Protein AF-X6MFC9-F1 (afdb_monomer)

Organism: Reticulomyxa filosa (NCBI:txid46433)

Mean predicted aligned error: 18.82 Å

Structure (mmCIF, N/CA/C/O backbone):
data_AF-X6MFC9-F1
#
_entry.id   AF-X6MFC9-F1
#
loop_
_atom_site.group_PDB
_atom_site.id
_atom_site.type_symbol
_atom_site.label_atom_id
_atom_site.label_alt_id
_atom_site.label_comp_id
_atom_site.label_asym_id
_atom_site.label_entity_id
_atom_site.label_seq_id
_atom_site.pdbx_PDB_ins_code
_atom_site.Cartn_x
_atom_site.Cartn_y
_atom_site.Cartn_z
_atom_site.occupancy
_atom_site.B_iso_or_equiv
_atom_site.auth_seq_id
_atom_site.auth_comp_id
_atom_site.auth_asym_id
_atom_site.auth_atom_id
_atom_site.pdbx_PDB_model_num
ATOM 1 N N . MET A 1 1 ? 45.640 -16.208 -27.053 1.00 43.00 1 MET A N 1
ATOM 2 C CA . MET A 1 1 ? 45.190 -17.357 -27.866 1.00 43.00 1 MET A CA 1
ATOM 3 C C . MET A 1 1 ? 46.379 -17.806 -28.695 1.00 43.00 1 MET A C 1
ATOM 5 O O . MET A 1 1 ? 47.019 -16.940 -29.279 1.00 43.00 1 MET A O 1
ATOM 9 N N . ALA A 1 2 ? 46.745 -19.088 -28.640 1.00 48.88 2 ALA A N 1
ATOM 10 C CA . ALA A 1 2 ? 47.821 -19.639 -29.465 1.00 48.88 2 ALA A CA 1
ATOM 11 C C . ALA A 1 2 ? 47.337 -19.730 -30.922 1.00 48.88 2 ALA A C 1
ATOM 13 O O . ALA A 1 2 ? 46.175 -20.055 -31.152 1.00 48.88 2 ALA A O 1
ATOM 14 N N . GLU A 1 3 ? 48.193 -19.362 -31.873 1.00 65.44 3 GLU A N 1
ATOM 15 C CA . GLU A 1 3 ? 47.889 -19.442 -33.306 1.00 65.44 3 GLU A CA 1
ATOM 16 C C . GLU A 1 3 ? 47.887 -20.904 -33.765 1.00 65.44 3 GLU A C 1
ATOM 18 O O . GLU A 1 3 ? 48.685 -21.695 -33.261 1.00 65.44 3 GLU A O 1
ATOM 23 N N . ASP A 1 4 ? 46.976 -21.244 -34.680 1.00 77.31 4 ASP A N 1
ATOM 24 C CA . ASP A 1 4 ? 46.801 -22.603 -35.196 1.00 77.31 4 ASP A CA 1
ATOM 25 C C . ASP A 1 4 ? 48.138 -23.192 -35.716 1.00 77.31 4 ASP A C 1
ATOM 27 O O . ASP A 1 4 ? 48.863 -22.484 -36.428 1.00 77.31 4 ASP A O 1
ATOM 31 N N . PRO A 1 5 ? 48.504 -24.442 -35.358 1.00 79.06 5 PRO A N 1
ATOM 32 C CA . PRO A 1 5 ? 49.792 -25.034 -35.727 1.00 79.06 5 PRO A CA 1
ATOM 33 C C . PRO A 1 5 ? 50.045 -25.072 -37.239 1.00 79.06 5 PRO A C 1
ATOM 35 O O . PRO A 1 5 ? 51.168 -24.810 -37.672 1.00 79.06 5 PRO A O 1
ATOM 38 N N . GLY A 1 6 ? 49.012 -25.331 -38.043 1.00 79.94 6 GLY A N 1
ATOM 39 C CA . GLY A 1 6 ? 49.117 -25.366 -39.497 1.00 79.94 6 GLY A CA 1
ATOM 40 C C . GLY A 1 6 ? 49.207 -23.963 -40.102 1.00 79.94 6 GLY A C 1
ATOM 41 O O . GLY A 1 6 ? 50.061 -23.696 -40.954 1.00 79.94 6 GLY A O 1
ATOM 42 N N . LYS A 1 7 ? 48.476 -22.986 -39.541 1.00 83.88 7 LYS A N 1
ATOM 43 C CA . LYS A 1 7 ? 48.663 -21.559 -39.883 1.00 83.88 7 LYS A CA 1
ATOM 44 C C . LYS A 1 7 ? 50.083 -21.067 -39.566 1.00 83.88 7 LYS A C 1
ATOM 46 O O . LYS A 1 7 ? 50.646 -20.275 -40.330 1.00 83.88 7 LYS A O 1
ATOM 51 N N . GLN A 1 8 ? 50.688 -21.530 -38.467 1.00 85.44 8 GLN A N 1
ATOM 52 C CA . GLN A 1 8 ? 52.086 -21.229 -38.128 1.00 85.44 8 GLN A CA 1
ATOM 53 C C . GLN A 1 8 ? 53.076 -21.870 -39.107 1.00 85.44 8 GLN A C 1
ATOM 55 O O . GLN A 1 8 ? 54.056 -21.222 -39.489 1.00 85.44 8 GLN A O 1
ATOM 60 N N . GLU A 1 9 ? 52.819 -23.106 -39.535 1.00 87.81 9 GLU A N 1
ATOM 61 C CA . GLU A 1 9 ? 53.643 -23.820 -40.510 1.00 87.81 9 GLU A CA 1
ATOM 62 C C . GLU A 1 9 ? 53.647 -23.108 -41.873 1.00 87.81 9 GLU A C 1
ATOM 64 O O . GLU A 1 9 ? 54.718 -22.746 -42.377 1.00 87.81 9 GLU A O 1
ATOM 69 N N . ILE A 1 10 ? 52.465 -22.785 -42.414 1.00 89.62 10 ILE A N 1
ATOM 70 C CA . ILE A 1 10 ? 52.317 -22.048 -43.680 1.00 89.62 10 ILE A CA 1
ATOM 71 C C . ILE A 1 10 ? 52.978 -20.669 -43.572 1.00 89.62 10 ILE A C 1
ATOM 73 O O . ILE A 1 10 ? 53.732 -20.251 -44.457 1.00 89.62 10 ILE A O 1
ATOM 77 N N . ARG A 1 11 ? 52.771 -19.956 -42.456 1.00 88.94 11 ARG A N 1
ATOM 78 C CA . ARG A 1 11 ? 53.430 -18.663 -42.219 1.00 88.94 11 ARG A CA 1
ATOM 79 C C . ARG A 1 11 ? 54.952 -18.792 -42.204 1.00 88.94 11 ARG A C 1
ATOM 81 O O . ARG A 1 11 ? 55.633 -17.888 -42.688 1.00 88.94 11 ARG A O 1
ATOM 88 N N . SER A 1 12 ? 55.493 -19.873 -41.642 1.00 89.19 12 SER A N 1
ATOM 89 C CA . SER A 1 12 ? 56.935 -20.129 -41.616 1.00 89.19 12 SER A CA 1
ATOM 90 C C . SER A 1 12 ? 57.487 -20.358 -43.025 1.00 89.19 12 SER A C 1
ATOM 92 O O . SER A 1 12 ? 58.485 -19.734 -43.385 1.00 89.19 12 SER A O 1
ATOM 94 N N . PHE A 1 13 ? 56.797 -21.153 -43.849 1.00 91.69 13 PHE A N 1
ATOM 95 C CA . PHE A 1 13 ? 57.148 -21.371 -45.257 1.00 91.69 13 PHE A CA 1
ATOM 96 C C . PHE A 1 13 ? 57.156 -20.062 -46.062 1.00 91.69 13 PHE A C 1
ATOM 98 O O . PHE A 1 13 ? 58.111 -19.770 -46.784 1.00 91.69 13 PHE A O 1
ATOM 105 N N . LEU A 1 14 ? 56.145 -19.210 -45.878 1.00 91.12 14 LEU A N 1
ATOM 106 C CA . LEU A 1 14 ? 56.024 -17.946 -46.608 1.00 91.12 14 LEU A CA 1
ATOM 107 C C . LEU A 1 14 ? 57.113 -16.910 -46.265 1.00 91.12 14 LEU A C 1
ATOM 109 O O . LEU A 1 14 ? 57.257 -15.934 -47.001 1.00 91.12 14 LEU A O 1
ATOM 113 N N . LYS A 1 15 ? 57.935 -17.111 -45.221 1.00 90.00 15 LYS A N 1
ATOM 114 C CA . LYS A 1 15 ? 59.056 -16.206 -44.868 1.00 90.00 15 LYS A CA 1
ATOM 115 C C . LYS A 1 15 ? 60.144 -16.095 -45.941 1.00 90.00 15 LYS A C 1
ATOM 117 O O . LYS A 1 15 ? 60.979 -15.197 -45.858 1.00 90.00 15 LYS A O 1
ATOM 122 N N . ILE A 1 16 ? 60.133 -16.957 -46.959 1.00 87.69 16 ILE A N 1
ATOM 123 C CA . ILE A 1 16 ? 60.963 -16.801 -48.167 1.00 87.69 16 ILE A CA 1
ATOM 124 C C . ILE A 1 16 ? 60.634 -15.516 -48.951 1.00 87.69 16 ILE A C 1
ATOM 126 O O . ILE A 1 16 ? 61.436 -15.042 -49.763 1.00 87.69 16 ILE A O 1
ATOM 130 N N . LEU A 1 17 ? 59.449 -14.950 -48.711 1.00 88.56 17 LEU A N 1
ATOM 131 C CA . LEU A 1 17 ? 58.988 -13.693 -49.277 1.00 88.56 17 LEU A CA 1
ATOM 132 C C . LEU A 1 17 ? 59.340 -12.500 -48.390 1.00 88.56 17 LEU A C 1
ATOM 134 O O . LEU A 1 17 ? 59.608 -12.614 -47.196 1.00 88.56 17 LEU A O 1
ATOM 138 N N . ARG A 1 18 ? 59.279 -11.299 -48.971 1.00 82.75 18 ARG A N 1
ATOM 139 C CA . ARG A 1 18 ? 59.369 -10.058 -48.195 1.00 82.75 18 ARG A CA 1
ATOM 140 C C . ARG A 1 18 ? 58.222 -9.993 -47.172 1.00 82.75 18 ARG A C 1
ATOM 142 O O . ARG A 1 18 ? 57.087 -10.298 -47.544 1.00 82.75 18 ARG A O 1
ATOM 149 N N . PRO A 1 19 ? 58.467 -9.487 -45.945 1.00 84.19 19 PRO A N 1
ATOM 150 C CA . PRO A 1 19 ? 57.486 -9.489 -44.853 1.00 84.19 19 PRO A CA 1
ATOM 151 C C . PRO A 1 19 ? 56.107 -8.920 -45.216 1.00 84.19 19 PRO A C 1
ATOM 153 O O . PRO A 1 19 ? 55.091 -9.428 -44.754 1.00 84.19 19 PRO A O 1
ATOM 156 N N . MET A 1 20 ? 56.059 -7.914 -46.097 1.00 78.50 20 MET A N 1
ATOM 157 C CA . MET A 1 20 ? 54.810 -7.287 -46.549 1.00 78.50 20 MET A CA 1
ATOM 158 C C . MET A 1 20 ? 53.845 -8.234 -47.290 1.00 78.50 20 MET A C 1
ATOM 160 O O . MET A 1 20 ? 52.652 -7.947 -47.336 1.00 78.50 20 MET A O 1
ATOM 164 N N . TYR A 1 21 ? 54.338 -9.333 -47.875 1.00 83.44 21 TYR A N 1
ATOM 165 C CA . TYR A 1 21 ? 53.519 -10.289 -48.634 1.00 83.44 21 TYR A CA 1
ATOM 166 C C . TYR A 1 21 ? 53.094 -11.507 -47.813 1.00 83.44 21 TYR A C 1
ATOM 168 O O . TYR A 1 21 ? 52.117 -12.157 -48.170 1.00 83.44 21 TYR A O 1
ATOM 176 N N . VAL A 1 22 ? 53.791 -11.798 -46.710 1.00 86.12 22 VAL A N 1
ATOM 177 C CA . VAL A 1 22 ? 53.572 -13.006 -45.900 1.00 86.12 22 VAL A CA 1
ATOM 178 C C . VAL A 1 22 ? 52.151 -13.049 -45.347 1.00 86.12 22 VAL A C 1
ATOM 180 O O . VAL A 1 22 ? 51.462 -14.040 -45.548 1.00 86.12 22 VAL A O 1
ATOM 183 N N . GLY A 1 23 ? 51.692 -11.967 -44.707 1.00 79.94 23 GLY A N 1
ATOM 184 C CA . GLY A 1 23 ? 50.333 -11.900 -44.156 1.00 79.94 23 GLY A CA 1
ATOM 185 C C . GLY A 1 23 ? 49.262 -11.996 -45.241 1.00 79.94 23 GLY A C 1
ATOM 186 O O . GLY A 1 23 ? 48.367 -12.816 -45.149 1.00 79.94 23 GLY A O 1
ATOM 187 N N . ARG A 1 24 ? 49.422 -11.247 -46.336 1.00 85.56 24 ARG A N 1
ATOM 188 C CA . ARG A 1 24 ? 48.416 -11.191 -47.408 1.00 85.56 24 ARG A CA 1
ATOM 189 C C . ARG A 1 24 ? 48.235 -12.522 -48.131 1.00 85.56 24 ARG A C 1
ATOM 191 O O . ARG A 1 24 ? 47.115 -12.884 -48.456 1.00 85.56 24 ARG A O 1
ATOM 198 N N . ILE A 1 25 ? 49.325 -13.238 -48.407 1.00 87.19 25 ILE A N 1
ATOM 199 C CA . ILE A 1 25 ? 49.230 -14.566 -49.026 1.00 87.19 25 ILE A CA 1
ATOM 200 C C . ILE A 1 25 ? 48.675 -15.574 -48.024 1.00 87.19 25 ILE A C 1
ATOM 202 O O . ILE A 1 25 ? 47.863 -16.404 -48.410 1.00 87.19 25 ILE A O 1
ATOM 206 N N . LEU A 1 26 ? 49.066 -15.483 -46.750 1.00 87.75 26 LEU A N 1
ATOM 207 C CA . LEU A 1 26 ? 48.534 -16.350 -45.703 1.00 87.75 26 LEU A CA 1
ATOM 208 C C . LEU A 1 26 ? 47.016 -16.198 -45.554 1.00 87.75 26 LEU A C 1
ATOM 210 O O . LEU A 1 26 ? 46.340 -17.211 -45.442 1.00 87.75 26 LEU A O 1
ATOM 214 N N . ASP A 1 27 ? 46.487 -14.976 -45.611 1.00 84.94 27 ASP A N 1
ATOM 215 C CA . ASP A 1 27 ? 45.044 -14.722 -45.536 1.00 84.94 27 ASP A CA 1
ATOM 216 C C . ASP A 1 27 ? 44.315 -15.351 -46.739 1.00 84.94 27 ASP A C 1
ATOM 218 O O . ASP A 1 27 ? 43.281 -15.987 -46.587 1.00 84.94 27 ASP A O 1
ATOM 222 N N . TRP A 1 28 ? 44.886 -15.278 -47.947 1.00 87.62 28 TRP A N 1
ATOM 223 C CA . TRP A 1 28 ? 44.301 -15.946 -49.116 1.00 87.62 28 TRP A CA 1
ATOM 224 C C . TRP A 1 28 ? 44.375 -17.475 -49.040 1.00 87.62 28 TRP A C 1
ATOM 226 O O . TRP A 1 28 ? 43.425 -18.154 -49.419 1.00 87.62 28 TRP A O 1
ATOM 236 N N . LEU A 1 29 ? 45.488 -18.033 -48.568 1.00 86.31 29 LEU A N 1
ATOM 237 C CA . LEU A 1 29 ? 45.635 -19.483 -48.442 1.00 86.31 29 LEU A CA 1
ATOM 238 C C . LEU A 1 29 ? 44.714 -20.035 -47.355 1.00 86.31 29 LEU A C 1
ATOM 240 O O . LEU A 1 29 ? 43.980 -20.980 -47.610 1.00 86.31 29 LEU A O 1
ATOM 244 N N . TYR A 1 30 ? 44.726 -19.421 -46.176 1.00 81.88 30 TYR A N 1
ATOM 245 C CA . TYR A 1 30 ? 44.026 -19.927 -45.002 1.00 81.88 30 TYR A CA 1
ATOM 246 C C . TYR A 1 30 ? 42.552 -19.505 -44.969 1.00 81.88 30 TYR A C 1
ATOM 248 O O . TYR A 1 30 ? 41.694 -20.332 -44.696 1.00 81.88 30 TYR A O 1
ATOM 256 N N . ASP A 1 31 ? 42.234 -18.239 -45.262 1.00 75.12 31 ASP A N 1
ATOM 257 C CA . ASP A 1 31 ? 40.872 -17.713 -45.089 1.00 75.12 31 ASP A CA 1
ATOM 258 C C . ASP A 1 31 ? 40.020 -17.819 -46.372 1.00 75.12 31 ASP A C 1
ATOM 260 O O . ASP A 1 31 ? 38.795 -17.837 -46.278 1.00 75.12 31 ASP A O 1
ATOM 264 N N . TYR A 1 32 ? 40.628 -17.887 -47.569 1.00 77.31 32 TYR A N 1
ATOM 265 C CA . TYR A 1 32 ? 39.884 -18.006 -48.841 1.00 77.31 32 TYR A CA 1
ATOM 266 C C . TYR A 1 32 ? 39.932 -19.407 -49.459 1.00 77.31 32 TYR A C 1
ATOM 268 O O . TYR A 1 32 ? 38.925 -19.876 -49.985 1.00 77.31 32 TYR A O 1
ATOM 276 N N . TYR A 1 33 ? 41.089 -20.069 -49.426 1.00 74.88 33 TYR A N 1
ATOM 277 C CA . TYR A 1 33 ? 41.247 -21.435 -49.940 1.00 74.88 33 TYR A CA 1
ATOM 278 C C . TYR A 1 33 ? 41.235 -22.506 -48.845 1.00 74.88 33 TYR A C 1
ATOM 280 O O . TYR A 1 33 ? 41.464 -23.670 -49.165 1.00 74.88 33 TYR A O 1
ATOM 288 N N . GLU A 1 34 ? 40.966 -22.120 -47.592 1.00 83.62 34 GLU A N 1
ATOM 289 C CA . GLU A 1 34 ? 40.824 -23.022 -46.438 1.00 83.62 34 GLU A CA 1
ATOM 290 C C . GLU A 1 34 ? 42.000 -24.002 -46.284 1.00 83.62 34 GLU A C 1
ATOM 292 O O . GLU A 1 34 ? 41.836 -25.137 -45.852 1.00 83.62 34 GLU A O 1
ATOM 297 N N . CYS A 1 35 ? 43.208 -23.569 -46.658 1.00 83.38 35 CYS A N 1
ATOM 298 C CA . CYS A 1 35 ? 44.414 -24.370 -46.506 1.00 83.38 35 CYS A CA 1
ATOM 299 C C . CYS A 1 35 ? 44.854 -24.338 -45.047 1.00 83.38 35 CYS A C 1
ATOM 301 O O . CYS A 1 35 ? 45.419 -23.349 -44.575 1.00 83.38 35 CYS A O 1
ATOM 303 N N . ASP A 1 36 ? 44.586 -25.434 -44.360 1.00 82.25 36 ASP A N 1
ATOM 304 C CA . ASP A 1 36 ? 44.878 -25.663 -42.956 1.00 82.25 36 ASP A CA 1
ATOM 305 C C . ASP A 1 36 ? 46.312 -26.144 -42.708 1.00 82.25 36 ASP A C 1
ATOM 307 O O . ASP A 1 36 ? 46.841 -25.885 -41.634 1.00 82.25 36 ASP A O 1
ATOM 311 N N . ASP A 1 37 ? 46.990 -26.741 -43.693 1.00 86.12 37 ASP A N 1
ATOM 312 C CA . ASP A 1 37 ? 48.388 -27.175 -43.590 1.00 86.12 37 ASP A CA 1
ATOM 313 C C . ASP A 1 37 ? 49.194 -27.017 -44.905 1.00 86.12 37 ASP A C 1
ATOM 315 O O . ASP A 1 37 ? 48.711 -26.539 -45.939 1.00 86.12 37 ASP A O 1
ATOM 319 N N . MET A 1 38 ? 50.472 -27.415 -44.879 1.00 90.06 38 MET A N 1
ATOM 320 C CA . MET A 1 38 ? 51.327 -27.404 -46.072 1.00 90.06 38 MET A CA 1
ATOM 321 C C . MET A 1 38 ? 50.984 -28.498 -47.099 1.00 90.06 38 MET A C 1
ATOM 323 O O . MET A 1 38 ? 51.426 -28.388 -48.244 1.00 90.06 38 MET A O 1
ATOM 327 N N . GLU A 1 39 ? 50.218 -29.539 -46.757 1.00 85.12 39 GLU A N 1
ATOM 328 C CA . GLU A 1 39 ? 49.688 -30.501 -47.737 1.00 85.12 39 GLU A CA 1
ATOM 329 C C . GLU A 1 39 ? 48.661 -29.809 -48.639 1.00 85.12 39 GLU A C 1
ATOM 331 O O . GLU A 1 39 ? 48.797 -29.836 -49.868 1.00 85.12 39 GLU A O 1
ATOM 336 N N . SER A 1 40 ? 47.726 -29.081 -48.028 1.00 87.00 40 SER A N 1
ATOM 337 C CA . SER A 1 40 ? 46.680 -28.296 -48.683 1.00 87.00 40 SER A CA 1
ATOM 338 C C . SER A 1 40 ? 47.261 -27.190 -49.575 1.00 87.00 40 SER A C 1
ATOM 340 O O . SER A 1 40 ? 46.838 -27.022 -50.720 1.00 87.00 40 SER A O 1
ATOM 342 N N . VAL A 1 41 ? 48.313 -26.489 -49.129 1.00 88.50 41 VAL A N 1
ATOM 343 C CA . VAL A 1 41 ? 48.984 -25.447 -49.940 1.00 88.50 41 VAL A CA 1
ATOM 344 C C . VAL A 1 41 ? 49.695 -26.027 -51.169 1.00 88.50 41 VAL A C 1
ATOM 346 O O . VAL A 1 41 ? 49.711 -25.416 -52.244 1.00 88.50 41 VAL A O 1
ATOM 349 N N . VAL A 1 42 ? 50.299 -27.211 -51.038 1.00 88.12 42 VAL A N 1
ATOM 350 C CA . VAL A 1 42 ? 51.099 -27.828 -52.105 1.00 88.12 42 VAL A CA 1
ATOM 351 C C . VAL A 1 42 ? 50.230 -28.353 -53.248 1.00 88.12 42 VAL A C 1
ATOM 353 O O . VAL A 1 42 ? 50.716 -28.397 -54.378 1.00 88.12 42 VAL A O 1
ATOM 356 N N . VAL A 1 43 ? 48.955 -28.677 -53.011 1.00 86.19 43 VAL A N 1
ATOM 357 C CA . VAL A 1 43 ? 48.031 -29.169 -54.052 1.00 86.19 43 VAL A CA 1
ATOM 358 C C . VAL A 1 43 ? 47.303 -28.067 -54.827 1.00 86.19 43 VAL A C 1
ATOM 360 O O . VAL A 1 43 ? 46.754 -28.354 -55.891 1.00 86.19 43 VAL A O 1
ATOM 363 N N . ILE A 1 44 ? 47.366 -26.808 -54.375 1.00 88.94 44 ILE A N 1
ATOM 364 C CA . ILE A 1 44 ? 46.738 -25.658 -55.050 1.00 88.94 44 ILE A CA 1
ATOM 365 C C . ILE A 1 44 ? 47.132 -25.602 -56.534 1.00 88.94 44 ILE A C 1
ATOM 367 O O . ILE A 1 44 ? 48.304 -25.759 -56.902 1.00 88.94 44 ILE A O 1
ATOM 371 N N . SER A 1 45 ? 46.134 -25.385 -57.391 1.00 84.56 45 SER A N 1
ATOM 372 C CA . SER A 1 45 ? 46.284 -25.327 -58.848 1.00 84.56 45 SER A CA 1
ATOM 373 C C . SER A 1 45 ? 47.004 -24.061 -59.323 1.00 84.56 45 SER A C 1
ATOM 375 O O . SER A 1 45 ? 47.135 -23.066 -58.604 1.00 84.56 45 SER A O 1
ATOM 377 N N . ARG A 1 46 ? 47.464 -24.081 -60.576 1.00 85.19 46 ARG A N 1
ATOM 378 C CA . ARG A 1 46 ? 48.111 -22.929 -61.217 1.00 85.19 46 ARG A CA 1
ATOM 379 C C . ARG A 1 46 ? 47.181 -21.715 -61.237 1.00 85.19 46 ARG A C 1
ATOM 381 O O . ARG A 1 46 ? 47.610 -20.612 -60.913 1.00 85.19 46 ARG A O 1
ATOM 388 N N . GLU A 1 47 ? 45.921 -21.916 -61.597 1.00 82.38 47 GLU A N 1
ATOM 389 C CA . GLU A 1 47 ? 44.915 -20.866 -61.757 1.00 82.38 47 GLU A CA 1
ATOM 390 C C . GLU A 1 47 ? 44.645 -20.165 -60.419 1.00 82.38 47 GLU A C 1
ATOM 392 O O . GLU A 1 47 ? 44.555 -18.938 -60.348 1.00 82.38 47 GLU A O 1
ATOM 397 N N . GLN A 1 48 ? 44.604 -20.939 -59.331 1.00 85.00 48 GLN A N 1
ATOM 398 C CA . GLN A 1 48 ? 44.457 -20.411 -57.977 1.00 85.00 48 GLN A CA 1
ATOM 399 C C . GLN A 1 48 ? 45.685 -19.599 -57.553 1.00 85.00 48 GLN A C 1
ATOM 401 O O . GLN A 1 48 ? 45.521 -18.491 -57.045 1.00 85.00 48 GLN A O 1
ATOM 406 N N . TRP A 1 49 ? 46.904 -20.079 -57.823 1.00 90.38 49 TRP A N 1
ATOM 407 C CA . TRP A 1 49 ? 48.124 -19.305 -57.560 1.00 90.38 49 TRP A CA 1
ATOM 408 C C . TRP A 1 49 ? 48.202 -18.019 -58.386 1.00 90.38 49 TRP A C 1
ATOM 410 O O . TRP A 1 49 ? 48.547 -16.972 -57.839 1.00 90.38 49 TRP A O 1
ATOM 420 N N . SER A 1 50 ? 47.816 -18.063 -59.666 1.00 82.75 50 SER A N 1
ATOM 421 C CA . SER A 1 50 ? 47.755 -16.879 -60.537 1.00 82.75 50 SER A CA 1
ATOM 422 C C . SER A 1 50 ? 46.805 -15.829 -59.954 1.00 82.75 50 SER A C 1
ATOM 424 O O . SER A 1 50 ? 47.151 -14.650 -59.824 1.00 82.75 50 SER A O 1
ATOM 426 N N . ARG A 1 51 ? 45.639 -16.277 -59.472 1.00 83.06 51 ARG A N 1
ATOM 427 C CA . ARG A 1 51 ? 44.673 -15.419 -58.785 1.00 83.06 51 ARG A CA 1
ATOM 428 C C . ARG A 1 51 ? 45.239 -14.825 -57.496 1.00 83.06 51 ARG A C 1
ATOM 430 O O . ARG A 1 51 ? 45.144 -13.616 -57.317 1.00 83.06 51 ARG A O 1
ATOM 437 N N . ILE A 1 52 ? 45.880 -15.625 -56.639 1.00 87.38 52 ILE A N 1
ATOM 438 C CA . ILE A 1 52 ? 46.517 -15.125 -55.406 1.00 87.38 52 ILE A CA 1
ATOM 439 C C . ILE A 1 52 ? 47.556 -14.050 -55.742 1.00 87.38 52 ILE A C 1
ATOM 441 O O . ILE A 1 52 ? 47.581 -12.995 -55.113 1.00 87.38 52 ILE A O 1
ATOM 445 N N . PHE A 1 53 ? 48.399 -14.270 -56.753 1.00 88.88 53 PHE A N 1
ATOM 446 C CA . PHE A 1 53 ? 49.435 -13.307 -57.127 1.00 88.88 53 PHE A CA 1
ATOM 447 C C . PHE A 1 53 ? 48.858 -11.993 -57.645 1.00 88.88 53 PHE A C 1
ATOM 449 O O . PHE A 1 53 ? 49.367 -10.928 -57.281 1.00 88.88 53 PHE A O 1
ATOM 456 N N . LYS A 1 54 ? 47.789 -12.060 -58.445 1.00 81.06 54 LYS A N 1
ATOM 457 C CA . LYS A 1 54 ? 47.087 -10.887 -58.972 1.00 81.06 54 LYS A CA 1
ATOM 458 C C . LYS A 1 54 ? 46.423 -10.076 -57.861 1.00 81.06 54 LYS A C 1
ATOM 460 O O . LYS A 1 54 ? 46.608 -8.864 -57.809 1.00 81.06 54 LYS A O 1
ATOM 465 N N . GLU A 1 55 ? 45.714 -10.742 -56.956 1.00 77.00 55 GLU A N 1
ATOM 466 C CA . GLU A 1 55 ? 44.968 -10.099 -55.867 1.00 77.00 55 GLU A CA 1
ATOM 467 C C . GLU A 1 55 ? 45.894 -9.531 -54.781 1.00 77.00 55 GLU A C 1
ATOM 469 O O . GLU A 1 55 ? 45.659 -8.450 -54.244 1.00 77.00 55 GLU A O 1
ATOM 474 N N . VAL A 1 56 ? 47.005 -10.214 -54.487 1.00 78.62 56 VAL A N 1
ATOM 475 C CA . VAL A 1 56 ? 48.006 -9.730 -53.522 1.00 78.62 56 VAL A CA 1
ATOM 476 C C . VAL A 1 56 ? 48.937 -8.670 -54.136 1.00 78.62 56 VAL A C 1
ATOM 478 O O . VAL A 1 56 ? 49.602 -7.930 -53.402 1.00 78.62 56 VAL A O 1
ATOM 481 N N . GLY A 1 57 ? 48.990 -8.570 -55.469 1.00 78.88 57 GLY A N 1
ATOM 482 C CA . GLY A 1 57 ? 49.946 -7.725 -56.185 1.00 78.88 57 GLY A CA 1
ATOM 483 C C . GLY A 1 57 ? 51.390 -8.190 -55.976 1.00 78.88 57 GLY A C 1
ATOM 484 O O . GLY A 1 57 ? 52.288 -7.373 -55.759 1.00 78.88 57 GLY A O 1
ATOM 485 N N . LEU A 1 58 ? 51.619 -9.509 -55.962 1.00 81.50 58 LEU A N 1
ATOM 486 C CA . LEU A 1 58 ? 52.934 -10.086 -55.689 1.00 81.50 58 LEU A CA 1
ATOM 487 C C . LEU A 1 58 ? 53.888 -9.787 -56.854 1.00 81.50 58 LEU A C 1
ATOM 489 O O . LEU A 1 58 ? 53.617 -10.168 -57.987 1.00 81.50 58 LEU A O 1
ATOM 493 N N . LEU A 1 59 ? 55.018 -9.124 -56.592 1.00 81.38 59 LEU A N 1
ATOM 494 C CA . LEU A 1 59 ? 56.005 -8.806 -57.635 1.00 81.38 59 LEU A CA 1
ATOM 495 C C . LEU A 1 59 ? 56.562 -10.076 -58.292 1.00 81.38 59 LEU A C 1
ATOM 497 O O . LEU A 1 59 ? 56.805 -11.064 -57.605 1.00 81.38 59 LEU A O 1
ATOM 501 N N . GLU A 1 60 ? 56.873 -10.024 -59.588 1.00 80.25 60 GLU A N 1
ATOM 502 C CA . GLU A 1 60 ? 57.343 -11.186 -60.364 1.00 80.25 60 GLU A CA 1
ATOM 503 C C . GLU A 1 60 ? 58.537 -11.905 -59.701 1.00 80.25 60 GLU A C 1
ATOM 505 O O . GLU A 1 60 ? 58.516 -13.115 -59.496 1.00 80.25 60 GLU A O 1
ATOM 510 N N . GLY A 1 61 ? 59.544 -11.160 -59.229 1.00 74.00 61 GLY A N 1
ATOM 511 C CA . GLY A 1 61 ? 60.693 -11.743 -58.521 1.00 74.00 61 GLY A CA 1
ATOM 512 C C . GLY A 1 61 ? 60.364 -12.377 -57.157 1.00 74.00 61 GLY A C 1
ATOM 513 O O . GLY A 1 61 ? 61.194 -13.089 -56.597 1.00 74.00 61 GLY A O 1
ATOM 514 N N . GLN A 1 62 ? 59.187 -12.105 -56.588 1.00 86.31 62 GLN A N 1
ATOM 515 C CA . GLN A 1 62 ? 58.653 -12.775 -55.396 1.00 86.31 62 GLN A CA 1
ATOM 516 C C . GLN A 1 62 ? 57.801 -13.996 -55.776 1.00 86.31 62 GLN A C 1
ATOM 518 O O . GLN A 1 62 ? 57.919 -15.022 -55.113 1.00 86.31 62 GLN A O 1
ATOM 523 N N . GLN A 1 63 ? 57.037 -13.925 -56.874 1.00 87.19 63 GLN A N 1
ATOM 524 C CA . GLN A 1 63 ? 56.307 -15.071 -57.434 1.00 87.19 63 GLN A CA 1
ATOM 525 C C . GLN A 1 63 ? 57.267 -16.212 -57.793 1.00 87.19 63 GLN A C 1
ATOM 527 O O . GLN A 1 63 ? 57.079 -17.335 -57.341 1.00 87.19 63 GLN A O 1
ATOM 532 N N . VAL A 1 64 ? 58.357 -15.913 -58.512 1.00 85.00 64 VAL A N 1
ATOM 533 C CA . VAL A 1 64 ? 59.372 -16.911 -58.899 1.00 85.00 64 VAL A CA 1
ATOM 534 C C . VAL A 1 64 ? 60.008 -17.575 -57.672 1.00 85.00 64 VAL A C 1
ATOM 536 O O . VAL A 1 64 ? 60.187 -18.789 -57.650 1.00 85.00 64 VAL A O 1
ATOM 539 N N . LYS A 1 65 ? 60.321 -16.801 -56.622 1.00 87.56 65 LYS A N 1
ATOM 540 C CA . LYS A 1 65 ? 60.891 -17.341 -55.374 1.00 87.56 65 LYS A CA 1
ATOM 541 C C . LYS A 1 65 ? 59.938 -18.305 -54.672 1.00 87.56 65 LYS A C 1
ATOM 543 O O . LYS A 1 65 ? 60.374 -19.365 -54.236 1.00 87.56 65 LYS A O 1
ATOM 548 N N . LEU A 1 66 ? 58.662 -17.937 -54.581 1.00 91.50 66 LEU A N 1
ATOM 549 C CA . LEU A 1 66 ? 57.642 -18.774 -53.960 1.00 91.50 66 LEU A CA 1
ATOM 550 C C . LEU A 1 66 ? 57.365 -20.035 -54.783 1.00 91.50 66 LEU A C 1
ATOM 552 O O . LEU A 1 66 ? 57.358 -21.124 -54.220 1.00 91.50 66 LEU A O 1
ATOM 556 N N . LEU A 1 67 ? 57.205 -19.907 -56.103 1.00 90.69 67 LEU A N 1
ATOM 557 C CA . LEU A 1 67 ? 56.960 -21.044 -56.993 1.00 90.69 67 LEU A CA 1
ATOM 558 C C . LEU A 1 67 ? 58.133 -22.033 -57.010 1.00 90.69 67 LEU A C 1
ATOM 560 O O . LEU A 1 67 ? 57.895 -23.236 -57.027 1.00 90.69 67 LEU A O 1
ATOM 564 N N . ASN A 1 68 ? 59.383 -21.560 -56.942 1.00 89.56 68 ASN A N 1
ATOM 565 C CA . ASN A 1 68 ? 60.550 -22.440 -56.821 1.00 89.56 68 ASN A CA 1
ATOM 566 C C . ASN A 1 68 ? 60.508 -23.266 -55.529 1.00 89.56 68 ASN A C 1
ATOM 568 O O . ASN A 1 68 ? 60.604 -24.490 -55.585 1.00 89.56 68 ASN A O 1
ATOM 572 N N . ALA A 1 69 ? 60.301 -22.616 -54.380 1.00 89.69 69 ALA A N 1
ATOM 573 C CA . ALA A 1 69 ? 60.213 -23.310 -53.094 1.00 89.69 69 ALA A CA 1
ATOM 574 C C . ALA A 1 69 ? 59.006 -24.264 -53.028 1.00 89.69 69 ALA A C 1
ATOM 576 O O . ALA A 1 69 ? 59.096 -25.352 -52.464 1.00 89.69 69 ALA A O 1
ATOM 577 N N . LEU A 1 70 ? 57.881 -23.886 -53.641 1.00 91.62 70 LEU A N 1
ATOM 578 C CA . LEU A 1 70 ? 56.693 -24.731 -53.730 1.00 91.62 70 LEU A CA 1
ATOM 579 C C . LEU A 1 70 ? 56.926 -25.949 -54.635 1.00 91.62 70 LEU A C 1
ATOM 581 O O . LEU A 1 70 ? 56.500 -27.052 -54.303 1.00 91.62 70 LEU A O 1
ATOM 585 N N . ASN A 1 71 ? 57.628 -25.778 -55.756 1.00 91.19 71 ASN A N 1
ATOM 586 C CA . ASN A 1 71 ? 57.953 -26.871 -56.668 1.00 91.19 71 ASN A CA 1
ATOM 587 C C . ASN A 1 71 ? 58.898 -27.897 -56.034 1.00 91.19 71 ASN A C 1
ATOM 589 O O . ASN A 1 71 ? 58.717 -29.088 -56.271 1.00 91.19 71 ASN A O 1
ATOM 593 N N . GLU A 1 72 ? 59.837 -27.477 -55.181 1.00 90.06 72 GLU A N 1
ATOM 594 C CA . GLU A 1 72 ? 60.649 -28.416 -54.392 1.00 90.06 72 GLU A CA 1
ATOM 595 C C . GLU A 1 72 ? 59.784 -29.300 -53.480 1.00 90.06 72 GLU A C 1
ATOM 597 O O . GLU A 1 72 ? 60.049 -30.496 -53.342 1.00 90.06 72 GLU A O 1
ATOM 602 N N . LEU A 1 73 ? 58.723 -28.740 -52.888 1.00 87.25 73 LEU A N 1
ATOM 603 C CA . LEU A 1 73 ? 57.774 -29.495 -52.066 1.00 87.25 73 LEU A CA 1
ATOM 604 C C . LEU A 1 73 ? 56.857 -30.396 -52.905 1.00 87.25 73 LEU A C 1
ATOM 606 O O . LEU A 1 73 ? 56.584 -31.520 -52.491 1.00 87.25 73 LEU A O 1
ATOM 610 N N . ARG A 1 74 ? 56.425 -29.948 -54.093 1.00 89.56 74 ARG A N 1
ATOM 611 C CA . ARG A 1 74 ? 55.629 -30.764 -55.031 1.00 89.56 74 ARG A CA 1
ATOM 612 C C . ARG A 1 74 ? 56.416 -31.974 -55.534 1.00 89.56 74 ARG A C 1
ATOM 614 O O . ARG A 1 74 ? 55.886 -33.079 -55.523 1.00 89.56 74 ARG A O 1
ATOM 621 N N . ILE A 1 75 ? 57.691 -31.790 -55.888 1.00 89.62 75 ILE A N 1
ATOM 622 C CA . ILE A 1 75 ? 58.568 -32.875 -56.359 1.00 89.62 75 ILE A CA 1
ATOM 623 C C . ILE A 1 75 ? 58.771 -33.932 -55.268 1.00 89.62 75 ILE A C 1
ATOM 625 O O . ILE A 1 75 ? 58.701 -35.120 -55.556 1.00 89.62 75 ILE A O 1
ATOM 629 N N . LYS A 1 76 ? 58.957 -33.523 -54.004 1.00 86.81 76 LYS A N 1
ATOM 630 C CA . LYS A 1 76 ? 59.073 -34.460 -52.870 1.00 86.81 76 LYS A CA 1
ATOM 631 C C . LYS A 1 76 ? 57.813 -35.304 -52.629 1.00 86.81 76 LYS A C 1
ATOM 633 O O . LYS A 1 76 ? 57.896 -36.285 -51.899 1.00 86.81 76 LYS A O 1
ATOM 638 N N . LYS A 1 77 ? 56.674 -34.924 -53.215 1.00 82.62 77 LYS A N 1
ATOM 639 C CA . LYS A 1 77 ? 55.374 -35.600 -53.093 1.00 82.62 77 LYS A CA 1
ATOM 640 C C . LYS A 1 77 ? 54.894 -36.230 -54.406 1.00 82.62 77 LYS A C 1
ATOM 642 O O . LYS A 1 77 ? 53.703 -36.477 -54.552 1.00 82.62 77 LYS A O 1
ATOM 647 N N . ASP A 1 78 ? 55.793 -36.436 -55.372 1.00 85.62 78 ASP A N 1
ATOM 648 C CA . ASP A 1 78 ? 55.477 -36.951 -56.715 1.00 85.62 78 ASP A CA 1
ATOM 649 C C . ASP A 1 78 ? 54.391 -36.145 -57.467 1.00 85.62 78 ASP A C 1
ATOM 651 O O . ASP A 1 78 ? 53.701 -36.648 -58.356 1.00 85.62 78 ASP A O 1
ATOM 655 N N . LEU A 1 79 ? 54.250 -34.850 -57.156 1.00 82.88 79 LEU A N 1
ATOM 656 C CA . LEU A 1 79 ? 53.345 -33.935 -57.851 1.00 82.88 79 LEU A CA 1
ATOM 657 C C . LEU A 1 79 ? 54.076 -33.186 -58.971 1.00 82.88 79 LEU A C 1
ATOM 659 O O . LEU A 1 79 ? 55.212 -32.732 -58.816 1.00 82.88 79 LEU A O 1
ATOM 663 N N . LYS A 1 80 ? 53.388 -32.985 -60.104 1.00 84.69 80 LYS A N 1
ATOM 664 C CA . LYS A 1 80 ? 53.933 -32.236 -61.247 1.00 84.69 80 LYS A CA 1
ATOM 665 C C . LYS A 1 80 ? 54.281 -30.793 -60.822 1.00 84.69 80 LYS A C 1
ATOM 667 O O . LYS A 1 80 ? 53.417 -30.118 -60.247 1.00 84.69 80 LYS A O 1
ATOM 672 N N . PRO A 1 81 ? 55.505 -30.301 -61.104 1.00 86.44 81 PRO A N 1
ATOM 673 C CA . PRO A 1 81 ? 55.884 -28.928 -60.794 1.00 86.44 81 PRO A CA 1
ATOM 674 C C . PRO A 1 81 ? 55.091 -27.935 -61.652 1.00 86.44 81 PRO A C 1
ATOM 676 O O . PRO A 1 81 ? 54.775 -28.198 -62.815 1.00 86.44 81 PRO A O 1
ATOM 679 N N . LEU A 1 82 ? 54.781 -26.779 -61.071 1.00 87.19 82 LEU A N 1
ATOM 680 C CA . LEU A 1 82 ? 54.145 -25.662 -61.758 1.00 87.19 82 LEU A CA 1
ATOM 681 C C . LEU A 1 82 ? 55.163 -24.985 -62.683 1.00 87.19 82 LEU A C 1
ATOM 683 O O . LEU A 1 82 ? 56.256 -24.615 -62.247 1.00 87.19 82 LEU A O 1
ATOM 687 N N . ASN A 1 83 ? 54.807 -24.804 -63.954 1.00 82.25 83 ASN A N 1
ATOM 688 C CA . ASN A 1 83 ? 55.663 -24.118 -64.914 1.00 82.25 83 ASN A CA 1
ATOM 689 C C . ASN A 1 83 ? 55.645 -22.606 -64.648 1.00 82.25 83 ASN A C 1
ATOM 691 O O . ASN A 1 83 ? 54.615 -21.947 -64.754 1.00 82.25 83 ASN A O 1
ATOM 695 N N . ILE A 1 84 ? 56.809 -22.059 -64.308 1.00 79.62 84 ILE A N 1
ATOM 696 C CA . ILE A 1 84 ? 56.977 -20.650 -63.937 1.00 79.62 84 ILE A CA 1
ATOM 697 C C . ILE A 1 84 ? 56.751 -19.725 -65.145 1.00 79.62 84 ILE A C 1
ATOM 699 O O . ILE A 1 84 ? 56.280 -18.603 -64.971 1.00 79.62 84 ILE A O 1
ATOM 703 N N . GLY A 1 85 ? 57.043 -20.196 -66.365 1.00 67.69 85 GLY A N 1
ATOM 704 C CA . GLY A 1 85 ? 56.831 -19.434 -67.599 1.00 67.69 85 GLY A CA 1
ATOM 705 C C . GLY A 1 85 ? 55.357 -19.137 -67.874 1.00 67.69 85 GLY A C 1
ATOM 706 O O . GLY A 1 85 ? 55.030 -18.056 -68.353 1.00 67.69 85 GLY A O 1
ATOM 707 N N . ASP A 1 86 ? 54.459 -20.029 -67.462 1.00 68.75 86 ASP A N 1
ATOM 708 C CA . ASP A 1 86 ? 53.030 -19.908 -67.753 1.00 68.75 86 ASP A CA 1
ATOM 709 C C . ASP A 1 86 ? 52.362 -18.785 -66.938 1.00 68.75 86 ASP A C 1
ATOM 711 O O . ASP A 1 86 ? 51.281 -18.321 -67.288 1.00 68.75 86 ASP A O 1
ATOM 715 N N . PHE A 1 87 ? 52.990 -18.297 -65.866 1.00 69.88 87 PHE A N 1
ATOM 716 C CA . PHE A 1 87 ? 52.507 -17.126 -65.121 1.00 69.88 87 PHE A CA 1
ATOM 717 C C . PHE A 1 87 ? 52.894 -15.792 -65.793 1.00 69.88 87 PHE A C 1
ATOM 719 O O . PHE A 1 87 ? 52.506 -14.732 -65.306 1.00 69.88 87 PHE A O 1
ATOM 726 N N . ARG A 1 88 ? 53.646 -15.826 -66.910 1.00 57.34 88 ARG A N 1
ATOM 727 C CA . ARG A 1 88 ? 54.084 -14.638 -67.669 1.00 57.34 88 ARG A CA 1
ATOM 728 C C . ARG A 1 88 ? 53.197 -14.282 -68.869 1.00 57.34 88 ARG A C 1
ATOM 730 O O . ARG A 1 88 ? 53.256 -13.141 -69.313 1.00 57.34 88 ARG A O 1
ATOM 737 N N . GLU A 1 89 ? 52.399 -15.215 -69.395 1.00 48.81 89 GLU A N 1
ATOM 738 C CA . GLU A 1 89 ? 51.756 -15.086 -70.722 1.00 48.81 89 GLU A CA 1
ATOM 739 C C . GLU A 1 89 ? 50.246 -14.754 -70.726 1.00 48.81 89 GLU A C 1
ATOM 741 O O . GLU A 1 89 ? 49.624 -14.751 -71.786 1.00 48.81 89 GLU A O 1
ATOM 746 N N . GLU A 1 90 ? 49.626 -14.371 -69.603 1.00 42.38 90 GLU A N 1
ATOM 747 C CA . GLU A 1 90 ? 48.225 -13.886 -69.591 1.00 42.38 90 GLU A CA 1
ATOM 748 C C . GLU A 1 90 ? 48.102 -12.423 -70.066 1.00 42.38 90 GLU A C 1
ATOM 750 O O . GLU A 1 90 ? 47.661 -11.523 -69.350 1.00 42.38 90 GLU A O 1
ATOM 755 N N . GLY A 1 91 ? 48.522 -12.184 -71.309 1.00 37.19 91 GLY A N 1
ATOM 756 C CA . GLY A 1 91 ? 48.500 -10.876 -71.952 1.00 37.19 91 GLY A CA 1
ATOM 757 C C . GLY A 1 91 ? 48.495 -10.920 -73.479 1.00 37.19 91 GLY A C 1
ATOM 758 O O . GLY A 1 91 ? 49.055 -10.014 -74.083 1.00 37.19 91 GLY A O 1
ATOM 759 N N . ALA A 1 92 ? 47.911 -11.939 -74.122 1.00 28.83 92 ALA A N 1
ATOM 760 C CA . ALA A 1 92 ? 47.635 -11.908 -75.566 1.00 28.83 92 ALA A CA 1
ATOM 761 C C . ALA A 1 92 ? 46.604 -12.970 -76.005 1.00 28.83 92 ALA A C 1
ATOM 763 O O . ALA A 1 92 ? 46.974 -14.022 -76.517 1.00 28.83 92 ALA A O 1
ATOM 764 N N . GLU A 1 93 ? 45.306 -12.674 -75.897 1.00 28.52 93 GLU A N 1
ATOM 765 C CA . GLU A 1 93 ? 44.294 -13.353 -76.722 1.00 28.52 93 GLU A CA 1
ATOM 766 C C . GLU A 1 93 ? 44.059 -12.543 -78.008 1.00 28.52 93 GLU A C 1
ATOM 768 O O . GLU A 1 93 ? 43.687 -11.367 -77.972 1.00 28.52 93 GLU A O 1
ATOM 773 N N . LYS A 1 94 ? 44.325 -13.172 -79.160 1.00 28.03 94 LYS A N 1
ATOM 774 C CA . LYS A 1 94 ? 43.962 -12.674 -80.496 1.00 28.03 94 LYS A CA 1
ATOM 775 C C . LYS A 1 94 ? 42.465 -12.920 -80.742 1.00 28.03 94 LYS A C 1
ATOM 777 O O . LYS A 1 94 ? 42.020 -14.038 -80.503 1.00 28.03 94 LYS A O 1
ATOM 782 N N . PRO A 1 95 ? 41.712 -11.946 -81.279 1.00 29.73 95 PRO A N 1
ATOM 783 C CA . PRO A 1 95 ? 40.329 -12.158 -81.683 1.00 29.73 95 PRO A CA 1
ATOM 784 C C . PRO A 1 95 ? 40.222 -12.744 -83.098 1.00 29.73 95 PRO A C 1
ATOM 786 O O . PRO A 1 95 ? 40.980 -12.381 -84.003 1.00 29.73 95 PRO A O 1
ATOM 789 N N . ASP A 1 96 ? 39.233 -13.621 -83.257 1.00 26.88 96 ASP A N 1
ATOM 790 C CA . ASP A 1 96 ? 38.789 -14.207 -84.516 1.00 26.88 96 ASP A CA 1
ATOM 791 C C . ASP A 1 96 ? 38.376 -13.157 -85.557 1.00 26.88 96 ASP A C 1
ATOM 793 O O . ASP A 1 96 ? 37.722 -12.146 -85.286 1.00 26.88 96 ASP A O 1
ATOM 797 N N . SER A 1 97 ? 38.751 -13.451 -86.796 1.00 29.03 97 SER A N 1
ATOM 798 C CA . SER A 1 97 ? 38.381 -12.746 -88.015 1.00 29.03 97 SER A CA 1
ATOM 799 C C . SER A 1 97 ? 36.929 -13.028 -88.407 1.00 29.03 97 SER A C 1
ATOM 801 O O . SER A 1 97 ? 36.616 -14.162 -88.764 1.00 29.03 97 SER A O 1
ATOM 803 N N . ASN A 1 98 ? 36.072 -12.000 -88.392 1.00 24.36 98 ASN A N 1
ATOM 804 C CA . ASN A 1 98 ? 35.111 -11.642 -89.456 1.00 24.36 98 ASN A CA 1
ATOM 805 C C . ASN A 1 98 ? 33.956 -10.784 -88.910 1.00 24.36 98 ASN A C 1
ATOM 807 O O . ASN A 1 98 ? 32.973 -11.291 -88.384 1.00 24.36 98 ASN A O 1
ATOM 811 N N . SER A 1 99 ? 34.025 -9.471 -89.115 1.00 25.11 99 SER A N 1
ATOM 812 C CA . SER A 1 99 ? 32.932 -8.695 -89.721 1.00 25.11 99 SER A CA 1
ATOM 813 C C . SER A 1 99 ? 33.389 -7.248 -89.884 1.00 25.11 99 SER A C 1
ATOM 815 O O . SER A 1 99 ? 33.728 -6.530 -88.949 1.00 25.11 99 SER A O 1
ATOM 817 N N . SER A 1 100 ? 33.490 -6.868 -91.147 1.00 27.75 100 SER A N 1
ATOM 818 C CA . SER A 1 100 ? 33.838 -5.550 -91.644 1.00 27.75 100 SER A CA 1
ATOM 819 C C . SER A 1 100 ? 32.758 -4.514 -91.336 1.00 27.75 100 SER A C 1
ATOM 821 O O . SER A 1 100 ? 31.575 -4.842 -91.370 1.00 27.75 100 SER A O 1
ATOM 823 N N . VAL A 1 101 ? 33.213 -3.257 -91.243 1.00 29.55 101 VAL A N 1
ATOM 824 C CA . VAL A 1 101 ? 32.488 -1.969 -91.311 1.00 29.55 101 VAL A CA 1
ATOM 825 C C . VAL A 1 101 ? 32.431 -1.233 -89.967 1.00 29.55 101 VAL A C 1
ATOM 827 O O . VAL A 1 101 ? 31.504 -1.410 -89.190 1.00 29.55 101 VAL A O 1
ATOM 830 N N . LEU A 1 102 ? 33.452 -0.390 -89.731 1.00 25.39 102 LEU A N 1
ATOM 831 C CA . LEU A 1 102 ? 33.427 0.947 -89.088 1.00 25.39 102 LEU A CA 1
ATOM 832 C C . LEU A 1 102 ? 34.872 1.377 -88.740 1.00 25.39 102 LEU A C 1
ATOM 834 O O . LEU A 1 102 ? 35.280 1.489 -87.583 1.00 25.39 102 LEU A O 1
ATOM 838 N N . SER A 1 103 ? 35.692 1.594 -89.771 1.00 31.31 103 SER A N 1
ATOM 839 C CA . SER A 1 103 ? 37.077 2.057 -89.641 1.00 31.31 103 SER A CA 1
ATOM 840 C C . SER A 1 103 ? 37.150 3.588 -89.630 1.00 31.31 103 SER A C 1
ATOM 842 O O . SER A 1 103 ? 37.313 4.214 -90.674 1.00 31.31 103 SER A O 1
ATOM 844 N N . SER A 1 104 ? 37.042 4.185 -88.443 1.00 29.47 104 SER A N 1
ATOM 845 C CA . SER A 1 104 ? 37.608 5.519 -88.146 1.00 29.47 104 SER A CA 1
ATOM 846 C C . SER A 1 104 ? 37.653 5.859 -86.647 1.00 29.47 104 SER A C 1
ATOM 848 O O . SER A 1 104 ? 38.406 6.746 -86.259 1.00 29.47 104 SER A O 1
ATOM 850 N N . SER A 1 105 ? 36.954 5.119 -85.774 1.00 29.28 105 SER A N 1
ATOM 851 C CA . SER A 1 105 ? 36.994 5.310 -84.308 1.00 29.28 105 SER A CA 1
ATOM 852 C C . SER A 1 105 ? 38.065 4.478 -83.577 1.00 29.28 105 SER A C 1
ATOM 854 O O . SER A 1 105 ? 38.486 4.833 -82.476 1.00 29.28 105 SER A O 1
ATOM 856 N N . HIS A 1 106 ? 38.564 3.397 -84.188 1.00 31.06 106 HIS A N 1
ATOM 857 C CA . HIS A 1 106 ? 39.479 2.444 -83.536 1.00 31.06 106 HIS A CA 1
ATOM 858 C C . HIS A 1 106 ? 40.916 2.955 -83.334 1.00 31.06 106 HIS A C 1
ATOM 860 O O . HIS A 1 106 ? 41.615 2.475 -82.444 1.00 31.06 106 HIS A O 1
ATOM 866 N N . ASN A 1 107 ? 41.360 3.957 -84.097 1.00 38.59 107 ASN A N 1
ATOM 867 C CA . ASN A 1 107 ? 42.737 4.453 -83.997 1.00 38.59 107 ASN A CA 1
ATOM 868 C C . ASN A 1 107 ? 42.944 5.396 -82.789 1.00 38.59 107 ASN A C 1
ATOM 870 O O . ASN A 1 107 ? 44.058 5.587 -82.313 1.00 38.59 107 ASN A O 1
ATOM 874 N N . TRP A 1 108 ? 41.869 5.974 -82.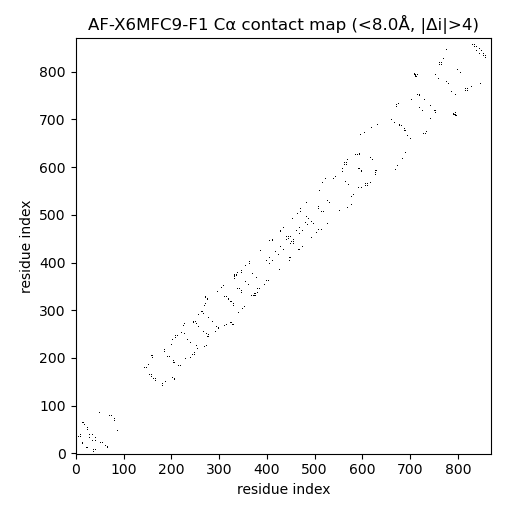239 1.00 38.50 108 TRP A N 1
ATOM 875 C CA . TRP A 1 108 ? 41.962 6.923 -81.122 1.00 38.50 108 TRP A CA 1
ATOM 876 C C . TRP A 1 108 ? 41.941 6.230 -79.747 1.00 38.50 108 TRP A C 1
ATOM 878 O O . TRP A 1 108 ? 42.713 6.594 -78.860 1.00 38.50 108 TRP A O 1
ATOM 888 N N . MET A 1 109 ? 41.147 5.160 -79.594 1.00 34.03 109 MET A N 1
ATOM 889 C CA . MET A 1 109 ? 41.135 4.321 -78.382 1.00 34.03 109 MET A CA 1
ATOM 890 C C . MET A 1 109 ? 42.480 3.625 -78.128 1.00 34.03 109 MET A C 1
ATOM 892 O O . MET A 1 109 ? 42.915 3.536 -76.977 1.00 34.03 109 MET A O 1
ATOM 896 N N . GLY A 1 110 ? 43.150 3.167 -79.194 1.00 38.44 110 GLY A N 1
ATOM 897 C CA . GLY A 1 110 ? 44.502 2.607 -79.115 1.00 38.44 110 GLY A CA 1
ATOM 898 C C . GLY A 1 110 ? 45.511 3.632 -78.601 1.00 38.44 110 GLY A C 1
ATOM 899 O O . GLY A 1 110 ? 46.273 3.335 -77.686 1.00 38.44 110 GLY A O 1
ATOM 900 N N . ASN A 1 111 ? 45.435 4.869 -79.098 1.00 40.97 111 ASN A N 1
ATOM 901 C CA . ASN A 1 111 ? 46.320 5.953 -78.685 1.00 40.97 111 ASN A CA 1
ATOM 902 C C . ASN A 1 111 ? 46.095 6.383 -77.225 1.00 40.97 111 ASN A C 1
ATOM 904 O O . ASN A 1 111 ? 47.065 6.519 -76.492 1.00 40.97 111 ASN A O 1
ATOM 908 N N . ILE A 1 112 ? 44.857 6.519 -76.736 1.00 42.25 112 ILE A N 1
ATOM 909 C CA . ILE A 1 112 ? 44.612 6.893 -75.325 1.00 42.25 112 ILE A CA 1
ATOM 910 C C . ILE A 1 112 ? 45.051 5.794 -74.348 1.00 42.25 112 ILE A C 1
ATOM 912 O O . ILE A 1 112 ? 45.690 6.101 -73.341 1.00 42.25 112 ILE A O 1
ATOM 916 N N . ARG A 1 113 ? 44.791 4.511 -74.653 1.00 39.66 113 ARG A N 1
ATOM 917 C CA . ARG A 1 113 ? 45.330 3.390 -73.855 1.00 39.66 113 ARG A CA 1
ATOM 918 C C . ARG A 1 113 ? 46.860 3.363 -73.874 1.00 39.66 113 ARG A C 1
ATOM 920 O O . ARG A 1 113 ? 47.470 3.119 -72.836 1.00 39.66 113 ARG A O 1
ATOM 927 N N . PHE A 1 114 ? 47.472 3.662 -75.020 1.00 40.16 114 PHE A N 1
ATOM 928 C CA . PHE A 1 114 ? 48.923 3.767 -75.180 1.00 40.16 114 PHE A CA 1
ATOM 929 C C . PHE A 1 114 ? 49.519 4.932 -74.363 1.00 40.16 114 PHE A C 1
ATOM 931 O O . PHE A 1 114 ? 50.525 4.751 -73.677 1.00 40.16 114 PHE A O 1
ATOM 938 N N . TYR A 1 115 ? 48.864 6.099 -74.333 1.00 45.94 115 TYR A N 1
ATOM 939 C CA . TYR A 1 115 ? 49.286 7.251 -73.523 1.00 45.94 115 TYR A CA 1
ATOM 940 C C . TYR A 1 115 ? 49.079 7.035 -72.017 1.00 45.94 115 TYR A C 1
ATOM 942 O O . TYR A 1 115 ? 49.939 7.431 -71.233 1.00 45.94 115 TYR A O 1
ATOM 950 N N . TYR A 1 116 ? 48.008 6.350 -71.603 1.00 41.75 116 TYR A N 1
ATOM 951 C CA . TYR A 1 116 ? 47.800 5.935 -70.209 1.00 41.75 116 TYR A CA 1
ATOM 952 C C . TYR A 1 116 ? 48.898 4.966 -69.735 1.00 41.75 116 TYR A C 1
ATOM 954 O O . TYR A 1 116 ? 49.480 5.149 -68.663 1.00 41.75 116 TYR A O 1
ATOM 962 N N . PHE A 1 117 ? 49.261 3.989 -70.576 1.00 41.00 117 PHE A N 1
ATOM 963 C CA . PHE A 1 117 ? 50.358 3.051 -70.313 1.00 41.00 117 PHE A CA 1
ATOM 964 C C . PHE A 1 117 ? 51.722 3.763 -70.196 1.00 41.00 117 PHE A C 1
ATOM 966 O O . PHE A 1 117 ? 52.538 3.417 -69.341 1.00 41.00 117 PHE A O 1
ATOM 973 N N . HIS A 1 118 ? 51.957 4.807 -70.997 1.00 42.00 118 HIS A N 1
ATOM 974 C CA . HIS A 1 118 ? 53.173 5.624 -70.924 1.00 42.00 118 HIS A CA 1
ATOM 975 C C . HIS A 1 118 ? 53.201 6.604 -69.737 1.00 42.00 118 HIS A C 1
ATOM 977 O O . HIS A 1 118 ? 54.268 6.818 -69.158 1.00 42.00 118 HIS A O 1
ATOM 983 N N . PHE A 1 119 ? 52.056 7.166 -69.335 1.00 43.12 119 PHE A N 1
ATOM 984 C CA . PHE A 1 119 ? 51.944 8.047 -68.164 1.00 43.12 119 PHE A CA 1
ATOM 985 C C . PHE A 1 119 ? 52.215 7.288 -66.855 1.00 43.12 119 PHE A C 1
ATOM 987 O O . PHE A 1 119 ? 52.882 7.811 -65.963 1.00 43.12 119 PHE A O 1
ATOM 994 N N . LYS A 1 120 ? 51.792 6.017 -66.774 1.00 39.38 120 LYS A N 1
ATOM 995 C CA . LYS A 1 120 ? 52.050 5.125 -65.631 1.00 39.38 120 LYS A CA 1
ATOM 996 C C . LYS A 1 120 ? 53.544 4.843 -65.396 1.00 39.38 120 LYS A C 1
ATOM 998 O O . LYS A 1 120 ? 53.943 4.585 -64.263 1.00 39.38 120 LYS A O 1
ATOM 1003 N N . ASN A 1 121 ? 54.375 4.940 -66.439 1.00 37.06 121 ASN A N 1
ATOM 1004 C CA . ASN A 1 121 ? 55.773 4.502 -66.406 1.00 37.06 121 ASN A CA 1
ATOM 1005 C C . ASN A 1 121 ? 56.827 5.623 -66.302 1.00 37.06 121 ASN A C 1
ATOM 1007 O O . ASN A 1 121 ? 57.983 5.304 -66.042 1.00 37.06 121 ASN A O 1
ATOM 1011 N N . ASN A 1 122 ? 56.499 6.916 -66.460 1.00 36.97 122 ASN A N 1
ATOM 1012 C CA . ASN A 1 122 ? 57.519 7.982 -66.447 1.00 36.97 122 ASN A CA 1
ATOM 1013 C C . ASN A 1 122 ? 57.047 9.316 -65.834 1.00 36.97 122 ASN A C 1
ATOM 1015 O O . ASN A 1 122 ? 56.287 10.070 -66.435 1.00 36.97 122 ASN A O 1
ATOM 1019 N N . ARG A 1 123 ? 57.604 9.685 -64.669 1.00 37.16 123 ARG A N 1
ATOM 1020 C CA . ARG A 1 123 ? 57.506 11.039 -64.083 1.00 37.16 123 ARG A CA 1
ATOM 1021 C C . ARG A 1 123 ? 58.530 11.995 -64.720 1.00 37.16 123 ARG A C 1
ATOM 1023 O O . ARG A 1 123 ? 59.502 12.359 -64.064 1.00 37.16 123 ARG A O 1
ATOM 1030 N N . LYS A 1 124 ? 58.346 12.432 -65.972 1.00 35.88 124 LYS A N 1
ATOM 1031 C CA . LYS A 1 124 ? 59.098 13.579 -66.535 1.00 35.88 124 LYS A CA 1
ATOM 1032 C C . LYS A 1 124 ? 58.247 14.431 -67.484 1.00 35.88 124 LYS A C 1
ATOM 1034 O O . LYS A 1 124 ? 57.444 13.920 -68.251 1.00 35.88 124 LYS A O 1
ATOM 1039 N N . LYS A 1 125 ? 58.473 15.749 -67.419 1.00 38.78 125 LYS A N 1
ATOM 1040 C CA . LYS A 1 125 ? 57.776 16.856 -68.108 1.00 38.78 125 LYS A CA 1
ATOM 1041 C C . LYS A 1 125 ? 57.861 16.865 -69.653 1.00 38.78 125 LYS A C 1
ATOM 1043 O O . LYS A 1 125 ? 57.374 17.811 -70.259 1.00 38.78 125 LYS A O 1
ATOM 1048 N N . GLU A 1 126 ? 58.457 15.867 -70.303 1.00 40.22 126 GLU A N 1
ATOM 1049 C CA . GLU A 1 126 ? 58.826 15.952 -71.731 1.00 40.22 126 GLU A CA 1
ATOM 1050 C C . GLU A 1 126 ? 57.762 15.466 -72.733 1.00 40.22 126 GLU A C 1
ATOM 1052 O O . GLU A 1 126 ? 57.889 15.742 -73.920 1.00 40.22 126 GLU A O 1
ATOM 1057 N N . ASN A 1 127 ? 56.652 14.857 -72.304 1.00 45.72 127 ASN A N 1
ATOM 1058 C CA . ASN A 1 127 ? 55.669 14.286 -73.248 1.00 45.72 127 ASN A CA 1
ATOM 1059 C C . ASN A 1 127 ? 54.510 15.218 -73.661 1.00 45.72 127 ASN A C 1
ATOM 1061 O O . ASN A 1 127 ? 53.661 14.827 -74.458 1.00 45.72 127 ASN A O 1
ATOM 1065 N N . VAL A 1 128 ? 54.477 16.466 -73.184 1.00 39.81 128 VAL A N 1
ATOM 1066 C CA . VAL A 1 128 ? 53.411 17.437 -73.526 1.00 39.81 128 VAL A CA 1
ATOM 1067 C C . VAL A 1 128 ? 53.564 17.985 -74.959 1.00 39.81 128 VAL A C 1
ATOM 1069 O O . VAL A 1 128 ? 52.593 18.436 -75.564 1.00 39.81 128 VAL A O 1
ATOM 1072 N N . ALA A 1 129 ? 54.762 17.910 -75.551 1.00 38.38 129 ALA A N 1
ATOM 1073 C CA . ALA A 1 129 ? 54.996 18.346 -76.932 1.00 38.38 129 ALA A CA 1
ATOM 1074 C C . ALA A 1 129 ? 54.345 17.412 -77.974 1.00 38.38 129 ALA A C 1
ATOM 1076 O O . ALA A 1 129 ? 53.803 17.889 -78.965 1.00 38.38 129 ALA A O 1
ATOM 1077 N N . VAL A 1 130 ? 54.299 16.101 -77.708 1.00 41.03 130 VAL A N 1
ATOM 1078 C CA . VAL A 1 130 ? 53.758 15.091 -78.641 1.00 41.03 130 VAL A CA 1
ATOM 1079 C C . VAL A 1 130 ? 52.220 15.064 -78.646 1.00 41.03 130 VAL A C 1
ATOM 1081 O O . VAL A 1 130 ? 51.600 14.752 -79.664 1.00 41.03 130 VAL A O 1
ATOM 1084 N N . LEU A 1 131 ? 51.582 15.475 -77.543 1.00 39.47 131 LEU A N 1
ATOM 1085 C CA . LEU A 1 131 ? 50.132 15.702 -77.483 1.00 39.47 131 LEU A CA 1
ATOM 1086 C C . LEU A 1 131 ? 49.698 16.897 -78.349 1.00 39.47 131 LEU A C 1
ATOM 1088 O O . LEU A 1 131 ? 48.629 16.848 -78.947 1.00 39.47 131 LEU A O 1
ATOM 1092 N N . LYS A 1 132 ? 50.530 17.939 -78.490 1.00 38.69 132 LYS A N 1
ATOM 1093 C CA . LYS A 1 132 ? 50.223 19.087 -79.363 1.00 38.69 132 LYS A CA 1
ATOM 1094 C C . LYS A 1 132 ? 50.252 18.745 -80.855 1.00 38.69 132 LYS A C 1
ATOM 1096 O O . LYS A 1 132 ? 49.455 19.303 -81.600 1.00 38.69 132 LYS A O 1
ATOM 1101 N N . GLU A 1 133 ? 51.128 17.841 -81.292 1.00 38.41 133 GLU A N 1
ATOM 1102 C CA . GLU A 1 133 ? 51.276 17.507 -82.719 1.00 38.41 133 GLU A CA 1
ATOM 1103 C C . GLU A 1 133 ? 50.183 16.566 -83.251 1.00 38.41 133 GLU A C 1
ATOM 1105 O O . GLU A 1 133 ? 49.784 16.693 -84.404 1.00 38.41 133 GLU A O 1
ATOM 1110 N N . ASN A 1 134 ? 49.622 15.682 -82.418 1.00 39.72 134 ASN A N 1
ATOM 1111 C CA . ASN A 1 134 ? 48.638 14.678 -82.862 1.00 39.72 134 ASN A CA 1
ATOM 1112 C C . ASN A 1 134 ? 47.167 15.024 -82.544 1.00 39.72 134 ASN A C 1
ATOM 1114 O O . ASN A 1 134 ? 46.266 14.237 -82.835 1.00 39.72 134 ASN A O 1
ATOM 1118 N N . ILE A 1 135 ? 46.905 16.200 -81.960 1.00 41.72 135 ILE A N 1
ATOM 1119 C CA . ILE A 1 135 ? 45.551 16.762 -81.773 1.00 41.72 135 ILE A CA 1
ATOM 1120 C C . ILE A 1 135 ? 45.099 17.587 -83.002 1.00 41.72 135 ILE A C 1
ATOM 1122 O O . ILE A 1 135 ? 43.906 17.899 -83.127 1.00 41.72 135 ILE A O 1
ATOM 1126 N N . ALA A 1 136 ? 46.010 17.865 -83.947 1.00 34.69 136 ALA A N 1
ATOM 1127 C CA . ALA A 1 136 ? 45.715 18.542 -85.208 1.00 34.69 136 ALA A CA 1
ATOM 1128 C C . ALA A 1 136 ? 44.688 17.755 -86.047 1.00 34.69 136 ALA A C 1
ATOM 1130 O O . ALA A 1 136 ? 44.877 16.591 -86.394 1.00 34.69 136 ALA A O 1
ATOM 1131 N N . ILE A 1 137 ? 43.563 18.407 -86.344 1.00 36.56 137 ILE A N 1
ATOM 1132 C CA . ILE A 1 137 ? 42.447 17.856 -87.121 1.00 36.56 137 ILE A CA 1
ATOM 1133 C C . ILE A 1 137 ? 42.794 17.950 -88.622 1.00 36.56 137 ILE A C 1
ATOM 1135 O O . ILE A 1 137 ? 43.282 19.000 -89.045 1.00 36.56 137 ILE A O 1
ATOM 1139 N N . PRO A 1 138 ? 42.488 16.940 -89.462 1.00 34.97 138 PRO A N 1
ATOM 1140 C CA . PRO A 1 138 ? 42.417 17.153 -90.903 1.00 34.97 138 PRO A CA 1
ATOM 1141 C C . PRO A 1 138 ? 41.305 18.167 -91.206 1.00 34.97 138 PRO A C 1
ATOM 1143 O O . PRO A 1 138 ? 40.141 17.964 -90.860 1.00 34.97 138 PRO A O 1
ATOM 1146 N N . SER A 1 139 ? 41.674 19.285 -91.825 1.00 35.78 139 SER A N 1
ATOM 1147 C CA . SER A 1 139 ? 40.787 20.394 -92.185 1.00 35.78 139 SER A CA 1
ATOM 1148 C C . SER A 1 139 ? 39.534 19.905 -92.922 1.00 35.78 139 SER A C 1
ATOM 1150 O O . SER A 1 139 ? 39.629 19.482 -94.073 1.00 35.78 139 SER A O 1
ATOM 1152 N N . GLY A 1 140 ? 38.365 19.973 -92.271 1.00 41.75 140 GLY A N 1
ATOM 1153 C CA . GLY A 1 140 ? 37.081 19.702 -92.932 1.00 41.75 140 GLY A CA 1
ATOM 1154 C C . GLY A 1 140 ? 35.884 19.274 -92.071 1.00 41.75 140 GLY A C 1
ATOM 1155 O O . GLY A 1 140 ? 34.792 19.160 -92.618 1.00 41.75 140 GLY A O 1
ATOM 1156 N N . VAL A 1 141 ? 36.016 19.052 -90.757 1.00 39.53 141 VAL A N 1
ATOM 1157 C CA . VAL A 1 141 ? 34.879 18.642 -89.902 1.00 39.53 141 VAL A CA 1
ATOM 1158 C C . VAL A 1 141 ? 34.525 19.744 -88.909 1.00 39.53 141 VAL A C 1
ATOM 1160 O O . VAL A 1 141 ? 35.399 20.274 -88.231 1.00 39.53 141 VAL A O 1
ATOM 1163 N N . ASN A 1 142 ? 33.232 20.074 -88.841 1.00 42.62 142 ASN A N 1
ATOM 1164 C CA . ASN A 1 142 ? 32.656 21.133 -88.012 1.00 42.62 142 ASN A CA 1
ATOM 1165 C C . ASN A 1 142 ? 33.210 21.084 -86.569 1.00 42.62 142 ASN A C 1
ATOM 1167 O O . ASN A 1 142 ? 33.031 20.098 -85.847 1.00 42.62 142 ASN A O 1
ATOM 1171 N N . ASP A 1 143 ? 33.906 22.154 -86.183 1.00 54.16 143 ASP A N 1
ATOM 1172 C CA . ASP A 1 143 ? 34.897 22.220 -85.096 1.00 54.16 143 ASP A CA 1
ATOM 1173 C C . ASP A 1 143 ? 34.313 21.901 -83.701 1.00 54.16 143 ASP A C 1
ATOM 1175 O O . ASP A 1 143 ? 34.994 21.389 -82.813 1.00 54.16 143 ASP A O 1
ATOM 1179 N N . ASN A 1 144 ? 33.004 22.090 -83.520 1.00 48.28 144 ASN A N 1
ATOM 1180 C CA . ASN A 1 144 ? 32.327 21.811 -82.253 1.00 48.28 144 ASN A CA 1
ATOM 1181 C C . ASN A 1 144 ? 32.045 20.314 -82.027 1.00 48.28 144 ASN A C 1
ATOM 1183 O O . ASN A 1 144 ? 32.224 19.825 -80.913 1.00 48.28 144 ASN A O 1
ATOM 1187 N N . THR A 1 145 ? 31.656 19.548 -83.054 1.00 49.22 145 THR A N 1
ATOM 1188 C CA . THR A 1 145 ? 31.233 18.139 -82.891 1.00 49.22 145 THR A CA 1
ATOM 1189 C C . THR A 1 145 ? 32.410 17.217 -82.552 1.00 49.22 145 THR A C 1
ATOM 1191 O O . THR A 1 145 ? 32.292 16.355 -81.684 1.00 49.22 145 THR A O 1
ATOM 1194 N N . SER A 1 146 ? 33.574 17.444 -83.173 1.00 55.50 146 SER A N 1
ATOM 1195 C CA . SER A 1 146 ? 34.821 16.709 -82.895 1.00 55.50 146 SER A CA 1
ATOM 1196 C C . SER A 1 146 ? 35.326 16.945 -81.463 1.00 55.50 146 SER A C 1
ATOM 1198 O O . SER A 1 146 ? 35.775 16.018 -80.790 1.00 55.50 146 SER A O 1
ATOM 1200 N N . ARG A 1 147 ? 35.181 18.172 -80.945 1.00 58.59 147 ARG A N 1
ATOM 1201 C CA . ARG A 1 147 ? 35.584 18.550 -79.577 1.00 58.59 147 ARG A CA 1
ATOM 1202 C C . ARG A 1 147 ? 34.665 17.971 -78.497 1.00 58.59 147 ARG A C 1
ATOM 1204 O O . ARG A 1 147 ? 35.145 17.568 -77.442 1.00 58.59 147 ARG A O 1
ATOM 1211 N N . ILE A 1 148 ? 33.365 17.865 -78.774 1.00 57.75 148 ILE A N 1
ATOM 1212 C CA . ILE A 1 148 ? 32.372 17.263 -77.867 1.00 57.75 148 ILE A CA 1
ATOM 1213 C C . ILE A 1 148 ? 32.595 15.751 -77.717 1.00 57.75 148 ILE A C 1
ATOM 1215 O O . ILE A 1 148 ? 32.609 15.247 -76.596 1.00 57.75 148 ILE A O 1
ATOM 1219 N N . VAL A 1 149 ? 32.846 15.041 -78.823 1.00 62.69 149 VAL A N 1
ATOM 1220 C CA . VAL A 1 149 ? 33.153 13.597 -78.816 1.00 62.69 149 VAL A CA 1
ATOM 1221 C C . VAL A 1 149 ? 34.402 13.299 -77.976 1.00 62.69 149 VAL A C 1
ATOM 1223 O O . VAL A 1 149 ? 34.425 12.322 -77.230 1.00 62.69 149 VAL A O 1
ATOM 1226 N N . ARG A 1 150 ? 35.409 14.185 -78.010 1.00 66.94 150 ARG A N 1
ATOM 1227 C CA . ARG A 1 150 ? 36.620 14.067 -77.179 1.00 66.94 150 ARG A CA 1
ATOM 1228 C C . ARG A 1 150 ? 36.318 14.147 -75.679 1.00 66.94 150 ARG A C 1
ATOM 1230 O O . ARG A 1 150 ? 36.885 13.358 -74.931 1.00 66.94 150 ARG A O 1
ATOM 1237 N N . ILE A 1 151 ? 35.432 15.047 -75.231 1.00 68.69 151 ILE A N 1
ATOM 1238 C CA . ILE A 1 151 ? 35.059 15.134 -73.806 1.00 68.69 151 ILE A CA 1
ATOM 1239 C C . ILE A 1 151 ? 34.211 13.929 -73.381 1.00 68.69 151 ILE A C 1
ATOM 1241 O O . ILE A 1 151 ? 34.490 13.352 -72.333 1.00 68.69 151 ILE A O 1
ATOM 1245 N N . CYS A 1 152 ? 33.217 13.518 -74.176 1.00 69.88 152 CYS A N 1
ATOM 1246 C CA . CYS A 1 152 ? 32.393 12.348 -73.849 1.00 69.88 152 CYS A CA 1
ATOM 1247 C C . CYS A 1 152 ? 33.248 11.081 -73.713 1.00 69.88 152 CYS A C 1
ATOM 1249 O O . CYS A 1 152 ? 33.140 10.377 -72.714 1.00 69.88 152 CYS A O 1
ATOM 1251 N N . HIS A 1 153 ? 34.182 10.850 -74.640 1.00 74.56 153 HIS A N 1
ATOM 1252 C CA . HIS A 1 153 ? 35.110 9.723 -74.541 1.00 74.56 153 HIS A CA 1
ATOM 1253 C C . HIS A 1 153 ? 36.058 9.822 -73.350 1.00 74.56 153 HIS A C 1
ATOM 1255 O O . HIS A 1 153 ? 36.367 8.811 -72.721 1.00 74.56 153 HIS A O 1
ATOM 1261 N N . LEU A 1 154 ? 36.508 11.029 -73.008 1.00 78.38 154 LEU A N 1
ATOM 1262 C CA . LEU A 1 154 ? 37.331 11.230 -71.825 1.00 78.38 154 LEU A CA 1
ATOM 1263 C C . LEU A 1 154 ? 36.548 10.868 -70.552 1.00 78.38 154 LEU A C 1
ATOM 1265 O O . LEU A 1 154 ? 37.078 10.151 -69.711 1.00 78.38 154 LEU A O 1
ATOM 1269 N N . VAL A 1 155 ? 35.277 11.270 -70.446 1.00 82.06 155 VAL A N 1
ATOM 1270 C CA . VAL A 1 155 ? 34.383 10.886 -69.339 1.00 82.06 155 VAL A CA 1
ATOM 1271 C C . VAL A 1 155 ? 34.161 9.372 -69.307 1.00 82.06 155 VAL A C 1
ATOM 1273 O O . VAL A 1 155 ? 34.282 8.751 -68.253 1.00 82.06 155 VAL A O 1
ATOM 1276 N N . GLU A 1 156 ? 33.882 8.741 -70.446 1.00 81.00 156 GLU A N 1
ATOM 1277 C CA . GLU A 1 156 ? 33.708 7.285 -70.555 1.00 81.00 156 GLU A CA 1
ATOM 1278 C C . GLU A 1 156 ? 34.966 6.499 -70.163 1.00 81.00 156 GLU A C 1
ATOM 1280 O O . GLU A 1 156 ? 34.852 5.366 -69.690 1.00 81.00 156 GLU A O 1
ATOM 1285 N N . SER A 1 157 ? 36.148 7.101 -70.342 1.00 79.25 157 SER A N 1
ATOM 1286 C CA . SER A 1 157 ? 37.449 6.507 -70.022 1.00 79.25 157 SER A CA 1
ATOM 1287 C C . SER A 1 157 ? 37.832 6.556 -68.537 1.00 79.25 157 SER A C 1
ATOM 1289 O O . SER A 1 157 ? 38.853 5.985 -68.159 1.00 79.25 157 SER A O 1
ATOM 1291 N N . ILE A 1 158 ? 37.027 7.210 -67.695 1.00 84.19 158 ILE A N 1
ATOM 1292 C CA . ILE A 1 158 ? 37.239 7.280 -66.246 1.00 84.19 158 ILE A CA 1
ATOM 1293 C C . ILE A 1 158 ? 36.660 6.021 -65.593 1.00 84.19 158 ILE A C 1
ATOM 1295 O O . ILE A 1 158 ? 35.454 5.784 -65.660 1.00 84.19 158 ILE A O 1
ATOM 1299 N N . TYR A 1 159 ? 37.511 5.234 -64.936 1.00 82.06 159 TYR A N 1
ATOM 1300 C CA . TYR A 1 159 ? 37.131 4.005 -64.221 1.00 82.06 159 TYR A CA 1
ATOM 1301 C C . TYR A 1 159 ? 37.629 3.972 -62.767 1.00 82.06 159 TYR A C 1
ATOM 1303 O O . TYR A 1 159 ? 37.057 3.263 -61.942 1.00 82.06 159 TYR A O 1
ATOM 1311 N N . ASP A 1 160 ? 38.668 4.744 -62.452 1.00 79.44 160 ASP A N 1
ATOM 1312 C CA . ASP A 1 160 ? 39.385 4.772 -61.177 1.00 79.44 160 ASP A CA 1
ATOM 1313 C C . ASP A 1 160 ? 40.032 6.156 -60.939 1.00 79.44 160 ASP A C 1
ATOM 1315 O O . ASP A 1 160 ? 39.898 7.075 -61.749 1.00 79.44 160 ASP A O 1
ATOM 1319 N N . GLU A 1 161 ? 40.738 6.318 -59.817 1.00 81.50 161 GLU A N 1
ATOM 1320 C CA . GLU A 1 161 ? 41.430 7.568 -59.473 1.00 81.50 161 GLU A CA 1
ATOM 1321 C C . GLU A 1 161 ? 42.517 7.940 -60.499 1.00 81.50 161 GLU A C 1
ATOM 1323 O O . GLU A 1 161 ? 42.665 9.111 -60.839 1.00 81.50 161 GLU A O 1
ATOM 1328 N N . GLU A 1 162 ? 43.278 6.967 -61.010 1.00 81.00 162 GLU A N 1
ATOM 1329 C CA . GLU A 1 162 ? 44.384 7.217 -61.947 1.00 81.00 162 GLU A CA 1
ATOM 1330 C C . GLU A 1 162 ? 43.861 7.776 -63.280 1.00 81.00 162 GLU A C 1
ATOM 1332 O O . GLU A 1 162 ? 44.337 8.809 -63.763 1.00 81.00 162 GLU A O 1
ATOM 1337 N N . SER A 1 163 ? 42.832 7.141 -63.843 1.00 85.12 163 SER A N 1
ATOM 1338 C CA . SER A 1 163 ? 42.134 7.598 -65.050 1.00 85.12 163 SER A CA 1
ATOM 1339 C C . SER A 1 163 ? 41.392 8.921 -64.835 1.00 85.12 163 SER A C 1
ATOM 1341 O O . SER A 1 163 ? 41.386 9.769 -65.729 1.00 85.12 163 SER A O 1
ATOM 1343 N N . PHE A 1 164 ? 40.847 9.165 -63.639 1.00 85.12 164 PHE A N 1
ATOM 1344 C CA . PHE A 1 164 ? 40.273 10.460 -63.266 1.00 85.12 164 PHE A CA 1
ATOM 1345 C C . PHE A 1 164 ? 41.323 11.585 -63.260 1.00 85.12 164 PHE A C 1
ATOM 1347 O O . PHE A 1 164 ? 41.107 12.639 -63.863 1.00 85.12 164 PHE A O 1
ATOM 1354 N N . GLN A 1 165 ? 42.486 11.378 -62.632 1.00 82.62 165 GLN A N 1
ATOM 1355 C CA . GLN A 1 165 ? 43.564 12.378 -62.619 1.00 82.62 165 GLN A CA 1
ATOM 1356 C C . GLN A 1 165 ? 44.132 12.623 -64.020 1.00 82.62 165 GLN A C 1
ATOM 1358 O O . GLN A 1 165 ? 44.394 13.774 -64.383 1.00 82.62 165 GLN A O 1
ATOM 1363 N N . PHE A 1 166 ? 44.259 11.568 -64.830 1.00 84.00 166 PHE A N 1
ATOM 1364 C CA . PHE A 1 166 ? 44.619 11.686 -66.241 1.00 84.00 166 PHE A CA 1
ATOM 1365 C C . PHE A 1 166 ? 43.618 12.565 -67.000 1.00 84.00 166 PHE A C 1
ATOM 1367 O O . PHE A 1 166 ? 44.023 13.524 -67.656 1.00 84.00 166 PHE A O 1
ATOM 1374 N N . ALA A 1 167 ? 42.315 12.306 -66.852 1.00 83.31 167 ALA A N 1
ATOM 1375 C CA . ALA A 1 167 ? 41.270 13.100 -67.490 1.00 83.31 167 ALA A CA 1
ATOM 1376 C C . ALA A 1 167 ? 41.337 14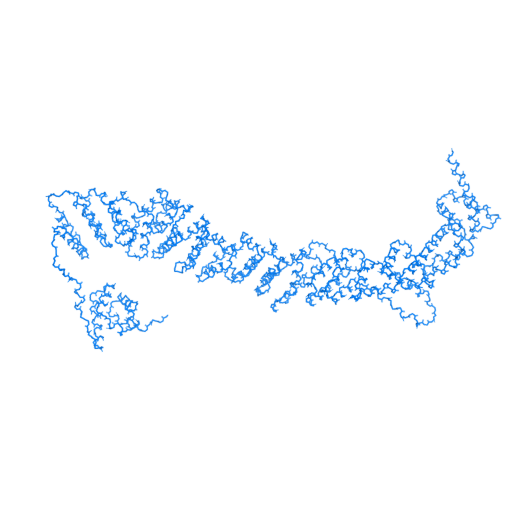.584 -67.075 1.00 83.31 167 ALA A C 1
ATOM 1378 O O . ALA A 1 167 ? 41.230 15.476 -67.921 1.00 83.31 167 ALA A O 1
ATOM 1379 N N . ARG A 1 168 ? 41.584 14.880 -65.789 1.00 81.19 168 ARG A N 1
ATOM 1380 C CA . ARG A 1 168 ? 41.746 16.266 -65.302 1.00 81.19 168 ARG A CA 1
ATOM 1381 C C . ARG A 1 168 ? 42.947 16.961 -65.920 1.00 81.19 168 ARG A C 1
ATOM 1383 O O . ARG A 1 168 ? 42.846 18.131 -66.291 1.00 81.19 168 ARG A O 1
ATOM 1390 N N . GLN A 1 169 ? 44.075 16.264 -66.014 1.00 80.31 169 GLN A N 1
ATOM 1391 C CA . GLN A 1 169 ? 45.287 16.815 -66.607 1.00 80.31 169 GLN A CA 1
ATOM 1392 C C . GLN A 1 169 ? 45.105 17.059 -68.109 1.00 80.31 169 GLN A C 1
ATOM 1394 O O . GLN A 1 169 ? 45.420 18.148 -68.587 1.00 80.31 169 GLN A O 1
ATOM 1399 N N . ALA A 1 170 ? 44.506 16.101 -68.819 1.00 78.75 170 ALA A N 1
ATOM 1400 C CA . ALA A 1 170 ? 44.200 16.216 -70.238 1.00 78.75 170 ALA A CA 1
ATOM 1401 C C . ALA A 1 170 ? 43.301 17.430 -70.520 1.00 78.75 170 ALA A C 1
ATOM 1403 O O . ALA A 1 170 ? 43.607 18.234 -71.398 1.00 78.75 170 ALA A O 1
ATOM 1404 N N . ILE A 1 171 ? 42.233 17.637 -69.738 1.00 77.06 171 ILE A N 1
ATOM 1405 C CA . ILE A 1 171 ? 41.399 18.836 -69.888 1.00 77.06 171 ILE A CA 1
ATOM 1406 C C . ILE A 1 171 ? 42.176 20.116 -69.596 1.00 77.06 171 ILE A C 1
ATOM 1408 O O . ILE A 1 171 ? 42.063 21.058 -70.373 1.00 77.06 171 ILE A O 1
ATOM 1412 N N . ARG A 1 172 ? 42.980 20.179 -68.526 1.00 74.94 172 ARG A N 1
ATOM 1413 C CA . ARG A 1 172 ? 43.761 21.389 -68.204 1.00 74.94 172 ARG A CA 1
ATOM 1414 C C . ARG A 1 172 ? 44.669 21.826 -69.348 1.00 74.94 172 ARG A C 1
ATOM 1416 O O . ARG A 1 172 ? 44.839 23.022 -69.567 1.00 74.94 172 ARG A O 1
ATOM 1423 N N . GLU A 1 173 ? 45.225 20.868 -70.077 1.00 70.44 173 GLU A N 1
ATOM 1424 C CA . GLU A 1 173 ? 46.055 21.123 -71.254 1.00 70.44 173 GLU A CA 1
ATOM 1425 C C . GLU A 1 173 ? 45.218 21.536 -72.478 1.00 70.44 173 GLU A C 1
ATOM 1427 O O . GLU A 1 173 ? 45.660 22.376 -73.262 1.00 70.44 173 GLU A O 1
ATOM 1432 N N . MET A 1 174 ? 43.981 21.036 -72.589 1.00 68.38 174 MET A N 1
ATOM 1433 C CA . MET A 1 174 ? 43.028 21.347 -73.665 1.00 68.38 174 MET A CA 1
ATOM 1434 C C . MET A 1 174 ? 42.154 22.601 -73.424 1.00 68.38 174 MET A C 1
ATOM 1436 O O . MET A 1 174 ? 41.496 23.058 -74.357 1.00 68.38 174 MET A O 1
ATOM 1440 N N . ILE A 1 175 ? 42.150 23.201 -72.220 1.00 63.12 175 ILE A N 1
ATOM 1441 C CA . ILE A 1 175 ? 41.280 24.341 -71.825 1.00 63.12 175 ILE A CA 1
ATOM 1442 C C . ILE A 1 175 ? 41.380 25.550 -72.775 1.00 63.12 175 ILE A C 1
ATOM 1444 O O . ILE A 1 175 ? 40.422 26.309 -72.905 1.00 63.12 175 ILE A O 1
ATOM 1448 N N . LYS A 1 176 ? 42.507 25.732 -73.477 1.00 56.34 176 LYS A N 1
ATOM 1449 C CA . LYS A 1 176 ? 42.681 26.823 -74.453 1.00 56.34 176 LYS A CA 1
ATOM 1450 C C . LYS A 1 176 ? 41.903 26.620 -75.764 1.00 56.34 176 LYS A C 1
ATOM 1452 O O . LYS A 1 176 ? 41.740 27.587 -76.498 1.00 56.34 176 LYS A O 1
ATOM 1457 N N . GLU A 1 177 ? 41.409 25.411 -76.045 1.00 55.81 177 GLU A N 1
ATOM 1458 C CA . GLU A 1 177 ? 40.757 25.049 -77.317 1.00 55.81 177 GLU A CA 1
ATOM 1459 C C . GLU A 1 177 ? 39.270 24.660 -77.188 1.00 55.81 177 GLU A C 1
ATOM 1461 O O . GLU A 1 177 ? 38.629 24.342 -78.190 1.00 55.81 177 GLU A O 1
ATOM 1466 N N . LEU A 1 178 ? 38.682 24.702 -75.984 1.00 59.12 178 LEU A N 1
ATOM 1467 C CA . LEU A 1 178 ? 37.297 24.260 -75.749 1.00 59.12 178 LEU A CA 1
ATOM 1468 C C . LEU A 1 178 ? 36.394 25.287 -75.029 1.00 59.12 178 LEU A C 1
ATOM 1470 O O . LEU A 1 178 ? 36.063 25.104 -73.858 1.00 59.12 178 LEU A O 1
ATOM 1474 N N . PRO A 1 179 ? 35.886 26.324 -75.719 1.00 53.47 179 PRO A N 1
ATOM 1475 C CA . PRO A 1 179 ? 34.703 27.059 -75.271 1.00 53.47 179 PRO A CA 1
ATOM 1476 C C . PRO A 1 179 ? 33.400 26.373 -75.749 1.00 53.47 179 PRO A C 1
ATOM 1478 O O . PRO A 1 179 ? 33.297 25.993 -76.911 1.00 53.47 179 PRO A O 1
ATOM 1481 N N . ASN A 1 180 ? 32.374 26.307 -74.885 1.00 56.72 180 ASN A N 1
ATOM 1482 C CA . ASN A 1 180 ? 30.953 26.011 -75.193 1.00 56.72 180 ASN A CA 1
ATOM 1483 C C . ASN A 1 180 ? 30.506 24.554 -75.505 1.00 56.72 180 ASN A C 1
ATOM 1485 O O . ASN A 1 180 ? 29.821 24.319 -76.500 1.00 56.72 180 ASN A O 1
ATOM 1489 N N . SER A 1 181 ? 30.741 23.586 -74.607 1.00 63.00 181 SER A N 1
ATOM 1490 C CA . SER A 1 181 ? 30.146 22.222 -74.662 1.00 63.00 181 SER A CA 1
ATOM 1491 C C . SER A 1 181 ? 29.091 21.925 -73.572 1.00 63.00 181 SER A C 1
ATOM 1493 O O . SER A 1 181 ? 28.705 20.773 -73.354 1.00 63.00 181 SER A O 1
ATOM 1495 N N . THR A 1 182 ? 28.578 22.956 -72.888 1.00 68.94 182 THR A N 1
ATOM 1496 C CA . THR A 1 182 ? 27.718 22.830 -71.694 1.00 68.94 182 THR A CA 1
ATOM 1497 C C . THR A 1 182 ? 26.481 21.946 -71.895 1.00 68.94 182 THR A C 1
ATOM 1499 O O . THR A 1 182 ? 26.179 21.127 -71.032 1.00 68.94 182 THR A O 1
ATOM 1502 N N . LYS A 1 183 ? 25.753 22.070 -73.017 1.00 72.19 183 LYS A N 1
ATOM 1503 C CA . LYS A 1 183 ? 24.482 21.341 -73.220 1.00 72.19 183 LYS A CA 1
ATOM 1504 C C . LYS A 1 183 ? 24.673 19.824 -73.325 1.00 72.19 183 LYS A C 1
ATOM 1506 O O . LYS A 1 183 ? 23.886 19.075 -72.754 1.00 72.19 183 LYS A O 1
ATOM 1511 N N . GLN A 1 184 ? 25.707 19.357 -74.031 1.00 72.62 184 GLN A N 1
ATOM 1512 C CA . GLN A 1 184 ? 25.971 17.916 -74.131 1.00 72.62 184 GLN A CA 1
ATOM 1513 C C . GLN A 1 184 ? 26.541 17.355 -72.829 1.00 72.62 184 GLN A C 1
ATOM 1515 O O . GLN A 1 184 ? 26.141 16.273 -72.416 1.00 72.62 184 GLN A O 1
ATOM 1520 N N . LEU A 1 185 ? 27.401 18.114 -72.141 1.00 75.31 185 LEU A N 1
ATOM 1521 C CA . LEU A 1 185 ? 27.875 17.748 -70.807 1.00 75.31 185 LEU A CA 1
ATOM 1522 C C . LEU A 1 185 ? 26.728 17.646 -69.791 1.00 75.31 185 LEU A C 1
ATOM 1524 O O . LEU A 1 185 ? 26.743 16.749 -68.958 1.00 75.31 185 LEU A O 1
ATOM 1528 N N . GLN A 1 186 ? 25.711 18.509 -69.883 1.00 80.38 186 GLN A N 1
ATOM 1529 C CA . GLN A 1 186 ? 24.491 18.402 -69.076 1.00 80.38 186 GLN A CA 1
ATOM 1530 C C . GLN A 1 186 ? 23.693 17.129 -69.395 1.00 80.38 186 GLN A C 1
ATOM 1532 O O . GLN A 1 186 ? 23.256 16.453 -68.469 1.00 80.38 186 GLN A O 1
ATOM 1537 N N . SER A 1 187 ? 23.531 16.774 -70.676 1.00 80.44 187 SER A N 1
ATOM 1538 C CA . SER A 1 187 ? 22.864 15.524 -71.080 1.00 80.44 187 SER A CA 1
ATOM 1539 C C . SER A 1 187 ? 23.616 14.291 -70.573 1.00 80.44 187 SER A C 1
ATOM 1541 O O . SER A 1 187 ? 23.010 13.385 -70.010 1.00 80.44 187 SER A O 1
ATOM 1543 N N . LEU A 1 188 ? 24.945 14.282 -70.718 1.00 81.12 188 LEU A N 1
ATOM 1544 C CA . LEU A 1 188 ? 25.808 13.206 -70.234 1.00 81.12 188 LEU A CA 1
ATOM 1545 C C . LEU A 1 188 ? 25.768 13.104 -68.703 1.00 81.12 188 LEU A C 1
ATOM 1547 O O . LEU A 1 188 ? 25.689 12.011 -68.154 1.00 81.12 188 LEU A O 1
ATOM 1551 N N . PHE A 1 189 ? 25.761 14.240 -68.002 1.00 83.12 189 PHE A N 1
ATOM 1552 C CA . PHE A 1 189 ? 25.595 14.279 -66.551 1.00 83.12 189 PHE A CA 1
ATOM 1553 C C . PHE A 1 189 ? 24.280 13.622 -66.116 1.00 83.12 189 PHE A C 1
ATOM 1555 O O . PHE A 1 189 ? 24.285 12.803 -65.201 1.00 83.12 189 PHE A O 1
ATOM 1562 N N . GLN A 1 190 ? 23.166 13.936 -66.784 1.00 83.31 190 GLN A N 1
ATOM 1563 C CA . GLN A 1 190 ? 21.865 13.333 -66.485 1.00 83.31 190 GLN A CA 1
ATOM 1564 C C . GLN A 1 190 ? 21.856 11.821 -66.714 1.00 83.31 190 GLN A C 1
ATOM 1566 O O . GLN A 1 190 ? 21.307 11.091 -65.893 1.00 83.31 190 GLN A O 1
ATOM 1571 N N . GLU A 1 191 ? 22.485 11.349 -67.790 1.00 83.56 191 GLU A N 1
ATOM 1572 C CA . GLU A 1 191 ? 22.594 9.921 -68.091 1.00 83.56 191 GLU A CA 1
ATOM 1573 C C . GLU A 1 191 ? 23.417 9.179 -67.030 1.00 83.56 191 GLU A C 1
ATOM 1575 O O . GLU A 1 191 ? 22.967 8.163 -66.495 1.00 83.56 191 GLU A O 1
ATOM 1580 N N . ILE A 1 192 ? 24.576 9.726 -66.647 1.00 83.00 192 ILE A N 1
ATOM 1581 C CA . ILE A 1 192 ? 25.423 9.139 -65.602 1.00 83.00 192 ILE A CA 1
ATOM 1582 C C . ILE A 1 192 ? 24.684 9.127 -64.259 1.00 83.00 192 ILE A C 1
ATOM 1584 O O . ILE A 1 192 ? 24.717 8.122 -63.552 1.00 83.00 192 ILE A O 1
ATOM 1588 N N . VAL A 1 193 ? 23.986 10.211 -63.901 1.00 83.31 193 VAL A N 1
ATOM 1589 C CA . VAL A 1 193 ? 23.200 10.290 -62.658 1.00 83.31 193 VAL A CA 1
ATOM 1590 C C . VAL A 1 193 ? 22.008 9.328 -62.680 1.00 83.31 193 VAL A C 1
ATOM 1592 O O . VAL A 1 193 ? 21.672 8.751 -61.646 1.00 83.31 193 VAL A O 1
ATOM 1595 N N . HIS A 1 194 ? 21.381 9.105 -63.837 1.00 82.31 194 HIS A N 1
ATOM 1596 C CA . HIS A 1 194 ? 20.314 8.116 -63.978 1.00 82.31 194 HIS A CA 1
ATOM 1597 C C . HIS A 1 194 ? 20.840 6.695 -63.742 1.00 82.31 194 HIS A C 1
ATOM 1599 O O . HIS A 1 194 ? 20.317 5.998 -62.878 1.00 82.31 194 HIS A O 1
ATOM 1605 N N . GLN A 1 195 ? 21.940 6.312 -64.396 1.00 78.50 195 GLN A N 1
ATOM 1606 C CA . GLN A 1 195 ? 22.595 5.013 -64.182 1.00 78.50 195 GLN A CA 1
ATOM 1607 C C . GLN A 1 195 ? 23.096 4.842 -62.738 1.00 78.50 195 GLN A C 1
ATOM 1609 O O . GLN A 1 195 ? 23.076 3.746 -62.173 1.00 78.50 195 GLN A O 1
ATOM 1614 N N . PHE A 1 196 ? 23.519 5.941 -62.113 1.00 79.06 196 PHE A N 1
ATOM 1615 C CA . PHE A 1 196 ? 23.977 5.963 -60.731 1.00 79.06 196 PHE A CA 1
ATOM 1616 C C . PHE A 1 196 ? 22.871 5.612 -59.722 1.00 79.06 196 PHE A C 1
ATOM 1618 O O . PHE A 1 196 ? 23.169 4.992 -58.700 1.00 79.06 196 PHE A O 1
ATOM 1625 N N . LYS A 1 197 ? 21.604 5.951 -60.008 1.00 73.19 197 LYS A N 1
ATOM 1626 C CA . LYS A 1 197 ? 20.454 5.583 -59.157 1.00 73.19 197 LYS A CA 1
ATOM 1627 C C . LYS A 1 197 ? 20.240 4.078 -59.083 1.00 73.19 197 LYS A C 1
ATOM 1629 O O . LYS A 1 197 ? 19.886 3.579 -58.018 1.00 73.19 197 LYS A O 1
ATOM 1634 N N . ASP A 1 198 ? 20.477 3.382 -60.189 1.00 69.81 198 ASP A N 1
ATOM 1635 C CA . ASP A 1 198 ? 20.233 1.944 -60.290 1.00 69.81 198 ASP A CA 1
ATOM 1636 C C . ASP A 1 198 ? 21.412 1.130 -59.744 1.00 69.81 198 ASP A C 1
ATOM 1638 O O . ASP A 1 198 ? 21.217 0.078 -59.130 1.00 69.81 198 ASP A O 1
ATOM 1642 N N . LYS A 1 199 ? 22.652 1.609 -59.940 1.00 73.31 199 LYS A N 1
ATOM 1643 C CA . LYS A 1 199 ? 23.861 0.916 -59.471 1.00 73.31 199 LYS A CA 1
ATOM 1644 C C . LYS A 1 199 ? 25.034 1.867 -59.220 1.00 73.31 199 LYS A C 1
ATOM 1646 O O . LYS A 1 199 ? 25.928 2.021 -60.059 1.00 73.31 199 LYS A O 1
ATOM 1651 N N . ALA A 1 200 ? 25.075 2.447 -58.021 1.00 74.12 200 ALA A N 1
ATOM 1652 C CA . ALA A 1 200 ? 26.205 3.253 -57.564 1.00 74.12 200 ALA A CA 1
ATOM 1653 C C . ALA A 1 200 ? 27.528 2.464 -57.642 1.00 74.12 200 ALA A C 1
ATOM 1655 O O . ALA A 1 200 ? 27.631 1.337 -57.154 1.00 74.12 200 ALA A O 1
ATOM 1656 N N . ASN A 1 201 ? 28.541 3.052 -58.281 1.00 81.00 201 ASN A N 1
ATOM 1657 C CA . ASN A 1 201 ? 29.865 2.456 -58.447 1.00 81.00 201 ASN A CA 1
ATOM 1658 C C . ASN A 1 201 ? 30.958 3.540 -58.526 1.00 81.00 201 ASN A C 1
ATOM 1660 O O . ASN A 1 201 ? 30.671 4.709 -58.795 1.00 81.00 201 ASN A O 1
ATOM 1664 N N . ILE A 1 202 ? 32.216 3.144 -58.303 1.00 80.50 202 ILE A N 1
ATOM 1665 C CA . ILE A 1 202 ? 33.370 4.055 -58.256 1.00 80.50 202 ILE A CA 1
ATOM 1666 C C . ILE A 1 202 ? 33.571 4.828 -59.566 1.00 80.50 202 ILE A C 1
ATOM 1668 O O . ILE A 1 202 ? 33.843 6.028 -59.532 1.00 80.50 202 ILE A O 1
ATOM 1672 N N . LYS A 1 203 ? 33.341 4.171 -60.710 1.00 84.75 203 LYS A N 1
ATOM 1673 C CA . LYS A 1 203 ? 33.392 4.784 -62.041 1.00 84.75 203 LYS A CA 1
ATOM 1674 C C . LYS A 1 203 ? 32.409 5.951 -62.124 1.00 84.75 203 LYS A C 1
ATOM 1676 O O . LYS A 1 203 ? 32.816 7.072 -62.412 1.00 84.75 203 LYS A O 1
ATOM 1681 N N . SER A 1 204 ? 31.140 5.718 -61.802 1.00 84.38 204 SER A N 1
ATOM 1682 C CA . SER A 1 204 ? 30.099 6.742 -61.861 1.00 84.38 204 SER A CA 1
ATOM 1683 C C . SER A 1 204 ? 30.394 7.910 -60.917 1.00 84.38 204 SER A C 1
ATOM 1685 O O . SER A 1 204 ? 30.175 9.052 -61.299 1.00 84.38 204 SER A O 1
ATOM 1687 N N . ILE A 1 205 ? 30.962 7.675 -59.727 1.00 84.06 205 ILE A N 1
ATOM 1688 C CA . ILE A 1 205 ? 31.345 8.761 -58.804 1.00 84.06 205 ILE A CA 1
ATOM 1689 C C . ILE A 1 205 ? 32.418 9.661 -59.423 1.00 84.06 205 ILE A C 1
ATOM 1691 O O . ILE A 1 205 ? 32.256 10.884 -59.432 1.00 84.06 205 ILE A O 1
ATOM 1695 N N . TYR A 1 206 ? 33.488 9.087 -59.977 1.00 85.31 206 TYR A N 1
ATOM 1696 C CA . TYR A 1 206 ? 34.538 9.876 -60.622 1.00 85.31 206 TYR A CA 1
ATOM 1697 C C . TYR A 1 206 ? 34.048 10.575 -61.891 1.00 85.31 206 TYR A C 1
ATOM 1699 O O . TYR A 1 206 ? 34.402 11.729 -62.121 1.00 85.31 206 TYR A O 1
ATOM 1707 N N . GLN A 1 207 ? 33.179 9.932 -62.672 1.00 86.31 207 GLN A N 1
ATOM 1708 C CA . GLN A 1 207 ? 32.547 10.543 -63.840 1.00 86.31 207 GLN A CA 1
ATOM 1709 C C . GLN A 1 207 ? 31.653 11.732 -63.458 1.00 86.31 207 GLN A C 1
ATOM 1711 O O . GLN A 1 207 ? 31.793 12.807 -64.038 1.00 86.31 207 GLN A O 1
ATOM 1716 N N . ILE A 1 208 ? 30.787 11.585 -62.447 1.00 86.44 208 ILE A N 1
ATOM 1717 C CA . ILE A 1 208 ? 29.932 12.673 -61.937 1.00 86.44 208 ILE A CA 1
ATOM 1718 C C . ILE A 1 208 ? 30.797 13.816 -61.406 1.00 86.44 208 ILE A C 1
ATOM 1720 O O . ILE A 1 208 ? 30.520 14.980 -61.697 1.00 86.44 208 ILE A O 1
ATOM 1724 N N . THR A 1 209 ? 31.850 13.499 -60.649 1.00 84.44 209 THR A N 1
ATOM 1725 C CA . THR A 1 209 ? 32.796 14.487 -60.108 1.00 84.44 209 THR A CA 1
ATOM 1726 C C . THR A 1 209 ? 33.475 15.255 -61.237 1.00 84.44 209 THR A C 1
ATOM 1728 O O . THR A 1 209 ? 33.484 16.481 -61.243 1.00 84.44 209 THR A O 1
ATOM 1731 N N . PHE A 1 210 ? 33.980 14.539 -62.241 1.00 85.19 210 PHE A N 1
ATOM 1732 C CA . PHE A 1 210 ? 34.674 15.119 -63.381 1.00 85.19 210 PHE A CA 1
ATOM 1733 C C . PHE A 1 210 ? 33.770 16.047 -64.191 1.00 85.19 210 PHE A C 1
ATOM 1735 O O . PHE A 1 210 ? 34.133 17.190 -64.464 1.00 85.19 210 PHE A O 1
ATOM 1742 N N . VAL A 1 211 ? 32.571 15.578 -64.540 1.00 84.00 211 VAL A N 1
ATOM 1743 C CA . VAL A 1 211 ? 31.592 16.372 -65.291 1.00 84.00 211 VAL A CA 1
ATOM 1744 C C . VAL A 1 211 ? 31.106 17.568 -64.460 1.00 84.00 211 VAL A C 1
ATOM 1746 O O . VAL A 1 211 ? 30.918 18.652 -65.012 1.00 84.00 211 VAL A O 1
ATOM 1749 N N . SER A 1 212 ? 30.981 17.419 -63.135 1.00 83.69 212 SER A N 1
ATOM 1750 C CA . SER A 1 212 ? 30.668 18.528 -62.218 1.00 83.69 212 SER A CA 1
ATOM 1751 C C . SER A 1 212 ? 31.754 19.606 -62.223 1.00 83.69 212 SER A C 1
ATOM 1753 O O . SER A 1 212 ? 31.414 20.784 -62.329 1.00 83.69 212 SER A O 1
ATOM 1755 N N . GLU A 1 213 ? 33.038 19.222 -62.185 1.00 80.75 213 GLU A N 1
ATOM 1756 C CA . GLU A 1 213 ? 34.162 20.166 -62.273 1.00 80.75 213 GLU A CA 1
ATOM 1757 C C . GLU A 1 213 ? 34.125 20.964 -63.587 1.00 80.75 213 GLU A C 1
ATOM 1759 O O . GLU A 1 213 ? 34.404 22.163 -63.583 1.00 80.75 213 GLU A O 1
ATOM 1764 N N . GLN A 1 214 ? 33.753 20.322 -64.703 1.00 79.94 214 GLN A N 1
ATOM 1765 C CA . GLN A 1 214 ? 33.691 20.978 -66.017 1.00 79.94 214 GLN A CA 1
ATOM 1766 C C . GLN A 1 214 ? 32.492 21.908 -66.178 1.00 79.94 214 GLN A C 1
ATOM 1768 O O . GLN A 1 214 ? 32.603 22.969 -66.789 1.00 79.94 214 GLN A O 1
ATOM 1773 N N . LEU A 1 215 ? 31.335 21.516 -65.649 1.00 78.44 215 LEU A N 1
ATOM 1774 C CA . LEU A 1 215 ? 30.115 22.312 -65.744 1.00 78.44 215 LEU A CA 1
ATOM 1775 C C . LEU A 1 215 ? 30.098 23.490 -64.754 1.00 78.44 215 LEU A C 1
ATOM 1777 O O . LEU A 1 215 ? 29.380 24.464 -64.982 1.00 78.44 215 LEU A O 1
ATOM 1781 N N . GLY A 1 216 ? 30.865 23.428 -63.660 1.00 77.38 216 GLY A N 1
ATOM 1782 C CA . GLY A 1 216 ? 30.950 24.503 -62.671 1.00 77.38 216 GLY A CA 1
ATOM 1783 C C . GLY A 1 216 ? 29.574 24.893 -62.115 1.00 77.38 216 GLY A C 1
ATOM 1784 O O . GLY A 1 216 ? 28.836 24.054 -61.605 1.00 77.38 216 GLY A O 1
ATOM 1785 N N . GLU A 1 217 ? 29.206 26.174 -62.215 1.00 73.38 217 GLU A N 1
ATOM 1786 C CA . GLU A 1 217 ? 27.889 26.676 -61.779 1.00 73.38 217 GLU A CA 1
ATOM 1787 C C . GLU A 1 217 ? 26.733 26.295 -62.721 1.00 73.38 217 GLU A C 1
ATOM 1789 O O . GLU A 1 217 ? 25.569 26.393 -62.340 1.00 73.38 217 GLU A O 1
ATOM 1794 N N . GLN A 1 218 ? 27.034 25.834 -63.940 1.00 74.44 218 GLN A N 1
ATOM 1795 C CA . GLN A 1 218 ? 26.038 25.451 -64.947 1.00 74.44 218 GLN A CA 1
ATOM 1796 C C . GLN A 1 218 ? 25.557 23.999 -64.781 1.00 74.44 218 GLN A C 1
ATOM 1798 O O . GLN A 1 218 ? 24.729 23.531 -65.569 1.00 74.44 218 GLN A O 1
ATOM 1803 N N . ARG A 1 219 ? 26.074 23.265 -63.785 1.00 79.75 219 ARG A N 1
ATOM 1804 C CA . ARG A 1 219 ? 25.688 21.872 -63.525 1.00 79.75 219 ARG A CA 1
ATOM 1805 C C . ARG A 1 219 ? 24.316 21.770 -62.860 1.00 79.75 219 ARG A C 1
ATOM 1807 O O . ARG A 1 219 ? 23.904 22.647 -62.101 1.00 79.75 219 ARG A O 1
ATOM 1814 N N . GLN A 1 220 ? 23.627 20.658 -63.109 1.00 80.50 220 GLN A N 1
ATOM 1815 C CA . GLN A 1 220 ? 22.481 20.264 -62.290 1.00 80.50 220 GLN A CA 1
ATOM 1816 C C . GLN A 1 220 ? 22.988 19.696 -60.965 1.00 80.50 220 GLN A C 1
ATOM 1818 O O . GLN A 1 220 ? 24.014 19.021 -60.924 1.00 80.50 220 GLN A O 1
ATOM 1823 N N . TYR A 1 221 ? 22.287 20.006 -59.880 1.00 83.50 221 TYR A N 1
ATOM 1824 C CA . TYR A 1 221 ? 22.693 19.596 -58.540 1.00 83.50 221 TYR A CA 1
ATOM 1825 C C . TYR A 1 221 ? 22.094 18.240 -58.214 1.00 83.50 221 TYR A C 1
ATOM 1827 O O . TYR A 1 221 ? 20.949 17.967 -58.582 1.00 83.50 221 TYR A O 1
ATOM 1835 N N . LEU A 1 222 ? 22.856 17.425 -57.493 1.00 87.00 222 LEU A N 1
ATOM 1836 C CA . LEU A 1 222 ? 22.358 16.140 -57.025 1.00 87.00 222 LEU A CA 1
ATOM 1837 C C . LEU A 1 222 ? 21.231 16.337 -56.004 1.00 87.00 222 LEU A C 1
ATOM 1839 O O . LEU A 1 222 ? 21.301 17.196 -55.121 1.00 87.00 222 LEU A O 1
ATOM 1843 N N . SER A 1 223 ? 20.198 15.516 -56.122 1.00 87.69 223 SER A N 1
ATOM 1844 C CA . SER A 1 223 ? 19.104 15.393 -55.166 1.00 87.69 223 SER A CA 1
ATOM 1845 C C . SER A 1 223 ? 19.562 14.718 -53.862 1.00 87.69 223 SER A C 1
ATOM 1847 O O . SER A 1 223 ? 20.586 14.028 -53.838 1.00 87.69 223 SER A O 1
ATOM 1849 N N . PRO A 1 224 ? 18.784 14.833 -52.770 1.00 88.75 224 PRO A N 1
ATOM 1850 C CA . PRO A 1 224 ? 19.118 14.203 -51.491 1.00 88.75 224 PRO A CA 1
ATOM 1851 C C . PRO A 1 224 ? 19.323 12.686 -51.564 1.00 88.75 224 PRO A C 1
ATOM 1853 O O . PRO A 1 224 ? 20.205 12.154 -50.895 1.00 88.75 224 PRO A O 1
ATOM 1856 N N . LEU A 1 225 ? 18.555 11.999 -52.415 1.00 87.75 225 LEU A N 1
ATOM 1857 C CA . LEU A 1 225 ? 18.676 10.556 -52.627 1.00 87.75 225 LEU A CA 1
ATOM 1858 C C . LEU A 1 225 ? 19.975 10.179 -53.351 1.00 87.75 225 LEU A C 1
ATOM 1860 O O . LEU A 1 225 ? 20.651 9.235 -52.952 1.00 87.75 225 LEU A O 1
ATOM 1864 N N . GLU A 1 226 ? 20.344 10.930 -54.391 1.00 87.56 226 GLU A N 1
ATOM 1865 C CA . GLU A 1 226 ? 21.594 10.710 -55.130 1.00 87.56 226 GLU A CA 1
ATOM 1866 C C . GLU A 1 226 ? 22.813 10.973 -54.231 1.00 87.56 226 GLU A C 1
ATOM 1868 O O . GLU A 1 226 ? 23.755 10.182 -54.222 1.00 87.56 226 GLU A O 1
ATOM 1873 N N . LEU A 1 227 ? 22.772 12.029 -53.411 1.00 88.50 227 LEU A N 1
ATOM 1874 C CA . LEU A 1 227 ? 23.822 12.315 -52.427 1.00 88.50 227 LEU A CA 1
ATOM 1875 C C . LEU A 1 227 ? 23.958 11.198 -51.389 1.00 88.50 227 LEU A C 1
ATOM 1877 O O . LEU A 1 227 ? 25.071 10.774 -51.077 1.00 88.50 227 LEU A O 1
ATOM 1881 N N . PHE A 1 228 ? 22.835 10.673 -50.899 1.00 89.69 228 PHE A N 1
ATOM 1882 C CA . PHE A 1 228 ? 22.840 9.555 -49.965 1.00 89.69 228 PHE A CA 1
ATOM 1883 C C . PHE A 1 228 ? 23.453 8.288 -50.567 1.00 89.69 228 PHE A C 1
ATOM 1885 O O . PHE A 1 228 ? 24.298 7.668 -49.923 1.00 89.69 228 PHE A O 1
ATOM 1892 N N . TYR A 1 229 ? 23.108 7.923 -51.806 1.00 87.88 229 TYR A N 1
ATOM 1893 C CA . TYR A 1 229 ? 23.713 6.763 -52.470 1.00 87.88 229 TYR A CA 1
ATOM 1894 C C . TYR A 1 229 ? 25.213 6.929 -52.718 1.00 87.88 229 TYR A C 1
ATOM 1896 O O . TYR A 1 229 ? 25.964 5.965 -52.556 1.00 87.88 229 TYR A O 1
ATOM 1904 N N . LEU A 1 230 ? 25.665 8.143 -53.045 1.00 86.50 230 LEU A N 1
ATOM 1905 C CA . LEU A 1 230 ? 27.090 8.458 -53.174 1.00 86.50 230 LEU A CA 1
ATOM 1906 C C . LEU A 1 230 ? 27.824 8.180 -51.873 1.00 86.50 230 LEU A C 1
ATOM 1908 O O . LEU A 1 230 ? 28.817 7.455 -51.850 1.00 86.50 230 LEU A O 1
ATOM 1912 N N . VAL A 1 231 ? 27.299 8.711 -50.779 1.00 86.69 231 VAL A N 1
ATOM 1913 C CA . VAL A 1 231 ? 27.888 8.562 -49.454 1.00 86.69 231 VAL A CA 1
ATOM 1914 C C . VAL A 1 231 ? 27.847 7.108 -48.986 1.00 86.69 231 VAL A C 1
ATOM 1916 O O . VAL A 1 231 ? 28.850 6.590 -48.496 1.00 86.69 231 VAL A O 1
ATOM 1919 N N . LYS A 1 232 ? 26.725 6.416 -49.202 1.00 87.06 232 LYS A N 1
ATOM 1920 C CA . LYS A 1 232 ? 26.577 4.990 -48.903 1.00 87.06 232 LYS A CA 1
ATOM 1921 C C . LYS A 1 232 ? 27.631 4.161 -49.633 1.00 87.06 232 LYS A C 1
ATOM 1923 O O . LYS A 1 232 ? 28.292 3.338 -49.006 1.00 87.06 232 LYS A O 1
ATOM 1928 N N . TYR A 1 233 ? 27.869 4.426 -50.917 1.00 84.19 233 TYR A N 1
ATOM 1929 C CA . TYR A 1 233 ? 28.915 3.733 -51.665 1.00 84.19 233 TYR A CA 1
ATOM 1930 C C . TYR A 1 233 ? 30.317 3.999 -51.096 1.00 84.19 233 TYR A C 1
ATOM 1932 O O . TYR A 1 233 ? 31.086 3.053 -50.910 1.00 84.19 233 TYR A O 1
ATOM 1940 N N . VAL A 1 234 ? 30.635 5.252 -50.744 1.00 80.00 234 VAL A N 1
ATOM 1941 C CA . VAL A 1 234 ? 31.921 5.614 -50.112 1.00 80.00 234 VAL A CA 1
ATOM 1942 C C . VAL A 1 234 ? 32.164 4.806 -48.832 1.00 80.00 234 VAL A C 1
ATOM 1944 O O . VAL A 1 234 ? 33.290 4.374 -48.595 1.00 80.00 234 VAL A O 1
ATOM 1947 N N . THR A 1 235 ? 31.125 4.513 -48.041 1.00 77.81 235 THR A N 1
ATOM 1948 C CA . THR A 1 235 ? 31.279 3.660 -46.844 1.00 77.81 235 THR A CA 1
ATOM 1949 C C . THR A 1 235 ? 31.598 2.196 -47.149 1.00 77.81 235 THR A C 1
ATOM 1951 O O . THR A 1 235 ? 32.154 1.511 -46.298 1.00 77.81 235 THR A O 1
ATOM 1954 N N . THR A 1 236 ? 31.275 1.709 -48.348 1.00 76.25 236 THR A N 1
ATOM 1955 C CA . THR A 1 236 ? 31.529 0.319 -48.769 1.00 76.25 236 THR A CA 1
ATOM 1956 C C . THR A 1 236 ? 32.813 0.149 -49.588 1.00 76.25 236 THR A C 1
ATOM 1958 O O . THR A 1 236 ? 33.293 -0.971 -49.735 1.00 76.25 236 THR A O 1
ATOM 1961 N N . ALA A 1 237 ? 33.390 1.242 -50.099 1.00 73.44 237 ALA A N 1
ATOM 1962 C CA . ALA A 1 237 ? 34.576 1.241 -50.955 1.00 73.44 237 ALA A CA 1
ATOM 1963 C C . ALA A 1 237 ? 35.588 2.320 -50.500 1.00 73.44 237 ALA A C 1
ATOM 1965 O O . ALA A 1 237 ? 35.638 3.406 -51.081 1.00 73.44 237 ALA A O 1
ATOM 1966 N N . PRO A 1 238 ? 36.435 2.045 -49.487 1.00 60.72 238 PRO A N 1
ATOM 1967 C CA . PRO A 1 238 ? 37.306 3.044 -48.848 1.00 60.72 238 PRO A CA 1
ATOM 1968 C C . PRO A 1 238 ? 38.476 3.553 -49.717 1.00 60.72 238 PRO A C 1
ATOM 1970 O O . PRO A 1 238 ? 39.270 4.366 -49.255 1.00 60.72 238 PRO A O 1
ATOM 1973 N N . MET A 1 239 ? 38.594 3.103 -50.971 1.00 64.19 239 MET A N 1
ATOM 1974 C CA . MET A 1 239 ? 39.647 3.515 -51.917 1.00 64.19 239 MET A CA 1
ATOM 1975 C C . MET A 1 239 ? 39.359 4.856 -52.613 1.00 64.19 239 MET A C 1
ATOM 1977 O O . MET A 1 239 ? 40.170 5.331 -53.404 1.00 64.19 239 MET A O 1
ATOM 1981 N N . VAL A 1 240 ? 38.200 5.459 -52.350 1.00 70.38 240 VAL A N 1
ATOM 1982 C CA . VAL A 1 240 ? 37.763 6.698 -52.995 1.00 70.38 240 VAL A CA 1
ATOM 1983 C C . VAL A 1 240 ? 38.395 7.917 -52.317 1.00 70.38 240 VAL A C 1
ATOM 1985 O O . VAL A 1 240 ? 38.339 8.061 -51.095 1.00 70.38 240 VAL A O 1
ATOM 1988 N N . ASN A 1 241 ? 38.955 8.841 -53.103 1.00 74.56 241 ASN A N 1
ATOM 1989 C CA . ASN A 1 241 ? 39.544 10.072 -52.576 1.00 74.56 241 ASN A CA 1
ATOM 1990 C C . ASN A 1 241 ? 38.463 11.066 -52.106 1.00 74.56 241 ASN A C 1
ATOM 1992 O O . ASN A 1 241 ? 37.921 11.864 -52.876 1.00 74.56 241 ASN A O 1
ATOM 1996 N N . ILE A 1 242 ? 38.169 11.027 -50.806 1.00 76.62 242 ILE A N 1
ATOM 1997 C CA . ILE A 1 242 ? 37.110 11.816 -50.164 1.00 76.62 242 ILE A CA 1
ATOM 1998 C C . ILE A 1 242 ? 37.319 13.328 -50.323 1.00 76.62 242 ILE A C 1
ATOM 2000 O O . ILE A 1 242 ? 36.337 14.056 -50.418 1.00 76.62 242 ILE A O 1
ATOM 2004 N N . GLU A 1 243 ? 38.556 13.826 -50.398 1.00 76.81 243 GLU A N 1
ATOM 2005 C CA . GLU A 1 243 ? 38.815 15.271 -50.523 1.00 76.81 243 GLU A CA 1
ATOM 2006 C C . GLU A 1 243 ? 38.358 15.844 -51.870 1.00 76.81 243 GLU A C 1
ATOM 2008 O O . GLU A 1 243 ? 37.936 17.000 -51.962 1.00 76.81 243 GLU A O 1
ATOM 2013 N N . ILE A 1 244 ? 38.382 15.019 -52.916 1.00 73.25 244 ILE A N 1
ATOM 2014 C CA . ILE A 1 244 ? 37.881 15.394 -54.240 1.00 73.25 244 ILE A CA 1
ATOM 2015 C C . ILE A 1 244 ? 36.349 15.471 -54.203 1.00 73.25 244 ILE A C 1
ATOM 2017 O O . ILE A 1 244 ? 35.758 16.445 -54.666 1.00 73.25 244 ILE A O 1
ATOM 2021 N N . ILE A 1 245 ? 35.712 14.498 -53.551 1.00 76.31 245 ILE A N 1
ATOM 2022 C CA . ILE A 1 245 ? 34.257 14.443 -53.366 1.00 76.31 245 ILE A CA 1
ATOM 2023 C C . ILE A 1 245 ? 33.759 15.600 -52.488 1.00 76.31 245 ILE A C 1
ATOM 2025 O O . ILE A 1 245 ? 32.791 16.276 -52.836 1.00 76.31 245 ILE A O 1
ATOM 2029 N N . LYS A 1 246 ? 34.438 15.879 -51.371 1.00 78.06 246 LYS A N 1
ATOM 2030 C CA . LYS A 1 246 ? 34.118 16.981 -50.450 1.00 78.06 246 LYS A CA 1
ATOM 2031 C C . LYS A 1 246 ? 33.977 18.312 -51.173 1.00 78.06 246 LYS A C 1
ATOM 2033 O O . LYS A 1 246 ? 32.991 19.019 -50.973 1.00 78.06 246 LYS A O 1
ATOM 2038 N N . ARG A 1 247 ? 34.937 18.645 -52.038 1.00 74.38 247 ARG A N 1
ATOM 2039 C CA . ARG A 1 247 ? 34.961 19.925 -52.754 1.00 74.38 247 ARG A CA 1
ATOM 2040 C C . ARG A 1 247 ? 33.755 20.106 -53.675 1.00 74.38 247 ARG A C 1
ATOM 2042 O O . ARG A 1 247 ? 33.139 21.172 -53.662 1.00 74.38 247 ARG A O 1
ATOM 2049 N N . GLU A 1 248 ? 33.422 19.074 -54.443 1.00 76.81 248 GLU A N 1
ATOM 2050 C CA . GLU A 1 248 ? 32.401 19.167 -55.488 1.00 76.81 248 GLU A CA 1
ATOM 2051 C C . GLU A 1 248 ? 30.976 18.986 -54.946 1.00 76.81 248 GLU A C 1
ATOM 2053 O O . GLU A 1 248 ? 30.065 19.734 -55.317 1.00 76.81 248 GLU A O 1
ATOM 2058 N N . PHE A 1 249 ? 30.770 18.059 -54.006 1.00 84.56 249 PHE A N 1
ATOM 2059 C CA . PHE A 1 249 ? 29.428 17.701 -53.534 1.00 84.56 249 PHE A CA 1
ATOM 2060 C C . PHE A 1 249 ? 28.962 18.486 -52.301 1.00 84.56 249 PHE A C 1
ATOM 2062 O O . PHE A 1 249 ? 27.761 18.549 -52.033 1.00 84.56 249 PHE A O 1
ATOM 2069 N N . LEU A 1 250 ? 29.850 19.196 -51.588 1.00 83.00 250 LEU A N 1
ATOM 2070 C CA . LEU A 1 250 ? 29.423 20.115 -50.520 1.00 83.00 250 LEU A CA 1
ATOM 2071 C C . LEU A 1 250 ? 28.508 21.230 -51.060 1.00 83.00 250 LEU A C 1
ATOM 2073 O O . LEU A 1 250 ? 27.603 21.689 -50.362 1.00 83.00 250 LEU A O 1
ATOM 2077 N N . ARG A 1 251 ? 28.702 21.654 -52.317 1.00 81.00 251 ARG A N 1
ATOM 2078 C CA . ARG A 1 251 ? 27.816 22.624 -52.986 1.00 81.00 251 ARG A CA 1
ATOM 2079 C C . ARG A 1 251 ? 26.405 22.069 -53.192 1.00 81.00 251 ARG A C 1
ATOM 2081 O O . ARG A 1 251 ? 25.444 22.821 -53.041 1.00 81.00 251 ARG A O 1
ATOM 2088 N N . ASP A 1 252 ? 26.279 20.773 -53.481 1.00 85.50 252 ASP A N 1
ATOM 2089 C CA . ASP A 1 252 ? 24.982 20.099 -53.612 1.00 85.50 252 ASP A CA 1
ATOM 2090 C C . ASP A 1 252 ? 24.260 20.043 -52.267 1.00 85.50 252 ASP A C 1
ATOM 2092 O O . ASP A 1 252 ? 23.092 20.422 -52.185 1.00 85.50 252 ASP A O 1
ATOM 2096 N N . VAL A 1 253 ? 24.960 19.680 -51.187 1.00 85.81 253 VAL A N 1
ATOM 2097 C CA . VAL A 1 253 ? 24.384 19.697 -49.830 1.00 85.81 253 VAL A CA 1
ATOM 2098 C C . VAL A 1 253 ? 23.912 21.106 -49.454 1.00 85.81 253 VAL A C 1
ATOM 2100 O O . VAL A 1 253 ? 22.769 21.280 -49.033 1.00 85.81 253 VAL A O 1
ATOM 2103 N N . LYS A 1 254 ? 24.745 22.134 -49.678 1.00 84.44 254 LYS A N 1
ATOM 2104 C CA . LYS A 1 254 ? 24.390 23.539 -49.408 1.00 84.44 254 LYS A CA 1
ATOM 2105 C C . LYS A 1 254 ? 23.149 23.984 -50.176 1.00 84.44 254 LYS A C 1
ATOM 2107 O O . LYS A 1 254 ? 22.272 24.614 -49.594 1.00 84.44 254 LYS A O 1
ATOM 2112 N N . ARG A 1 255 ? 23.044 23.653 -51.466 1.00 84.06 255 ARG A N 1
ATOM 2113 C CA . ARG A 1 255 ? 21.892 24.054 -52.284 1.00 84.06 255 ARG A CA 1
ATOM 2114 C C . ARG A 1 255 ? 20.607 23.331 -51.891 1.00 84.06 255 ARG A C 1
ATOM 2116 O O . ARG A 1 255 ? 19.556 23.962 -51.897 1.00 84.06 255 ARG A O 1
ATOM 2123 N N . ASN A 1 256 ? 20.685 22.054 -51.518 1.00 84.62 256 ASN A N 1
ATOM 2124 C CA . ASN A 1 256 ? 19.519 21.325 -51.016 1.00 84.62 256 ASN A CA 1
ATOM 2125 C C . ASN A 1 256 ? 19.032 21.863 -49.655 1.00 84.62 256 ASN A C 1
ATOM 2127 O O . ASN A 1 256 ? 17.845 21.779 -49.366 1.00 84.62 256 ASN A O 1
ATOM 2131 N N . LEU A 1 257 ? 19.912 22.444 -48.832 1.00 81.94 257 LEU A N 1
ATOM 2132 C CA . LEU A 1 257 ? 19.530 23.022 -47.537 1.00 81.94 257 LEU A CA 1
ATOM 2133 C C . LEU A 1 257 ? 19.080 24.494 -47.627 1.00 81.94 257 LEU A C 1
ATOM 2135 O O . LEU A 1 257 ? 18.100 24.863 -46.988 1.00 81.94 257 LEU A O 1
ATOM 2139 N N . CYS A 1 258 ? 19.761 25.331 -48.418 1.00 78.31 258 CYS A N 1
ATOM 2140 C CA . CYS A 1 258 ? 19.492 26.777 -48.518 1.00 78.31 258 CYS A CA 1
ATOM 2141 C C . CYS A 1 258 ? 18.588 27.186 -49.698 1.00 78.31 258 CYS A C 1
ATOM 2143 O O . CYS A 1 258 ? 18.250 28.360 -49.821 1.00 78.31 258 CYS A O 1
ATOM 2145 N N . GLY A 1 259 ? 18.261 26.260 -50.604 1.00 69.94 259 GLY A N 1
ATOM 2146 C CA . GLY A 1 259 ? 17.462 26.518 -51.805 1.00 69.94 259 GLY A CA 1
ATOM 2147 C C . GLY A 1 259 ? 15.949 26.402 -51.576 1.00 69.94 259 GLY A C 1
ATOM 2148 O O . GLY A 1 259 ? 15.392 26.964 -50.638 1.00 69.94 259 GLY A O 1
ATOM 2149 N N . VAL A 1 260 ? 15.258 25.671 -52.459 1.00 63.72 260 VAL A N 1
ATOM 2150 C CA . VAL A 1 260 ? 13.829 25.342 -52.295 1.00 63.72 260 VAL A CA 1
ATOM 2151 C C . VAL A 1 260 ? 13.670 24.470 -51.050 1.00 63.72 260 VAL A C 1
ATOM 2153 O O . VAL A 1 260 ? 14.434 23.523 -50.894 1.00 63.72 260 VAL A O 1
ATOM 2156 N N . LYS A 1 261 ? 12.696 24.767 -50.174 1.00 64.88 261 LYS A N 1
ATOM 2157 C CA . LYS A 1 261 ? 12.490 24.030 -48.914 1.00 64.88 261 LYS A CA 1
ATOM 2158 C C . LYS A 1 261 ? 12.266 22.540 -49.201 1.00 64.88 261 LYS A C 1
ATOM 2160 O O . LYS A 1 261 ? 11.175 22.125 -49.585 1.00 64.88 261 LYS A O 1
ATOM 2165 N N . VAL A 1 262 ? 13.326 21.754 -49.033 1.00 69.44 262 VAL A N 1
ATOM 2166 C CA . VAL A 1 262 ? 13.313 20.300 -49.180 1.00 69.44 262 VAL A CA 1
ATOM 2167 C C . VAL A 1 262 ? 12.456 19.701 -48.064 1.00 69.44 262 VAL A C 1
ATOM 2169 O O . VAL A 1 262 ? 12.493 20.153 -46.922 1.00 69.44 262 VAL A O 1
ATOM 2172 N N . GLU A 1 263 ? 11.654 18.694 -48.403 1.00 78.75 263 GLU A N 1
ATOM 2173 C CA . GLU A 1 263 ? 10.817 17.976 -47.441 1.00 78.75 263 GLU A CA 1
ATOM 2174 C C . GLU A 1 263 ? 11.654 17.336 -46.319 1.00 78.75 263 GLU A C 1
ATOM 2176 O O . GLU A 1 263 ? 12.744 16.820 -46.566 1.00 78.75 263 GLU A O 1
ATOM 2181 N N . GLY A 1 264 ? 11.127 17.307 -45.091 1.00 81.31 264 GLY A N 1
ATOM 2182 C CA . GLY A 1 264 ? 11.889 16.891 -43.908 1.00 81.31 264 GLY A CA 1
ATOM 2183 C C . GLY A 1 264 ? 12.488 15.474 -43.971 1.00 81.31 264 GLY A C 1
ATOM 2184 O O . GLY A 1 264 ? 13.577 15.262 -43.445 1.00 81.31 264 GLY A O 1
ATOM 2185 N N . PHE A 1 265 ? 11.864 14.509 -44.668 1.00 86.81 265 PHE A N 1
ATOM 2186 C CA . PHE A 1 265 ? 12.475 13.178 -44.865 1.00 86.81 265 PHE A CA 1
ATOM 2187 C C . PHE A 1 265 ? 13.735 13.243 -45.733 1.00 86.81 265 PHE A C 1
ATOM 2189 O O . PHE A 1 265 ? 14.752 12.617 -45.439 1.00 86.81 265 PHE A O 1
ATOM 2196 N N . HIS A 1 266 ? 13.686 14.033 -46.803 1.00 87.44 266 HIS A N 1
ATOM 2197 C CA . HIS A 1 266 ? 14.833 14.243 -47.672 1.00 87.44 266 HIS A CA 1
ATOM 2198 C C . HIS A 1 266 ? 15.943 15.016 -46.949 1.00 87.44 266 HIS A C 1
ATOM 2200 O O . HIS A 1 266 ? 17.113 14.718 -47.157 1.00 87.44 266 HIS A O 1
ATOM 2206 N N . GLN A 1 267 ? 15.599 15.939 -46.043 1.00 88.00 267 GLN A N 1
ATOM 2207 C CA . GLN A 1 267 ? 16.585 16.569 -45.162 1.00 88.00 267 GLN A CA 1
ATOM 2208 C C . GLN A 1 267 ? 17.240 15.551 -44.217 1.00 88.00 267 GLN A C 1
ATOM 2210 O O . GLN A 1 267 ? 18.458 15.553 -44.076 1.00 88.00 267 GLN A O 1
ATOM 2215 N N . PHE A 1 268 ? 16.473 14.632 -43.623 1.00 90.38 268 PHE A N 1
ATOM 2216 C CA . PHE A 1 268 ? 17.028 13.555 -42.792 1.00 90.38 268 PHE A CA 1
ATOM 2217 C C . PHE A 1 268 ? 18.036 12.689 -43.566 1.00 90.38 268 PHE A C 1
ATOM 2219 O O . PHE A 1 268 ? 19.116 12.376 -43.067 1.00 90.38 268 PHE A O 1
ATOM 2226 N N . MET A 1 269 ? 17.738 12.402 -44.834 1.00 90.62 269 MET A N 1
ATOM 2227 C CA . MET A 1 269 ? 18.611 11.658 -45.746 1.00 90.62 269 MET A CA 1
ATOM 2228 C C . MET A 1 269 ? 19.932 12.380 -46.077 1.00 90.62 269 MET A C 1
ATOM 2230 O O . MET A 1 269 ? 20.909 11.738 -46.461 1.00 90.62 269 MET A O 1
ATOM 2234 N N . LEU A 1 270 ? 19.996 13.705 -45.899 1.00 91.12 270 LEU A N 1
ATOM 2235 C CA . LEU A 1 270 ? 21.216 14.490 -46.107 1.00 91.12 270 LEU A CA 1
ATOM 2236 C C . LEU A 1 270 ? 22.190 14.429 -44.928 1.00 91.12 270 LEU A C 1
ATOM 2238 O O . LEU A 1 270 ? 23.344 14.799 -45.125 1.00 91.12 270 LEU A O 1
ATOM 2242 N N . ILE A 1 271 ? 21.785 13.969 -43.737 1.00 91.19 271 ILE A N 1
ATOM 2243 C CA . ILE A 1 271 ? 22.656 13.951 -42.546 1.00 91.19 271 ILE A CA 1
ATOM 2244 C C . ILE A 1 271 ? 23.992 13.223 -42.801 1.00 91.19 271 ILE A C 1
ATOM 2246 O O . ILE A 1 271 ? 25.032 13.841 -42.559 1.00 91.19 271 ILE A O 1
ATOM 2250 N N . PRO A 1 272 ? 24.018 11.989 -43.353 1.00 91.06 272 PRO A N 1
ATOM 2251 C CA . PRO A 1 272 ? 25.278 11.301 -43.641 1.00 91.06 272 PRO A CA 1
ATOM 2252 C C . PRO A 1 272 ? 26.157 12.097 -44.621 1.00 91.06 272 PRO A C 1
ATOM 2254 O O . PRO A 1 272 ? 27.369 12.203 -44.442 1.00 91.06 272 PRO A O 1
ATOM 2257 N N . SER A 1 273 ? 25.535 12.718 -45.631 1.00 89.19 273 SER A N 1
ATOM 2258 C CA . SER A 1 273 ? 26.221 13.557 -46.623 1.00 89.19 273 SER A CA 1
ATOM 2259 C C . SER A 1 273 ? 26.813 14.813 -45.996 1.00 89.19 273 SER A C 1
ATOM 2261 O O . SER A 1 273 ? 27.952 15.172 -46.276 1.00 89.19 273 SER A O 1
ATOM 2263 N N . PHE A 1 274 ? 26.063 15.475 -45.120 1.00 88.75 274 PHE A N 1
ATOM 2264 C CA . PHE A 1 274 ? 26.519 16.659 -44.408 1.00 88.75 274 PHE A CA 1
ATOM 2265 C C . PHE A 1 274 ? 27.692 16.328 -43.481 1.00 88.75 274 PHE A C 1
ATOM 2267 O O . PHE A 1 274 ? 28.711 17.011 -43.530 1.00 88.75 274 PHE A O 1
ATOM 2274 N N . ASN A 1 275 ? 27.595 15.241 -42.711 1.00 87.81 275 ASN A N 1
ATOM 2275 C CA . ASN A 1 275 ? 28.667 14.797 -41.823 1.00 87.81 275 ASN A CA 1
ATOM 2276 C C . ASN A 1 275 ? 29.942 14.399 -42.579 1.00 87.81 275 ASN A C 1
ATOM 2278 O O . ASN A 1 275 ? 31.034 14.709 -42.112 1.00 87.81 275 ASN A O 1
ATOM 2282 N N . LEU A 1 276 ? 29.829 13.742 -43.739 1.00 85.38 276 LEU A N 1
ATOM 2283 C CA . LEU A 1 276 ? 30.992 13.386 -44.558 1.00 85.38 276 LEU A CA 1
ATOM 2284 C C . LEU A 1 276 ? 31.661 14.616 -45.191 1.00 85.38 276 LEU A C 1
ATOM 2286 O O . LEU A 1 276 ? 32.890 14.673 -45.285 1.00 85.38 276 LEU A O 1
ATOM 2290 N N . LEU A 1 277 ? 30.850 15.560 -45.685 1.00 80.25 277 LEU A N 1
ATOM 2291 C CA . LEU A 1 277 ? 31.309 16.604 -46.602 1.00 80.25 277 LEU A CA 1
ATOM 2292 C C . LEU A 1 277 ? 31.638 17.944 -45.927 1.00 80.25 277 LEU A C 1
ATOM 2294 O O . LEU A 1 277 ? 32.358 18.751 -46.515 1.00 80.25 277 LEU A O 1
ATOM 2298 N N . ALA A 1 278 ? 31.125 18.205 -44.724 1.00 75.56 278 ALA A N 1
ATOM 2299 C CA . ALA A 1 278 ? 31.392 19.444 -44.000 1.00 75.56 278 ALA A CA 1
ATOM 2300 C C . ALA A 1 278 ? 32.818 19.476 -43.411 1.00 75.56 278 ALA A C 1
ATOM 2302 O O . ALA A 1 278 ? 33.296 18.498 -42.837 1.00 75.56 278 ALA A O 1
ATOM 2303 N N . ASP A 1 279 ? 33.497 20.625 -43.522 1.00 67.94 279 ASP A N 1
ATOM 2304 C CA . ASP A 1 279 ? 34.826 20.847 -42.933 1.00 67.94 279 ASP A CA 1
ATOM 2305 C C . ASP A 1 279 ? 34.702 21.516 -41.556 1.00 67.94 279 ASP A C 1
ATOM 2307 O O . ASP A 1 279 ? 34.016 22.535 -41.405 1.00 67.94 279 ASP A O 1
ATOM 2311 N N . LYS A 1 280 ? 35.424 20.988 -40.562 1.00 62.53 280 LYS A N 1
ATOM 2312 C CA . LYS A 1 280 ? 35.532 21.550 -39.208 1.00 62.53 280 LYS A CA 1
ATOM 2313 C C . LYS A 1 280 ? 36.077 22.977 -39.195 1.00 62.53 280 LYS A C 1
ATOM 2315 O O . LYS A 1 280 ? 35.699 23.752 -38.325 1.00 62.53 280 LYS A O 1
ATOM 2320 N N . ASN A 1 281 ? 36.914 23.345 -40.163 1.00 61.28 281 ASN A N 1
ATOM 2321 C CA . ASN A 1 281 ? 37.515 24.680 -40.237 1.00 61.28 281 ASN A CA 1
ATOM 2322 C C . ASN A 1 281 ? 36.529 25.770 -40.704 1.00 61.28 281 ASN A C 1
ATOM 2324 O O . ASN A 1 281 ? 36.879 26.947 -40.736 1.00 61.28 281 ASN A O 1
ATOM 2328 N N . THR A 1 282 ? 35.287 25.403 -41.050 1.00 66.25 282 THR A N 1
ATOM 2329 C CA . THR A 1 282 ? 34.253 26.314 -41.576 1.00 66.25 282 THR A CA 1
ATOM 2330 C C . THR A 1 282 ? 33.043 26.459 -40.643 1.00 66.25 282 THR A C 1
ATOM 2332 O O . THR A 1 282 ? 31.895 26.470 -41.087 1.00 66.25 282 THR A O 1
ATOM 2335 N N . VAL A 1 283 ? 33.303 26.601 -39.336 1.00 64.31 283 VAL A N 1
ATOM 2336 C CA . VAL A 1 283 ? 32.296 26.639 -38.251 1.00 64.31 283 VAL A CA 1
ATOM 2337 C C . VAL A 1 283 ? 31.114 27.572 -38.557 1.00 64.31 283 VAL A C 1
ATOM 2339 O O . VAL A 1 283 ? 29.971 27.134 -38.530 1.00 64.31 283 VAL A O 1
ATOM 2342 N N . GLN A 1 284 ? 31.366 28.819 -38.970 1.00 62.38 284 GLN A N 1
ATOM 2343 C CA . GLN A 1 284 ? 30.309 29.812 -39.224 1.00 62.38 284 GLN A CA 1
ATOM 2344 C C . GLN A 1 284 ? 29.371 29.440 -40.393 1.00 62.38 284 GLN A C 1
ATOM 2346 O O . GLN A 1 284 ? 28.172 29.735 -40.373 1.00 62.38 284 GLN A O 1
ATOM 2351 N N . ILE A 1 285 ? 29.904 28.770 -41.420 1.00 64.94 285 ILE A N 1
ATOM 2352 C CA . ILE A 1 285 ? 29.122 28.288 -42.568 1.00 64.94 285 ILE A CA 1
ATOM 2353 C C . ILE A 1 285 ? 28.296 27.070 -42.150 1.00 64.94 285 ILE A C 1
ATOM 2355 O O . ILE A 1 285 ? 27.121 26.976 -42.504 1.00 64.94 285 ILE A O 1
ATOM 2359 N N . ASN A 1 286 ? 28.885 26.169 -41.364 1.00 72.25 286 ASN A N 1
ATOM 2360 C CA . ASN A 1 286 ? 28.190 24.996 -40.846 1.00 72.25 286 ASN A CA 1
ATOM 2361 C C . ASN A 1 286 ? 27.050 25.397 -39.903 1.00 72.25 286 ASN A C 1
ATOM 2363 O O . ASN A 1 286 ? 25.942 24.901 -40.076 1.00 72.25 286 ASN A O 1
ATOM 2367 N N . ASP A 1 287 ? 27.262 26.362 -39.006 1.00 74.12 287 ASP A N 1
ATOM 2368 C CA . ASP A 1 287 ? 26.222 26.890 -38.109 1.00 74.12 287 ASP A CA 1
ATOM 2369 C C . ASP A 1 287 ? 25.036 27.481 -38.876 1.00 74.12 287 ASP A C 1
ATOM 2371 O O . ASP A 1 287 ? 23.879 27.324 -38.482 1.00 74.12 287 ASP A O 1
ATOM 2375 N N . THR A 1 288 ? 25.306 28.133 -40.008 1.00 77.44 288 THR A N 1
ATOM 2376 C CA . THR A 1 288 ? 24.253 28.666 -40.879 1.00 77.44 288 THR A CA 1
ATOM 2377 C C . THR A 1 288 ? 23.462 27.535 -41.540 1.00 77.44 288 THR A C 1
ATOM 2379 O O . THR A 1 288 ? 22.234 27.592 -41.587 1.00 77.44 288 THR A O 1
ATOM 2382 N N . LEU A 1 289 ? 24.133 26.480 -42.010 1.00 78.12 289 LEU A N 1
ATOM 2383 C CA . LEU A 1 289 ? 23.486 25.315 -42.627 1.00 78.12 289 LEU A CA 1
ATOM 2384 C C . LEU A 1 289 ? 22.681 24.489 -41.621 1.00 78.12 289 LEU A C 1
ATOM 2386 O O . LEU A 1 289 ? 21.586 24.041 -41.948 1.00 78.12 289 LEU A O 1
ATOM 2390 N N . LEU A 1 290 ? 23.171 24.352 -40.388 1.00 81.19 290 LEU A N 1
ATOM 2391 C CA . LEU A 1 290 ? 22.488 23.628 -39.316 1.00 81.19 290 LEU A CA 1
ATOM 2392 C C . LEU A 1 290 ? 21.088 24.183 -39.036 1.00 81.19 290 LEU A C 1
ATOM 2394 O O . LEU A 1 290 ? 20.158 23.412 -38.819 1.00 81.19 290 LEU A O 1
ATOM 2398 N N . ARG A 1 291 ? 20.907 25.507 -39.130 1.00 80.31 291 ARG A N 1
ATOM 2399 C CA . ARG A 1 291 ? 19.602 26.167 -38.936 1.00 80.31 291 ARG A CA 1
ATOM 2400 C C . ARG A 1 291 ? 18.550 25.803 -39.990 1.00 80.31 291 ARG A C 1
ATOM 2402 O O . ARG A 1 291 ? 17.377 26.090 -39.775 1.00 80.31 291 ARG A O 1
ATOM 2409 N N . HIS A 1 292 ? 18.950 25.210 -41.115 1.00 80.75 292 HIS A N 1
ATOM 2410 C CA . HIS A 1 292 ? 18.040 24.837 -42.203 1.00 80.75 292 HIS A CA 1
ATOM 2411 C C . HIS A 1 292 ? 17.486 23.412 -42.071 1.00 80.75 292 HIS A C 1
ATOM 2413 O O . HIS A 1 292 ? 16.527 23.072 -42.769 1.00 80.75 292 HIS A O 1
ATOM 2419 N N . PHE A 1 293 ? 18.059 22.585 -41.191 1.00 83.62 293 PHE A N 1
ATOM 2420 C CA . PHE A 1 293 ? 17.480 21.288 -40.864 1.00 83.62 293 PHE A CA 1
ATOM 2421 C C . PHE A 1 293 ? 16.221 21.489 -40.014 1.00 83.62 293 PHE A C 1
ATOM 2423 O O . PHE A 1 293 ? 16.283 21.979 -38.887 1.00 83.62 293 PHE A O 1
ATOM 2430 N N . ASP A 1 294 ? 15.073 21.099 -40.564 1.00 80.19 294 ASP A N 1
ATOM 2431 C CA . ASP A 1 294 ? 13.766 21.184 -39.920 1.00 80.19 294 ASP A CA 1
ATOM 2432 C C . ASP A 1 294 ? 13.064 19.829 -40.026 1.00 80.19 294 ASP A C 1
ATOM 2434 O O . ASP A 1 294 ? 12.410 19.494 -41.012 1.00 80.19 294 ASP A O 1
ATOM 2438 N N . PHE A 1 295 ? 13.204 19.029 -38.973 1.00 80.62 295 PHE A N 1
ATOM 2439 C CA . PHE A 1 295 ? 12.597 17.700 -38.898 1.00 80.62 295 PHE A CA 1
ATOM 2440 C C . PHE A 1 295 ? 11.138 17.734 -38.424 1.00 80.62 295 PHE A C 1
ATOM 2442 O O . PHE A 1 295 ? 10.556 16.686 -38.135 1.00 80.62 295 PHE A O 1
ATOM 2449 N N . LYS A 1 296 ? 10.522 18.922 -38.327 1.00 69.50 296 LYS A N 1
ATOM 2450 C CA . LYS A 1 296 ? 9.112 19.053 -37.957 1.00 69.50 296 LYS A CA 1
ATOM 2451 C C . LYS A 1 296 ? 8.236 18.664 -39.149 1.00 69.50 296 LYS A C 1
ATOM 2453 O O . LYS A 1 296 ? 8.403 19.175 -40.251 1.00 69.50 296 LYS A O 1
ATOM 2458 N N . ASN A 1 297 ? 7.252 17.797 -38.907 1.00 67.75 297 ASN A N 1
ATOM 2459 C CA . ASN A 1 297 ? 6.225 17.399 -39.881 1.00 67.75 297 ASN A CA 1
ATOM 2460 C C . ASN A 1 297 ? 6.771 16.698 -41.141 1.00 67.75 297 ASN A C 1
ATOM 2462 O O . ASN A 1 297 ? 6.520 17.114 -42.272 1.00 67.75 297 ASN A O 1
ATOM 2466 N N . ILE A 1 298 ? 7.488 15.592 -40.948 1.00 82.25 298 ILE A N 1
ATOM 2467 C CA . ILE A 1 298 ? 7.867 14.678 -42.035 1.00 82.25 298 ILE A CA 1
ATOM 2468 C C . ILE A 1 298 ? 6.625 13.942 -42.571 1.00 82.25 298 ILE A C 1
ATOM 2470 O O . ILE A 1 298 ? 5.815 13.468 -41.781 1.00 82.25 298 ILE A O 1
ATOM 2474 N N . LYS A 1 299 ? 6.445 13.818 -43.893 1.00 79.88 299 LYS A N 1
ATOM 2475 C CA . LYS A 1 299 ? 5.388 12.947 -44.436 1.00 79.88 299 LYS A CA 1
ATOM 2476 C C . LYS A 1 299 ? 5.850 11.496 -44.438 1.00 79.88 299 LYS A C 1
ATOM 2478 O O . LYS A 1 299 ? 7.021 11.202 -44.677 1.00 79.88 299 LYS A O 1
ATOM 2483 N N . LYS A 1 300 ? 4.908 10.579 -44.219 1.00 77.94 300 LYS A N 1
ATOM 2484 C CA . LYS A 1 300 ? 5.174 9.146 -44.338 1.00 77.94 300 LYS A CA 1
ATOM 2485 C C . LYS A 1 300 ? 5.559 8.798 -45.771 1.00 77.94 300 LYS A C 1
ATOM 2487 O O . LYS A 1 300 ? 4.861 9.161 -46.715 1.00 77.94 300 LYS A O 1
ATOM 2492 N N . VAL A 1 301 ? 6.641 8.043 -45.905 1.00 79.56 301 VAL A N 1
ATOM 2493 C CA . VAL A 1 301 ? 7.105 7.468 -47.171 1.00 79.56 301 VAL A CA 1
ATOM 2494 C C . VAL A 1 301 ? 6.953 5.946 -47.132 1.00 79.56 301 VAL A C 1
ATOM 2496 O O . VAL A 1 301 ? 6.888 5.349 -46.057 1.00 79.56 301 VAL A O 1
ATOM 2499 N N . SER A 1 302 ? 6.906 5.290 -48.291 1.00 80.75 302 SER A N 1
ATOM 2500 C CA . SER A 1 302 ? 6.908 3.823 -48.353 1.00 80.75 302 SER A CA 1
ATOM 2501 C C . SER A 1 302 ? 8.164 3.254 -47.687 1.00 80.75 302 SER A C 1
ATOM 2503 O O . SER A 1 302 ? 9.264 3.763 -47.920 1.00 80.75 302 SER A O 1
ATOM 2505 N N . GLN A 1 303 ? 8.000 2.184 -46.900 1.00 85.69 303 GLN A N 1
ATOM 2506 C CA . GLN A 1 303 ? 9.098 1.506 -46.194 1.00 85.69 303 GLN A CA 1
ATOM 2507 C C . GLN A 1 303 ? 9.911 2.457 -45.291 1.00 85.69 303 GLN A C 1
ATOM 2509 O O . GLN A 1 303 ? 11.136 2.398 -45.225 1.00 85.69 303 GLN A O 1
ATOM 2514 N N . MET A 1 304 ? 9.229 3.384 -44.609 1.00 89.06 304 MET A N 1
ATOM 2515 C CA . MET A 1 304 ? 9.878 4.431 -43.815 1.00 89.06 304 MET A CA 1
ATOM 2516 C C . MET A 1 304 ? 10.845 3.881 -42.761 1.00 89.06 304 MET A C 1
ATOM 2518 O O . MET A 1 304 ? 11.939 4.419 -42.630 1.00 89.06 304 MET A O 1
ATOM 2522 N N . ALA A 1 305 ? 10.483 2.805 -42.054 1.00 89.38 305 ALA A N 1
ATOM 2523 C CA . ALA A 1 305 ? 11.344 2.204 -41.040 1.00 89.38 305 ALA A CA 1
ATOM 2524 C C . ALA A 1 305 ? 12.680 1.731 -41.627 1.00 89.38 305 ALA A C 1
ATOM 2526 O O . ALA A 1 305 ? 13.733 2.188 -41.185 1.00 89.38 305 ALA A O 1
ATOM 2527 N N . SER A 1 306 ? 12.653 0.895 -42.672 1.00 90.19 306 SER A N 1
ATOM 2528 C CA . SER A 1 306 ? 13.878 0.386 -43.300 1.00 90.19 306 SER A CA 1
ATOM 2529 C C . SER A 1 306 ? 14.733 1.507 -43.891 1.00 90.19 306 SER A C 1
ATOM 2531 O O . SER A 1 306 ? 15.948 1.496 -43.715 1.00 90.19 306 SER A O 1
ATOM 2533 N N . ARG A 1 307 ? 14.121 2.523 -44.517 1.00 90.62 307 ARG A N 1
ATOM 2534 C CA . ARG A 1 307 ? 14.858 3.675 -45.065 1.00 90.62 307 ARG A CA 1
ATOM 2535 C C . ARG A 1 307 ? 15.478 4.543 -43.969 1.00 90.62 307 ARG A C 1
ATOM 2537 O O . ARG A 1 307 ? 16.613 4.980 -44.126 1.00 90.62 307 ARG A O 1
ATOM 2544 N N . CYS A 1 308 ? 14.775 4.781 -42.860 1.00 92.06 308 CYS A N 1
ATOM 2545 C CA . CYS A 1 308 ? 15.338 5.482 -41.703 1.00 92.06 308 CYS A CA 1
ATOM 2546 C C . CYS A 1 308 ? 16.534 4.722 -41.120 1.00 92.06 308 CYS A C 1
ATOM 2548 O O . CYS A 1 308 ? 17.562 5.332 -40.829 1.00 92.06 308 CYS A O 1
ATOM 2550 N N . MET A 1 309 ? 16.408 3.400 -40.985 1.00 92.56 309 MET A N 1
ATOM 2551 C CA . MET A 1 309 ? 17.493 2.554 -40.493 1.00 92.56 309 MET A CA 1
ATOM 2552 C C . MET A 1 309 ? 18.699 2.561 -41.433 1.00 92.56 309 MET A C 1
ATOM 2554 O O . MET A 1 309 ? 19.817 2.701 -40.951 1.00 92.56 309 MET A O 1
ATOM 2558 N N . ASP A 1 310 ? 18.485 2.509 -42.750 1.00 91.12 310 ASP A N 1
ATOM 2559 C CA . ASP A 1 310 ? 19.558 2.589 -43.750 1.00 91.12 310 ASP A CA 1
ATOM 2560 C C . ASP A 1 310 ? 20.330 3.920 -43.659 1.00 91.12 310 ASP A C 1
ATOM 2562 O O . ASP A 1 310 ? 21.560 3.952 -43.752 1.00 91.12 310 ASP A O 1
ATOM 2566 N N . ILE A 1 311 ? 19.623 5.029 -43.401 1.00 92.88 311 ILE A N 1
ATOM 2567 C CA . ILE A 1 311 ? 20.236 6.349 -43.187 1.00 92.88 311 ILE A CA 1
ATOM 2568 C C . ILE A 1 311 ? 21.088 6.363 -41.913 1.00 92.88 311 ILE A C 1
ATOM 2570 O O . ILE A 1 311 ? 22.241 6.798 -41.957 1.00 92.88 311 ILE A O 1
ATOM 2574 N N . VAL A 1 312 ? 20.547 5.875 -40.791 1.00 93.06 312 VAL A N 1
ATOM 2575 C CA . VAL A 1 312 ? 21.271 5.814 -39.510 1.00 93.06 312 VAL A CA 1
ATOM 2576 C C . VAL A 1 312 ? 22.492 4.904 -39.608 1.00 93.06 312 VAL A C 1
ATOM 2578 O O . VAL A 1 312 ? 23.577 5.281 -39.170 1.00 93.06 312 VAL A O 1
ATOM 2581 N N . GLU A 1 313 ? 22.346 3.727 -40.210 1.00 91.50 313 GLU A N 1
ATOM 2582 C CA . GLU A 1 313 ? 23.439 2.776 -40.392 1.00 91.50 313 GLU A CA 1
ATOM 2583 C C . GLU A 1 313 ? 24.558 3.375 -41.252 1.00 91.50 313 GLU A C 1
ATOM 2585 O O . GLU A 1 313 ? 25.734 3.294 -40.886 1.00 91.50 313 GLU A O 1
ATOM 2590 N N . THR A 1 314 ? 24.198 4.036 -42.355 1.00 90.44 314 THR A N 1
ATOM 2591 C CA . THR A 1 314 ? 25.158 4.720 -43.229 1.00 90.44 314 THR A CA 1
ATOM 2592 C C . THR A 1 314 ? 25.895 5.832 -42.477 1.00 90.44 314 THR A C 1
ATOM 2594 O O . THR A 1 314 ? 27.123 5.881 -42.526 1.00 90.44 314 THR A O 1
ATOM 2597 N N . ASP A 1 315 ? 25.189 6.679 -41.718 1.00 91.44 315 ASP A N 1
ATOM 2598 C CA . ASP A 1 315 ? 25.811 7.724 -40.889 1.00 91.44 315 ASP A CA 1
ATOM 2599 C C . ASP A 1 315 ? 26.807 7.146 -39.869 1.00 91.44 315 ASP A C 1
ATOM 2601 O O . ASP A 1 315 ? 27.937 7.622 -39.740 1.00 91.44 315 ASP A O 1
ATOM 2605 N N . VAL A 1 316 ? 26.419 6.078 -39.166 1.00 89.25 316 VAL A N 1
ATOM 2606 C CA . VAL A 1 316 ? 27.289 5.406 -38.191 1.00 89.25 316 VAL A CA 1
ATOM 2607 C C . VAL A 1 316 ? 28.534 4.827 -38.870 1.00 89.25 316 VAL A C 1
ATOM 2609 O O . VAL A 1 316 ? 29.639 4.975 -38.336 1.00 89.25 316 VAL A O 1
ATOM 2612 N N . LYS A 1 317 ? 28.389 4.200 -40.046 1.00 88.12 317 LYS A N 1
ATOM 2613 C CA . LYS A 1 317 ? 29.514 3.641 -40.813 1.00 88.12 317 LYS A CA 1
ATOM 2614 C C . LYS A 1 317 ? 30.503 4.719 -41.241 1.00 88.12 317 LYS A C 1
ATOM 2616 O O . LYS A 1 317 ? 31.700 4.524 -41.047 1.00 88.12 317 LYS A O 1
ATOM 2621 N N . ILE A 1 318 ? 30.030 5.868 -41.729 1.00 86.62 318 ILE A N 1
ATOM 2622 C CA . ILE A 1 318 ? 30.891 7.017 -42.073 1.00 86.62 318 ILE A CA 1
ATOM 2623 C C . ILE A 1 318 ? 31.750 7.415 -40.878 1.00 86.62 318 ILE A C 1
ATOM 2625 O O . ILE A 1 318 ? 32.970 7.521 -40.992 1.00 86.62 318 ILE A O 1
ATOM 2629 N N . ARG A 1 319 ? 31.116 7.605 -39.717 1.00 85.31 319 ARG A N 1
ATOM 2630 C CA . ARG A 1 319 ? 31.800 8.052 -38.499 1.00 85.31 319 ARG A CA 1
ATOM 2631 C C . ARG A 1 319 ? 32.880 7.071 -38.053 1.00 85.31 319 ARG A C 1
ATOM 2633 O O . ARG A 1 319 ? 33.952 7.506 -37.643 1.00 85.31 319 ARG A O 1
ATOM 2640 N N . ARG A 1 320 ? 32.618 5.764 -38.163 1.00 82.50 320 ARG A N 1
ATOM 2641 C CA . ARG A 1 320 ? 33.561 4.708 -37.762 1.00 82.50 320 ARG A CA 1
ATOM 2642 C C . ARG A 1 320 ? 34.692 4.498 -38.762 1.00 82.50 320 ARG A C 1
ATOM 2644 O O . ARG A 1 320 ? 35.849 4.512 -38.365 1.00 82.50 320 ARG A O 1
ATOM 2651 N N . ILE A 1 321 ? 34.363 4.295 -40.038 1.00 78.56 321 ILE A N 1
ATOM 2652 C CA . ILE A 1 321 ? 35.335 3.922 -41.079 1.00 78.56 321 ILE A CA 1
ATOM 2653 C C . ILE A 1 321 ? 36.283 5.086 -41.371 1.00 78.56 321 ILE A C 1
ATOM 2655 O O . ILE A 1 321 ? 37.475 4.880 -41.571 1.00 78.56 321 ILE A O 1
ATOM 2659 N N . LEU A 1 322 ? 35.760 6.314 -41.369 1.00 74.12 322 LEU A N 1
ATOM 2660 C CA . LEU A 1 322 ? 36.507 7.506 -41.775 1.00 74.12 322 LEU A CA 1
ATOM 2661 C C . LEU A 1 322 ? 36.983 8.352 -40.587 1.00 74.12 322 LEU A C 1
ATOM 2663 O O . LEU A 1 322 ? 37.576 9.409 -40.794 1.00 74.12 322 LEU A O 1
ATOM 2667 N N . ASN A 1 323 ? 36.725 7.898 -39.352 1.00 74.56 323 ASN A N 1
ATOM 2668 C CA . ASN A 1 323 ? 37.059 8.585 -38.100 1.00 74.56 323 ASN A CA 1
ATOM 2669 C C . ASN A 1 323 ? 36.637 10.071 -38.094 1.00 74.56 323 ASN A C 1
ATOM 2671 O O . ASN A 1 323 ? 37.376 10.966 -37.672 1.00 74.56 323 ASN A O 1
ATOM 2675 N N . ILE A 1 324 ? 35.443 10.344 -38.626 1.00 76.06 324 ILE A N 1
ATOM 2676 C CA . ILE A 1 324 ? 34.897 11.697 -38.731 1.00 76.06 324 ILE A CA 1
ATOM 2677 C C . ILE A 1 324 ? 34.202 12.042 -37.420 1.00 76.06 324 ILE A C 1
ATOM 2679 O O . ILE A 1 324 ? 33.358 11.296 -36.932 1.00 76.06 324 ILE A O 1
ATOM 2683 N N . SER A 1 325 ? 34.523 13.213 -36.874 1.00 77.31 325 SER A N 1
ATOM 2684 C CA . SER A 1 325 ? 33.748 13.795 -35.779 1.00 77.31 325 SER A CA 1
ATOM 2685 C C . SER A 1 325 ? 32.520 14.469 -36.387 1.00 77.31 325 SER A C 1
ATOM 2687 O O . SER A 1 325 ? 32.676 15.447 -37.122 1.00 77.31 325 SER A O 1
ATOM 2689 N N . PRO A 1 326 ? 31.326 13.924 -36.138 1.00 78.75 326 PRO A N 1
ATOM 2690 C CA . PRO A 1 326 ? 30.111 14.391 -36.780 1.00 78.75 326 PRO A CA 1
ATOM 2691 C C . PRO A 1 326 ? 29.611 15.693 -36.167 1.00 78.75 326 PRO A C 1
ATOM 2693 O O . PRO A 1 326 ? 29.879 15.995 -35.003 1.00 78.75 326 PRO A O 1
ATOM 2696 N N . ILE A 1 327 ? 28.833 16.422 -36.961 1.00 82.12 327 ILE A N 1
ATOM 2697 C CA . ILE A 1 327 ? 28.133 17.631 -36.525 1.00 82.12 327 ILE A CA 1
ATOM 2698 C C . ILE A 1 327 ? 26.701 17.273 -36.103 1.00 82.12 327 ILE A C 1
ATOM 2700 O O . ILE A 1 327 ? 26.202 17.779 -35.102 1.00 82.12 327 ILE A O 1
ATOM 2704 N N . LEU A 1 328 ? 26.054 16.370 -36.844 1.00 86.69 328 LEU A N 1
ATOM 2705 C CA . LEU A 1 328 ? 24.708 15.866 -36.572 1.00 86.69 328 LEU A CA 1
ATOM 2706 C C . LEU A 1 328 ? 24.745 14.370 -36.261 1.00 86.69 328 LEU A C 1
ATOM 2708 O O . LEU A 1 328 ? 25.622 13.652 -36.728 1.00 86.69 328 LEU A O 1
ATOM 2712 N N . PHE A 1 329 ? 23.760 13.872 -35.522 1.00 89.62 329 PHE A N 1
ATOM 2713 C CA . PHE A 1 329 ? 23.632 12.443 -35.235 1.00 89.62 329 PHE A CA 1
ATOM 2714 C C . PHE A 1 329 ? 22.294 11.942 -35.762 1.00 89.62 329 PHE A C 1
ATOM 2716 O O . PHE A 1 329 ? 21.242 12.312 -35.234 1.00 89.62 329 PHE A O 1
ATOM 2723 N N . ALA A 1 330 ? 22.327 11.118 -36.812 1.00 91.69 330 ALA A N 1
ATOM 2724 C CA . ALA A 1 330 ? 21.112 10.634 -37.464 1.00 91.69 330 ALA A CA 1
ATOM 2725 C C . ALA A 1 330 ? 20.190 9.898 -36.474 1.00 91.69 330 ALA A C 1
ATOM 2727 O O . ALA A 1 330 ? 18.980 10.100 -36.482 1.00 91.69 330 ALA A O 1
ATOM 2728 N N . GLU A 1 331 ? 20.750 9.114 -35.556 1.00 92.31 331 GLU A N 1
ATOM 2729 C CA . GLU A 1 331 ? 20.001 8.391 -34.527 1.00 92.31 331 GLU A CA 1
ATOM 2730 C C . GLU A 1 331 ? 19.234 9.319 -33.564 1.00 92.31 331 GLU A C 1
ATOM 2732 O O . GLU A 1 331 ? 18.114 9.004 -33.167 1.00 92.31 331 GLU A O 1
ATOM 2737 N N . VAL A 1 332 ? 19.797 10.484 -33.219 1.00 91.94 332 VAL A N 1
ATOM 2738 C CA . VAL A 1 332 ? 19.174 11.461 -32.307 1.00 91.94 332 VAL A CA 1
ATOM 2739 C C . VAL A 1 332 ? 17.998 12.136 -33.010 1.00 91.94 332 VAL A C 1
ATOM 2741 O O . VAL A 1 332 ? 16.907 12.240 -32.451 1.00 91.94 332 VAL A O 1
ATOM 2744 N N . HIS A 1 333 ? 18.190 12.544 -34.266 1.00 90.94 333 HIS A N 1
ATOM 2745 C CA . HIS A 1 333 ? 17.122 13.151 -35.058 1.00 90.94 333 HIS A CA 1
ATOM 2746 C C . HIS A 1 333 ? 16.028 12.151 -35.427 1.00 90.94 333 HIS A C 1
ATOM 2748 O O . HIS A 1 333 ? 14.862 12.529 -35.475 1.00 90.94 333 HIS A O 1
ATOM 2754 N N . LEU A 1 334 ? 16.357 10.868 -35.601 1.00 92.81 334 LEU A N 1
ATOM 2755 C CA . LEU A 1 334 ? 15.353 9.826 -35.797 1.00 92.81 334 LEU A CA 1
ATOM 2756 C C . LEU A 1 334 ? 14.359 9.783 -34.631 1.00 92.81 334 LEU A C 1
ATOM 2758 O O . LEU A 1 334 ? 13.152 9.740 -34.850 1.00 92.81 334 LEU A O 1
ATOM 2762 N N . MET A 1 335 ? 14.844 9.869 -33.394 1.00 93.50 335 MET A N 1
ATOM 2763 C CA . MET A 1 335 ? 13.979 9.874 -32.213 1.00 93.50 335 MET A CA 1
ATOM 2764 C C . MET A 1 335 ? 13.114 11.142 -32.118 1.00 93.50 335 MET A C 1
ATOM 2766 O O . MET A 1 335 ? 11.940 11.059 -31.754 1.00 93.50 335 MET A O 1
ATOM 2770 N N . GLN A 1 336 ? 13.628 12.301 -32.542 1.00 90.25 336 GLN A N 1
ATOM 2771 C CA . GLN A 1 336 ? 12.823 13.524 -32.689 1.00 90.25 336 GLN A CA 1
ATOM 2772 C C . GLN A 1 336 ? 11.720 13.364 -33.742 1.00 90.25 336 GLN A C 1
ATOM 2774 O O . GLN A 1 336 ? 10.581 13.782 -33.519 1.00 90.25 336 GLN A O 1
ATOM 2779 N N . ILE A 1 337 ? 12.046 12.732 -34.873 1.00 89.75 337 ILE A N 1
ATOM 2780 C CA . ILE A 1 337 ? 11.091 12.442 -35.942 1.00 89.75 337 ILE A CA 1
ATOM 2781 C C . ILE A 1 337 ? 9.984 11.544 -35.399 1.00 89.75 337 ILE A C 1
ATOM 2783 O O . ILE A 1 337 ? 8.819 11.918 -35.503 1.00 89.75 337 ILE A O 1
ATOM 2787 N N . LEU A 1 338 ? 10.324 10.426 -34.753 1.00 91.12 338 LEU A N 1
ATOM 2788 C CA . LEU A 1 338 ? 9.345 9.511 -34.158 1.00 91.12 338 LEU A CA 1
ATOM 2789 C C . LEU A 1 338 ? 8.435 10.211 -33.149 1.00 91.12 338 LEU A C 1
ATOM 2791 O O . LEU A 1 338 ? 7.213 10.064 -33.205 1.00 91.12 338 LEU A O 1
ATOM 2795 N N . HIS A 1 339 ? 9.020 11.035 -32.279 1.00 90.62 339 HIS A N 1
ATOM 2796 C CA . HIS A 1 339 ? 8.267 11.825 -31.314 1.00 90.62 339 HIS A CA 1
ATOM 2797 C C . HIS A 1 339 ? 7.279 12.785 -31.997 1.00 90.62 339 HIS A C 1
ATOM 2799 O O . HIS A 1 339 ? 6.121 12.860 -31.591 1.00 90.62 339 HIS A O 1
ATOM 2805 N N . SER A 1 340 ? 7.711 13.480 -33.057 1.00 87.31 340 SER A N 1
ATOM 2806 C CA . SER A 1 340 ? 6.872 14.425 -33.809 1.00 87.31 340 SER A CA 1
ATOM 2807 C C . SER A 1 340 ? 5.767 13.749 -34.629 1.00 87.31 340 SER A C 1
ATOM 2809 O O . SER A 1 340 ? 4.664 14.281 -34.716 1.00 87.31 340 SER A O 1
ATOM 2811 N N . GLN A 1 341 ? 6.047 12.577 -35.212 1.00 85.44 341 GLN A N 1
ATOM 2812 C CA . GLN A 1 341 ? 5.082 11.807 -36.002 1.00 85.44 341 GLN A CA 1
ATOM 2813 C C . GLN A 1 341 ? 3.982 11.213 -35.135 1.00 85.44 341 GLN A C 1
ATOM 2815 O O . GLN A 1 341 ? 2.856 11.045 -35.598 1.00 85.44 341 GLN A O 1
ATOM 2820 N N . ASN A 1 342 ? 4.320 10.883 -33.886 1.00 85.81 342 ASN A N 1
ATOM 2821 C CA . ASN A 1 342 ? 3.403 10.268 -32.945 1.00 85.81 342 ASN A CA 1
ATOM 2822 C C . ASN A 1 342 ? 2.730 8.987 -33.497 1.00 85.81 342 ASN A C 1
ATOM 2824 O O . ASN A 1 342 ? 1.548 8.728 -33.270 1.00 85.81 342 ASN A O 1
ATOM 2828 N N . ASP A 1 343 ? 3.492 8.186 -34.241 1.00 88.88 343 ASP A N 1
ATOM 2829 C CA . ASP A 1 343 ? 3.044 6.917 -34.807 1.00 88.88 343 ASP A CA 1
ATOM 2830 C C . ASP A 1 343 ? 3.615 5.754 -33.990 1.00 88.88 343 ASP A C 1
ATOM 2832 O O . ASP A 1 343 ? 4.824 5.500 -34.005 1.00 88.88 343 ASP A O 1
ATOM 2836 N N . SER A 1 344 ? 2.746 5.048 -33.265 1.00 90.44 344 SER A N 1
ATOM 2837 C CA . SER A 1 344 ? 3.138 3.926 -32.411 1.00 90.44 344 SER A CA 1
ATOM 2838 C C . SER A 1 344 ? 3.621 2.710 -33.201 1.00 90.44 344 SER A C 1
ATOM 2840 O O . SER A 1 344 ? 4.506 2.007 -32.718 1.00 90.44 344 SER A O 1
ATOM 2842 N N . ILE A 1 345 ? 3.097 2.472 -34.409 1.00 91.12 345 ILE A N 1
ATOM 2843 C CA . ILE A 1 345 ? 3.483 1.333 -35.253 1.00 91.12 345 ILE A CA 1
ATOM 2844 C C . ILE A 1 345 ? 4.897 1.564 -35.780 1.00 91.12 345 ILE A C 1
ATOM 2846 O O . ILE A 1 345 ? 5.772 0.724 -35.579 1.00 91.12 345 ILE A O 1
ATOM 2850 N N . LEU A 1 346 ? 5.140 2.739 -36.365 1.00 91.19 346 LEU A N 1
ATOM 2851 C CA . LEU A 1 346 ? 6.461 3.112 -36.876 1.00 91.19 346 LEU A CA 1
ATOM 2852 C C . LEU A 1 346 ? 7.509 3.164 -35.755 1.00 91.19 346 LEU A C 1
ATOM 2854 O O . LEU A 1 346 ? 8.625 2.674 -35.921 1.00 91.19 346 LEU A O 1
ATOM 2858 N N . SER A 1 347 ? 7.150 3.741 -34.602 1.00 93.50 347 SER A N 1
ATOM 2859 C CA . SER A 1 347 ? 8.054 3.816 -33.447 1.00 93.50 347 SER A CA 1
ATOM 2860 C C . SER A 1 347 ? 8.414 2.427 -32.927 1.00 93.50 347 SER A C 1
ATOM 2862 O O . SER A 1 347 ? 9.572 2.191 -32.588 1.00 93.50 347 SER A O 1
ATOM 2864 N N . LYS A 1 348 ? 7.445 1.501 -32.895 1.00 93.44 348 LYS A N 1
ATOM 2865 C CA . LYS A 1 348 ? 7.674 0.106 -32.509 1.00 93.44 348 LYS A CA 1
ATOM 2866 C C . LYS A 1 348 ? 8.625 -0.593 -33.473 1.00 93.44 348 LYS A C 1
ATOM 2868 O O . LYS A 1 348 ? 9.621 -1.145 -33.020 1.00 93.44 348 LYS A O 1
ATOM 2873 N N . GLU A 1 349 ? 8.347 -0.522 -34.772 1.00 93.38 349 GLU A N 1
ATOM 2874 C CA . GLU A 1 349 ? 9.163 -1.165 -35.808 1.00 93.38 349 GLU A CA 1
ATOM 2875 C C . GLU A 1 349 ? 10.621 -0.673 -35.758 1.00 93.38 349 GLU A C 1
ATOM 2877 O O . GLU A 1 349 ? 11.555 -1.473 -35.743 1.00 93.38 349 GLU A O 1
ATOM 2882 N N . ILE A 1 350 ? 10.838 0.642 -35.641 1.00 93.31 350 ILE A N 1
ATOM 2883 C CA . ILE A 1 350 ? 12.190 1.210 -35.546 1.00 93.31 350 ILE A CA 1
ATOM 2884 C C . ILE A 1 350 ? 12.890 0.827 -34.238 1.00 93.31 350 ILE A C 1
ATOM 2886 O O . ILE A 1 350 ? 14.072 0.483 -34.266 1.00 93.31 350 ILE A O 1
ATOM 2890 N N . LEU A 1 351 ? 12.200 0.859 -33.093 1.00 93.12 351 LEU A N 1
ATOM 2891 C CA . LEU A 1 351 ? 12.793 0.439 -31.818 1.00 93.12 351 LEU A CA 1
ATOM 2892 C C . LEU A 1 351 ? 13.202 -1.039 -31.841 1.00 93.12 351 LEU A C 1
ATOM 2894 O O . LEU A 1 351 ? 14.292 -1.368 -31.375 1.00 93.12 351 LEU A O 1
ATOM 2898 N N . GLU A 1 352 ? 12.388 -1.918 -32.428 1.00 91.69 352 GLU A N 1
ATOM 2899 C CA . GLU A 1 352 ? 12.721 -3.337 -32.603 1.00 91.69 352 GLU A CA 1
ATOM 2900 C C . GLU A 1 352 ? 13.957 -3.526 -33.498 1.00 91.69 352 GLU A C 1
ATOM 2902 O O . GLU A 1 352 ? 14.853 -4.306 -33.153 1.00 91.69 352 GLU A O 1
ATOM 2907 N N . LEU A 1 353 ? 14.072 -2.763 -34.593 1.00 91.12 353 LEU A N 1
ATOM 2908 C CA . LEU A 1 353 ? 15.255 -2.774 -35.464 1.00 91.12 353 LEU A CA 1
ATOM 2909 C C . LEU A 1 353 ? 16.517 -2.283 -34.733 1.00 91.12 353 LEU A C 1
ATOM 2911 O O . LEU A 1 353 ? 17.570 -2.918 -34.828 1.00 91.12 353 LEU A O 1
ATOM 2915 N N . LEU A 1 354 ? 16.420 -1.196 -33.960 1.00 90.94 354 LEU A N 1
ATOM 2916 C CA . LEU A 1 354 ? 17.533 -0.661 -33.164 1.00 90.94 354 LEU A CA 1
ATOM 2917 C C . LEU A 1 354 ? 17.979 -1.634 -32.061 1.00 90.94 354 LEU A C 1
ATOM 2919 O O . LEU A 1 354 ? 19.173 -1.786 -31.801 1.00 90.94 354 LEU A O 1
ATOM 2923 N N . LEU A 1 355 ? 17.040 -2.314 -31.403 1.00 89.50 355 LEU A N 1
ATOM 2924 C CA . LEU A 1 355 ? 17.363 -3.299 -30.371 1.00 89.50 355 LEU A CA 1
ATOM 2925 C C . LEU A 1 355 ? 18.028 -4.548 -30.965 1.00 89.50 355 LEU A C 1
ATOM 2927 O O . LEU A 1 355 ? 18.982 -5.065 -30.373 1.00 89.50 355 LEU A O 1
ATOM 2931 N N . SER A 1 356 ? 17.568 -4.990 -32.138 1.00 87.25 356 SER A N 1
ATOM 2932 C CA . SER A 1 356 ? 18.036 -6.212 -32.804 1.00 87.25 356 SER A CA 1
ATOM 2933 C C . SER A 1 356 ? 19.399 -6.054 -33.482 1.00 87.25 356 SER A C 1
ATOM 2935 O O . SER A 1 356 ? 20.164 -7.018 -33.553 1.00 87.25 356 SER A O 1
ATOM 2937 N N . ASN A 1 357 ? 19.748 -4.855 -33.958 1.00 84.25 357 ASN A N 1
ATOM 2938 C CA . ASN A 1 357 ? 20.971 -4.663 -34.732 1.00 84.25 357 ASN A CA 1
ATOM 2939 C C . ASN A 1 357 ? 22.221 -4.505 -33.844 1.00 84.25 357 ASN A C 1
ATOM 2941 O O . ASN A 1 357 ? 22.538 -3.426 -33.342 1.00 84.25 357 ASN A O 1
ATOM 2945 N N . LYS A 1 358 ? 22.947 -5.611 -33.631 1.00 79.00 358 LYS A N 1
AT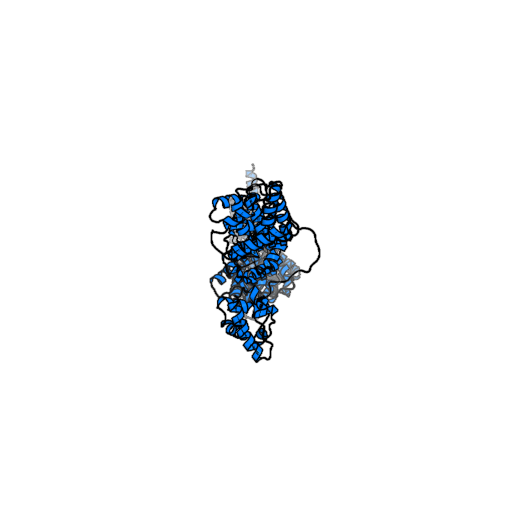OM 2946 C CA . LYS A 1 358 ? 24.117 -5.659 -32.734 1.00 79.00 358 LYS A CA 1
ATOM 2947 C C . LYS A 1 358 ? 25.376 -5.010 -33.296 1.00 79.00 358 LYS A C 1
ATOM 2949 O O . LYS A 1 358 ? 26.208 -4.570 -32.508 1.00 79.00 358 LYS A O 1
ATOM 2954 N N . GLU A 1 359 ? 25.509 -4.960 -34.614 1.00 77.56 359 GLU A N 1
ATOM 2955 C CA . GLU A 1 359 ? 26.742 -4.552 -35.284 1.00 77.56 359 GLU A CA 1
ATOM 2956 C C . GLU A 1 359 ? 26.962 -3.036 -35.189 1.00 77.56 359 GLU A C 1
ATOM 2958 O O . GLU A 1 359 ? 28.059 -2.568 -34.860 1.00 77.56 359 GLU A O 1
ATOM 2963 N N . PHE A 1 360 ? 25.901 -2.244 -35.391 1.00 81.38 360 PHE A N 1
ATOM 2964 C CA . PHE A 1 360 ? 26.019 -0.792 -35.302 1.00 81.38 360 PHE A CA 1
ATOM 2965 C C . PHE A 1 360 ? 25.509 -0.193 -33.988 1.00 81.38 360 PHE A C 1
ATOM 2967 O O . PHE A 1 360 ? 26.111 0.780 -33.550 1.00 81.38 360 PHE A O 1
ATOM 2974 N N . MET A 1 361 ? 24.512 -0.749 -33.287 1.00 89.00 361 MET A N 1
ATOM 2975 C CA . MET A 1 361 ? 24.014 -0.150 -32.032 1.00 89.00 361 MET A CA 1
ATOM 2976 C C . MET A 1 361 ? 24.890 -0.490 -30.816 1.00 89.00 361 MET A C 1
ATOM 2978 O O . MET A 1 361 ? 24.571 -1.369 -30.013 1.00 89.00 361 MET A O 1
ATOM 2982 N N . THR A 1 362 ? 26.005 0.231 -30.675 1.00 89.44 362 THR A N 1
ATOM 2983 C CA . THR A 1 362 ? 26.963 0.091 -29.566 1.00 89.44 362 THR A CA 1
ATOM 2984 C C . THR A 1 362 ? 26.523 0.831 -28.303 1.00 89.44 362 THR A C 1
ATOM 2986 O O . THR A 1 362 ? 25.602 1.651 -28.325 1.00 89.44 362 THR A O 1
ATOM 2989 N N . ALA A 1 363 ? 27.232 0.580 -27.194 1.00 90.50 363 ALA A N 1
ATOM 2990 C CA . ALA A 1 363 ? 27.049 1.300 -25.935 1.00 90.50 363 ALA A CA 1
ATOM 2991 C C . ALA A 1 363 ? 27.089 2.821 -26.125 1.00 90.50 363 ALA A C 1
ATOM 2993 O O . ALA A 1 363 ? 26.219 3.518 -25.624 1.00 90.50 363 ALA A O 1
ATOM 2994 N N . GLU A 1 364 ? 28.058 3.324 -26.893 1.00 90.00 364 GLU A N 1
ATOM 2995 C CA . GLU A 1 364 ? 28.244 4.756 -27.144 1.00 90.00 364 GLU A CA 1
ATOM 2996 C C . GLU A 1 364 ? 27.016 5.403 -27.801 1.00 90.00 364 GLU A C 1
ATOM 2998 O O . GLU A 1 364 ? 26.592 6.487 -27.402 1.00 90.00 364 GLU A O 1
ATOM 3003 N N . ILE A 1 365 ? 26.413 4.727 -28.783 1.00 90.94 365 ILE A N 1
ATOM 3004 C CA . ILE A 1 365 ? 25.236 5.237 -29.495 1.00 90.94 365 ILE A CA 1
ATOM 3005 C C . ILE A 1 365 ? 24.022 5.253 -28.573 1.00 90.94 365 ILE A C 1
ATOM 3007 O O . ILE A 1 365 ? 23.316 6.257 -28.511 1.00 90.94 365 ILE A O 1
ATOM 3011 N N . TRP A 1 366 ? 23.799 4.181 -27.811 1.00 92.50 366 TRP A N 1
ATOM 3012 C CA . TRP A 1 366 ? 22.725 4.166 -26.821 1.00 92.50 366 TRP A CA 1
ATOM 3013 C C . TRP A 1 366 ? 22.935 5.234 -25.751 1.00 92.50 366 TRP A C 1
ATOM 3015 O O . TRP A 1 366 ? 22.012 5.993 -25.475 1.00 92.50 366 TRP A O 1
ATOM 3025 N N . VAL A 1 367 ? 24.146 5.366 -25.206 1.00 92.38 367 VAL A N 1
ATOM 3026 C CA . VAL A 1 367 ? 24.485 6.427 -24.249 1.00 92.38 367 VAL A CA 1
ATOM 3027 C C . VAL A 1 367 ? 24.132 7.786 -24.835 1.00 92.38 367 VAL A C 1
ATOM 3029 O O . VAL A 1 367 ? 23.427 8.536 -24.178 1.00 92.38 367 VAL A O 1
ATOM 3032 N N . ARG A 1 368 ? 24.504 8.073 -26.084 1.00 91.06 368 ARG A N 1
ATOM 3033 C CA . ARG A 1 368 ? 24.154 9.326 -26.763 1.00 91.06 368 ARG A CA 1
ATOM 3034 C C . ARG A 1 368 ? 22.647 9.528 -26.904 1.00 91.06 368 ARG A C 1
ATOM 3036 O O . ARG A 1 368 ? 22.139 10.586 -26.548 1.00 91.06 368 ARG A O 1
ATOM 3043 N N . LEU A 1 369 ? 21.916 8.510 -27.360 1.00 92.81 369 LEU A N 1
ATOM 3044 C CA . LEU A 1 369 ? 20.455 8.565 -27.454 1.00 92.81 369 LEU A CA 1
ATOM 3045 C C . LEU A 1 369 ? 19.806 8.892 -26.107 1.00 92.81 369 LEU A C 1
ATOM 3047 O O . LEU A 1 369 ? 18.800 9.600 -26.066 1.00 92.81 369 LEU A O 1
ATOM 3051 N N . TRP A 1 370 ? 20.377 8.407 -25.009 1.00 90.31 370 TRP A N 1
ATOM 3052 C CA . TRP A 1 370 ? 19.890 8.711 -23.674 1.00 90.31 370 TRP A CA 1
ATOM 3053 C C . TRP A 1 370 ? 20.377 10.072 -23.175 1.00 90.31 370 TRP A C 1
ATOM 3055 O O . TRP A 1 370 ? 19.576 10.821 -22.635 1.00 90.31 370 TRP A O 1
ATOM 3065 N N . THR A 1 371 ? 21.635 10.460 -23.349 1.00 88.12 371 THR A N 1
ATOM 3066 C CA . THR A 1 371 ? 22.203 11.643 -22.681 1.00 88.12 371 THR A CA 1
ATOM 3067 C C . THR A 1 371 ? 22.060 12.939 -23.473 1.00 88.12 371 THR A C 1
ATOM 3069 O O . THR A 1 371 ? 22.016 14.005 -22.861 1.00 88.12 371 THR A O 1
ATOM 3072 N N . THR A 1 372 ? 21.900 12.887 -24.798 1.00 89.00 372 THR A N 1
ATOM 3073 C CA . THR A 1 372 ? 21.675 14.090 -25.609 1.00 89.00 372 THR A CA 1
ATOM 3074 C C . THR A 1 372 ? 20.348 14.754 -25.232 1.00 89.00 372 THR A C 1
ATOM 3076 O O . THR A 1 372 ? 19.290 14.118 -25.231 1.00 89.00 372 THR A O 1
ATOM 3079 N N . GLN A 1 373 ? 20.410 16.051 -24.911 1.00 81.56 373 GLN A N 1
ATOM 3080 C CA . GLN A 1 373 ? 19.285 16.836 -24.394 1.00 81.56 373 GLN A CA 1
ATOM 3081 C C . GLN A 1 373 ? 18.056 16.786 -25.317 1.00 81.56 373 GLN A C 1
ATOM 3083 O O . GLN A 1 373 ? 16.944 16.571 -24.838 1.00 81.56 373 GLN A O 1
ATOM 3088 N N . ASP A 1 374 ? 18.267 16.863 -26.632 1.00 81.44 374 ASP A N 1
ATOM 3089 C CA . ASP A 1 374 ? 17.184 16.952 -27.617 1.00 81.44 374 ASP A CA 1
ATOM 3090 C C . ASP A 1 374 ? 16.742 15.606 -28.209 1.00 81.44 374 ASP A C 1
ATOM 3092 O O . ASP A 1 374 ? 15.922 15.583 -29.120 1.00 81.44 374 ASP A O 1
ATOM 3096 N N . SER A 1 375 ? 17.264 14.475 -27.727 1.00 84.88 375 SER A N 1
ATOM 3097 C CA . SER A 1 375 ? 17.059 13.168 -28.367 1.00 84.88 375 SER A CA 1
ATOM 3098 C C . SER A 1 375 ? 15.604 12.699 -28.406 1.00 84.88 375 SER A C 1
ATOM 3100 O O . SER A 1 375 ? 15.229 11.999 -29.328 1.00 84.88 375 SER A O 1
ATOM 3102 N N . LYS A 1 376 ? 14.742 13.052 -27.447 1.00 92.31 376 LYS A N 1
ATOM 3103 C CA . LYS A 1 376 ? 13.358 12.519 -27.354 1.00 92.31 376 LYS A CA 1
ATOM 3104 C C . LYS A 1 376 ? 13.237 10.984 -27.263 1.00 92.31 376 LYS A C 1
ATOM 3106 O O . LYS A 1 376 ? 12.124 10.485 -27.152 1.00 92.31 376 LYS A O 1
ATOM 3111 N N . CYS A 1 377 ? 14.346 10.238 -27.211 1.00 92.88 377 CYS A N 1
ATOM 3112 C CA . CYS A 1 377 ? 14.372 8.776 -27.072 1.00 92.88 377 CYS A CA 1
ATOM 3113 C C . CYS A 1 377 ? 13.549 8.282 -25.869 1.00 92.88 377 CYS A C 1
ATOM 3115 O O . CYS A 1 377 ? 12.686 7.421 -26.021 1.00 92.88 377 CYS A O 1
ATOM 3117 N N . ALA A 1 378 ? 13.758 8.888 -24.694 1.00 91.69 378 ALA A N 1
ATOM 3118 C CA . ALA A 1 378 ? 12.987 8.594 -23.488 1.00 91.69 378 ALA A CA 1
ATOM 3119 C C . ALA A 1 378 ? 11.477 8.771 -23.718 1.00 91.69 378 ALA A C 1
ATOM 3121 O O . ALA A 1 378 ? 10.710 7.850 -23.463 1.00 91.69 378 ALA A O 1
ATOM 3122 N N . ASP A 1 379 ? 11.063 9.913 -24.274 1.00 91.69 379 ASP A N 1
ATOM 3123 C CA . ASP A 1 379 ? 9.655 10.237 -24.522 1.00 91.69 379 ASP A CA 1
ATOM 3124 C C . ASP A 1 379 ? 8.991 9.213 -25.462 1.00 91.69 379 ASP A C 1
ATOM 3126 O O . ASP A 1 379 ? 7.862 8.783 -25.220 1.00 91.69 379 ASP A O 1
ATOM 3130 N N . VAL A 1 380 ? 9.694 8.798 -26.525 1.00 93.56 380 VAL A N 1
ATOM 3131 C CA . VAL A 1 380 ? 9.213 7.784 -27.482 1.00 93.56 380 VAL A CA 1
ATOM 3132 C C . VAL A 1 380 ? 9.040 6.427 -26.798 1.00 93.56 380 VAL A C 1
ATOM 3134 O O . VAL A 1 380 ? 7.986 5.804 -26.937 1.00 93.56 380 VAL A O 1
ATOM 3137 N N . ILE A 1 381 ? 10.040 5.982 -26.031 1.00 94.12 381 ILE A N 1
ATOM 3138 C CA . ILE A 1 381 ? 10.000 4.693 -25.329 1.00 94.12 381 ILE A CA 1
ATOM 3139 C C . ILE A 1 381 ? 8.903 4.695 -24.261 1.00 94.12 381 ILE A C 1
ATOM 3141 O O . ILE A 1 381 ? 8.088 3.777 -24.241 1.00 94.12 381 ILE A O 1
ATOM 3145 N N . CYS A 1 382 ? 8.818 5.732 -23.423 1.00 91.88 382 CYS A N 1
ATOM 3146 C CA . CYS A 1 382 ? 7.789 5.849 -22.387 1.00 91.88 382 CYS A CA 1
ATOM 3147 C C . CYS A 1 382 ? 6.382 5.786 -22.977 1.00 91.88 382 CYS A C 1
ATOM 3149 O O . CYS A 1 382 ? 5.523 5.069 -22.464 1.00 91.88 382 CYS A O 1
ATOM 3151 N N . LYS A 1 383 ? 6.157 6.494 -24.091 1.00 91.31 383 LYS A N 1
ATOM 3152 C CA . LYS A 1 383 ? 4.867 6.500 -24.780 1.00 91.31 383 LYS A CA 1
ATOM 3153 C C . LYS A 1 383 ? 4.496 5.134 -25.348 1.00 91.31 383 LYS A C 1
ATOM 3155 O O . LYS A 1 383 ? 3.321 4.773 -25.320 1.00 91.31 383 LYS A O 1
ATOM 3160 N N . LEU A 1 384 ? 5.474 4.406 -25.883 1.00 93.06 384 LEU A N 1
ATOM 3161 C CA . LEU A 1 384 ? 5.249 3.113 -26.521 1.00 93.06 384 LEU A CA 1
ATOM 3162 C C . LEU A 1 384 ? 5.112 1.972 -25.507 1.00 93.06 384 LEU A C 1
ATOM 3164 O O . LEU A 1 384 ? 4.303 1.064 -25.703 1.00 93.06 384 LEU A O 1
ATOM 3168 N N . TYR A 1 385 ? 5.945 1.973 -24.469 1.00 93.94 385 TYR A N 1
ATOM 3169 C CA . TYR A 1 385 ? 6.029 0.865 -23.524 1.00 93.94 385 TYR A CA 1
ATOM 3170 C C . TYR A 1 385 ? 5.047 1.028 -22.373 1.00 93.94 385 TYR A C 1
ATOM 3172 O O . TYR A 1 385 ? 4.443 0.030 -22.002 1.00 93.94 385 TYR A O 1
ATOM 3180 N N . GLN A 1 386 ? 4.804 2.240 -21.861 1.00 91.75 386 GLN A N 1
ATOM 3181 C CA . GLN A 1 386 ? 3.878 2.463 -20.738 1.00 91.75 386 GLN A CA 1
ATOM 3182 C C . GLN A 1 386 ? 4.154 1.452 -19.598 1.00 91.75 386 GLN A C 1
ATOM 3184 O O . GLN A 1 386 ? 5.304 1.344 -19.168 1.00 91.75 386 GLN A O 1
ATOM 3189 N N . CYS A 1 387 ? 3.153 0.663 -19.185 1.00 93.50 387 CYS A N 1
ATOM 3190 C CA . CYS A 1 387 ? 3.256 -0.410 -18.184 1.00 93.50 387 CYS A CA 1
ATOM 3191 C C . CYS A 1 387 ? 3.596 -1.807 -18.744 1.00 93.50 387 CYS A C 1
ATOM 3193 O O . CYS A 1 387 ? 3.513 -2.793 -18.021 1.00 93.50 387 CYS A O 1
ATOM 3195 N N . HIS A 1 388 ? 4.011 -1.938 -20.009 1.00 94.38 388 HIS A N 1
ATOM 3196 C CA . HIS A 1 388 ? 4.455 -3.221 -20.577 1.00 94.38 388 HIS A CA 1
ATOM 3197 C C . HIS A 1 388 ? 5.879 -3.555 -20.096 1.00 94.38 388 HIS A C 1
ATOM 3199 O O . HIS A 1 388 ? 6.867 -3.353 -20.816 1.00 94.38 388 HIS A O 1
ATOM 3205 N N . PHE A 1 389 ? 6.004 -4.029 -18.856 1.00 95.06 389 PHE A N 1
ATOM 3206 C CA . PHE A 1 389 ? 7.292 -4.256 -18.192 1.00 95.06 389 PHE A CA 1
ATOM 3207 C C . PHE A 1 389 ? 8.146 -5.358 -18.826 1.00 95.06 389 PHE A C 1
ATOM 3209 O O . PHE A 1 389 ? 9.368 -5.357 -18.661 1.00 95.06 389 PHE A O 1
ATOM 3216 N N . GLU A 1 390 ? 7.562 -6.246 -19.630 1.00 94.44 390 GLU A N 1
ATOM 3217 C CA . GLU A 1 390 ? 8.309 -7.203 -20.448 1.00 94.44 390 GLU A CA 1
ATOM 3218 C C . GLU A 1 390 ? 9.143 -6.480 -21.514 1.00 94.44 390 GLU A C 1
ATOM 3220 O O . GLU A 1 390 ? 10.304 -6.825 -21.735 1.00 94.44 390 GLU A O 1
ATOM 3225 N N . LYS A 1 391 ? 8.592 -5.428 -22.136 1.00 94.12 391 LYS A N 1
ATOM 3226 C CA . LYS A 1 391 ? 9.312 -4.615 -23.132 1.00 94.12 391 LYS A CA 1
ATOM 3227 C C . LYS A 1 391 ? 10.394 -3.760 -22.480 1.00 94.12 391 LYS A C 1
ATOM 3229 O O . LYS A 1 391 ? 11.504 -3.665 -23.004 1.00 94.12 391 LYS A O 1
ATOM 3234 N N . TRP A 1 392 ? 10.100 -3.181 -21.312 1.00 95.62 392 TRP A N 1
ATOM 3235 C CA . TRP A 1 392 ? 11.117 -2.502 -20.505 1.00 95.62 392 TRP A CA 1
ATOM 3236 C C . TRP A 1 392 ? 12.253 -3.450 -20.126 1.00 95.62 392 TRP A C 1
ATOM 3238 O O . TRP A 1 392 ? 13.415 -3.081 -20.264 1.00 95.62 392 TRP A O 1
ATOM 3248 N N . SER A 1 393 ? 11.936 -4.685 -19.734 1.00 95.38 393 SER A N 1
ATOM 3249 C CA . SER A 1 393 ? 12.936 -5.708 -19.415 1.00 95.38 393 SER A CA 1
ATOM 3250 C C . SER A 1 393 ? 13.848 -6.006 -20.606 1.00 95.38 393 SER A C 1
ATOM 3252 O O . SER A 1 393 ? 15.064 -5.956 -20.467 1.00 95.38 393 SER A O 1
ATOM 3254 N N . GLN A 1 394 ? 13.284 -6.217 -21.802 1.00 93.81 394 GLN A N 1
ATOM 3255 C CA . GLN A 1 394 ? 14.071 -6.443 -23.024 1.00 93.81 394 GLN A CA 1
ATOM 3256 C C . GLN A 1 394 ? 15.039 -5.287 -23.320 1.00 93.81 394 GLN A C 1
ATOM 3258 O O . GLN A 1 394 ? 16.193 -5.514 -23.692 1.00 93.81 394 GLN A O 1
ATOM 3263 N N . LEU A 1 395 ? 14.586 -4.044 -23.136 1.00 94.50 395 LEU A N 1
ATOM 3264 C CA . LEU A 1 395 ? 15.416 -2.853 -23.306 1.00 94.50 395 LEU A CA 1
ATOM 3265 C C . LEU A 1 395 ? 16.533 -2.783 -22.256 1.00 94.50 395 LEU A C 1
ATOM 3267 O O . LEU A 1 395 ? 17.688 -2.570 -22.621 1.00 94.50 395 LEU A O 1
ATOM 3271 N N . VAL A 1 396 ? 16.214 -2.970 -20.972 1.00 95.19 396 VAL A N 1
ATOM 3272 C CA . VAL A 1 396 ? 17.206 -2.922 -19.886 1.00 95.19 396 VAL A CA 1
ATOM 3273 C C . VAL A 1 396 ? 18.243 -4.033 -20.054 1.00 95.19 396 VAL A C 1
ATOM 3275 O O . VAL A 1 396 ? 19.437 -3.737 -20.039 1.00 95.19 396 VAL A O 1
ATOM 3278 N N . ASP A 1 397 ? 17.814 -5.267 -20.334 1.00 94.19 397 ASP A N 1
ATOM 3279 C CA . ASP A 1 397 ? 18.701 -6.406 -20.608 1.00 94.19 397 ASP A CA 1
ATOM 3280 C C . ASP A 1 397 ? 19.638 -6.092 -21.782 1.00 94.19 397 ASP A C 1
ATOM 3282 O O . ASP A 1 397 ? 20.845 -6.343 -21.733 1.00 94.19 397 ASP A O 1
ATOM 3286 N N . ARG A 1 398 ? 19.110 -5.481 -22.851 1.00 91.75 398 ARG A N 1
ATOM 3287 C CA . ARG A 1 398 ? 19.914 -5.083 -24.010 1.00 91.75 398 ARG A CA 1
ATOM 3288 C C . ARG A 1 398 ? 20.964 -4.037 -23.645 1.00 91.75 398 ARG A C 1
ATOM 3290 O O . ARG A 1 398 ? 22.126 -4.213 -24.014 1.00 91.75 398 ARG A O 1
ATOM 3297 N N . LEU A 1 399 ? 20.573 -2.976 -22.938 1.00 92.81 399 LEU A N 1
ATOM 3298 C CA . LEU A 1 399 ? 21.470 -1.896 -22.516 1.00 92.81 399 LEU A CA 1
ATOM 3299 C C . LEU A 1 399 ? 22.538 -2.389 -21.529 1.00 92.81 399 LEU A C 1
ATOM 3301 O O . LEU A 1 399 ? 23.687 -1.946 -21.596 1.00 92.81 399 LEU A O 1
ATOM 3305 N N . GLN A 1 400 ? 22.186 -3.328 -20.651 1.00 92.69 400 GLN A N 1
ATOM 3306 C CA . GLN A 1 400 ? 23.119 -3.977 -19.736 1.00 92.69 400 GLN A CA 1
ATOM 3307 C C . GLN A 1 400 ? 24.144 -4.822 -20.498 1.00 92.69 400 GLN A C 1
ATOM 3309 O O . GLN A 1 400 ? 25.346 -4.646 -20.299 1.00 92.69 400 GLN A O 1
ATOM 3314 N N . ASN A 1 401 ? 23.686 -5.674 -21.421 1.00 92.00 401 ASN A N 1
ATOM 3315 C CA . ASN A 1 401 ? 24.537 -6.584 -22.194 1.00 92.00 401 ASN A CA 1
ATOM 3316 C C . ASN A 1 401 ? 25.583 -5.856 -23.044 1.00 92.00 401 ASN A C 1
ATOM 3318 O O . ASN A 1 401 ? 26.711 -6.323 -23.175 1.00 92.00 401 ASN A O 1
ATOM 3322 N N . ILE A 1 402 ? 25.232 -4.701 -23.615 1.00 90.62 402 ILE A N 1
ATOM 3323 C CA . ILE A 1 402 ? 26.188 -3.881 -24.375 1.00 90.62 402 ILE A CA 1
ATOM 3324 C C . ILE A 1 402 ? 27.037 -2.968 -23.480 1.00 90.62 402 ILE A C 1
ATOM 3326 O O . ILE A 1 402 ? 27.921 -2.289 -23.986 1.00 90.62 402 ILE A O 1
ATOM 3330 N N . GLY A 1 403 ? 26.780 -2.918 -22.170 1.00 90.44 403 GLY A N 1
ATOM 3331 C CA . GLY A 1 403 ? 27.515 -2.082 -21.220 1.00 90.44 403 GLY A CA 1
ATOM 3332 C C . GLY A 1 403 ? 27.107 -0.605 -21.191 1.00 90.44 403 GLY A C 1
ATOM 3333 O O . GLY A 1 403 ? 27.808 0.188 -20.569 1.00 90.44 403 GLY A O 1
ATOM 3334 N N . ALA A 1 404 ? 25.985 -0.215 -21.806 1.00 91.62 404 ALA A N 1
ATOM 3335 C CA . ALA A 1 404 ? 25.498 1.171 -21.782 1.00 91.62 404 ALA A CA 1
ATOM 3336 C C . ALA A 1 404 ? 25.103 1.626 -20.365 1.00 91.62 404 ALA A C 1
ATOM 3338 O O . ALA A 1 404 ? 25.321 2.780 -20.006 1.00 91.62 404 ALA A O 1
ATOM 3339 N N . LEU A 1 405 ? 24.593 0.706 -19.536 1.00 91.88 405 LEU A N 1
ATOM 3340 C CA . LEU A 1 405 ? 24.220 0.979 -18.138 1.00 91.88 405 LEU A CA 1
ATOM 3341 C C . LEU A 1 405 ? 25.422 1.097 -17.186 1.00 91.88 405 LEU A C 1
ATOM 3343 O O . LEU A 1 405 ? 25.252 1.448 -16.026 1.00 91.88 405 LEU A O 1
ATOM 3347 N N . LYS A 1 406 ? 26.658 0.868 -17.657 1.00 88.88 406 LYS A N 1
ATOM 3348 C CA . LYS A 1 406 ? 27.858 1.224 -16.878 1.00 88.88 406 LYS A CA 1
ATOM 3349 C C . LYS A 1 406 ? 28.060 2.741 -16.800 1.00 88.88 406 LYS A C 1
ATOM 3351 O O . LYS A 1 406 ? 28.798 3.215 -15.943 1.00 88.88 406 LYS A O 1
ATOM 3356 N N . ILE A 1 407 ? 27.425 3.502 -17.697 1.00 89.56 407 ILE A N 1
ATOM 3357 C CA . ILE A 1 407 ? 27.471 4.962 -17.695 1.00 89.56 407 ILE A CA 1
ATOM 3358 C C . ILE A 1 407 ? 26.373 5.499 -16.776 1.00 89.56 407 ILE A C 1
ATOM 3360 O O . ILE A 1 407 ? 25.186 5.431 -17.093 1.00 89.56 407 ILE A O 1
ATOM 3364 N N . GLU A 1 408 ? 26.788 6.105 -15.665 1.00 88.19 408 GLU A N 1
ATOM 3365 C CA . GLU A 1 408 ? 25.906 6.607 -14.603 1.00 88.19 408 GLU A CA 1
ATOM 3366 C C . GLU A 1 408 ? 24.800 7.548 -15.115 1.00 88.19 408 GLU A C 1
ATOM 3368 O O . GLU A 1 408 ? 23.663 7.493 -14.650 1.00 88.19 408 GLU A O 1
ATOM 3373 N N . GLN A 1 409 ? 25.096 8.382 -16.119 1.00 90.38 409 GLN A N 1
ATOM 3374 C CA . GLN A 1 409 ? 24.119 9.305 -16.709 1.00 90.38 409 GLN A CA 1
ATOM 3375 C C . GLN A 1 409 ? 22.913 8.585 -17.336 1.00 90.38 409 GLN A C 1
ATOM 3377 O O . GLN A 1 409 ? 21.799 9.109 -17.282 1.00 90.38 409 GLN A O 1
ATOM 3382 N N . VAL A 1 410 ? 23.111 7.392 -17.911 1.00 91.38 410 VAL A N 1
ATOM 3383 C CA . VAL A 1 410 ? 22.025 6.601 -18.511 1.00 91.38 410 VAL A CA 1
ATOM 3384 C C . VAL A 1 410 ? 21.130 6.028 -17.414 1.00 91.38 410 VAL A C 1
ATOM 3386 O O . VAL A 1 410 ? 19.912 6.196 -17.483 1.00 91.38 410 VAL A O 1
ATOM 3389 N N . CYS A 1 411 ? 21.718 5.443 -16.365 1.00 90.69 411 CYS A N 1
ATOM 3390 C CA . CYS A 1 411 ? 20.965 4.935 -15.214 1.00 90.69 411 CYS A CA 1
ATOM 3391 C C . CYS A 1 411 ? 20.181 6.049 -14.516 1.00 90.69 411 CYS A C 1
ATOM 3393 O O . CYS A 1 411 ? 18.985 5.895 -14.290 1.00 90.69 411 CYS A O 1
ATOM 3395 N N . LYS A 1 412 ? 20.799 7.214 -14.279 1.00 90.50 412 LYS A N 1
ATOM 3396 C CA . LYS A 1 412 ? 20.117 8.387 -13.706 1.00 90.50 412 LYS A CA 1
ATOM 3397 C C . LYS A 1 412 ? 18.911 8.828 -14.534 1.00 90.50 412 LYS A C 1
ATOM 3399 O O . LYS A 1 412 ? 17.893 9.217 -13.966 1.00 90.50 412 LYS A O 1
ATOM 3404 N N . LYS A 1 413 ? 18.998 8.766 -15.866 1.00 90.75 413 LYS A N 1
ATOM 3405 C CA . LYS A 1 413 ? 17.882 9.148 -16.740 1.00 90.75 413 LYS A CA 1
ATOM 3406 C C . LYS A 1 413 ? 16.757 8.112 -16.738 1.00 90.75 413 LYS A C 1
ATOM 3408 O O . LYS A 1 413 ? 15.598 8.510 -16.691 1.00 90.75 413 LYS A O 1
ATOM 3413 N N . LEU A 1 414 ? 17.082 6.817 -16.723 1.00 92.31 414 LEU A N 1
ATOM 3414 C CA . LEU A 1 414 ? 16.093 5.746 -16.539 1.00 92.31 414 LEU A CA 1
ATOM 3415 C C . LEU A 1 414 ? 15.396 5.852 -15.179 1.00 92.31 414 LEU A C 1
ATOM 3417 O O . LEU A 1 414 ? 14.171 5.845 -15.112 1.00 92.31 414 LEU A O 1
ATOM 3421 N N . LEU A 1 415 ? 16.164 6.031 -14.104 1.00 92.50 415 LEU A N 1
ATOM 3422 C CA . LEU A 1 415 ? 15.629 6.206 -12.757 1.00 92.50 415 LEU A CA 1
ATOM 3423 C C . LEU A 1 415 ? 14.704 7.426 -12.674 1.00 92.50 415 LEU A C 1
ATOM 3425 O O . LEU A 1 415 ? 13.623 7.345 -12.097 1.00 92.50 415 LEU A O 1
ATOM 3429 N N . ARG A 1 416 ? 15.098 8.548 -13.292 1.00 92.06 416 ARG A N 1
ATOM 3430 C CA . ARG A 1 416 ? 14.258 9.748 -13.374 1.00 92.06 416 ARG A CA 1
ATOM 3431 C C . ARG A 1 416 ? 12.914 9.449 -14.032 1.00 92.06 416 ARG A C 1
ATOM 3433 O O . ARG A 1 416 ? 11.908 9.867 -13.486 1.00 92.06 416 ARG A O 1
ATOM 3440 N N . ILE A 1 417 ? 12.893 8.716 -15.144 1.00 92.19 417 ILE A N 1
ATOM 3441 C CA . ILE A 1 417 ? 11.652 8.343 -15.841 1.00 92.19 417 ILE A CA 1
ATOM 3442 C C . ILE A 1 417 ? 10.717 7.555 -14.926 1.00 92.19 417 ILE A C 1
ATOM 3444 O O . ILE A 1 417 ? 9.543 7.891 -14.813 1.00 92.19 417 ILE A O 1
ATOM 3448 N N . PHE A 1 418 ? 11.229 6.534 -14.238 1.00 93.12 418 PHE A N 1
ATOM 3449 C CA . PHE A 1 418 ? 10.403 5.717 -13.343 1.00 93.12 418 PHE A CA 1
ATOM 3450 C C . PHE A 1 418 ? 9.923 6.481 -12.098 1.00 93.12 418 PHE A C 1
ATOM 3452 O O . PHE A 1 418 ? 8.944 6.082 -11.467 1.00 93.12 418 PHE A O 1
ATOM 3459 N N . ASN A 1 419 ? 10.584 7.595 -11.776 1.00 91.50 419 ASN A N 1
ATOM 3460 C CA . ASN A 1 419 ? 10.213 8.517 -10.706 1.00 91.50 419 ASN A CA 1
ATOM 3461 C C . ASN A 1 419 ? 9.457 9.764 -11.203 1.00 91.50 419 ASN A C 1
ATOM 3463 O O . ASN A 1 419 ? 9.159 10.654 -10.407 1.00 91.50 419 ASN A O 1
ATOM 3467 N N . GLU A 1 420 ? 9.150 9.871 -12.499 1.00 91.50 420 GLU A N 1
ATOM 3468 C CA . GLU A 1 420 ? 8.342 10.968 -13.023 1.00 91.50 420 GLU A CA 1
ATOM 3469 C C . GLU A 1 420 ? 6.867 10.729 -12.710 1.00 91.50 420 GLU A C 1
ATOM 3471 O O . GLU A 1 420 ? 6.323 9.655 -12.970 1.00 91.50 420 GLU A O 1
ATOM 3476 N N . LYS A 1 421 ? 6.197 11.775 -12.217 1.00 89.88 421 LYS A N 1
ATOM 3477 C CA . LYS A 1 421 ? 4.794 11.710 -11.794 1.00 89.88 421 LYS A CA 1
ATOM 3478 C C . LYS A 1 421 ? 3.878 11.107 -12.862 1.00 89.88 421 LYS A C 1
ATOM 3480 O O . LYS A 1 421 ? 3.081 10.238 -12.552 1.00 89.88 421 LYS A O 1
ATOM 3485 N N . ASN A 1 422 ? 4.041 11.501 -14.127 1.00 90.06 422 ASN A N 1
ATOM 3486 C CA . ASN A 1 422 ? 3.225 10.969 -15.223 1.00 90.06 422 ASN A CA 1
ATOM 3487 C C . ASN A 1 422 ? 3.384 9.451 -15.392 1.00 90.06 422 ASN A C 1
ATOM 3489 O O . ASN A 1 422 ? 2.414 8.777 -15.714 1.00 90.06 422 ASN A O 1
ATOM 3493 N N . PHE A 1 423 ? 4.591 8.909 -15.200 1.00 92.31 423 PHE A N 1
ATOM 3494 C CA . PHE A 1 423 ? 4.817 7.467 -15.270 1.00 92.31 423 PHE A CA 1
ATOM 3495 C C . PHE A 1 423 ? 4.181 6.770 -14.067 1.00 92.31 423 PHE A C 1
ATOM 3497 O O . PHE A 1 423 ? 3.451 5.795 -14.232 1.00 92.31 423 PHE A O 1
ATOM 3504 N N . GLN A 1 424 ? 4.402 7.312 -12.868 1.00 91.31 424 GLN A N 1
ATOM 3505 C CA . GLN A 1 424 ? 3.830 6.791 -11.627 1.00 91.31 424 GLN A CA 1
ATOM 3506 C C . GLN A 1 424 ? 2.293 6.778 -11.681 1.00 91.31 424 GLN A C 1
ATOM 3508 O O . GLN A 1 424 ? 1.685 5.769 -11.339 1.00 91.31 424 GLN A O 1
ATOM 3513 N N . ASP A 1 425 ? 1.667 7.838 -12.199 1.00 89.88 425 ASP A N 1
ATOM 3514 C CA . ASP A 1 425 ? 0.214 7.937 -12.380 1.00 89.88 425 ASP A CA 1
ATOM 3515 C C . ASP A 1 425 ? -0.328 6.854 -13.333 1.00 89.88 425 ASP A C 1
ATOM 3517 O O . ASP A 1 425 ? -1.424 6.342 -13.113 1.00 89.88 425 ASP A O 1
ATOM 3521 N N . ILE A 1 426 ? 0.432 6.466 -14.367 1.00 90.81 426 ILE A N 1
ATOM 3522 C CA . ILE A 1 426 ? 0.056 5.369 -15.277 1.00 90.81 426 ILE A CA 1
ATOM 3523 C C . ILE A 1 426 ? 0.165 4.017 -14.558 1.00 90.81 426 ILE A C 1
ATOM 3525 O O . ILE A 1 426 ? -0.762 3.216 -14.636 1.00 90.81 426 ILE A O 1
ATOM 3529 N N . VAL A 1 427 ? 1.243 3.778 -13.801 1.00 92.31 427 VAL A N 1
ATOM 3530 C CA . VAL A 1 427 ? 1.426 2.542 -13.010 1.00 92.31 427 VAL A CA 1
ATOM 3531 C C . VAL A 1 427 ? 0.305 2.346 -11.986 1.00 92.31 427 VAL A C 1
ATOM 3533 O O . VAL A 1 427 ? -0.090 1.219 -11.694 1.00 92.31 427 VAL A O 1
ATOM 3536 N N . LEU A 1 428 ? -0.232 3.443 -11.456 1.00 90.00 428 LEU A N 1
ATOM 3537 C CA . LEU A 1 428 ? -1.297 3.451 -10.456 1.00 90.00 428 LEU A CA 1
ATOM 3538 C C . LEU A 1 428 ? -2.699 3.165 -11.011 1.00 90.00 428 LEU A C 1
ATOM 3540 O O . LEU A 1 428 ? -3.641 3.072 -10.229 1.00 90.00 428 LEU A O 1
ATOM 3544 N N . GLN A 1 429 ? -2.867 3.015 -12.327 1.00 88.81 429 GLN A N 1
ATOM 3545 C CA . GLN A 1 429 ? -4.183 2.743 -12.918 1.00 88.81 429 GLN A CA 1
ATOM 3546 C C . GLN A 1 429 ? -4.704 1.332 -12.605 1.00 88.81 429 GLN A C 1
ATOM 3548 O O . GLN A 1 429 ? -5.912 1.104 -12.663 1.00 88.81 429 GLN A O 1
ATOM 3553 N N . SER A 1 430 ? -3.821 0.386 -12.263 1.00 90.62 430 SER A N 1
ATOM 3554 C CA . SER A 1 430 ? -4.172 -1.013 -12.004 1.00 90.62 430 SER A CA 1
ATOM 3555 C C . SER A 1 430 ? -3.269 -1.651 -10.950 1.00 90.62 430 SER A C 1
ATOM 3557 O O . SER A 1 430 ? -2.057 -1.435 -10.929 1.00 90.62 430 SER A O 1
ATOM 3559 N N . ASN A 1 431 ? -3.849 -2.501 -10.092 1.00 91.19 431 ASN A N 1
ATOM 3560 C CA . ASN A 1 431 ? -3.090 -3.256 -9.087 1.00 91.19 431 ASN A CA 1
ATOM 3561 C C . ASN A 1 431 ? -2.058 -4.171 -9.756 1.00 91.19 431 ASN A C 1
ATOM 3563 O O . ASN A 1 431 ? -0.939 -4.306 -9.264 1.00 91.19 431 ASN A O 1
ATOM 3567 N N . GLN A 1 432 ? -2.419 -4.760 -10.900 1.00 93.31 432 GLN A N 1
ATOM 3568 C CA . GLN A 1 432 ? -1.550 -5.666 -11.645 1.00 93.31 432 GLN A CA 1
ATOM 3569 C C . GLN A 1 432 ? -0.346 -4.936 -12.247 1.00 93.31 432 GLN A C 1
ATOM 3571 O O . GLN A 1 432 ? 0.766 -5.467 -12.211 1.00 93.31 432 GLN A O 1
ATOM 3576 N N . ASP A 1 433 ? -0.544 -3.719 -12.757 1.00 93.69 433 ASP A N 1
ATOM 3577 C CA . ASP A 1 433 ? 0.541 -2.909 -13.319 1.00 93.69 433 ASP A CA 1
ATOM 3578 C C . ASP A 1 433 ? 1.522 -2.497 -12.223 1.00 93.69 433 ASP A C 1
ATOM 3580 O O . ASP A 1 433 ? 2.733 -2.627 -12.399 1.00 93.69 433 ASP A O 1
ATOM 3584 N N . PHE A 1 434 ? 1.020 -2.104 -11.049 1.00 94.06 434 PHE A N 1
ATOM 3585 C CA . PHE A 1 434 ? 1.867 -1.822 -9.893 1.00 94.06 434 PHE A CA 1
ATOM 3586 C C . PHE A 1 434 ? 2.658 -3.052 -9.421 1.00 94.06 434 PHE A C 1
ATOM 3588 O O . PHE A 1 434 ? 3.864 -2.958 -9.198 1.00 94.06 434 PHE A O 1
ATOM 3595 N N . ILE A 1 435 ? 2.030 -4.226 -9.310 1.00 94.25 435 ILE A N 1
ATOM 3596 C CA . ILE A 1 435 ? 2.725 -5.468 -8.918 1.00 94.25 435 ILE A CA 1
ATOM 3597 C C . ILE A 1 435 ? 3.796 -5.849 -9.952 1.00 94.25 435 ILE A C 1
ATOM 3599 O O . ILE A 1 435 ? 4.909 -6.251 -9.592 1.00 94.25 435 ILE A O 1
ATOM 3603 N N . SER A 1 436 ? 3.483 -5.687 -11.239 1.00 95.25 436 SER A N 1
ATOM 3604 C CA . SER A 1 436 ? 4.419 -5.936 -12.338 1.00 95.25 436 SER A CA 1
ATOM 3605 C C . SER A 1 436 ? 5.583 -4.942 -12.306 1.00 95.25 436 SER A C 1
ATOM 3607 O O . SER A 1 436 ? 6.734 -5.342 -12.482 1.00 95.25 436 SER A O 1
ATOM 3609 N N . PHE A 1 437 ? 5.316 -3.676 -11.971 1.00 95.62 437 PHE A N 1
ATOM 3610 C CA . PHE A 1 437 ? 6.343 -2.661 -11.755 1.00 95.62 437 PHE A CA 1
ATOM 3611 C C . PHE A 1 437 ? 7.250 -3.006 -10.573 1.00 95.62 437 PHE A C 1
ATOM 3613 O O . PHE A 1 437 ? 8.466 -2.989 -10.719 1.00 95.62 437 PHE A O 1
ATOM 3620 N N . VAL A 1 438 ? 6.691 -3.376 -9.416 1.00 95.06 438 VAL A N 1
ATOM 3621 C CA . VAL A 1 438 ? 7.480 -3.790 -8.243 1.00 95.06 438 VAL A CA 1
ATOM 3622 C C . VAL A 1 438 ? 8.374 -4.985 -8.586 1.00 95.06 438 VAL A C 1
ATOM 3624 O O . VAL A 1 438 ? 9.553 -5.006 -8.234 1.00 95.06 438 VAL A O 1
ATOM 3627 N N . SER A 1 439 ? 7.845 -5.957 -9.331 1.00 94.88 439 SER A N 1
ATOM 3628 C CA . SER A 1 439 ? 8.617 -7.110 -9.807 1.00 94.88 439 SER A CA 1
ATOM 3629 C C . SER A 1 439 ? 9.745 -6.694 -10.759 1.00 94.88 439 SER A C 1
ATOM 3631 O O . SER A 1 439 ? 10.859 -7.207 -10.660 1.00 94.88 439 SER A O 1
ATOM 3633 N N . PHE A 1 440 ? 9.484 -5.730 -11.646 1.00 96.00 440 PHE A N 1
ATOM 3634 C CA . PHE A 1 440 ? 10.485 -5.138 -12.532 1.00 96.00 440 PHE A CA 1
ATOM 3635 C C . PHE A 1 440 ? 11.582 -4.393 -11.754 1.00 96.00 440 PHE A C 1
ATOM 3637 O O . PHE A 1 440 ? 12.762 -4.608 -12.027 1.00 96.00 440 PHE A O 1
ATOM 3644 N N . VAL A 1 441 ? 11.221 -3.588 -10.749 1.00 95.06 441 VAL A N 1
ATOM 3645 C CA . VAL A 1 441 ? 12.175 -2.900 -9.862 1.00 95.06 441 VAL A CA 1
ATOM 3646 C C . VAL A 1 441 ? 13.082 -3.914 -9.171 1.00 95.06 441 VAL A C 1
ATOM 3648 O O . VAL A 1 441 ? 14.296 -3.755 -9.197 1.00 95.06 441 VAL A O 1
ATOM 3651 N N . LEU A 1 442 ? 12.515 -4.991 -8.617 1.00 92.81 442 LEU A N 1
ATOM 3652 C CA . LEU A 1 442 ? 13.285 -6.050 -7.958 1.00 92.81 442 LEU A CA 1
ATOM 3653 C C . LEU A 1 442 ? 14.207 -6.819 -8.913 1.00 92.81 442 LEU A C 1
ATOM 3655 O O . LEU A 1 442 ? 15.264 -7.273 -8.492 1.00 92.81 442 LEU A O 1
ATOM 3659 N N . LYS A 1 443 ? 13.823 -6.993 -10.184 1.00 94.25 443 LYS A N 1
ATOM 3660 C CA . LYS A 1 443 ? 14.670 -7.658 -11.189 1.00 94.25 443 LYS A CA 1
ATOM 3661 C C . LYS A 1 443 ? 15.913 -6.825 -11.535 1.00 94.25 443 LYS A C 1
ATOM 3663 O O . LYS A 1 443 ? 16.945 -7.397 -11.875 1.00 94.25 443 LYS A O 1
ATOM 3668 N N . TYR A 1 444 ? 15.807 -5.497 -11.470 1.00 93.75 444 TYR A N 1
ATOM 3669 C CA . TYR A 1 444 ? 16.835 -4.554 -11.926 1.00 93.75 444 TYR A CA 1
ATOM 3670 C C . TYR A 1 444 ? 17.325 -3.596 -10.833 1.00 93.75 444 TYR A C 1
ATOM 3672 O O . TYR A 1 444 ? 17.856 -2.522 -11.138 1.00 93.75 444 TYR A O 1
ATOM 3680 N N . ASP A 1 445 ? 17.182 -3.984 -9.569 1.00 90.62 445 ASP A N 1
ATOM 3681 C CA . ASP A 1 445 ? 17.555 -3.206 -8.384 1.00 90.62 445 ASP A CA 1
ATOM 3682 C C . ASP A 1 445 ? 19.037 -2.791 -8.404 1.00 90.62 445 ASP A C 1
ATOM 3684 O O . ASP A 1 445 ? 19.375 -1.626 -8.216 1.00 90.62 445 ASP A O 1
ATOM 3688 N N . THR A 1 446 ? 19.925 -3.718 -8.750 1.00 89.12 446 THR A N 1
ATOM 3689 C CA . THR A 1 446 ? 21.380 -3.523 -8.836 1.00 89.12 446 THR A CA 1
ATOM 3690 C C . THR A 1 446 ? 21.838 -2.878 -10.144 1.00 89.12 446 THR A C 1
ATOM 3692 O O . THR A 1 446 ? 22.978 -2.429 -10.247 1.00 89.12 446 THR A O 1
ATOM 3695 N N . VAL A 1 447 ? 20.962 -2.809 -11.152 1.00 90.44 447 VAL A N 1
ATOM 3696 C CA . VAL A 1 447 ? 21.313 -2.374 -12.513 1.00 90.44 447 VAL A CA 1
ATOM 3697 C C . VAL A 1 447 ? 20.856 -0.939 -12.777 1.00 90.44 447 VAL A C 1
ATOM 3699 O O . VAL A 1 447 ? 21.656 -0.095 -13.183 1.00 90.44 447 VAL A O 1
ATOM 3702 N N . VAL A 1 448 ? 19.571 -0.652 -12.551 1.00 91.25 448 VAL A N 1
ATOM 3703 C CA . VAL A 1 448 ? 18.975 0.669 -12.806 1.00 91.25 448 VAL A CA 1
ATOM 3704 C C . VAL A 1 448 ? 19.001 1.529 -11.548 1.00 91.25 448 VAL A C 1
ATOM 3706 O O . VAL A 1 448 ? 19.442 2.675 -11.610 1.00 91.25 448 VAL A O 1
ATOM 3709 N N . TRP A 1 449 ? 18.560 0.978 -10.414 1.00 91.50 449 TRP A N 1
ATOM 3710 C CA . TRP A 1 449 ? 18.517 1.694 -9.136 1.00 91.50 449 TRP A CA 1
ATOM 3711 C C . TRP A 1 449 ? 19.877 1.731 -8.433 1.00 91.50 449 TRP A C 1
ATOM 3713 O O . TRP A 1 449 ? 20.120 2.643 -7.650 1.00 91.50 449 TRP A O 1
ATOM 3723 N N . GLN A 1 450 ? 20.773 0.789 -8.754 1.00 88.00 450 GLN A N 1
ATOM 3724 C CA . GLN A 1 450 ? 22.159 0.643 -8.275 1.00 88.00 450 GLN A CA 1
ATOM 3725 C C . GLN A 1 450 ? 22.312 0.394 -6.764 1.00 88.00 450 GLN A C 1
ATOM 3727 O O . GLN A 1 450 ? 23.274 -0.247 -6.346 1.00 88.00 450 GLN A O 1
ATOM 3732 N N . ASN A 1 451 ? 21.384 0.876 -5.939 1.00 88.50 451 ASN A N 1
ATOM 3733 C CA . ASN A 1 451 ? 21.345 0.700 -4.497 1.00 88.50 451 ASN A CA 1
ATOM 3734 C C . ASN A 1 451 ? 19.899 0.652 -3.973 1.00 88.50 451 ASN A C 1
ATOM 3736 O O . ASN A 1 451 ? 18.949 1.110 -4.612 1.00 88.50 451 ASN A O 1
ATOM 3740 N N . TRP A 1 452 ? 19.749 0.116 -2.763 1.00 90.69 452 TRP A N 1
ATOM 3741 C CA . TRP A 1 452 ? 18.453 -0.023 -2.101 1.00 90.69 452 TRP A CA 1
ATOM 3742 C C . TRP A 1 452 ? 17.840 1.306 -1.657 1.00 90.69 452 TRP A C 1
ATOM 3744 O O . TRP A 1 452 ? 16.620 1.407 -1.594 1.00 90.69 452 TRP A O 1
ATOM 3754 N N . GLU A 1 453 ? 18.644 2.342 -1.411 1.00 90.00 453 GLU A N 1
ATOM 3755 C CA . GLU A 1 453 ? 18.132 3.678 -1.077 1.00 90.00 453 GLU A CA 1
ATOM 3756 C C . GLU A 1 453 ? 17.274 4.237 -2.216 1.00 90.00 453 GLU A C 1
ATOM 3758 O O . GLU A 1 453 ? 16.171 4.726 -1.985 1.00 90.00 453 GLU A O 1
ATOM 3763 N N . SER A 1 454 ? 17.732 4.087 -3.459 1.00 90.75 454 SER A N 1
ATOM 3764 C CA . SER A 1 454 ? 16.981 4.515 -4.639 1.00 90.75 454 SER A CA 1
ATOM 3765 C C . SER A 1 454 ? 15.692 3.705 -4.797 1.00 90.75 454 SER A C 1
ATOM 3767 O O . SER A 1 454 ? 14.654 4.269 -5.144 1.00 90.75 454 SER A O 1
ATOM 3769 N N . VAL A 1 455 ? 15.730 2.389 -4.539 1.00 93.00 455 VAL A N 1
ATOM 3770 C CA . VAL A 1 455 ? 14.533 1.525 -4.585 1.00 93.00 455 VAL A CA 1
ATOM 3771 C C . VAL A 1 455 ? 13.504 1.991 -3.553 1.00 93.00 455 VAL A C 1
ATOM 3773 O O . VAL A 1 455 ? 12.331 2.180 -3.880 1.00 93.00 455 VAL A O 1
ATOM 3776 N N . LEU A 1 456 ? 13.944 2.233 -2.317 1.00 92.12 456 LEU A N 1
ATOM 3777 C CA . LEU A 1 456 ? 13.086 2.705 -1.232 1.00 92.12 456 LEU A CA 1
ATOM 3778 C C . LEU A 1 456 ? 12.529 4.105 -1.510 1.00 92.12 456 LEU A C 1
ATOM 3780 O O . LEU A 1 456 ? 11.359 4.349 -1.227 1.00 92.12 456 LEU A O 1
ATOM 3784 N N . GLN A 1 457 ? 13.306 5.007 -2.115 1.00 90.81 457 GLN A N 1
ATOM 3785 C CA . GLN A 1 457 ? 12.81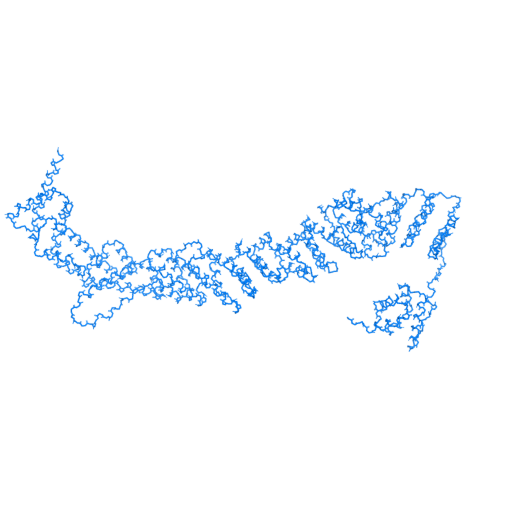6 6.318 -2.558 1.00 90.81 457 GLN A CA 1
ATOM 3786 C C . GLN A 1 457 ? 11.683 6.189 -3.581 1.00 90.81 457 GLN A C 1
ATOM 3788 O O . GLN A 1 457 ? 10.653 6.848 -3.428 1.00 90.81 457 GLN A O 1
ATOM 3793 N N . THR A 1 458 ? 11.831 5.311 -4.580 1.00 91.75 458 THR A N 1
ATOM 3794 C CA . THR A 1 458 ? 10.766 5.036 -5.554 1.00 91.75 458 THR A CA 1
ATOM 3795 C C . THR A 1 458 ? 9.513 4.497 -4.861 1.00 91.75 458 THR A C 1
ATOM 3797 O O . THR A 1 458 ? 8.424 5.008 -5.109 1.00 91.75 458 THR A O 1
ATOM 3800 N N . LEU A 1 459 ? 9.638 3.518 -3.956 1.00 91.50 459 LEU A N 1
ATOM 3801 C CA . LEU A 1 459 ? 8.490 2.929 -3.249 1.00 91.50 459 LEU A CA 1
ATOM 3802 C C . LEU A 1 459 ? 7.816 3.893 -2.269 1.00 91.50 459 LEU A C 1
ATOM 3804 O O . LEU A 1 459 ? 6.591 3.880 -2.153 1.00 91.50 459 LEU A O 1
ATOM 3808 N N . ASN A 1 460 ? 8.584 4.751 -1.597 1.00 89.88 460 ASN A N 1
ATOM 3809 C CA . ASN A 1 460 ? 8.053 5.732 -0.651 1.00 89.88 460 ASN A CA 1
ATOM 3810 C C . ASN A 1 460 ? 7.044 6.673 -1.310 1.00 89.88 460 ASN A C 1
ATOM 3812 O O . ASN A 1 460 ? 6.025 6.979 -0.696 1.00 89.88 460 ASN A O 1
ATOM 3816 N N . PHE A 1 461 ? 7.259 7.057 -2.573 1.00 88.00 461 PHE A N 1
ATOM 3817 C CA . PHE A 1 461 ? 6.269 7.837 -3.316 1.00 88.00 461 PHE A CA 1
ATOM 3818 C C . PHE A 1 461 ? 4.906 7.129 -3.368 1.00 88.00 461 PHE A C 1
ATOM 3820 O O . PHE A 1 461 ? 3.875 7.755 -3.112 1.00 88.00 461 PHE A O 1
ATOM 3827 N N . TYR A 1 462 ? 4.899 5.822 -3.649 1.00 89.06 462 TYR A N 1
ATOM 3828 C CA . TYR A 1 462 ? 3.675 5.025 -3.722 1.00 89.06 462 TYR A CA 1
ATOM 3829 C C . TYR A 1 462 ? 3.023 4.842 -2.344 1.00 89.06 462 TYR A C 1
ATOM 3831 O O . TYR A 1 462 ? 1.799 4.922 -2.224 1.00 89.06 462 TYR A O 1
ATOM 3839 N N . ILE A 1 463 ? 3.831 4.665 -1.295 1.00 89.38 463 ILE A N 1
ATOM 3840 C CA . ILE A 1 463 ? 3.354 4.563 0.092 1.00 89.38 463 ILE A CA 1
ATOM 3841 C C . ILE A 1 463 ? 2.738 5.881 0.572 1.00 89.38 463 ILE A C 1
ATOM 3843 O O . ILE A 1 463 ? 1.777 5.845 1.334 1.00 89.38 463 ILE A O 1
ATOM 3847 N N . GLU A 1 464 ? 3.243 7.039 0.148 1.00 84.88 464 GLU A N 1
ATOM 3848 C CA . GLU A 1 464 ? 2.778 8.337 0.654 1.00 84.88 464 GLU A CA 1
ATOM 3849 C C . GLU A 1 464 ? 1.616 8.923 -0.153 1.00 84.88 464 GLU A C 1
ATOM 3851 O O . GLU A 1 464 ? 0.683 9.465 0.434 1.00 84.88 464 GLU A O 1
ATOM 3856 N N . ASN A 1 465 ? 1.631 8.788 -1.481 1.00 81.19 465 ASN A N 1
ATOM 3857 C CA . ASN A 1 465 ? 0.782 9.612 -2.349 1.00 81.19 465 ASN A CA 1
ATOM 3858 C C . ASN A 1 465 ? -0.370 8.858 -3.033 1.00 81.19 465 ASN A C 1
ATOM 3860 O O . ASN A 1 465 ? -1.028 9.428 -3.902 1.00 81.19 465 ASN A O 1
ATOM 3864 N N . THR A 1 466 ? -0.608 7.577 -2.715 1.00 80.88 466 THR A N 1
ATOM 3865 C CA . THR A 1 466 ? -1.441 6.713 -3.582 1.00 80.88 466 THR A CA 1
ATOM 3866 C C . THR A 1 466 ? -2.386 5.796 -2.815 1.00 80.88 466 THR A C 1
ATOM 3868 O O . THR A 1 466 ? -2.012 5.238 -1.792 1.00 80.88 466 THR A O 1
ATOM 3871 N N . ASN A 1 467 ? -3.606 5.564 -3.300 1.00 78.19 467 ASN A N 1
ATOM 3872 C CA . ASN A 1 467 ? -4.594 4.706 -2.618 1.00 78.19 467 ASN A CA 1
ATOM 3873 C C . ASN A 1 467 ? -4.487 3.213 -2.981 1.00 78.19 467 ASN A C 1
ATOM 3875 O O . ASN A 1 467 ? -5.368 2.428 -2.651 1.00 78.19 467 ASN A O 1
ATOM 3879 N N . MET A 1 468 ? -3.407 2.789 -3.640 1.00 80.25 468 MET A N 1
ATOM 3880 C CA . MET A 1 468 ? -3.275 1.408 -4.123 1.00 80.25 468 MET A CA 1
ATOM 3881 C C . MET A 1 468 ? -3.027 0.385 -3.018 1.00 80.25 468 MET A C 1
ATOM 3883 O O . MET A 1 468 ? -3.223 -0.804 -3.236 1.00 80.25 468 MET A O 1
ATOM 3887 N N . ILE A 1 469 ? -2.623 0.825 -1.825 1.00 81.38 469 ILE A N 1
ATOM 3888 C CA . ILE A 1 469 ? -2.325 -0.053 -0.683 1.00 81.38 469 ILE A CA 1
ATOM 3889 C C . ILE A 1 469 ? -3.569 -0.715 -0.068 1.00 81.38 469 ILE A C 1
ATOM 3891 O O . ILE A 1 469 ? -3.431 -1.585 0.786 1.00 81.38 469 ILE A O 1
ATOM 3895 N N . TYR A 1 470 ? -4.776 -0.337 -0.508 1.00 85.12 470 TYR A N 1
ATOM 3896 C CA . TYR A 1 470 ? -6.048 -0.918 -0.058 1.00 85.12 470 TYR A CA 1
ATOM 3897 C C . TYR A 1 470 ? -6.398 -2.249 -0.738 1.00 85.12 470 TYR A C 1
ATOM 3899 O O . TYR A 1 470 ? -7.537 -2.707 -0.655 1.00 85.12 470 TYR A O 1
ATOM 3907 N N . HIS A 1 471 ? -5.424 -2.887 -1.389 1.00 88.38 471 HIS A N 1
ATOM 3908 C CA . HIS A 1 471 ? -5.532 -4.238 -1.924 1.00 88.38 471 HIS A CA 1
ATOM 3909 C C . HIS A 1 471 ? -4.466 -5.140 -1.298 1.00 88.38 471 HIS A C 1
ATOM 3911 O O . HIS A 1 471 ? -3.324 -4.724 -1.101 1.00 88.38 471 HIS A O 1
ATOM 3917 N N . ILE A 1 472 ? -4.818 -6.392 -0.999 1.00 87.94 472 ILE A N 1
ATOM 3918 C CA . ILE A 1 472 ? -3.897 -7.301 -0.310 1.00 87.94 472 ILE A CA 1
ATOM 3919 C C . ILE A 1 472 ? -2.642 -7.591 -1.137 1.00 87.94 472 ILE A C 1
ATOM 3921 O O . ILE A 1 472 ? -1.533 -7.524 -0.615 1.00 87.94 472 ILE A O 1
ATOM 3925 N N . ASP A 1 473 ? -2.789 -7.814 -2.443 1.00 90.31 473 ASP A N 1
ATOM 3926 C CA . ASP A 1 473 ? -1.651 -8.155 -3.303 1.00 90.31 473 ASP A CA 1
ATOM 3927 C C . ASP A 1 473 ? -0.640 -7.007 -3.444 1.00 90.31 473 ASP A C 1
ATOM 3929 O O . ASP A 1 473 ? 0.569 -7.239 -3.446 1.00 90.31 473 ASP A O 1
ATOM 3933 N N . THR A 1 474 ? -1.109 -5.757 -3.519 1.00 91.50 474 THR A N 1
ATOM 3934 C CA . THR A 1 474 ? -0.236 -4.577 -3.619 1.00 91.50 474 THR A CA 1
ATOM 3935 C C . THR A 1 474 ? 0.461 -4.302 -2.288 1.00 91.50 474 THR A C 1
ATOM 3937 O O . THR A 1 474 ? 1.664 -4.030 -2.273 1.00 91.50 474 THR A O 1
ATOM 3940 N N . LEU A 1 475 ? -0.258 -4.440 -1.166 1.00 91.44 475 LEU A N 1
ATOM 3941 C CA . LEU A 1 475 ? 0.317 -4.354 0.174 1.00 91.44 475 LEU A CA 1
ATOM 3942 C C . LEU A 1 475 ? 1.408 -5.409 0.366 1.00 91.44 475 LEU A C 1
ATOM 3944 O O . LEU A 1 475 ? 2.526 -5.074 0.760 1.00 91.44 475 LEU A O 1
ATOM 3948 N N . MET A 1 476 ? 1.110 -6.668 0.038 1.00 91.00 476 MET A N 1
ATOM 3949 C CA . MET A 1 476 ? 2.065 -7.767 0.147 1.00 91.00 476 MET A CA 1
ATOM 3950 C C . MET A 1 476 ? 3.256 -7.571 -0.788 1.00 91.00 476 MET A C 1
ATOM 3952 O O . MET A 1 476 ? 4.376 -7.877 -0.392 1.00 91.00 476 MET A O 1
ATOM 3956 N N . ALA A 1 477 ? 3.070 -7.017 -1.990 1.00 92.94 477 ALA A N 1
ATOM 3957 C CA . ALA A 1 477 ? 4.179 -6.668 -2.877 1.00 92.94 477 ALA A CA 1
ATOM 3958 C C . ALA A 1 477 ? 5.130 -5.647 -2.228 1.00 92.94 477 ALA A C 1
ATOM 3960 O O . ALA A 1 477 ? 6.338 -5.883 -2.204 1.00 92.94 477 ALA A O 1
ATOM 3961 N N . ILE A 1 478 ? 4.609 -4.568 -1.631 1.00 93.00 478 ILE A N 1
ATOM 3962 C CA . ILE A 1 478 ? 5.428 -3.570 -0.920 1.00 93.00 478 ILE A CA 1
ATOM 3963 C C . ILE A 1 478 ? 6.125 -4.202 0.291 1.00 93.00 478 ILE A C 1
ATOM 3965 O O . ILE A 1 478 ? 7.336 -4.055 0.451 1.00 93.00 478 ILE A O 1
ATOM 3969 N N . PHE A 1 479 ? 5.391 -4.948 1.120 1.00 91.25 479 PHE A N 1
ATOM 3970 C CA . PHE A 1 479 ? 5.946 -5.592 2.315 1.00 91.25 479 PHE A CA 1
ATOM 3971 C C . PHE A 1 479 ? 7.024 -6.631 1.968 1.00 91.25 479 PHE A C 1
ATOM 3973 O O . PHE A 1 479 ? 8.059 -6.693 2.633 1.00 91.25 479 PHE A O 1
ATOM 3980 N N . ASN A 1 480 ? 6.832 -7.383 0.877 1.00 91.44 480 ASN A N 1
ATOM 3981 C CA . ASN A 1 480 ? 7.829 -8.296 0.319 1.00 91.44 480 ASN A CA 1
ATOM 3982 C C . ASN A 1 480 ? 9.121 -7.568 -0.052 1.00 91.44 480 ASN A C 1
ATOM 3984 O O . ASN A 1 480 ? 10.202 -8.090 0.220 1.00 91.44 480 ASN A O 1
ATOM 3988 N N . VAL A 1 481 ? 9.043 -6.373 -0.642 1.00 92.38 481 VAL A N 1
ATOM 3989 C CA . VAL A 1 481 ? 10.258 -5.600 -0.912 1.00 92.38 481 VAL A CA 1
ATOM 3990 C C . VAL A 1 481 ? 10.929 -5.200 0.402 1.00 92.38 481 VAL A C 1
ATOM 3992 O O . VAL A 1 481 ? 12.083 -5.565 0.631 1.00 92.38 481 VAL A O 1
ATOM 3995 N N . LEU A 1 482 ? 10.180 -4.530 1.283 1.00 92.00 482 LEU A N 1
ATOM 3996 C CA . LEU A 1 482 ? 10.686 -3.937 2.523 1.00 92.00 482 LEU A CA 1
ATOM 3997 C C . LEU A 1 482 ? 11.337 -4.960 3.464 1.00 92.00 482 LEU A C 1
ATOM 3999 O O . LEU A 1 482 ? 12.442 -4.731 3.946 1.00 92.00 482 LEU A O 1
ATOM 4003 N N . TRP A 1 483 ? 10.680 -6.093 3.713 1.00 91.00 483 TRP A N 1
ATOM 4004 C CA . TRP A 1 483 ? 11.108 -7.037 4.750 1.00 91.00 483 TRP A CA 1
ATOM 4005 C C . TRP A 1 483 ? 11.808 -8.279 4.200 1.00 91.00 483 TRP A C 1
ATOM 4007 O O . TRP A 1 483 ? 12.711 -8.813 4.846 1.00 91.00 483 TRP A O 1
ATOM 4017 N N . ARG A 1 484 ? 11.461 -8.742 2.993 1.00 88.88 484 ARG A N 1
ATOM 4018 C CA . ARG A 1 484 ? 12.050 -9.968 2.428 1.00 88.88 484 ARG A CA 1
ATOM 4019 C C . ARG A 1 484 ? 13.247 -9.700 1.522 1.00 88.88 484 ARG A C 1
ATOM 4021 O O . ARG A 1 484 ? 14.162 -10.517 1.512 1.00 88.88 484 ARG A O 1
ATOM 4028 N N . ARG A 1 485 ? 13.262 -8.596 0.768 1.00 88.12 485 ARG A N 1
ATOM 4029 C CA . ARG A 1 485 ? 14.300 -8.336 -0.248 1.00 88.12 485 ARG A CA 1
ATOM 4030 C C . ARG A 1 485 ? 15.375 -7.343 0.194 1.00 88.12 485 ARG A C 1
ATOM 4032 O O . ARG A 1 485 ? 16.536 -7.595 -0.102 1.00 88.12 485 ARG A O 1
ATOM 4039 N N . CYS A 1 486 ? 15.028 -6.285 0.932 1.00 87.69 486 CYS A N 1
ATOM 4040 C CA . CYS A 1 486 ? 16.016 -5.305 1.401 1.00 87.69 486 CYS A CA 1
ATOM 4041 C C . CYS A 1 486 ? 17.064 -5.945 2.335 1.00 87.69 486 CYS A C 1
ATOM 4043 O O . CYS A 1 486 ? 16.664 -6.572 3.317 1.00 87.69 486 CYS A O 1
ATOM 4045 N N . PRO A 1 487 ? 18.377 -5.780 2.107 1.00 84.38 487 PRO A N 1
ATOM 4046 C CA . PRO A 1 487 ? 19.421 -6.258 3.012 1.00 84.38 487 PRO A CA 1
ATOM 4047 C C . PRO A 1 487 ? 19.435 -5.421 4.296 1.00 84.38 487 PRO A C 1
ATOM 4049 O O . PRO A 1 487 ? 19.344 -4.196 4.243 1.00 84.38 487 PRO A O 1
ATOM 4052 N N . PHE A 1 488 ? 19.538 -6.083 5.452 1.00 81.56 488 PHE A N 1
ATOM 4053 C CA . PHE A 1 488 ? 19.646 -5.422 6.767 1.00 81.56 488 PHE A CA 1
ATOM 4054 C C . PHE A 1 488 ? 21.111 -5.264 7.204 1.00 81.56 488 PHE A C 1
ATOM 4056 O O . PHE A 1 488 ? 21.396 -4.851 8.320 1.00 81.56 488 PHE A O 1
ATOM 4063 N N . ASP A 1 489 ? 22.048 -5.528 6.292 1.00 69.88 489 ASP A N 1
ATOM 4064 C CA . ASP A 1 489 ? 23.490 -5.507 6.550 1.00 69.88 489 ASP A CA 1
ATOM 4065 C C . ASP A 1 489 ? 24.028 -4.087 6.839 1.00 69.88 489 ASP A C 1
ATOM 4067 O O . ASP A 1 489 ? 25.165 -3.923 7.277 1.00 69.88 489 ASP A O 1
ATOM 4071 N N . PHE A 1 490 ? 23.212 -3.048 6.602 1.00 68.25 490 PHE A N 1
ATOM 4072 C CA . PHE A 1 490 ? 23.550 -1.635 6.784 1.00 68.25 490 PHE A CA 1
ATOM 4073 C C . PHE A 1 490 ? 22.446 -0.875 7.548 1.00 68.25 490 PHE A C 1
ATOM 4075 O O . PHE A 1 490 ? 21.328 -0.721 7.048 1.00 68.25 490 PHE A O 1
ATOM 4082 N N . ASN A 1 491 ? 22.791 -0.289 8.704 1.00 76.25 491 ASN A N 1
ATOM 4083 C CA . ASN A 1 491 ? 21.875 0.481 9.572 1.00 76.25 491 ASN A CA 1
ATOM 4084 C C . ASN A 1 491 ? 21.016 1.561 8.860 1.00 76.25 491 ASN A C 1
ATOM 4086 O O . ASN A 1 491 ? 19.851 1.735 9.237 1.00 76.25 491 ASN A O 1
ATOM 4090 N N . PRO A 1 492 ? 21.516 2.307 7.847 1.00 84.94 492 PRO A N 1
ATOM 4091 C CA . PRO A 1 492 ? 20.698 3.303 7.149 1.00 84.94 492 PRO A CA 1
ATOM 4092 C C . PRO A 1 492 ? 19.511 2.699 6.388 1.00 84.94 492 PRO A C 1
ATOM 4094 O O . PRO A 1 492 ? 18.434 3.297 6.371 1.00 84.94 492 PRO A O 1
ATOM 4097 N N . ILE A 1 493 ? 19.682 1.515 5.787 1.00 85.75 493 ILE A N 1
ATOM 4098 C CA . ILE A 1 493 ? 18.625 0.838 5.021 1.00 85.75 493 ILE A CA 1
ATOM 4099 C C . ILE A 1 493 ? 17.560 0.307 5.977 1.00 85.75 493 ILE A C 1
ATOM 4101 O O . ILE A 1 493 ? 16.374 0.540 5.749 1.00 85.75 493 ILE A O 1
ATOM 4105 N N . GLU A 1 494 ? 17.968 -0.332 7.077 1.00 88.19 494 GLU A N 1
ATOM 4106 C CA . GLU A 1 494 ? 17.045 -0.800 8.119 1.00 88.19 494 GLU A CA 1
ATOM 4107 C C . GLU A 1 494 ? 16.178 0.353 8.647 1.00 88.19 494 GLU A C 1
ATOM 4109 O O . GLU A 1 494 ? 14.951 0.252 8.688 1.00 88.19 494 GLU A O 1
ATOM 4114 N N . THR A 1 495 ? 16.795 1.498 8.952 1.00 89.00 495 THR A N 1
ATOM 4115 C CA . THR A 1 495 ? 16.073 2.691 9.423 1.00 89.00 495 THR A CA 1
ATOM 4116 C C . THR A 1 495 ? 15.052 3.186 8.392 1.00 89.00 495 THR A C 1
ATOM 4118 O O . THR A 1 495 ? 13.922 3.539 8.750 1.00 89.00 495 THR A O 1
ATOM 4121 N N . GLN A 1 496 ? 15.407 3.193 7.103 1.00 90.44 496 GLN A N 1
ATOM 4122 C CA . GLN A 1 496 ? 14.485 3.576 6.030 1.00 90.44 496 GLN A CA 1
ATOM 4123 C C . GLN A 1 496 ? 13.341 2.571 5.864 1.00 90.44 496 GLN A C 1
ATOM 4125 O O . GLN A 1 496 ? 12.197 2.992 5.699 1.00 90.44 496 GLN A O 1
ATOM 4130 N N . VAL A 1 497 ? 13.616 1.267 5.962 1.00 91.56 497 VAL A N 1
ATOM 4131 C CA . VAL A 1 497 ? 12.598 0.206 5.916 1.00 91.56 497 VAL A CA 1
ATOM 4132 C C . VAL A 1 497 ? 11.609 0.351 7.068 1.00 91.56 497 VAL A C 1
ATOM 4134 O O . VAL A 1 497 ? 10.397 0.317 6.836 1.00 91.56 497 VAL A O 1
ATOM 4137 N N . ILE A 1 498 ? 12.097 0.564 8.293 1.00 90.81 498 ILE A N 1
ATOM 4138 C CA . ILE A 1 498 ? 11.246 0.791 9.468 1.00 90.81 498 ILE A CA 1
ATOM 4139 C C . ILE A 1 498 ? 10.404 2.054 9.261 1.00 90.81 498 ILE A C 1
ATOM 4141 O O . ILE A 1 498 ? 9.191 2.018 9.453 1.00 90.81 498 ILE A O 1
ATOM 4145 N N . THR A 1 499 ? 11.007 3.149 8.793 1.00 91.81 499 THR A N 1
ATOM 4146 C CA . THR A 1 499 ? 10.302 4.419 8.548 1.00 91.81 499 THR A CA 1
ATOM 4147 C C . THR A 1 499 ? 9.210 4.277 7.481 1.00 91.81 499 THR A C 1
ATOM 4149 O O . THR A 1 499 ? 8.078 4.718 7.686 1.00 91.81 499 THR A O 1
ATOM 4152 N N . ALA A 1 500 ? 9.519 3.633 6.352 1.00 92.31 500 ALA A N 1
ATOM 4153 C CA . ALA A 1 500 ? 8.561 3.362 5.281 1.00 92.31 500 ALA A CA 1
ATOM 4154 C C . ALA A 1 500 ? 7.417 2.465 5.777 1.00 92.31 500 ALA A C 1
ATOM 4156 O O . ALA A 1 500 ? 6.243 2.749 5.532 1.00 92.31 500 ALA A O 1
ATOM 4157 N N . SER A 1 501 ? 7.753 1.432 6.556 1.00 92.75 501 SER A N 1
ATOM 4158 C CA . SER A 1 501 ? 6.773 0.539 7.174 1.00 92.75 501 SER A CA 1
ATOM 4159 C C . SER A 1 501 ? 5.872 1.290 8.155 1.00 92.75 501 SER A C 1
ATOM 4161 O O . SER A 1 501 ? 4.661 1.115 8.111 1.00 92.75 501 SER A O 1
ATOM 4163 N N . GLN A 1 502 ? 6.407 2.185 8.994 1.00 91.44 502 GLN A N 1
ATOM 4164 C CA . GLN A 1 502 ? 5.605 3.011 9.910 1.00 91.44 502 GLN A CA 1
ATOM 4165 C C . GLN A 1 502 ? 4.587 3.872 9.163 1.00 91.44 502 GLN A C 1
ATOM 4167 O O . GLN A 1 502 ? 3.426 3.944 9.568 1.00 91.44 502 GLN A O 1
ATOM 4172 N N . ARG A 1 503 ? 5.003 4.515 8.064 1.00 90.19 503 ARG A N 1
ATOM 4173 C CA . ARG A 1 503 ? 4.101 5.318 7.223 1.00 90.19 503 ARG A CA 1
ATOM 4174 C C . ARG A 1 503 ? 3.000 4.456 6.616 1.00 90.19 503 ARG A C 1
ATOM 4176 O O . ARG A 1 503 ? 1.833 4.839 6.671 1.00 90.19 503 ARG A O 1
ATOM 4183 N N . LEU A 1 504 ? 3.364 3.277 6.116 1.00 91.69 504 LEU A N 1
ATOM 4184 C CA . LEU A 1 504 ? 2.422 2.305 5.572 1.00 91.69 504 LEU A CA 1
ATOM 4185 C C . LEU A 1 504 ? 1.399 1.846 6.626 1.00 91.69 504 LEU A C 1
ATOM 4187 O O . LEU A 1 504 ? 0.200 1.950 6.379 1.00 91.69 504 LEU A O 1
ATOM 4191 N N . LEU A 1 505 ? 1.841 1.419 7.817 1.00 91.31 505 LEU A N 1
ATOM 4192 C CA . LEU A 1 505 ? 0.941 0.974 8.890 1.00 91.31 505 LEU A CA 1
ATOM 4193 C C . LEU A 1 505 ? -0.008 2.088 9.344 1.00 91.31 505 LEU A C 1
ATOM 4195 O O . LEU A 1 505 ? -1.202 1.844 9.501 1.00 91.31 505 LEU A O 1
ATOM 4199 N N . ARG A 1 506 ? 0.489 3.325 9.499 1.00 88.00 506 ARG A N 1
ATOM 4200 C CA . ARG A 1 506 ? -0.356 4.474 9.866 1.00 88.00 506 ARG A CA 1
ATOM 4201 C C . ARG A 1 506 ? -1.482 4.696 8.862 1.00 88.00 506 ARG A C 1
ATOM 4203 O O . ARG A 1 506 ? -2.610 4.939 9.276 1.00 88.00 506 ARG A O 1
ATOM 4210 N N . ARG A 1 507 ? -1.211 4.573 7.559 1.00 87.00 507 ARG A N 1
ATOM 4211 C CA . ARG A 1 507 ? -2.262 4.690 6.538 1.00 87.00 507 ARG A CA 1
ATOM 4212 C C . ARG A 1 507 ? -3.306 3.584 6.650 1.00 87.00 507 ARG A C 1
ATOM 4214 O O . ARG A 1 507 ? -4.494 3.889 6.644 1.00 87.00 507 ARG A O 1
ATOM 4221 N N . LEU A 1 508 ? -2.870 2.335 6.826 1.00 89.12 508 LEU A N 1
ATOM 4222 C CA . LEU A 1 508 ? -3.786 1.197 6.954 1.00 89.12 508 LEU A CA 1
ATOM 4223 C C . LEU A 1 508 ? -4.698 1.306 8.186 1.00 89.12 508 LEU A C 1
ATOM 4225 O O . LEU A 1 508 ? -5.840 0.856 8.167 1.00 89.12 508 LEU A O 1
ATOM 4229 N N . VAL A 1 509 ? -4.193 1.912 9.257 1.00 85.69 509 VAL A N 1
ATOM 4230 C CA . VAL A 1 509 ? -4.910 2.090 10.523 1.00 85.69 509 VAL A CA 1
ATOM 4231 C C . VAL A 1 509 ? -5.898 3.263 10.494 1.00 85.69 509 VAL A C 1
ATOM 4233 O O . VAL A 1 509 ? -6.921 3.215 11.177 1.00 85.69 509 VAL A O 1
ATOM 4236 N N . ILE A 1 510 ? -5.597 4.330 9.747 1.00 79.44 510 ILE A N 1
ATOM 4237 C CA . ILE A 1 510 ? -6.460 5.521 9.663 1.00 79.44 510 ILE A CA 1
ATOM 4238 C C . ILE A 1 510 ? -7.725 5.231 8.851 1.00 79.44 510 ILE A C 1
ATOM 4240 O O . ILE A 1 510 ? -8.794 5.763 9.162 1.00 79.44 510 ILE A O 1
ATOM 4244 N N . GLU A 1 511 ? -7.618 4.405 7.814 1.00 75.69 511 GLU A N 1
ATOM 4245 C CA . GLU A 1 511 ? -8.751 4.058 6.968 1.00 75.69 511 GLU A CA 1
ATOM 4246 C C . GLU A 1 511 ? -9.439 2.780 7.461 1.00 75.69 511 GLU A C 1
ATOM 4248 O O . GLU A 1 511 ? -8.855 1.701 7.511 1.00 75.69 511 GLU A O 1
ATOM 4253 N N . GLU A 1 512 ? -10.724 2.889 7.807 1.00 71.06 512 GLU A N 1
ATOM 4254 C CA . GLU A 1 512 ? -11.510 1.778 8.365 1.00 71.06 512 GLU A CA 1
ATOM 4255 C C . GLU A 1 512 ? -11.491 0.541 7.452 1.00 71.06 512 GLU A C 1
ATOM 4257 O O . GLU A 1 512 ? -11.379 -0.585 7.926 1.00 71.06 512 GLU A O 1
ATOM 4262 N N . LYS A 1 513 ? -11.499 0.755 6.130 1.00 74.31 513 LYS A N 1
ATOM 4263 C CA . LYS A 1 513 ? -11.493 -0.310 5.115 1.00 74.31 513 LYS A CA 1
ATOM 4264 C C . LYS A 1 513 ? -10.175 -1.098 5.042 1.00 74.31 513 LYS A C 1
ATOM 4266 O O . LYS A 1 513 ? -10.173 -2.188 4.479 1.00 74.31 513 LYS A O 1
ATOM 4271 N N . SER A 1 514 ? -9.075 -0.585 5.597 1.00 86.00 514 SER A N 1
ATOM 4272 C CA . SER A 1 514 ? -7.756 -1.245 5.606 1.00 86.00 514 SER A CA 1
ATOM 4273 C C . SER A 1 514 ? -7.384 -1.915 6.916 1.00 86.00 514 SER A C 1
ATOM 4275 O O . SER A 1 514 ? -6.333 -2.557 6.966 1.00 86.00 514 SER A O 1
ATOM 4277 N N . LEU A 1 515 ? -8.198 -1.810 7.969 1.00 88.69 515 LEU A N 1
ATOM 4278 C CA . LEU A 1 515 ? -7.825 -2.396 9.258 1.00 88.69 515 LEU A CA 1
ATOM 4279 C C . LEU A 1 515 ? -7.628 -3.919 9.153 1.00 88.69 515 LEU A C 1
ATOM 4281 O O . LEU A 1 515 ? -6.703 -4.465 9.750 1.00 88.69 515 LEU A O 1
ATOM 4285 N N . ALA A 1 516 ? -8.429 -4.585 8.314 1.00 90.38 516 ALA A N 1
ATOM 4286 C CA . ALA A 1 516 ? -8.250 -5.995 7.964 1.00 90.38 516 ALA A CA 1
ATOM 4287 C C . ALA A 1 516 ? -6.866 -6.270 7.347 1.00 90.38 516 ALA A C 1
ATOM 4289 O O . ALA A 1 516 ? -6.168 -7.188 7.768 1.00 90.38 516 ALA A O 1
ATOM 4290 N N . LEU A 1 517 ? -6.429 -5.436 6.397 1.00 91.81 517 LEU A N 1
ATOM 4291 C CA . LEU A 1 517 ? -5.124 -5.567 5.741 1.00 91.81 517 LEU A CA 1
ATOM 4292 C C . LEU A 1 517 ? -3.967 -5.372 6.729 1.00 91.81 517 LEU A C 1
ATOM 4294 O O . LEU A 1 517 ? -2.979 -6.098 6.666 1.00 91.81 517 LEU A O 1
ATOM 4298 N N . TRP A 1 518 ? -4.099 -4.432 7.671 1.00 93.38 518 TRP A N 1
ATOM 4299 C CA . TRP A 1 518 ? -3.138 -4.263 8.764 1.00 93.38 518 TRP A CA 1
ATOM 4300 C C . TRP A 1 518 ? -3.043 -5.519 9.640 1.00 93.38 518 TRP A C 1
ATOM 4302 O O . TRP A 1 518 ? -1.939 -5.985 9.917 1.00 93.38 518 TRP A O 1
ATOM 4312 N N . LEU A 1 519 ? -4.180 -6.111 10.018 1.00 92.94 519 LEU A N 1
ATOM 4313 C CA . LEU A 1 519 ? -4.224 -7.349 10.804 1.00 92.94 519 LEU A CA 1
ATOM 4314 C C . LEU A 1 519 ? -3.598 -8.542 10.065 1.00 92.94 519 LEU A C 1
ATOM 4316 O O . LEU A 1 519 ? -2.927 -9.368 10.683 1.00 92.94 519 LEU A O 1
ATOM 4320 N N . GLN A 1 520 ? -3.740 -8.613 8.740 1.00 91.38 520 GLN A N 1
ATOM 4321 C CA . GLN A 1 520 ? -3.125 -9.673 7.934 1.00 91.38 520 GLN A CA 1
ATOM 4322 C C . GLN A 1 520 ? -1.588 -9.653 8.003 1.00 91.38 520 GLN A C 1
ATOM 4324 O O . GLN A 1 520 ? -0.966 -10.717 7.945 1.00 91.38 520 GLN A O 1
ATOM 4329 N N . LEU A 1 521 ? -0.961 -8.489 8.219 1.00 92.94 521 LEU A N 1
ATOM 4330 C CA . LEU A 1 521 ? 0.500 -8.368 8.329 1.00 92.94 521 LEU A CA 1
ATOM 4331 C C . LEU A 1 521 ? 1.087 -9.123 9.530 1.00 92.94 521 LEU A C 1
ATOM 4333 O O . LEU A 1 521 ? 2.242 -9.532 9.478 1.00 92.94 521 LEU A O 1
ATOM 4337 N N . PHE A 1 522 ? 0.307 -9.381 10.581 1.00 92.69 522 PHE A N 1
ATOM 4338 C CA . PHE A 1 522 ? 0.762 -10.161 11.740 1.00 92.69 522 PHE A CA 1
ATOM 4339 C C . PHE A 1 522 ? 0.968 -11.646 11.428 1.00 92.69 522 PHE A C 1
ATOM 4341 O O . PHE A 1 522 ? 1.652 -12.345 12.169 1.00 92.69 522 PHE A O 1
ATOM 4348 N N . THR A 1 523 ? 0.401 -12.133 10.323 1.00 90.00 523 THR A N 1
ATOM 4349 C CA . THR A 1 523 ? 0.605 -13.507 9.837 1.00 90.00 523 THR A CA 1
ATOM 4350 C C . THR A 1 523 ? 1.698 -13.602 8.769 1.00 90.00 523 THR A C 1
ATOM 4352 O O . THR A 1 523 ? 1.987 -14.689 8.265 1.00 90.00 523 THR A O 1
ATOM 4355 N N . TYR A 1 524 ? 2.320 -12.473 8.419 1.00 89.38 524 TYR A N 1
ATOM 4356 C CA . TYR A 1 524 ? 3.300 -12.393 7.348 1.00 89.38 524 TYR A CA 1
ATOM 4357 C C . TYR A 1 524 ? 4.593 -13.136 7.714 1.00 89.38 524 TYR A C 1
ATOM 4359 O O . TYR A 1 524 ? 5.246 -12.850 8.719 1.00 89.38 524 TYR A O 1
ATOM 4367 N N . GLN A 1 525 ? 4.972 -14.106 6.879 1.00 84.94 525 GLN A N 1
ATOM 4368 C CA . GLN A 1 525 ? 6.142 -14.951 7.106 1.00 84.94 525 GLN A CA 1
ATOM 4369 C C . GLN A 1 525 ? 7.390 -14.369 6.438 1.00 84.94 525 GLN A C 1
ATOM 4371 O O . GLN A 1 525 ? 7.385 -14.063 5.243 1.00 84.94 525 GLN A O 1
ATOM 4376 N N . ILE A 1 526 ? 8.486 -14.285 7.196 1.00 86.25 526 ILE A N 1
ATOM 4377 C CA . ILE A 1 526 ? 9.789 -13.811 6.714 1.00 86.25 526 ILE A CA 1
ATOM 4378 C C . ILE A 1 526 ? 10.932 -14.734 7.136 1.00 86.25 526 ILE A C 1
ATOM 4380 O O . ILE A 1 526 ? 10.745 -15.663 7.917 1.00 86.25 526 ILE A O 1
ATOM 4384 N N . GLN A 1 527 ? 12.122 -14.472 6.591 1.00 81.50 527 GLN A N 1
ATOM 4385 C CA . GLN A 1 527 ? 13.359 -15.163 6.957 1.00 81.50 527 GLN A CA 1
ATOM 4386 C C . GLN A 1 527 ? 13.700 -14.945 8.438 1.00 81.50 527 GLN A C 1
ATOM 4388 O O . GLN A 1 527 ? 13.455 -13.867 8.986 1.00 81.50 527 GLN A O 1
ATOM 4393 N N . GLU A 1 528 ? 14.296 -15.961 9.066 1.00 81.88 528 GLU A N 1
ATOM 4394 C CA . GLU A 1 528 ? 14.503 -16.005 10.520 1.00 81.88 528 GLU A CA 1
ATOM 4395 C C . GLU A 1 528 ? 15.353 -14.830 11.039 1.00 81.88 528 GLU A C 1
ATOM 4397 O O . GLU A 1 528 ? 15.067 -14.292 12.104 1.00 81.88 528 GLU A O 1
ATOM 4402 N N . GLU A 1 529 ? 16.316 -14.355 10.245 1.00 82.62 529 GLU A N 1
ATOM 4403 C CA . GLU A 1 529 ? 17.227 -13.251 10.589 1.00 82.62 529 GLU A CA 1
ATOM 4404 C C . GLU A 1 529 ? 16.504 -11.935 10.921 1.00 82.62 529 GLU A C 1
ATOM 4406 O O . GLU A 1 529 ? 16.890 -11.225 11.846 1.00 82.62 529 GLU A O 1
ATOM 4411 N N . LYS A 1 530 ? 15.420 -11.612 10.204 1.00 85.94 530 LYS A N 1
ATOM 4412 C CA . LYS A 1 530 ? 14.675 -10.344 10.360 1.00 85.94 530 LYS A CA 1
ATOM 4413 C C . LYS A 1 530 ? 13.396 -10.492 11.175 1.00 85.94 530 LYS A C 1
ATOM 4415 O O . LYS A 1 530 ? 12.735 -9.503 11.499 1.00 85.94 530 LYS A O 1
ATOM 4420 N N . LYS A 1 531 ? 13.032 -11.732 11.500 1.00 86.75 531 LYS A N 1
ATOM 4421 C CA . LYS A 1 531 ? 11.790 -12.095 12.186 1.00 86.75 531 LYS A CA 1
ATOM 4422 C C . LYS A 1 531 ? 11.636 -11.381 13.518 1.00 86.75 531 LYS A C 1
ATOM 4424 O O . LYS A 1 531 ? 10.564 -10.857 13.796 1.00 86.75 531 LYS A O 1
ATOM 4429 N N . HIS A 1 532 ? 12.704 -11.301 14.310 1.00 88.56 532 HIS A N 1
ATOM 4430 C CA . HIS A 1 532 ? 12.673 -10.602 15.594 1.00 88.56 532 HIS A CA 1
ATOM 4431 C C . HIS A 1 532 ? 12.387 -9.099 15.430 1.00 88.56 532 HIS A C 1
ATOM 4433 O O . HIS A 1 532 ? 11.537 -8.557 16.138 1.00 88.56 532 HIS A O 1
ATOM 4439 N N . THR A 1 533 ? 13.041 -8.431 14.473 1.00 89.12 533 THR A N 1
ATOM 4440 C CA . THR A 1 533 ? 12.846 -6.995 14.213 1.00 89.12 533 THR A CA 1
ATOM 4441 C C . THR A 1 533 ? 11.436 -6.702 13.713 1.00 89.12 533 THR A C 1
ATOM 4443 O O . THR A 1 533 ? 10.771 -5.828 14.269 1.00 89.12 533 THR A O 1
ATOM 4446 N N . LEU A 1 534 ? 10.937 -7.464 12.730 1.00 91.38 534 LEU A N 1
ATOM 4447 C CA . LEU A 1 534 ? 9.557 -7.312 12.257 1.00 91.38 534 LEU A CA 1
ATOM 4448 C C . LEU A 1 534 ? 8.558 -7.572 13.386 1.00 91.38 534 LEU A C 1
ATOM 4450 O O . LEU A 1 534 ? 7.589 -6.834 13.540 1.00 91.38 534 LEU A O 1
ATOM 4454 N N . LYS A 1 535 ? 8.800 -8.606 14.195 1.00 90.88 535 LYS A N 1
ATOM 4455 C CA . LYS A 1 535 ? 7.929 -8.945 15.315 1.00 90.88 535 LYS A CA 1
ATOM 4456 C C . LYS A 1 535 ? 7.847 -7.808 16.324 1.00 90.88 535 LYS A C 1
ATOM 4458 O O . LYS A 1 535 ? 6.743 -7.382 16.646 1.00 90.88 535 LYS A O 1
ATOM 4463 N N . SER A 1 536 ? 8.993 -7.292 16.764 1.00 91.94 536 SER A N 1
ATOM 4464 C CA . SER A 1 536 ? 9.068 -6.134 17.661 1.00 91.94 536 SER A CA 1
ATOM 4465 C C . SER A 1 536 ? 8.334 -4.925 17.072 1.00 91.94 536 SER A C 1
ATOM 4467 O O . SER A 1 536 ? 7.515 -4.300 17.744 1.00 91.94 536 SER A O 1
ATOM 4469 N N . PHE A 1 537 ? 8.544 -4.660 15.781 1.00 93.00 537 PHE A N 1
ATOM 4470 C CA . PHE A 1 537 ? 7.903 -3.571 15.054 1.00 93.00 537 PHE A CA 1
ATOM 4471 C C . PHE A 1 537 ? 6.367 -3.694 14.998 1.00 93.00 537 PHE A C 1
ATOM 4473 O O . PHE A 1 537 ? 5.655 -2.736 15.304 1.00 93.00 537 PHE A O 1
ATOM 4480 N N . LEU A 1 538 ? 5.838 -4.872 14.653 1.00 94.44 538 LEU A N 1
ATOM 4481 C CA . LEU A 1 538 ? 4.393 -5.124 14.612 1.00 94.44 538 LEU A CA 1
ATOM 4482 C C . LEU A 1 538 ? 3.768 -5.117 16.014 1.00 94.44 538 LEU A C 1
ATOM 4484 O O . LEU A 1 538 ? 2.696 -4.541 16.196 1.00 94.44 538 LEU A O 1
ATOM 4488 N N . SER A 1 539 ? 4.449 -5.676 17.020 1.00 94.12 539 SER A N 1
ATOM 4489 C CA . SER A 1 539 ? 4.030 -5.581 18.426 1.00 94.12 539 SER A CA 1
ATOM 4490 C C . SER A 1 539 ? 3.951 -4.125 18.885 1.00 94.12 539 SER A C 1
ATOM 4492 O O . SER A 1 539 ? 2.961 -3.733 19.498 1.00 94.12 539 SER A O 1
ATOM 4494 N N . GLN A 1 540 ? 4.945 -3.299 18.543 1.00 93.62 540 GLN A N 1
ATOM 4495 C CA . GLN A 1 540 ? 4.913 -1.868 18.836 1.00 93.62 540 GLN A CA 1
ATOM 4496 C C . GLN A 1 540 ? 3.740 -1.181 18.130 1.00 93.62 540 GLN A C 1
ATOM 4498 O O . GLN A 1 540 ? 3.034 -0.400 18.763 1.00 93.62 540 GLN A O 1
ATOM 4503 N N . SER A 1 541 ? 3.487 -1.495 16.855 1.00 93.69 541 SER A N 1
ATOM 4504 C CA . SER A 1 541 ? 2.334 -0.949 16.131 1.00 93.69 541 SER A CA 1
ATOM 4505 C C . SER A 1 541 ? 1.008 -1.309 16.798 1.00 93.69 541 SER A C 1
ATOM 4507 O O . SER A 1 541 ? 0.145 -0.443 16.913 1.00 93.69 541 SER A O 1
ATOM 4509 N N . LEU A 1 542 ? 0.858 -2.545 17.278 1.00 92.88 542 LEU A N 1
ATOM 4510 C CA . LEU A 1 542 ? -0.321 -2.981 18.022 1.00 92.88 542 LEU A CA 1
ATOM 4511 C C . LEU A 1 542 ? -0.487 -2.188 19.325 1.00 92.88 542 LEU A C 1
ATOM 4513 O O . LEU A 1 542 ? -1.568 -1.667 19.588 1.00 92.88 542 LEU A O 1
ATOM 4517 N N . CYS A 1 543 ? 0.586 -2.018 20.104 1.00 91.69 543 CYS A N 1
ATOM 4518 C CA . CYS A 1 543 ? 0.544 -1.227 21.335 1.00 91.69 543 CYS A CA 1
ATOM 4519 C C . CYS A 1 543 ? 0.237 0.255 21.074 1.00 91.69 543 CYS A C 1
ATOM 4521 O O . CYS A 1 543 ? -0.540 0.871 21.802 1.00 91.69 543 CYS A O 1
ATOM 4523 N N . GLU A 1 544 ? 0.842 0.858 20.050 1.00 90.69 544 GLU A N 1
ATOM 4524 C CA . GLU A 1 544 ? 0.582 2.251 19.675 1.00 90.69 544 GLU A CA 1
ATOM 4525 C C . GLU A 1 544 ? -0.845 2.447 19.163 1.00 90.69 544 GLU A C 1
ATOM 4527 O O . GLU A 1 544 ? -1.455 3.481 19.442 1.00 90.69 544 GLU A O 1
ATOM 4532 N N . TRP A 1 545 ? -1.389 1.458 18.453 1.00 89.62 545 TRP A N 1
ATOM 4533 C CA . TRP A 1 545 ? -2.783 1.450 18.034 1.00 89.62 545 TRP A CA 1
ATOM 4534 C C . TRP A 1 545 ? -3.714 1.447 19.247 1.00 89.62 545 TRP A C 1
ATOM 4536 O O . TRP A 1 545 ? -4.504 2.377 19.384 1.00 89.62 545 TRP A O 1
ATOM 4546 N N . ILE A 1 546 ? -3.562 0.484 20.167 1.00 88.56 546 ILE A N 1
ATOM 4547 C CA . ILE A 1 546 ? -4.379 0.360 21.393 1.00 88.56 546 ILE A CA 1
ATOM 4548 C C . ILE A 1 546 ? -4.333 1.652 22.219 1.00 88.56 546 ILE A C 1
ATOM 4550 O O . ILE A 1 546 ? -5.345 2.103 22.741 1.00 88.56 546 ILE A O 1
ATOM 4554 N N . ASN A 1 547 ? -3.172 2.303 22.289 1.00 86.25 547 ASN A N 1
ATOM 4555 C CA . ASN A 1 547 ? -2.980 3.562 23.013 1.00 86.25 547 ASN A CA 1
ATOM 4556 C C . ASN A 1 547 ? -3.407 4.825 22.249 1.00 86.25 547 ASN A C 1
ATOM 4558 O O . ASN A 1 547 ? -3.013 5.921 22.644 1.00 86.25 547 ASN A O 1
ATOM 4562 N N . ASN A 1 548 ? -4.171 4.700 21.158 1.00 83.25 548 ASN A N 1
ATOM 4563 C CA . ASN A 1 548 ? -4.622 5.823 20.327 1.00 83.25 548 ASN A CA 1
ATOM 4564 C C . ASN A 1 548 ? -3.481 6.717 19.787 1.00 83.25 548 ASN A C 1
ATOM 4566 O O . ASN A 1 548 ? -3.702 7.865 19.414 1.00 83.25 548 ASN A O 1
ATOM 4570 N N . LYS A 1 549 ? -2.243 6.207 19.697 1.00 84.50 549 LYS A N 1
ATOM 4571 C CA . LYS A 1 549 ? -1.085 6.969 19.189 1.00 84.50 549 LYS A CA 1
ATOM 4572 C C . LYS A 1 549 ? -0.983 6.958 17.662 1.00 84.50 549 LYS A C 1
ATOM 4574 O O . LYS A 1 549 ? -0.366 7.853 17.090 1.00 84.50 549 LYS A O 1
ATOM 4579 N N . MET A 1 550 ? -1.563 5.954 16.997 1.00 79.50 550 MET A N 1
ATOM 4580 C CA . MET A 1 550 ? -1.554 5.844 15.528 1.00 79.50 550 MET A CA 1
ATOM 4581 C C . MET A 1 550 ? -2.775 6.469 14.849 1.00 79.50 550 MET A C 1
ATOM 4583 O O . MET A 1 550 ? -2.682 6.909 13.703 1.00 79.50 550 MET A O 1
ATOM 4587 N N . VAL A 1 551 ? -3.916 6.513 15.537 1.00 70.19 551 VAL A N 1
ATOM 4588 C CA . VAL A 1 551 ? -5.157 7.072 15.006 1.00 70.19 551 VAL A CA 1
ATOM 4589 C C . VAL A 1 551 ? -5.195 8.539 15.420 1.00 70.19 551 VAL A C 1
ATOM 4591 O O . VAL A 1 551 ? -5.402 8.844 16.584 1.00 70.19 551 VAL A O 1
ATOM 4594 N N . GLY A 1 552 ? -4.982 9.476 14.492 1.00 60.84 552 GLY A N 1
ATOM 4595 C CA . GLY A 1 552 ? -4.940 10.923 14.787 1.00 60.84 552 GLY A CA 1
ATOM 4596 C C . GLY A 1 552 ? -6.252 11.540 15.313 1.00 60.84 552 GLY A C 1
ATOM 4597 O O . GLY A 1 552 ? -6.392 12.760 15.332 1.00 60.84 552 GLY A O 1
ATOM 4598 N N . LYS A 1 553 ? -7.229 10.712 15.697 1.00 63.31 553 LYS A N 1
ATOM 4599 C CA . LYS A 1 553 ? -8.495 11.074 16.332 1.00 63.31 553 LYS A CA 1
ATOM 4600 C C . LYS A 1 553 ? -8.587 10.300 17.645 1.00 63.31 553 LYS A C 1
ATOM 4602 O O . LYS A 1 553 ? -8.379 9.093 17.635 1.00 63.31 553 LYS A O 1
ATOM 4607 N N . ASN A 1 554 ? -8.965 10.970 18.732 1.00 64.31 554 ASN A N 1
ATOM 4608 C CA . ASN A 1 554 ? -9.313 10.295 19.983 1.00 64.31 554 ASN A CA 1
ATOM 4609 C C . ASN A 1 554 ? -10.562 9.434 19.745 1.00 64.31 554 ASN A C 1
ATOM 4611 O O . ASN A 1 554 ? -11.679 9.952 19.745 1.00 64.31 554 ASN A O 1
ATOM 4615 N N . ILE A 1 555 ? -10.372 8.141 19.480 1.00 63.62 555 ILE A N 1
ATOM 4616 C CA . ILE A 1 555 ? -11.464 7.171 19.464 1.00 63.62 555 ILE A CA 1
ATOM 4617 C C . ILE A 1 555 ? -11.681 6.708 20.902 1.00 63.62 555 ILE A C 1
ATOM 4619 O O . ILE A 1 555 ? -10.732 6.406 21.622 1.00 63.62 555 ILE A O 1
ATOM 4623 N N . ASP A 1 556 ? -12.944 6.664 21.310 1.00 78.25 556 ASP A N 1
ATOM 4624 C CA . ASP A 1 556 ? -13.361 6.069 22.575 1.00 78.25 556 ASP A CA 1
ATOM 4625 C C . ASP A 1 556 ? -12.853 4.616 22.687 1.00 78.25 556 ASP A C 1
ATOM 4627 O O . ASP A 1 556 ? -13.105 3.801 21.792 1.00 78.25 556 ASP A O 1
ATOM 4631 N N . SER A 1 557 ? -12.116 4.293 23.758 1.00 82.62 557 SER A N 1
ATOM 4632 C CA . SER A 1 557 ? -11.400 3.013 23.905 1.00 82.62 557 SER A CA 1
ATOM 4633 C C . SER A 1 557 ? -12.308 1.778 23.732 1.00 82.62 557 SER A C 1
ATOM 4635 O O . SER A 1 557 ? -11.915 0.858 23.008 1.00 82.62 557 SER A O 1
ATOM 4637 N N . PRO A 1 558 ? -13.540 1.736 24.286 1.00 87.31 558 PRO A N 1
ATOM 4638 C CA . PRO A 1 558 ? -14.498 0.664 24.009 1.00 87.31 558 PRO A CA 1
ATOM 4639 C C . PRO A 1 558 ? -14.872 0.524 22.530 1.00 87.31 558 PRO A C 1
ATOM 4641 O O . PRO A 1 558 ? -14.860 -0.582 21.989 1.00 87.31 558 PRO A O 1
ATOM 4644 N N . GLN A 1 559 ? -15.179 1.630 21.844 1.00 85.44 559 GLN A N 1
ATOM 4645 C CA . GLN A 1 559 ? -15.527 1.587 20.421 1.00 85.44 559 GLN A CA 1
ATOM 4646 C C . GLN A 1 559 ? -14.354 1.085 19.575 1.00 85.44 559 GLN A C 1
ATOM 4648 O O . GLN A 1 559 ? -14.553 0.293 18.653 1.00 85.44 559 GLN A O 1
ATOM 4653 N N . GLN A 1 560 ? -13.139 1.528 19.892 1.00 86.50 560 GLN A N 1
ATOM 4654 C CA . GLN A 1 560 ? -11.928 1.079 19.222 1.00 86.50 560 GLN A CA 1
ATOM 4655 C C . GLN A 1 560 ? -11.740 -0.437 19.369 1.00 86.50 560 GLN A C 1
ATOM 4657 O O . GLN A 1 560 ? -11.579 -1.137 18.368 1.00 86.50 560 GLN A O 1
ATOM 4662 N N . LEU A 1 561 ? -11.823 -0.951 20.598 1.00 89.75 561 LEU A N 1
ATOM 4663 C CA . LEU A 1 561 ? -11.698 -2.378 20.889 1.00 89.75 561 LEU A CA 1
ATOM 4664 C C . LEU A 1 561 ? -12.710 -3.212 20.092 1.00 89.75 561 LEU A C 1
ATOM 4666 O O . LEU A 1 561 ? -12.345 -4.175 19.416 1.00 89.75 561 LEU A O 1
ATOM 4670 N N . VAL A 1 562 ? -13.979 -2.813 20.128 1.00 89.31 562 VAL A N 1
ATOM 4671 C CA . VAL A 1 562 ? -15.055 -3.542 19.454 1.00 89.31 562 VAL A CA 1
ATOM 4672 C C . VAL A 1 562 ? -14.911 -3.487 17.927 1.00 89.31 562 VAL A C 1
ATOM 4674 O O . VAL A 1 562 ? -15.173 -4.483 17.249 1.00 89.31 562 VAL A O 1
ATOM 4677 N N . ASN A 1 563 ? -14.439 -2.366 17.372 1.00 86.81 563 ASN A N 1
ATOM 4678 C CA . ASN A 1 563 ? -14.135 -2.268 15.944 1.00 86.81 563 ASN A CA 1
ATOM 4679 C C . ASN A 1 563 ? -13.073 -3.291 15.530 1.00 86.81 563 ASN A C 1
ATOM 4681 O O . ASN A 1 563 ? -13.243 -3.948 14.505 1.00 86.81 563 ASN A O 1
ATOM 4685 N N . LEU A 1 564 ? -12.019 -3.477 16.331 1.00 89.44 564 LEU A N 1
ATOM 4686 C CA . LEU A 1 564 ? -10.980 -4.471 16.053 1.00 89.44 564 LEU A CA 1
ATOM 4687 C C . LEU A 1 564 ? -11.535 -5.897 16.066 1.00 89.44 564 LEU A C 1
ATOM 4689 O O . LEU A 1 564 ? -11.301 -6.668 15.138 1.00 89.44 564 LEU A O 1
ATOM 4693 N N . MET A 1 565 ? -12.324 -6.217 17.093 1.00 90.81 565 MET A N 1
ATOM 4694 C CA . MET A 1 565 ? -12.950 -7.530 17.269 1.00 90.81 565 MET A CA 1
ATOM 4695 C C . MET A 1 565 ? -13.896 -7.896 16.120 1.00 90.81 565 MET A C 1
ATOM 4697 O O . MET A 1 565 ? -14.159 -9.074 15.879 1.00 90.81 565 MET A O 1
ATOM 4701 N N . SER A 1 566 ? -14.400 -6.905 15.382 1.00 89.31 566 SER A N 1
ATOM 4702 C CA . SER A 1 566 ? -15.299 -7.144 14.257 1.00 89.31 566 SER A CA 1
ATOM 4703 C C . SER A 1 566 ? -14.629 -7.841 13.058 1.00 89.31 566 SER A C 1
ATOM 4705 O O . SER A 1 566 ? -15.351 -8.397 12.221 1.00 89.31 566 SER A O 1
ATOM 4707 N N . TYR A 1 567 ? -13.294 -7.870 12.985 1.00 90.69 567 TYR A N 1
ATOM 4708 C CA . TYR A 1 567 ? -12.523 -8.467 11.889 1.00 90.69 567 TYR A CA 1
ATOM 4709 C C . TYR A 1 567 ? -12.131 -9.919 12.176 1.00 90.69 567 TYR A C 1
ATOM 4711 O O . TYR A 1 567 ? -11.749 -10.257 13.295 1.00 90.69 567 TYR A O 1
ATOM 4719 N N . LEU A 1 568 ? -12.192 -10.781 11.155 1.00 91.69 568 LEU A N 1
ATOM 4720 C CA . LEU A 1 568 ? -11.775 -12.187 11.250 1.00 91.69 568 LEU A CA 1
ATOM 4721 C C . LEU A 1 568 ? -10.297 -12.292 11.634 1.00 91.69 568 LEU A C 1
ATOM 4723 O O . LEU A 1 568 ? -9.915 -13.092 12.481 1.00 91.69 568 LEU A O 1
ATOM 4727 N N . GLU A 1 569 ? -9.475 -11.441 11.035 1.00 92.50 569 GLU A N 1
ATOM 4728 C CA . GLU A 1 569 ? -8.022 -11.493 11.124 1.00 92.50 569 GLU A CA 1
ATOM 4729 C C . GLU A 1 569 ? -7.495 -11.185 12.526 1.00 92.50 569 GLU A C 1
ATOM 4731 O O . GLU A 1 569 ? -6.435 -11.679 12.900 1.00 92.50 569 GLU A O 1
ATOM 4736 N N . PHE A 1 570 ? -8.267 -10.457 13.339 1.00 93.44 570 PHE A N 1
ATOM 4737 C CA . PHE A 1 570 ? -7.967 -10.253 14.755 1.00 93.44 570 PHE A CA 1
ATOM 4738 C C . PHE A 1 570 ? -7.991 -11.579 15.529 1.00 93.44 570 PHE A C 1
ATOM 4740 O O . PHE A 1 570 ? -7.096 -11.868 16.322 1.00 93.44 570 PHE A O 1
ATOM 4747 N N . TRP A 1 571 ? -8.988 -12.422 15.264 1.00 92.44 571 TRP A N 1
ATOM 4748 C CA . TRP A 1 571 ? -9.123 -13.726 15.916 1.00 92.44 571 TRP A CA 1
ATOM 4749 C C . TRP A 1 571 ? -8.075 -14.732 15.427 1.00 92.44 571 TRP A C 1
ATOM 4751 O O . TRP A 1 571 ? -7.764 -15.690 16.130 1.00 92.44 571 TRP A O 1
ATOM 4761 N N . CYS A 1 572 ? -7.484 -14.489 14.255 1.00 91.81 572 CYS A N 1
ATOM 4762 C CA . CYS A 1 572 ? -6.389 -15.280 13.696 1.00 91.81 572 CYS A CA 1
ATOM 4763 C C . CYS A 1 572 ? -4.990 -14.771 14.088 1.00 91.81 572 CYS A C 1
ATOM 4765 O O . CYS A 1 572 ? -3.997 -15.305 13.588 1.00 91.81 572 CYS A O 1
ATOM 4767 N N . LEU A 1 573 ? -4.880 -13.761 14.962 1.00 93.25 573 LEU A N 1
ATOM 4768 C CA . LEU A 1 573 ? -3.582 -13.255 15.407 1.00 93.25 573 LEU A CA 1
ATOM 4769 C C . LEU A 1 573 ? -2.746 -14.374 16.054 1.00 93.25 573 LEU A C 1
ATOM 4771 O O . LEU A 1 573 ? -3.265 -15.104 16.903 1.00 93.25 573 LEU A O 1
ATOM 4775 N N . PRO A 1 574 ? -1.445 -14.490 15.730 1.00 93.56 574 PRO A N 1
ATOM 4776 C CA . PRO A 1 574 ? -0.554 -15.416 16.419 1.00 93.56 574 PRO A CA 1
ATOM 4777 C C . PRO A 1 574 ? -0.532 -15.184 17.936 1.00 93.56 574 PRO A C 1
ATOM 4779 O O . PRO A 1 574 ? -0.597 -14.046 18.406 1.00 93.56 574 PRO A O 1
ATOM 4782 N N . GLY A 1 575 ? -0.390 -16.264 18.713 1.00 91.56 575 GLY A N 1
ATOM 4783 C CA . GLY A 1 575 ? -0.551 -16.235 20.174 1.00 91.56 575 GLY A CA 1
ATOM 4784 C C . GLY A 1 575 ? 0.349 -15.229 20.904 1.00 91.56 575 GLY A C 1
ATOM 4785 O O . GLY A 1 575 ? -0.057 -14.647 21.903 1.00 91.56 575 GLY A O 1
ATOM 4786 N N . GLU A 1 576 ? 1.543 -14.957 20.384 1.00 91.75 576 GLU A N 1
ATOM 4787 C CA . GLU A 1 576 ? 2.440 -13.923 20.912 1.00 91.75 576 GLU A CA 1
ATOM 4788 C C . GLU A 1 576 ? 1.852 -12.507 20.832 1.00 91.75 576 GLU A C 1
ATOM 4790 O O . GLU A 1 576 ? 1.919 -11.764 21.810 1.00 91.75 576 GLU A O 1
ATOM 4795 N N . TYR A 1 577 ? 1.208 -12.154 19.717 1.00 94.62 577 TYR A N 1
ATOM 4796 C CA . TYR A 1 577 ? 0.548 -10.860 19.555 1.00 94.62 577 TYR A CA 1
ATOM 4797 C C . TYR A 1 577 ? -0.754 -10.791 20.347 1.00 94.62 577 TYR A C 1
ATOM 4799 O O . TYR A 1 577 ? -1.080 -9.732 20.873 1.00 94.62 577 TYR A O 1
ATOM 4807 N N . GLN A 1 578 ? -1.460 -11.917 20.510 1.00 93.88 578 GLN A N 1
ATOM 4808 C CA . GLN A 1 578 ? -2.600 -11.994 21.428 1.00 93.88 578 GLN A CA 1
ATOM 4809 C C . GLN A 1 578 ? -2.173 -11.715 22.877 1.00 93.88 578 GLN A C 1
ATOM 4811 O O . GLN A 1 578 ? -2.879 -11.014 23.597 1.00 93.88 578 GLN A O 1
ATOM 4816 N N . ILE A 1 579 ? -1.012 -12.221 23.314 1.00 93.69 579 ILE A N 1
ATOM 4817 C CA . ILE A 1 579 ? -0.460 -11.917 24.644 1.00 93.69 579 ILE A CA 1
ATOM 4818 C C . ILE A 1 579 ? -0.130 -10.426 24.751 1.00 93.69 579 ILE A C 1
ATOM 4820 O O . ILE A 1 579 ? -0.575 -9.789 25.701 1.00 93.69 579 ILE A O 1
ATOM 4824 N N . THR A 1 580 ? 0.583 -9.854 23.770 1.00 94.00 580 THR A N 1
ATOM 4825 C CA . THR A 1 580 ? 0.878 -8.408 23.736 1.00 94.00 580 THR A CA 1
ATOM 4826 C C . THR A 1 580 ? -0.397 -7.570 23.810 1.00 94.00 580 THR A C 1
ATOM 4828 O O . THR A 1 580 ? -0.470 -6.635 24.603 1.00 94.00 580 THR A O 1
ATOM 4831 N N . PHE A 1 581 ? -1.414 -7.934 23.029 1.00 94.88 581 PHE A N 1
ATOM 4832 C CA . PHE A 1 581 ? -2.719 -7.285 23.033 1.00 94.88 581 PHE A CA 1
ATOM 4833 C C . PHE A 1 581 ? -3.363 -7.314 24.421 1.00 94.88 581 PHE A C 1
ATOM 4835 O O . PHE A 1 581 ? -3.723 -6.262 24.941 1.00 94.88 581 PHE A O 1
ATOM 4842 N N . LEU A 1 582 ? -3.465 -8.500 25.036 1.00 93.44 582 LEU A N 1
ATOM 4843 C CA . LEU A 1 582 ? -4.077 -8.680 26.356 1.00 93.44 582 LEU A CA 1
ATOM 4844 C C . LEU A 1 582 ? -3.356 -7.867 27.439 1.00 93.44 582 LEU A C 1
ATOM 4846 O O . LEU A 1 582 ? -4.006 -7.184 28.225 1.00 93.44 582 LEU A O 1
ATOM 4850 N N . THR A 1 583 ? -2.021 -7.883 27.447 1.00 93.88 583 THR A N 1
ATOM 4851 C CA . THR A 1 583 ? -1.222 -7.089 28.391 1.00 93.88 583 THR A CA 1
ATOM 4852 C C . THR A 1 583 ? -1.451 -5.588 28.216 1.00 93.88 583 THR A C 1
ATOM 4854 O O . THR A 1 583 ? -1.467 -4.850 29.198 1.00 93.88 583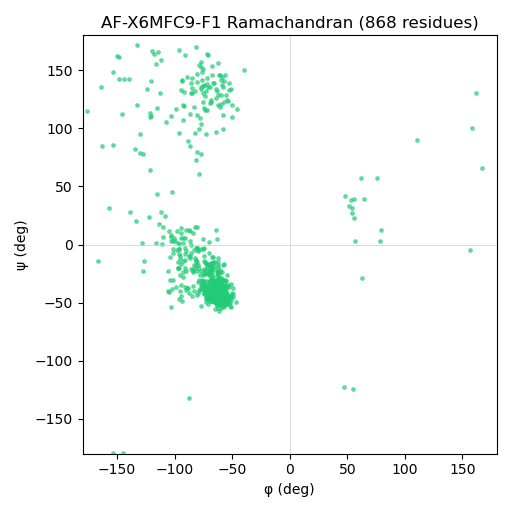 THR A O 1
ATOM 4857 N N . GLU A 1 584 ? -1.623 -5.109 26.985 1.00 92.44 584 GLU A N 1
ATOM 4858 C CA . GLU A 1 584 ? -1.811 -3.681 26.737 1.00 92.44 584 GLU A CA 1
ATOM 4859 C C . GLU A 1 584 ? -3.234 -3.209 27.065 1.00 92.44 584 GLU A C 1
ATOM 4861 O O . GLU A 1 584 ? -3.393 -2.148 27.667 1.00 92.44 584 GLU A O 1
ATOM 4866 N N . ILE A 1 585 ? -4.271 -4.002 26.763 1.00 92.06 585 ILE A N 1
ATOM 4867 C CA . ILE A 1 585 ? -5.641 -3.664 27.187 1.00 92.06 585 ILE A CA 1
ATOM 4868 C C . ILE A 1 585 ? -5.793 -3.715 28.713 1.00 92.06 585 ILE A C 1
ATOM 4870 O O . ILE A 1 585 ? -6.565 -2.940 29.267 1.00 92.06 585 ILE A O 1
ATOM 4874 N N . GLU A 1 586 ? -5.036 -4.570 29.408 1.00 90.19 586 GLU A N 1
ATOM 4875 C CA . GLU A 1 586 ? -5.038 -4.642 30.873 1.00 90.19 586 GLU A CA 1
ATOM 4876 C C . GLU A 1 586 ? -4.478 -3.360 31.503 1.00 90.19 586 GLU A C 1
ATOM 4878 O O . GLU A 1 586 ? -5.039 -2.854 32.475 1.00 90.19 586 GLU A O 1
ATOM 4883 N N . LYS A 1 587 ? -3.462 -2.735 30.890 1.00 90.56 587 LYS A N 1
ATOM 4884 C CA . LYS A 1 587 ? -3.008 -1.386 31.285 1.00 90.56 587 LYS A CA 1
ATOM 4885 C C . LYS A 1 587 ? -4.085 -0.320 31.072 1.00 90.56 587 LYS A C 1
ATOM 4887 O O . LYS A 1 587 ? -4.088 0.690 31.768 1.00 90.56 587 LYS A O 1
ATOM 4892 N N . GLN A 1 588 ? -5.004 -0.545 30.133 1.00 86.56 588 GLN A N 1
ATOM 4893 C CA . GLN A 1 588 ? -6.163 0.311 29.884 1.00 86.56 588 GLN A CA 1
ATOM 4894 C C . GLN A 1 588 ? -7.433 -0.142 30.619 1.00 86.56 588 GLN A C 1
ATOM 4896 O O . GLN A 1 588 ? -8.520 0.355 30.309 1.00 86.56 588 GLN A O 1
ATOM 4901 N N . LYS A 1 589 ? -7.329 -1.044 31.608 1.00 85.62 589 LYS A N 1
ATOM 4902 C CA . LYS A 1 589 ? -8.481 -1.570 32.359 1.00 85.62 589 LYS A CA 1
ATOM 4903 C C . LYS A 1 589 ? -9.400 -0.458 32.856 1.00 85.62 589 LYS A C 1
ATOM 4905 O O . LYS A 1 589 ? -10.614 -0.562 32.715 1.00 85.62 589 LYS A O 1
ATOM 4910 N N . GLU A 1 590 ? -8.838 0.632 33.377 1.00 83.69 590 GLU A N 1
ATOM 4911 C CA . GLU A 1 590 ? -9.638 1.768 33.830 1.00 83.69 590 GLU A CA 1
ATOM 4912 C C . GLU A 1 590 ? -10.469 2.372 32.696 1.00 83.69 590 GLU A C 1
ATOM 4914 O O . GLU A 1 590 ? -11.655 2.594 32.891 1.00 83.69 590 GLU A O 1
ATOM 4919 N N . ALA A 1 591 ? -9.918 2.591 31.502 1.00 83.75 591 ALA A N 1
ATOM 4920 C CA . ALA A 1 591 ? -10.659 3.155 30.370 1.00 83.75 591 ALA A CA 1
ATOM 4921 C C . ALA A 1 591 ? -11.716 2.192 29.796 1.00 83.75 591 ALA A C 1
ATOM 4923 O O . ALA A 1 591 ? -12.727 2.640 29.259 1.00 83.75 591 ALA A O 1
ATOM 4924 N N . LEU A 1 592 ? -11.504 0.881 29.936 1.00 84.94 592 LEU A N 1
ATOM 4925 C CA . LEU A 1 592 ? -12.385 -0.164 29.404 1.00 84.94 592 LEU A CA 1
ATOM 4926 C C . LEU A 1 592 ? -13.415 -0.686 30.414 1.00 84.94 592 LEU A C 1
ATOM 4928 O O . LEU A 1 592 ? -14.327 -1.411 30.019 1.00 84.94 592 LEU A O 1
ATOM 4932 N N . PHE A 1 593 ? -13.288 -0.315 31.691 1.00 83.44 593 PHE A N 1
ATOM 4933 C CA . PHE A 1 593 ? -14.113 -0.827 32.783 1.00 83.44 593 PHE A CA 1
ATOM 4934 C C . PHE A 1 593 ? -15.613 -0.704 32.501 1.00 83.44 593 PHE A C 1
ATOM 4936 O O . PHE A 1 593 ? -16.088 0.328 32.011 1.00 83.44 593 PHE A O 1
ATOM 4943 N N . LEU A 1 594 ? -16.361 -1.745 32.867 1.00 77.62 594 LEU A N 1
ATOM 4944 C CA . LEU A 1 594 ? -17.807 -1.797 32.712 1.00 77.62 594 LEU A CA 1
ATOM 4945 C C . LEU A 1 594 ? -18.488 -0.631 33.449 1.00 77.62 594 LEU A C 1
ATOM 4947 O O . LEU A 1 594 ? -18.461 -0.512 34.671 1.00 77.62 594 LEU A O 1
ATOM 4951 N N . SER A 1 595 ? -19.060 0.282 32.671 1.00 71.94 595 SER A N 1
ATOM 4952 C CA . SER A 1 595 ? -19.681 1.513 33.150 1.00 71.94 595 SER A CA 1
ATOM 4953 C C . SER A 1 595 ? -20.564 2.086 32.052 1.00 71.94 595 SER A C 1
ATOM 4955 O O . SER A 1 595 ? -20.128 2.199 30.904 1.00 71.94 595 SER A O 1
ATOM 4957 N N . SER A 1 596 ? -21.770 2.524 32.414 1.00 65.75 596 SER A N 1
ATOM 4958 C CA . SER A 1 596 ? -22.680 3.244 31.513 1.00 65.75 596 SER A CA 1
ATOM 4959 C C . SER A 1 596 ? -22.116 4.583 31.019 1.00 65.75 596 SER A C 1
ATOM 4961 O O . SER A 1 596 ? -22.582 5.110 30.016 1.00 65.75 596 SER A O 1
ATOM 4963 N N . LYS A 1 597 ? -21.084 5.130 31.682 1.00 70.81 597 LYS A N 1
ATOM 4964 C CA . LYS A 1 597 ? -20.379 6.345 31.238 1.00 70.81 597 LYS A CA 1
ATOM 4965 C C . LYS A 1 597 ? -19.330 6.073 30.155 1.00 70.81 597 LYS A C 1
ATOM 4967 O O . LYS A 1 597 ? -18.923 7.011 29.480 1.00 70.81 597 LYS A O 1
ATOM 4972 N N . LYS A 1 598 ? -18.860 4.827 30.028 1.00 79.31 598 LYS A N 1
ATOM 4973 C CA . LYS A 1 598 ? -17.780 4.427 29.105 1.00 79.31 598 LYS A CA 1
ATOM 4974 C C . LYS A 1 598 ? -18.318 3.654 27.908 1.00 79.31 598 LYS A C 1
ATOM 4976 O O . LYS A 1 598 ? -17.897 3.876 26.784 1.00 79.31 598 LYS A O 1
ATOM 4981 N N . TRP A 1 599 ? -19.286 2.773 28.137 1.00 86.56 599 TRP A N 1
ATOM 4982 C CA . TRP A 1 599 ? -19.910 1.977 27.087 1.00 86.56 599 TRP A CA 1
ATOM 4983 C C . TRP A 1 599 ? -21.230 2.612 26.664 1.00 86.56 599 TRP A C 1
ATOM 4985 O O . TRP A 1 599 ? -22.161 2.705 27.460 1.00 86.56 599 TRP A O 1
ATOM 4995 N N . ASN A 1 600 ? -21.304 3.041 25.406 1.00 84.00 600 ASN A N 1
ATOM 4996 C CA . ASN A 1 600 ? -22.516 3.592 24.815 1.00 84.00 600 ASN A CA 1
ATOM 4997 C C . ASN A 1 600 ? -23.285 2.520 24.025 1.00 84.00 600 ASN A C 1
ATOM 4999 O O . ASN A 1 600 ? -22.777 1.440 23.727 1.00 84.00 600 ASN A O 1
ATOM 5003 N N . GLU A 1 601 ? -24.524 2.834 23.656 1.00 84.12 601 GLU A N 1
ATOM 5004 C CA . GLU A 1 601 ? -25.401 1.909 22.930 1.00 84.12 601 GLU A CA 1
ATOM 5005 C C . GLU A 1 601 ? -24.793 1.440 21.596 1.00 84.12 601 GLU A C 1
ATOM 5007 O O . GLU A 1 601 ? -24.926 0.277 21.222 1.00 84.12 601 GLU A O 1
ATOM 5012 N N . LYS A 1 602 ? -24.039 2.310 20.909 1.00 86.12 602 LYS A N 1
ATOM 5013 C CA . LYS A 1 602 ? -23.384 1.975 19.639 1.00 86.12 602 LYS A CA 1
ATOM 5014 C C . LYS A 1 602 ? -22.287 0.924 19.823 1.00 86.12 602 LYS A C 1
ATOM 5016 O O . LYS A 1 602 ? -22.263 -0.044 19.064 1.00 86.12 602 LYS A O 1
ATOM 5021 N N . SER A 1 603 ? -21.390 1.082 20.797 1.00 88.19 603 SER A N 1
ATOM 5022 C CA . SER A 1 603 ? -20.311 0.113 21.030 1.00 88.19 603 SER A CA 1
ATOM 5023 C C . SER A 1 603 ? -20.855 -1.236 21.505 1.00 88.19 603 SER A C 1
ATOM 5025 O O . SER A 1 603 ? -20.377 -2.279 21.056 1.00 88.19 603 SER A O 1
ATOM 5027 N N . LEU A 1 604 ? -21.916 -1.232 22.317 1.00 88.00 604 LEU A N 1
ATOM 5028 C CA . LEU A 1 604 ? -22.606 -2.450 22.750 1.00 88.00 604 LEU A CA 1
ATOM 5029 C C . LEU A 1 604 ? -23.315 -3.170 21.597 1.00 88.00 604 LEU A C 1
ATOM 5031 O O . LEU A 1 604 ? -23.228 -4.394 21.497 1.00 88.00 604 LEU A O 1
ATOM 5035 N N . GLU A 1 605 ? -23.956 -2.437 20.687 1.00 87.62 605 GLU A N 1
ATOM 5036 C CA . GLU A 1 605 ? -24.615 -3.024 19.518 1.00 87.62 605 GLU A CA 1
ATOM 5037 C C . GLU A 1 605 ? -23.602 -3.640 18.538 1.00 87.62 605 GLU A C 1
ATOM 5039 O O . GLU A 1 605 ? -23.830 -4.728 18.004 1.00 87.62 605 GLU A O 1
ATOM 5044 N N . VAL A 1 606 ? -22.443 -3.003 18.325 1.00 87.62 606 VAL A N 1
ATOM 5045 C CA . VAL A 1 606 ? -21.376 -3.605 17.505 1.00 87.62 606 VAL A CA 1
ATOM 5046 C C . VAL A 1 606 ? -20.804 -4.850 18.189 1.00 87.62 606 VAL A C 1
ATOM 5048 O O . VAL A 1 606 ? -20.576 -5.854 17.511 1.00 87.62 606 VAL A O 1
ATOM 5051 N N . LEU A 1 607 ? -20.635 -4.840 19.517 1.00 88.94 607 LEU A N 1
ATOM 5052 C CA . LEU A 1 607 ? -20.193 -6.020 20.262 1.00 88.94 607 LEU A CA 1
ATOM 5053 C C . LEU A 1 607 ? -21.210 -7.155 20.120 1.00 88.94 607 LEU A C 1
ATOM 5055 O O . LEU A 1 607 ? -20.826 -8.279 19.815 1.00 88.94 607 LEU A O 1
ATOM 5059 N N . LYS A 1 608 ? -22.508 -6.865 20.243 1.00 86.75 608 LYS A N 1
ATOM 5060 C CA . LYS A 1 608 ? -23.580 -7.849 20.057 1.00 86.75 608 LYS A CA 1
ATOM 5061 C C . LYS A 1 608 ? -23.519 -8.498 18.676 1.00 86.75 608 LYS A C 1
ATOM 5063 O O . LYS A 1 608 ? -23.458 -9.722 18.589 1.00 86.75 608 LYS A O 1
ATOM 5068 N N . LYS A 1 609 ? -23.424 -7.691 17.614 1.00 87.31 609 LYS A N 1
ATOM 5069 C CA . LYS A 1 609 ? -23.244 -8.179 16.234 1.00 87.31 609 LYS A CA 1
ATOM 5070 C C . LYS A 1 609 ? -21.957 -8.978 16.060 1.00 87.31 609 LYS A C 1
ATOM 5072 O O . LYS A 1 609 ? -21.927 -9.942 15.301 1.00 87.31 609 LYS A O 1
ATOM 5077 N N . CYS A 1 610 ? -20.882 -8.589 16.745 1.00 86.31 610 CYS A N 1
ATOM 5078 C CA . CYS A 1 610 ? -19.636 -9.343 16.740 1.00 86.31 610 CYS A CA 1
ATOM 5079 C C . CYS A 1 610 ? -19.844 -10.744 17.319 1.00 86.31 610 CYS A C 1
ATOM 5081 O O . CYS A 1 610 ? -19.389 -11.697 16.702 1.00 86.31 610 CYS A O 1
ATOM 5083 N N . LEU A 1 611 ? -20.565 -10.877 18.439 1.00 84.06 611 LEU A N 1
ATOM 5084 C CA . LEU A 1 611 ? -20.829 -12.151 19.128 1.00 84.06 611 LEU A CA 1
ATOM 5085 C C . LEU A 1 611 ? -21.717 -13.131 18.344 1.00 84.06 611 LEU A C 1
ATOM 5087 O O . LEU A 1 611 ? -21.765 -14.318 18.666 1.00 84.06 611 LEU A O 1
ATOM 5091 N N . GLU A 1 612 ? -22.414 -12.657 17.315 1.00 83.69 612 GLU A N 1
ATOM 5092 C CA . GLU A 1 612 ? -23.209 -13.492 16.408 1.00 83.69 612 GLU A CA 1
ATOM 5093 C C . GLU A 1 612 ? -22.359 -14.155 15.308 1.00 83.69 612 GLU A C 1
ATOM 5095 O O . GLU A 1 612 ? -22.831 -15.070 14.631 1.00 83.69 612 GLU A O 1
ATOM 5100 N N . LYS A 1 613 ? -21.097 -13.738 15.133 1.00 85.69 613 LYS A N 1
ATOM 5101 C CA . LYS A 1 613 ? -20.209 -14.274 14.093 1.00 85.69 613 LYS A CA 1
ATOM 5102 C C . LYS A 1 613 ? -19.668 -15.662 14.454 1.00 85.69 613 LYS A C 1
ATOM 5104 O O . LYS A 1 613 ? -19.434 -15.989 15.614 1.00 85.69 613 LYS A O 1
ATOM 5109 N N . THR A 1 614 ? -19.424 -16.487 13.436 1.00 85.38 614 THR A N 1
ATOM 5110 C CA . THR A 1 614 ? -19.012 -17.896 13.598 1.00 85.38 614 THR A CA 1
ATOM 5111 C C . THR A 1 614 ? -17.521 -18.094 13.869 1.00 85.38 614 THR A C 1
ATOM 5113 O O . THR A 1 614 ? -17.129 -19.157 14.338 1.00 85.38 614 THR A O 1
ATOM 5116 N N . PHE A 1 615 ? -16.687 -17.094 13.583 1.00 88.06 615 PHE A N 1
ATOM 5117 C CA . PHE A 1 615 ? -15.224 -17.205 13.599 1.00 88.06 615 PHE A CA 1
ATOM 5118 C C . PHE A 1 615 ? -14.550 -16.707 14.887 1.00 88.06 615 PHE A C 1
ATOM 5120 O O . PHE A 1 615 ? -13.339 -16.507 14.920 1.00 88.06 615 PHE A O 1
ATOM 5127 N N . ILE A 1 616 ? -15.328 -16.458 15.937 1.00 89.19 616 ILE A N 1
ATOM 5128 C CA . ILE A 1 616 ? -14.820 -15.903 17.193 1.00 89.19 616 ILE A CA 1
ATOM 5129 C C . ILE A 1 616 ? -14.008 -16.953 17.950 1.00 89.19 616 ILE A C 1
ATOM 5131 O O . ILE A 1 616 ? -14.489 -18.061 18.198 1.00 89.19 616 ILE A O 1
ATOM 5135 N N . ASP A 1 617 ? -12.821 -16.566 18.417 1.00 89.69 617 ASP A N 1
ATOM 5136 C CA . ASP A 1 617 ? -12.109 -17.324 19.444 1.00 89.69 617 ASP A CA 1
ATOM 5137 C C . ASP A 1 617 ? -12.710 -17.009 20.824 1.00 89.69 617 ASP A C 1
ATOM 5139 O O . ASP A 1 617 ? -12.406 -15.997 21.466 1.00 89.69 617 ASP A O 1
ATOM 5143 N N . TRP A 1 618 ? -13.574 -17.909 21.299 1.00 87.12 618 TRP A N 1
ATOM 5144 C CA . TRP A 1 618 ? -14.226 -17.800 22.605 1.00 87.12 618 TRP A CA 1
ATOM 5145 C C . TRP A 1 618 ? -13.234 -17.767 23.775 1.00 87.12 618 TRP A C 1
ATOM 5147 O O . TRP A 1 618 ? -13.529 -17.164 24.810 1.00 87.12 618 TRP A O 1
ATOM 5157 N N . LYS A 1 619 ? -12.055 -18.390 23.650 1.00 88.69 619 LYS A N 1
ATOM 5158 C CA . LYS A 1 619 ? -11.032 -18.373 24.703 1.00 88.69 619 LYS A CA 1
ATOM 5159 C C . LYS A 1 619 ? -10.411 -16.985 24.809 1.00 88.69 619 LYS A C 1
ATOM 5161 O O . LYS A 1 619 ? -10.301 -16.466 25.919 1.00 88.69 619 LYS A O 1
ATOM 5166 N N . LEU A 1 620 ? -10.051 -16.375 23.680 1.00 91.12 620 LEU A N 1
ATOM 5167 C CA . LEU A 1 620 ? -9.534 -15.005 23.654 1.00 91.12 620 LEU A CA 1
ATOM 5168 C C . LEU A 1 620 ? -10.596 -14.003 24.127 1.00 91.12 620 LEU A C 1
ATOM 5170 O O . LEU A 1 620 ? -10.304 -13.172 24.983 1.00 91.12 620 LEU A O 1
ATOM 5174 N N . LEU A 1 621 ? -11.840 -14.130 23.652 1.00 90.75 621 LEU A N 1
ATOM 5175 C CA . LEU A 1 621 ? -12.949 -13.264 24.062 1.00 90.75 621 LEU A CA 1
ATOM 5176 C C . LEU A 1 621 ? -13.171 -13.280 25.581 1.00 90.75 621 LEU A C 1
ATOM 5178 O O . LEU A 1 621 ? -13.358 -12.222 26.180 1.00 90.75 621 LEU A O 1
ATOM 5182 N N . ASN A 1 622 ? -13.138 -14.457 26.216 1.00 87.94 622 ASN A N 1
ATOM 5183 C CA . ASN A 1 622 ? -13.288 -14.549 27.670 1.00 87.94 622 ASN A CA 1
ATOM 5184 C C . ASN A 1 622 ? -12.192 -13.760 28.403 1.00 87.94 622 ASN A C 1
ATOM 5186 O O . ASN A 1 622 ? -12.512 -13.030 29.334 1.00 87.94 622 ASN A O 1
ATOM 5190 N N . ARG A 1 623 ? -10.935 -13.827 27.942 1.00 90.25 623 ARG A N 1
ATOM 5191 C CA . ARG A 1 623 ? -9.820 -13.059 28.531 1.00 90.25 623 ARG A CA 1
ATOM 5192 C C . ARG A 1 623 ? -9.980 -11.552 28.326 1.00 90.25 623 ARG A C 1
ATOM 5194 O O . ARG A 1 623 ? -9.675 -10.782 29.226 1.00 90.25 623 ARG A O 1
ATOM 5201 N N . ILE A 1 624 ? -10.499 -11.120 27.174 1.00 91.88 624 ILE A N 1
ATOM 5202 C CA . ILE A 1 624 ? -10.819 -9.702 26.929 1.00 91.88 624 ILE A CA 1
ATOM 5203 C C . ILE A 1 624 ? -11.897 -9.226 27.910 1.00 91.88 624 ILE A C 1
ATOM 5205 O O . ILE A 1 624 ? -11.774 -8.165 28.518 1.00 91.88 624 ILE A O 1
ATOM 5209 N N . LEU A 1 625 ? -12.949 -10.022 28.100 1.00 89.44 625 LEU A N 1
ATOM 5210 C CA . LEU A 1 625 ? -14.039 -9.672 29.008 1.00 89.44 625 LEU A CA 1
ATOM 5211 C C . LEU A 1 625 ? -13.642 -9.746 30.486 1.00 89.44 625 LEU A C 1
ATOM 5213 O O . LEU A 1 625 ? -14.227 -9.024 31.283 1.00 89.44 625 LEU A O 1
ATOM 5217 N N . GLU A 1 626 ? -12.650 -10.554 30.862 1.00 87.44 626 GLU A N 1
ATOM 5218 C CA . GLU A 1 626 ? -12.059 -10.531 32.210 1.00 87.44 626 GLU A CA 1
ATOM 5219 C C . GLU A 1 626 ? -11.405 -9.179 32.534 1.00 87.44 626 GLU A C 1
ATOM 5221 O O . GLU A 1 626 ? -11.467 -8.741 33.680 1.00 87.44 626 GLU A O 1
ATOM 5226 N N . VAL A 1 627 ? -10.848 -8.488 31.531 1.00 87.50 627 VAL A N 1
ATOM 5227 C CA . VAL A 1 627 ? -10.301 -7.129 31.693 1.00 87.50 627 VAL A CA 1
ATOM 5228 C C . VAL A 1 627 ? -11.422 -6.092 31.825 1.00 87.50 627 VAL A C 1
ATOM 5230 O O . VAL A 1 627 ? -11.335 -5.196 32.661 1.00 87.50 627 VAL A O 1
ATOM 5233 N N . ILE A 1 628 ? -12.484 -6.212 31.023 1.00 88.19 628 ILE A N 1
ATOM 5234 C CA . ILE A 1 628 ? -13.610 -5.257 31.001 1.00 88.19 628 ILE A CA 1
ATOM 5235 C C . ILE A 1 628 ? -14.490 -5.382 32.254 1.00 88.19 628 ILE A C 1
ATOM 5237 O O . ILE A 1 628 ? -14.929 -4.377 32.817 1.00 88.19 628 ILE A O 1
ATOM 5241 N N . VAL A 1 629 ? -14.779 -6.619 32.667 1.00 84.62 629 VAL A N 1
ATOM 5242 C CA . VAL A 1 629 ? -15.750 -6.950 33.715 1.00 84.62 629 VAL A CA 1
ATOM 5243 C C . VAL A 1 629 ? -15.015 -7.406 34.967 1.00 84.62 629 VAL A C 1
ATOM 5245 O O . VAL A 1 629 ? -14.548 -8.545 35.054 1.00 84.62 629 VAL A O 1
ATOM 5248 N N . ASP A 1 630 ? -14.974 -6.539 35.973 1.00 80.56 630 ASP A N 1
ATOM 5249 C CA . ASP A 1 630 ? -14.425 -6.859 37.289 1.00 80.56 630 ASP A CA 1
ATOM 5250 C C . ASP A 1 630 ? -15.541 -7.273 38.248 1.00 80.56 630 ASP A C 1
ATOM 5252 O O . ASP A 1 630 ? -16.246 -6.424 38.787 1.00 80.56 630 ASP A O 1
ATOM 5256 N N . ILE A 1 631 ? -15.767 -8.579 38.382 1.00 76.06 631 ILE A N 1
ATOM 5257 C CA . ILE A 1 631 ? -16.840 -9.124 39.216 1.00 76.06 631 ILE A CA 1
ATOM 5258 C C . ILE A 1 631 ? -16.430 -9.007 40.689 1.00 76.06 631 ILE A C 1
ATOM 5260 O O . ILE A 1 631 ? -15.410 -9.593 41.064 1.00 76.06 631 ILE A O 1
ATOM 5264 N N . PRO A 1 632 ? -17.228 -8.329 41.534 1.00 73.19 632 PRO A N 1
ATOM 5265 C CA . PRO A 1 632 ? -17.010 -8.290 42.975 1.00 73.19 632 PRO A CA 1
ATOM 5266 C C . PRO A 1 632 ? -16.903 -9.702 43.572 1.00 73.19 632 PRO A C 1
ATOM 5268 O O . PRO A 1 632 ? -17.801 -10.524 43.416 1.00 73.19 632 PRO A O 1
ATOM 5271 N N . VAL A 1 633 ? -15.795 -10.003 44.254 1.00 58.50 633 VAL A N 1
ATOM 5272 C CA . VAL A 1 633 ? -15.438 -11.374 44.688 1.00 58.50 633 VAL A CA 1
ATOM 5273 C C . VAL A 1 633 ? -16.173 -11.826 45.972 1.00 58.50 633 VAL A C 1
ATOM 5275 O O . VAL A 1 633 ? -16.038 -12.968 46.399 1.00 58.50 633 VAL A O 1
ATOM 5278 N N . GLN A 1 634 ? -16.995 -10.988 46.609 1.00 55.34 634 GLN A N 1
ATOM 5279 C CA . GLN A 1 634 ? -17.421 -11.194 48.006 1.00 55.34 634 GLN A CA 1
ATOM 5280 C C . GLN A 1 634 ? -18.840 -11.758 48.211 1.00 55.34 634 GLN A C 1
ATOM 5282 O O . GLN A 1 634 ? -19.565 -11.311 49.094 1.00 55.34 634 GLN A O 1
ATOM 5287 N N . MET A 1 635 ? -19.243 -12.789 47.469 1.00 47.16 635 MET A N 1
ATOM 5288 C CA . MET A 1 635 ? -20.427 -13.592 47.826 1.00 47.16 635 MET A CA 1
ATOM 5289 C C . MET A 1 635 ? -20.055 -15.068 48.013 1.00 47.16 635 MET A C 1
ATOM 5291 O O . MET A 1 635 ? -20.520 -15.941 47.290 1.00 47.16 635 MET A O 1
ATOM 5295 N N . ASN A 1 636 ? -19.226 -15.365 49.019 1.00 35.06 636 ASN A N 1
ATOM 5296 C CA . ASN A 1 636 ? -19.221 -16.701 49.623 1.00 35.06 636 ASN A CA 1
ATOM 5297 C C . ASN A 1 636 ? -20.294 -16.727 50.720 1.00 35.06 636 ASN A C 1
ATOM 5299 O O . ASN A 1 636 ? -20.011 -16.484 51.889 1.00 35.06 636 ASN A O 1
ATOM 5303 N N . LEU A 1 637 ? -21.539 -16.997 50.324 1.00 43.84 637 LEU A N 1
ATOM 5304 C CA . LEU A 1 637 ? -22.684 -17.148 51.235 1.00 43.84 637 LEU A CA 1
ATOM 5305 C C . LEU A 1 637 ? -22.674 -18.483 52.008 1.00 43.84 637 LEU A C 1
ATOM 5307 O O . LEU A 1 637 ? -23.416 -18.630 52.970 1.00 43.84 637 LEU A O 1
ATOM 5311 N N . ASN A 1 638 ? -21.793 -19.428 51.658 1.00 34.25 638 ASN A N 1
ATOM 5312 C CA . ASN A 1 638 ? -21.748 -20.766 52.268 1.00 34.25 638 ASN A CA 1
ATOM 5313 C C . ASN A 1 638 ? -21.139 -20.824 53.687 1.00 34.25 638 ASN A C 1
ATOM 5315 O O . ASN A 1 638 ? -20.964 -21.915 54.211 1.00 34.25 638 ASN A O 1
ATOM 5319 N N . VAL A 1 639 ? -20.793 -19.694 54.317 1.00 33.16 639 VAL A N 1
ATOM 5320 C CA . VAL A 1 639 ? -20.245 -19.665 55.697 1.00 33.16 639 VAL A CA 1
ATOM 5321 C C . VAL A 1 639 ? -21.298 -19.221 56.727 1.00 33.16 639 VAL A C 1
ATOM 5323 O O . VAL A 1 639 ? -20.989 -19.019 57.895 1.00 33.16 639 VAL A O 1
ATOM 5326 N N . ILE A 1 640 ? -22.563 -19.053 56.328 1.00 38.16 640 ILE A N 1
ATOM 5327 C CA . ILE A 1 640 ? -23.592 -18.520 57.236 1.00 38.16 640 ILE A CA 1
ATOM 5328 C C . ILE A 1 640 ? -24.172 -19.587 58.185 1.00 38.16 640 ILE A C 1
ATOM 5330 O O . ILE A 1 640 ? -24.720 -19.207 59.216 1.00 38.16 640 ILE A O 1
ATOM 5334 N N . ASP A 1 641 ? -23.947 -20.882 57.943 1.00 33.84 641 ASP A N 1
ATOM 5335 C CA . ASP A 1 641 ? -24.579 -21.942 58.746 1.00 33.84 641 ASP A CA 1
ATOM 5336 C C . ASP A 1 641 ? -23.733 -22.512 59.909 1.00 33.84 641 ASP A C 1
ATOM 5338 O O . ASP A 1 641 ? -24.261 -23.311 60.675 1.00 33.84 641 ASP A O 1
ATOM 5342 N N . GLU A 1 642 ? -22.463 -22.119 60.117 1.00 32.09 642 GLU A N 1
ATOM 5343 C CA . GLU A 1 642 ? -21.579 -22.865 61.052 1.00 32.09 642 GLU A CA 1
ATOM 5344 C C . GLU A 1 642 ? -20.736 -22.070 62.075 1.00 32.09 642 GLU A C 1
ATOM 5346 O O . GLU A 1 642 ? -19.788 -22.624 62.624 1.00 32.09 642 GLU A O 1
ATOM 5351 N N . ILE A 1 643 ? -21.047 -20.815 62.432 1.00 33.41 643 ILE A N 1
ATOM 5352 C CA . ILE A 1 643 ? -20.300 -20.147 63.528 1.00 33.41 643 ILE A CA 1
ATOM 5353 C C . ILE A 1 643 ? -21.213 -19.703 64.672 1.00 33.41 643 ILE A C 1
ATOM 5355 O O . ILE A 1 643 ? -22.040 -18.803 64.527 1.00 33.41 643 ILE A O 1
ATOM 5359 N N . GLU A 1 644 ? -20.974 -20.381 65.797 1.00 35.22 644 GLU A N 1
ATOM 5360 C CA . GLU A 1 644 ? -21.624 -20.373 67.104 1.00 35.22 644 GLU A CA 1
ATOM 5361 C C . GLU A 1 644 ? -22.073 -19.012 67.657 1.00 35.22 644 GLU A C 1
ATOM 5363 O O . GLU A 1 644 ? -21.489 -17.945 67.444 1.00 35.22 644 GLU A O 1
ATOM 5368 N N . GLU A 1 645 ? -23.136 -19.125 68.450 1.00 43.94 645 GLU A N 1
ATOM 5369 C CA . GLU A 1 645 ? -23.760 -18.127 69.302 1.00 43.94 645 GLU A CA 1
ATOM 5370 C C . GLU A 1 645 ? -22.751 -17.403 70.210 1.00 43.94 645 GLU A C 1
ATOM 5372 O O . GLU A 1 645 ? -22.119 -18.009 71.075 1.00 43.94 645 GLU A O 1
ATOM 5377 N N . ASN A 1 646 ? -22.657 -16.077 70.064 1.00 41.47 646 ASN A N 1
ATOM 5378 C CA . ASN A 1 646 ? -22.933 -15.079 71.112 1.00 41.47 646 ASN A CA 1
ATOM 5379 C C . ASN A 1 646 ? -22.302 -13.707 70.769 1.00 41.47 646 ASN A C 1
ATOM 5381 O O . ASN A 1 646 ? -21.111 -13.596 70.499 1.00 41.47 646 ASN A O 1
ATOM 5385 N N . LYS A 1 647 ? -23.113 -12.639 70.868 1.00 35.78 647 LYS A N 1
ATOM 5386 C CA . LYS A 1 647 ? -22.767 -11.190 70.894 1.00 35.78 647 LYS A CA 1
ATOM 5387 C C . LYS A 1 647 ? -22.410 -10.419 69.602 1.00 35.78 647 LYS A C 1
ATOM 5389 O O . LYS A 1 647 ? -22.194 -9.215 69.701 1.00 35.78 647 LYS A O 1
ATOM 5394 N N . GLU A 1 648 ? -22.458 -10.995 68.401 1.00 37.81 648 GLU A N 1
ATOM 5395 C CA . GLU A 1 648 ? -22.077 -10.285 67.150 1.00 37.81 648 GLU A CA 1
ATOM 5396 C C . GLU A 1 648 ? -23.228 -9.909 66.181 1.00 37.81 648 GLU A C 1
ATOM 5398 O O . GLU A 1 648 ? -23.006 -9.735 64.984 1.00 37.81 648 GLU A O 1
ATOM 5403 N N . GLU A 1 649 ? -24.475 -9.763 66.631 1.00 45.81 649 GLU A N 1
ATOM 5404 C CA . GLU A 1 649 ? -25.604 -9.522 65.707 1.00 45.81 649 GLU A CA 1
ATOM 5405 C C . GLU A 1 649 ? -25.593 -8.142 65.018 1.00 45.81 649 GLU A C 1
ATOM 5407 O O . GLU A 1 649 ? -25.867 -8.054 63.818 1.00 45.81 649 GLU A O 1
ATOM 5412 N N . MET A 1 650 ? -25.219 -7.065 65.724 1.00 34.72 650 MET A N 1
ATOM 5413 C CA . MET A 1 650 ? -25.178 -5.712 65.138 1.00 34.72 650 MET A CA 1
ATOM 5414 C C . MET A 1 650 ? -24.064 -5.546 64.093 1.00 34.72 650 MET A C 1
ATOM 5416 O O . MET A 1 650 ? -24.309 -5.007 63.015 1.00 34.72 650 MET A O 1
ATOM 5420 N N . CYS A 1 651 ? -22.862 -6.067 64.367 1.00 35.44 651 CYS A N 1
ATOM 5421 C CA . CYS A 1 651 ? -21.708 -5.964 63.462 1.00 35.44 651 CYS A CA 1
ATOM 5422 C C . CYS A 1 651 ? -21.909 -6.804 62.178 1.00 35.44 651 CYS A C 1
ATOM 5424 O O . CYS A 1 651 ? -21.461 -6.437 61.090 1.00 35.44 651 CYS A O 1
ATOM 5426 N N . LYS A 1 652 ? -22.656 -7.917 62.277 1.00 51.75 652 LYS A N 1
ATOM 5427 C CA . LYS A 1 652 ? -23.013 -8.781 61.138 1.00 51.75 652 LYS A CA 1
ATOM 5428 C C . LYS A 1 652 ? -24.119 -8.181 60.255 1.00 51.75 652 LYS A C 1
ATOM 5430 O O . LYS A 1 652 ? -24.032 -8.306 59.033 1.00 51.75 652 LYS A O 1
ATOM 5435 N N . LYS A 1 653 ? -25.132 -7.512 60.830 1.00 53.31 653 LYS A N 1
ATOM 5436 C CA . LYS A 1 653 ? -26.186 -6.808 60.063 1.00 53.31 653 LYS A CA 1
ATOM 5437 C C . LYS A 1 653 ? -25.634 -5.607 59.289 1.00 53.31 653 LYS A C 1
ATOM 5439 O O . LYS A 1 653 ? -25.976 -5.434 58.120 1.00 53.31 653 LYS A O 1
ATOM 5444 N N . GLU A 1 654 ? -24.735 -4.835 59.905 1.00 54.22 654 GLU A N 1
ATOM 5445 C CA . GLU A 1 654 ? -24.098 -3.670 59.278 1.00 54.22 654 GLU A CA 1
ATOM 5446 C C . GLU A 1 654 ? -23.330 -4.035 57.998 1.00 54.22 654 GLU A C 1
ATOM 5448 O O . GLU A 1 654 ? -23.459 -3.356 56.977 1.00 54.22 654 GLU A O 1
ATOM 5453 N N . ASN A 1 655 ? -22.598 -5.151 58.020 1.00 67.38 655 ASN A N 1
ATOM 5454 C CA . ASN A 1 655 ? -21.846 -5.624 56.860 1.00 67.38 655 ASN A CA 1
ATOM 5455 C C . ASN A 1 655 ? -22.738 -6.192 55.745 1.00 67.38 655 ASN A C 1
ATOM 5457 O O . ASN A 1 655 ? -22.433 -5.985 54.573 1.00 67.38 655 ASN A O 1
ATOM 5461 N N . LYS A 1 656 ? -23.850 -6.871 56.066 1.00 79.12 656 LYS A N 1
ATOM 5462 C CA . LYS A 1 656 ? -24.721 -7.499 55.050 1.00 79.12 656 LYS A CA 1
ATOM 5463 C C . LYS A 1 656 ? -25.477 -6.475 54.198 1.00 79.12 656 LYS A C 1
ATOM 5465 O O . LYS A 1 656 ? -25.438 -6.567 52.973 1.00 79.12 656 LYS A O 1
ATOM 5470 N N . SER A 1 657 ? -26.125 -5.487 54.819 1.00 83.75 657 SER A N 1
ATOM 5471 C CA . SER A 1 657 ? -26.920 -4.483 54.090 1.00 83.75 657 SER A CA 1
ATOM 5472 C C . SER A 1 657 ? -26.046 -3.561 53.236 1.00 83.75 657 SER A C 1
ATOM 5474 O O . SER A 1 657 ? -26.370 -3.306 52.078 1.00 83.75 657 SER A O 1
ATOM 5476 N N . LYS A 1 658 ? -24.895 -3.121 53.764 1.00 84.62 658 LYS A N 1
ATOM 5477 C CA . LYS A 1 658 ? -23.926 -2.308 53.009 1.00 84.62 658 LYS A CA 1
ATOM 5478 C C . LYS A 1 658 ? -23.334 -3.079 51.823 1.00 84.62 658 LYS A C 1
ATOM 5480 O O . LYS A 1 658 ? -23.225 -2.528 50.730 1.00 84.62 658 LYS A O 1
ATOM 5485 N N . LEU A 1 659 ? -23.011 -4.363 52.009 1.00 85.12 659 LEU A N 1
ATOM 5486 C CA . LEU A 1 659 ? -22.525 -5.231 50.932 1.00 85.12 659 LEU A CA 1
ATOM 5487 C C . LEU A 1 659 ? -23.590 -5.466 49.849 1.00 85.12 659 LEU A C 1
ATOM 5489 O O . LEU A 1 659 ? -23.270 -5.466 48.661 1.00 85.12 659 LEU A O 1
ATOM 5493 N N . LEU A 1 660 ? -24.857 -5.638 50.240 1.00 88.62 660 LEU A N 1
ATOM 5494 C CA . LEU A 1 660 ? -25.963 -5.758 49.290 1.00 88.62 660 LEU A CA 1
ATOM 5495 C C . LEU A 1 660 ? -26.112 -4.488 48.444 1.00 88.62 660 LEU A C 1
ATOM 5497 O O . LEU A 1 660 ? -26.218 -4.601 47.226 1.00 88.62 660 LEU A O 1
ATOM 5501 N N . ILE A 1 661 ? -26.069 -3.303 49.063 1.00 89.12 661 ILE A N 1
ATOM 5502 C CA . ILE A 1 661 ? -26.111 -2.018 48.345 1.00 89.12 661 ILE A CA 1
ATOM 5503 C C . ILE A 1 661 ? -24.971 -1.939 47.326 1.00 89.12 661 ILE A C 1
ATOM 5505 O O . ILE A 1 661 ? -25.233 -1.705 46.151 1.00 89.12 661 ILE A O 1
ATOM 5509 N N . TYR A 1 662 ? -23.735 -2.241 47.733 1.00 87.94 662 TYR A N 1
ATOM 5510 C CA . TYR A 1 662 ? -22.578 -2.249 46.830 1.00 87.94 662 TYR A CA 1
ATOM 5511 C C . TYR A 1 662 ? -22.768 -3.187 45.621 1.00 87.94 662 TYR A C 1
ATOM 5513 O O . TYR A 1 662 ? -22.463 -2.835 44.479 1.00 87.94 662 TYR A O 1
ATOM 5521 N N . HIS A 1 663 ? -23.322 -4.383 45.838 1.00 87.56 663 HIS A N 1
ATOM 5522 C CA . HIS A 1 663 ? -23.619 -5.304 44.741 1.00 87.56 663 HIS A CA 1
ATOM 5523 C C . HIS A 1 663 ? -24.775 -4.829 43.854 1.00 87.56 663 HIS A C 1
ATOM 5525 O O . HIS A 1 663 ? -24.717 -5.012 42.637 1.00 87.56 663 HIS A O 1
ATOM 5531 N N . LEU A 1 664 ? -25.812 -4.215 44.428 1.00 89.69 664 LEU A N 1
ATOM 5532 C CA . LEU A 1 664 ? -26.925 -3.643 43.669 1.00 89.69 664 LEU A CA 1
ATOM 5533 C C . LEU A 1 664 ? -26.456 -2.474 42.798 1.00 89.69 664 LEU A C 1
ATOM 5535 O O . LEU A 1 664 ? -26.813 -2.428 41.622 1.00 89.69 664 LEU A O 1
ATOM 5539 N N . GLU A 1 665 ? -25.595 -1.597 43.321 1.00 88.19 665 GLU A N 1
ATOM 5540 C CA . GLU A 1 665 ? -24.937 -0.537 42.547 1.00 88.19 665 GLU A CA 1
ATOM 5541 C C . GLU A 1 665 ? -24.203 -1.114 41.335 1.00 88.19 665 GLU A C 1
ATOM 5543 O O . GLU A 1 665 ? -24.395 -0.657 40.205 1.00 88.19 665 GLU A O 1
ATOM 5548 N N . TYR A 1 666 ? -23.415 -2.172 41.543 1.00 87.44 666 TYR A N 1
ATOM 5549 C CA . TYR A 1 666 ? -22.721 -2.844 40.450 1.00 87.44 666 TYR A CA 1
ATOM 5550 C C . TYR A 1 666 ? -23.699 -3.459 39.433 1.00 87.44 666 TYR A C 1
ATOM 5552 O O . TYR A 1 666 ? -23.525 -3.292 38.225 1.00 87.44 666 TYR A O 1
ATOM 5560 N N . CYS A 1 667 ? -24.767 -4.120 39.891 1.00 88.56 667 CYS A N 1
ATOM 5561 C CA . CYS A 1 667 ? -25.802 -4.675 39.014 1.00 88.56 667 CYS A CA 1
ATOM 5562 C C . CYS A 1 667 ? -26.490 -3.588 38.174 1.00 88.56 667 CYS A C 1
ATOM 5564 O O . CYS A 1 667 ? -26.770 -3.808 36.994 1.00 88.56 667 CYS A O 1
ATOM 5566 N N . PHE A 1 668 ? -26.728 -2.406 38.744 1.00 88.75 668 PHE A N 1
ATOM 5567 C CA . PHE A 1 668 ? -27.311 -1.271 38.031 1.00 88.75 668 PHE A CA 1
ATOM 5568 C C . PHE A 1 668 ? -26.371 -0.710 36.957 1.00 88.75 668 PHE A C 1
ATOM 5570 O O . PHE A 1 668 ? -26.825 -0.396 35.856 1.00 88.75 668 PHE A O 1
ATOM 5577 N N . LEU A 1 669 ? -25.053 -0.701 37.189 1.00 86.12 669 LEU A N 1
ATOM 5578 C CA . LEU A 1 669 ? -24.070 -0.370 36.143 1.00 86.12 669 LEU A CA 1
ATOM 5579 C C . LEU A 1 669 ? -24.087 -1.362 34.965 1.00 86.12 669 LEU A C 1
ATOM 5581 O O . LEU A 1 669 ? -23.701 -1.000 33.852 1.00 86.12 669 LEU A O 1
ATOM 5585 N N . CYS A 1 670 ? -24.557 -2.591 35.191 1.00 87.25 670 CYS A N 1
ATOM 5586 C CA . CYS A 1 670 ? -24.649 -3.647 34.181 1.00 87.25 670 CYS A CA 1
ATOM 5587 C C . CYS A 1 670 ? -25.933 -3.602 33.346 1.00 87.25 670 CYS A C 1
ATOM 5589 O O . CYS A 1 670 ? -26.035 -4.344 32.370 1.00 87.25 670 CYS A O 1
ATOM 5591 N N . VAL A 1 671 ? -26.902 -2.742 33.677 1.00 88.31 671 VAL A N 1
ATOM 5592 C CA . VAL A 1 671 ? -28.193 -2.659 32.970 1.00 88.31 671 VAL A CA 1
ATOM 5593 C C . VAL A 1 671 ? -28.038 -2.492 31.449 1.00 88.31 671 VAL A C 1
ATOM 5595 O O . VAL A 1 671 ? -28.674 -3.256 30.719 1.00 88.31 671 VAL A O 1
ATOM 5598 N N . PRO A 1 672 ? -27.153 -1.616 30.922 1.00 86.69 672 PRO A N 1
ATOM 5599 C CA . PRO A 1 672 ? -26.948 -1.502 29.473 1.00 86.69 672 PRO A CA 1
ATOM 5600 C C . PRO A 1 672 ? -26.460 -2.799 28.804 1.00 86.69 672 PRO A C 1
ATOM 5602 O O . PRO A 1 672 ? -26.659 -3.000 27.610 1.00 86.69 672 PRO A O 1
ATOM 5605 N N . TRP A 1 673 ? -25.833 -3.697 29.567 1.00 87.50 673 TRP A N 1
ATOM 5606 C CA . TRP A 1 673 ? -25.290 -4.967 29.086 1.00 87.50 673 TRP A CA 1
ATOM 5607 C C . TRP A 1 673 ? -26.291 -6.126 29.153 1.00 87.50 673 TRP A C 1
ATOM 5609 O O . TRP A 1 673 ? -25.985 -7.209 28.651 1.00 87.50 673 TRP A O 1
ATOM 5619 N N . LEU A 1 674 ? -27.489 -5.929 29.719 1.00 87.94 674 LEU A N 1
ATOM 5620 C CA . LEU A 1 674 ? -28.516 -6.973 29.837 1.00 87.94 674 LEU A CA 1
ATOM 5621 C C . LEU A 1 674 ? -28.791 -7.721 28.519 1.00 87.94 674 LEU A C 1
ATOM 5623 O O . LEU A 1 674 ? -28.772 -8.956 28.551 1.00 87.94 674 LEU A O 1
ATOM 5627 N N . PRO A 1 675 ? -28.937 -7.055 27.351 1.00 85.38 675 PRO A N 1
ATOM 5628 C CA . PRO A 1 675 ? -29.148 -7.764 26.088 1.00 85.38 675 PRO A CA 1
ATOM 5629 C C . PRO A 1 675 ? -28.007 -8.735 25.738 1.00 85.38 675 PRO A C 1
ATOM 5631 O O . PRO A 1 675 ? -28.247 -9.833 25.241 1.00 85.38 675 PRO A O 1
ATOM 5634 N N . LEU A 1 676 ? -26.755 -8.359 26.023 1.00 84.75 676 LEU A N 1
ATOM 5635 C CA . LEU A 1 676 ? -25.578 -9.203 25.786 1.00 84.75 676 LEU A CA 1
ATOM 5636 C C . LEU A 1 676 ? -25.534 -10.388 26.756 1.00 84.75 676 LEU A C 1
ATOM 5638 O O . LEU A 1 676 ? -25.281 -11.522 26.340 1.00 84.75 676 LEU A O 1
ATOM 5642 N N . ILE A 1 677 ? -25.811 -10.134 28.039 1.00 86.25 677 ILE A N 1
ATOM 5643 C CA . ILE A 1 677 ? -25.841 -11.156 29.093 1.00 86.25 677 ILE A CA 1
ATOM 5644 C C . ILE A 1 677 ? -26.888 -12.227 28.760 1.00 86.25 677 ILE A C 1
ATOM 5646 O O . ILE A 1 677 ? -26.606 -13.422 28.853 1.00 86.25 677 ILE A O 1
ATOM 5650 N N . GLN A 1 678 ? -28.077 -11.826 28.312 1.00 81.00 678 GLN A N 1
ATOM 5651 C CA . GLN A 1 678 ? -29.143 -12.760 27.951 1.00 81.00 678 GLN A CA 1
ATOM 5652 C C . GLN A 1 678 ? -28.797 -13.611 26.727 1.00 81.00 678 GLN A C 1
ATOM 5654 O O . GLN A 1 678 ? -28.979 -14.826 26.753 1.00 81.00 678 GLN A O 1
ATOM 5659 N N . CYS A 1 679 ? -28.289 -12.992 25.659 1.00 75.69 679 CYS A N 1
ATOM 5660 C CA . CYS A 1 679 ? -28.062 -13.699 24.402 1.00 75.69 679 CYS A CA 1
ATOM 5661 C C . CYS A 1 679 ? -26.839 -14.628 24.434 1.00 75.69 679 CYS A C 1
ATOM 5663 O O . CYS A 1 679 ? -26.825 -15.628 23.719 1.00 75.69 679 CYS A O 1
ATOM 5665 N N . GLN A 1 680 ? -25.797 -14.297 25.209 1.00 79.94 680 GLN A N 1
ATOM 5666 C CA . GLN A 1 680 ? -24.472 -14.922 25.053 1.00 79.94 680 GLN A CA 1
ATOM 5667 C C . GLN A 1 680 ? -23.871 -15.494 26.347 1.00 79.94 680 GLN A C 1
ATOM 5669 O O . GLN A 1 680 ? -22.778 -16.063 26.300 1.00 79.94 680 GLN A O 1
ATOM 5674 N N . SER A 1 681 ? -24.567 -15.424 27.489 1.00 76.12 681 SER A N 1
ATOM 5675 C CA . SER A 1 681 ? -24.095 -16.014 28.760 1.00 76.12 681 SER A CA 1
ATOM 5676 C C . SER A 1 681 ? -23.753 -17.502 28.643 1.00 76.12 681 SER A C 1
ATOM 5678 O O . SER A 1 681 ? -22.762 -17.945 29.209 1.00 76.12 681 SER A O 1
ATOM 5680 N N . ASN A 1 682 ? -24.483 -18.271 27.835 1.00 77.06 682 ASN A N 1
ATOM 5681 C CA . ASN A 1 682 ? -24.199 -19.700 27.647 1.00 77.06 682 ASN A CA 1
ATOM 5682 C C . ASN A 1 682 ? -22.869 -19.982 26.920 1.00 77.06 682 ASN A C 1
ATOM 5684 O O . ASN A 1 682 ? -22.356 -21.094 27.001 1.00 77.06 682 ASN A O 1
ATOM 5688 N N . LYS A 1 683 ? -22.313 -18.999 26.198 1.00 77.69 683 LYS A N 1
ATOM 5689 C CA . LYS A 1 683 ? -21.064 -19.138 25.426 1.00 77.69 683 LYS A CA 1
ATOM 5690 C C . LYS A 1 683 ? -19.876 -18.432 26.078 1.00 77.69 683 LYS A C 1
ATOM 5692 O O . LYS A 1 683 ? -18.726 -18.777 25.816 1.00 77.69 683 LYS A O 1
ATOM 5697 N N . VAL A 1 684 ? -20.146 -17.439 26.921 1.00 82.69 684 VAL A N 1
ATOM 5698 C CA . VAL A 1 684 ? -19.139 -16.546 27.492 1.00 82.69 684 VAL A CA 1
ATOM 5699 C C . VAL A 1 684 ? -19.173 -16.638 29.012 1.00 82.69 684 VAL A C 1
ATOM 5701 O O . VAL A 1 684 ? -20.089 -16.135 29.665 1.00 82.69 684 VAL A O 1
ATOM 5704 N N . ARG A 1 685 ? -18.124 -17.232 29.589 1.00 85.31 685 ARG A N 1
ATOM 5705 C CA . ARG A 1 685 ? -18.006 -17.496 31.029 1.00 85.31 685 ARG A CA 1
ATOM 5706 C C . ARG A 1 685 ? -18.168 -16.225 31.857 1.00 85.31 685 ARG A C 1
ATOM 5708 O O . ARG A 1 685 ? -18.864 -16.249 32.866 1.00 85.31 685 ARG A O 1
ATOM 5715 N N . ARG A 1 686 ? -17.547 -15.115 31.445 1.00 85.12 686 ARG A N 1
ATOM 5716 C CA . ARG A 1 686 ? -17.581 -13.875 32.234 1.00 85.12 686 ARG A CA 1
ATOM 5717 C C . ARG A 1 686 ? -18.973 -13.237 32.268 1.00 85.12 686 ARG A C 1
ATOM 5719 O O . ARG A 1 686 ? -19.405 -12.785 33.322 1.00 85.12 686 ARG A O 1
ATOM 5726 N N . LEU A 1 687 ? -19.711 -13.289 31.155 1.00 87.38 687 LEU A N 1
ATOM 5727 C CA . LEU A 1 687 ? -21.112 -12.853 31.108 1.00 87.38 687 LEU A CA 1
ATOM 5728 C C . LEU A 1 687 ? -22.019 -13.780 31.924 1.00 87.38 687 LEU A C 1
ATOM 5730 O O . LEU A 1 687 ? -22.960 -13.304 32.553 1.00 87.38 687 LEU A O 1
ATOM 5734 N N . LYS A 1 688 ? -21.724 -15.087 31.959 1.00 87.06 688 LYS A N 1
ATOM 5735 C CA . LYS A 1 688 ? -22.440 -16.029 32.826 1.00 87.06 688 LYS A CA 1
ATOM 5736 C C . LYS A 1 688 ? -22.253 -15.700 34.303 1.00 87.06 688 LYS A C 1
ATOM 5738 O O . LYS A 1 688 ? -23.233 -15.577 35.022 1.00 87.06 688 LYS A O 1
ATOM 5743 N N . GLN A 1 689 ? -21.011 -15.479 34.727 1.00 85.75 689 GLN A N 1
ATOM 5744 C CA . GLN A 1 689 ? -20.710 -15.077 36.102 1.00 85.75 689 GLN A CA 1
ATOM 5745 C C . GLN A 1 689 ? -21.399 -13.758 36.476 1.00 85.75 689 GLN A C 1
ATOM 5747 O O . GLN A 1 689 ? -21.877 -13.616 37.597 1.00 85.75 689 GLN A O 1
ATOM 5752 N N . LEU A 1 690 ? -21.493 -12.812 35.535 1.00 87.00 690 LEU A N 1
ATOM 5753 C CA . LEU A 1 690 ? -22.219 -11.563 35.746 1.00 87.00 690 LEU A CA 1
ATOM 5754 C C . LEU A 1 690 ? -23.726 -11.796 35.921 1.00 87.00 690 LEU A C 1
ATOM 5756 O O . LEU A 1 690 ? -24.335 -11.242 36.831 1.00 87.00 690 LEU A O 1
ATOM 5760 N N . GLN A 1 691 ? -24.315 -12.657 35.085 1.00 88.75 691 GLN A N 1
ATOM 5761 C CA . GLN A 1 691 ? -25.705 -13.086 35.231 1.00 88.75 691 GLN A CA 1
ATOM 5762 C C . GLN A 1 691 ? -25.946 -13.727 36.603 1.00 88.75 691 GLN A C 1
ATOM 5764 O O . GLN A 1 691 ? -26.935 -13.415 37.260 1.00 88.75 691 GLN A O 1
ATOM 5769 N N . ASP A 1 692 ? -25.047 -14.613 37.033 1.00 88.31 692 ASP A N 1
ATOM 5770 C CA . ASP A 1 692 ? -25.168 -15.331 38.299 1.00 88.31 692 ASP A CA 1
ATOM 5771 C C . ASP A 1 692 ? -25.040 -14.376 39.495 1.00 88.31 692 ASP A C 1
ATOM 5773 O O . ASP A 1 692 ? -25.844 -14.476 40.418 1.00 88.31 692 ASP A O 1
ATOM 5777 N N . LEU A 1 693 ? -24.133 -13.388 39.444 1.00 87.94 693 LEU A N 1
ATOM 5778 C CA . LEU A 1 693 ? -24.058 -12.315 40.444 1.00 87.94 693 LEU A CA 1
ATOM 5779 C C . LEU A 1 693 ? -25.396 -11.576 40.553 1.00 87.94 693 LEU A C 1
ATOM 5781 O O . LEU A 1 693 ? -25.940 -11.482 41.648 1.00 87.94 693 LEU A O 1
ATOM 5785 N N . MET A 1 694 ? -25.958 -11.112 39.429 1.00 89.38 694 MET A N 1
ATOM 5786 C CA . MET A 1 694 ? -27.249 -10.410 39.436 1.00 89.38 694 MET A CA 1
ATOM 5787 C C . MET A 1 694 ? -28.348 -11.280 40.051 1.00 89.38 694 MET A C 1
ATOM 5789 O O . MET A 1 694 ? -29.128 -10.798 40.869 1.00 89.38 694 MET A O 1
ATOM 5793 N N . LYS A 1 695 ? -28.389 -12.574 39.707 1.00 88.69 695 LYS A N 1
ATOM 5794 C CA . LYS A 1 695 ? -29.360 -13.515 40.280 1.00 88.69 695 LYS A CA 1
ATOM 5795 C C . LYS A 1 695 ? -29.198 -13.672 41.784 1.00 88.69 695 LYS A C 1
ATOM 5797 O O . LYS A 1 695 ? -30.189 -13.589 42.501 1.00 88.69 695 LYS A O 1
ATOM 5802 N N . ILE A 1 696 ? -27.974 -13.866 42.263 1.00 88.44 696 ILE A N 1
ATOM 5803 C CA . ILE A 1 696 ? -27.694 -14.016 43.692 1.00 88.44 696 ILE A CA 1
ATOM 5804 C C . ILE A 1 696 ? -28.068 -12.731 44.442 1.00 88.44 696 ILE A C 1
ATOM 5806 O O . ILE A 1 696 ? -28.815 -12.791 45.414 1.00 88.44 696 ILE A O 1
ATOM 5810 N N . THR A 1 697 ? -27.618 -11.566 43.969 1.00 90.19 697 THR A N 1
ATOM 5811 C CA . THR A 1 697 ? -27.883 -10.268 44.607 1.00 90.19 697 THR A CA 1
ATOM 5812 C C . THR A 1 697 ? -29.380 -9.975 44.716 1.00 90.19 697 THR A C 1
ATOM 5814 O O . THR A 1 697 ? -29.853 -9.599 45.787 1.00 90.19 697 THR A O 1
ATOM 5817 N N . PHE A 1 698 ? -30.147 -10.179 43.640 1.00 91.56 698 PHE A N 1
ATOM 5818 C CA . PHE A 1 698 ? -31.592 -9.945 43.664 1.00 91.56 698 PHE A CA 1
ATOM 5819 C C . PHE A 1 698 ? -32.347 -10.990 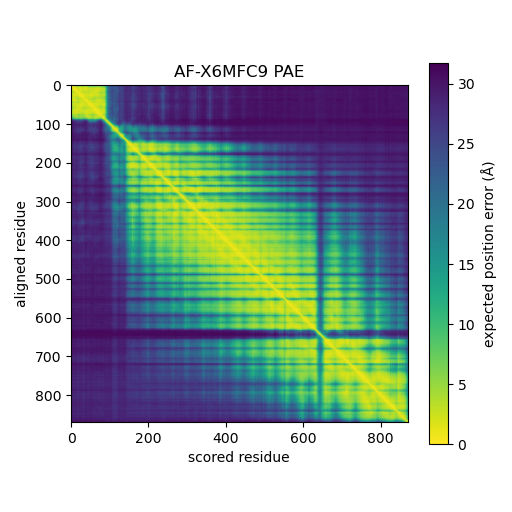44.483 1.00 91.56 698 PHE A C 1
ATOM 5821 O O . PHE A 1 698 ? -33.293 -10.632 45.176 1.00 91.56 698 PHE A O 1
ATOM 5828 N N . ASN A 1 699 ? -31.920 -12.255 44.474 1.00 89.81 699 ASN A N 1
ATOM 5829 C CA . ASN A 1 699 ? -32.524 -13.270 45.335 1.00 89.81 699 ASN A CA 1
ATOM 5830 C C . ASN A 1 699 ? -32.339 -12.932 46.820 1.00 89.81 699 ASN A C 1
ATOM 5832 O O . ASN A 1 699 ? -33.311 -13.022 47.559 1.00 89.81 699 ASN A O 1
ATOM 5836 N N . VAL A 1 700 ? -31.152 -12.467 47.233 1.00 89.19 700 VAL A N 1
ATOM 5837 C CA . VAL A 1 700 ? -30.916 -11.984 48.607 1.00 89.19 700 VAL A CA 1
ATOM 5838 C C . VAL A 1 700 ? -31.835 -10.805 48.934 1.00 89.19 700 VAL A C 1
ATOM 5840 O O . VAL A 1 700 ? -32.445 -10.776 49.999 1.00 89.19 700 VAL A O 1
ATOM 5843 N N . LEU A 1 701 ? -31.989 -9.849 48.012 1.00 91.81 701 LEU A N 1
ATOM 5844 C CA . LEU A 1 701 ? -32.914 -8.728 48.197 1.00 91.81 701 LEU A CA 1
ATOM 5845 C C . LEU A 1 701 ? -34.366 -9.205 48.371 1.00 91.81 701 LEU A C 1
ATOM 5847 O O . LEU A 1 701 ? -35.063 -8.729 49.266 1.00 91.81 701 LEU A O 1
ATOM 5851 N N . PHE A 1 702 ? -34.828 -10.139 47.538 1.00 91.31 702 PHE A N 1
ATOM 5852 C CA . PHE A 1 702 ? -36.186 -10.673 47.633 1.00 91.31 702 PHE A CA 1
ATOM 5853 C C . PHE A 1 702 ? -36.401 -11.490 48.903 1.00 91.31 702 PHE A C 1
ATOM 5855 O O . PHE A 1 702 ? -37.439 -11.341 49.535 1.00 91.31 702 PHE A O 1
ATOM 5862 N N . GLU A 1 703 ? -35.420 -12.285 49.323 1.00 89.94 703 GLU A N 1
ATOM 5863 C CA . GLU A 1 703 ? -35.468 -13.026 50.584 1.00 89.94 703 GLU A CA 1
ATOM 5864 C C . GLU A 1 703 ? -35.557 -12.076 51.788 1.00 89.94 703 GLU A C 1
ATOM 5866 O O . GLU A 1 703 ? -36.344 -12.309 52.703 1.00 89.94 703 GLU A O 1
ATOM 5871 N N . MET A 1 704 ? -34.831 -10.950 51.769 1.00 90.25 704 MET A N 1
ATOM 5872 C CA . MET A 1 704 ? -34.959 -9.925 52.813 1.00 90.25 704 MET A CA 1
ATOM 5873 C C . MET A 1 704 ? -36.359 -9.298 52.855 1.00 90.25 704 MET A C 1
ATOM 5875 O O . MET A 1 704 ? -36.832 -8.932 53.932 1.00 90.25 704 MET A O 1
ATOM 5879 N N . VAL A 1 705 ? -37.030 -9.166 51.709 1.00 89.38 705 VAL A N 1
ATOM 5880 C CA . VAL A 1 705 ? -38.423 -8.698 51.642 1.00 89.38 705 VAL A CA 1
ATOM 5881 C C . VAL A 1 705 ? -39.391 -9.766 52.155 1.00 89.38 705 VAL A C 1
ATOM 5883 O O . VAL A 1 705 ? -40.264 -9.446 52.959 1.00 89.38 705 VAL A O 1
ATOM 5886 N N . GLU A 1 706 ? -39.229 -11.018 51.719 1.00 88.19 706 GLU A N 1
ATOM 5887 C CA . GLU A 1 706 ? -40.075 -12.158 52.104 1.00 88.19 706 GLU A CA 1
ATOM 5888 C C . GLU A 1 706 ? -39.990 -12.444 53.612 1.00 88.19 706 GLU A C 1
ATOM 5890 O O . GLU A 1 706 ? -41.020 -12.613 54.261 1.00 88.19 706 GLU A O 1
ATOM 5895 N N . ASN A 1 707 ? -38.785 -12.399 54.187 1.00 88.56 707 ASN A N 1
ATOM 5896 C CA . ASN A 1 707 ? -38.538 -12.611 55.618 1.00 88.56 707 ASN A CA 1
ATOM 5897 C C . ASN A 1 707 ? -38.683 -11.332 56.460 1.00 88.56 707 ASN A C 1
ATOM 5899 O O . ASN A 1 707 ? -38.249 -11.298 57.608 1.00 88.56 707 ASN A O 1
ATOM 5903 N N . GLU A 1 708 ? -39.235 -10.260 55.887 1.00 88.31 708 GLU A N 1
ATOM 5904 C CA . GLU A 1 708 ? -39.483 -8.986 56.570 1.00 88.31 708 GLU A CA 1
ATOM 5905 C C . GLU A 1 708 ? -38.247 -8.376 57.264 1.00 88.31 708 GLU A C 1
ATOM 5907 O O . GLU A 1 708 ? -38.365 -7.695 58.279 1.00 88.31 708 GLU A O 1
ATOM 5912 N N . SER A 1 709 ? -37.049 -8.602 56.721 1.00 89.12 709 SER A N 1
ATOM 5913 C CA . SER A 1 709 ? -35.758 -8.197 57.306 1.00 89.12 709 SER A CA 1
ATOM 5914 C C . SER A 1 709 ? -35.043 -7.087 56.529 1.00 89.12 709 SER A C 1
ATOM 5916 O O . SER A 1 709 ? -33.951 -6.667 56.914 1.00 89.12 709 SER A O 1
ATOM 5918 N N . ILE A 1 710 ? -35.641 -6.595 55.437 1.00 91.25 710 ILE A N 1
ATOM 5919 C CA . ILE A 1 710 ? -35.084 -5.508 54.624 1.00 91.25 710 ILE A CA 1
ATOM 5920 C C . ILE A 1 710 ? -34.828 -4.250 55.467 1.00 91.25 710 ILE A C 1
ATOM 5922 O O . ILE A 1 710 ? -35.735 -3.711 56.103 1.00 91.25 710 ILE A O 1
ATOM 5926 N N . ALA A 1 711 ? -33.576 -3.789 55.467 1.00 91.69 711 ALA A N 1
ATOM 5927 C CA . ALA A 1 711 ? -33.141 -2.666 56.287 1.00 91.69 711 ALA A CA 1
ATOM 5928 C C . ALA A 1 711 ? -33.533 -1.304 55.689 1.00 91.69 711 ALA A C 1
ATOM 5930 O O . ALA A 1 711 ? -33.644 -1.165 54.466 1.00 91.69 711 ALA A O 1
ATOM 5931 N N . PHE A 1 712 ? -33.669 -0.278 56.538 1.00 90.69 712 PHE A N 1
ATOM 5932 C CA . PHE A 1 712 ? -33.962 1.096 56.104 1.00 90.69 712 PHE A CA 1
ATOM 5933 C C . PHE A 1 712 ? -32.978 1.617 55.053 1.00 90.69 712 PHE A C 1
ATOM 5935 O O . PHE A 1 712 ? -33.427 2.157 54.048 1.00 90.69 712 PHE A O 1
ATOM 5942 N N . CYS A 1 713 ? -31.670 1.411 55.228 1.00 89.06 713 CYS A N 1
ATOM 5943 C CA . CYS A 1 713 ? -30.656 1.895 54.286 1.00 89.06 713 CYS A CA 1
ATOM 5944 C C . CYS A 1 713 ? -30.768 1.257 52.889 1.00 89.06 713 CYS A C 1
ATOM 5946 O O . CYS A 1 713 ? -30.489 1.905 51.882 1.00 89.06 713 CYS A O 1
ATOM 5948 N N . VAL A 1 714 ? -31.226 0.002 52.801 1.00 90.44 714 VAL A N 1
ATOM 5949 C CA . VAL A 1 714 ? -31.470 -0.680 51.519 1.00 90.44 714 VAL A CA 1
ATOM 5950 C C . VAL A 1 714 ? -32.714 -0.097 50.851 1.00 90.44 714 VAL A C 1
ATOM 5952 O O . VAL A 1 714 ? -32.684 0.222 49.663 1.00 90.44 714 VAL A O 1
ATOM 5955 N N . CYS A 1 715 ? -33.798 0.096 51.611 1.00 90.38 715 CYS A N 1
ATOM 5956 C CA . CYS A 1 715 ? -35.000 0.772 51.119 1.00 90.38 715 CYS A CA 1
ATOM 5957 C C . CYS A 1 715 ? -34.713 2.213 50.681 1.00 90.38 715 CYS A C 1
ATOM 5959 O O . CYS A 1 715 ? -35.256 2.660 49.675 1.00 90.38 715 CYS A O 1
ATOM 5961 N N . GLU A 1 716 ? -33.851 2.926 51.403 1.00 89.50 716 GLU A N 1
ATOM 5962 C CA . GLU A 1 716 ? -33.417 4.281 51.075 1.00 89.50 716 GLU A CA 1
ATOM 5963 C C . GLU A 1 716 ? -32.659 4.306 49.747 1.00 89.50 716 GLU A C 1
ATOM 5965 O O . GLU A 1 716 ? -33.052 5.034 48.833 1.00 89.50 716 GLU A O 1
ATOM 5970 N N . PHE A 1 717 ? -31.649 3.445 49.600 1.00 90.12 717 PHE A N 1
ATOM 5971 C CA . PHE A 1 717 ? -30.899 3.298 48.357 1.00 90.12 717 PHE A CA 1
ATOM 5972 C C . PHE A 1 717 ? -31.820 3.012 47.160 1.00 90.12 717 PHE A C 1
ATOM 5974 O O . PHE A 1 717 ? -31.700 3.642 46.109 1.00 90.12 717 PHE A O 1
ATOM 5981 N N . LEU A 1 718 ? -32.775 2.093 47.309 1.00 90.00 718 LEU A N 1
ATOM 5982 C CA . LEU A 1 718 ? -33.689 1.716 46.228 1.00 90.00 718 LEU A CA 1
ATOM 5983 C C . LEU A 1 718 ? -34.786 2.763 45.968 1.00 90.00 718 LEU A C 1
ATOM 5985 O O . LEU A 1 718 ? -35.206 2.934 44.828 1.00 90.00 718 LEU A O 1
ATOM 5989 N N . GLY A 1 719 ? -35.267 3.438 47.014 1.00 79.69 719 GLY A N 1
ATOM 5990 C CA . GLY A 1 719 ? -36.499 4.228 46.997 1.00 79.69 719 GLY A CA 1
ATOM 5991 C C . GLY A 1 719 ? -36.339 5.722 46.713 1.00 79.69 719 GLY A C 1
ATOM 5992 O O . GLY A 1 719 ? -37.339 6.357 46.382 1.00 79.69 719 GLY A O 1
ATOM 5993 N N . TYR A 1 720 ? -35.136 6.294 46.835 1.00 71.31 720 TYR A N 1
ATOM 5994 C CA . TYR A 1 720 ? -34.911 7.739 46.651 1.00 71.31 720 TYR A CA 1
ATOM 5995 C C . TYR A 1 720 ? -34.455 8.164 45.252 1.00 71.31 720 TYR A C 1
ATOM 5997 O O . TYR A 1 720 ? -34.479 9.356 44.951 1.00 71.31 720 TYR A O 1
ATOM 6005 N N . CYS A 1 721 ? -34.049 7.227 44.396 1.00 69.44 721 CYS A N 1
ATOM 6006 C CA . CYS A 1 721 ? -33.569 7.534 43.052 1.00 69.44 721 CYS A CA 1
ATOM 6007 C C . CYS A 1 721 ? -34.513 6.938 42.000 1.00 69.44 721 CYS A C 1
ATOM 6009 O O . CYS A 1 721 ? -34.640 5.715 41.910 1.00 69.44 721 CYS A O 1
ATOM 6011 N N . ASP A 1 722 ? -35.147 7.784 41.181 1.00 70.75 722 ASP A N 1
ATOM 6012 C CA . ASP A 1 722 ? -36.020 7.338 40.081 1.00 70.75 722 ASP A CA 1
ATOM 6013 C C . ASP A 1 722 ? -35.284 6.394 39.109 1.00 70.75 722 ASP A C 1
ATOM 6015 O O . ASP A 1 722 ? -35.875 5.441 38.588 1.00 70.75 722 ASP A O 1
ATOM 6019 N N . ASP A 1 723 ? -33.969 6.581 38.950 1.00 78.38 723 ASP A N 1
ATOM 6020 C CA . ASP A 1 723 ? -33.110 5.713 38.143 1.00 78.38 723 ASP A CA 1
ATOM 6021 C C . ASP A 1 723 ? -33.045 4.280 38.697 1.00 78.38 723 ASP A C 1
ATOM 6023 O O . ASP A 1 723 ? -33.029 3.320 37.927 1.00 78.38 723 ASP A O 1
ATOM 6027 N N . ASN A 1 724 ? -33.065 4.093 40.021 1.00 85.25 724 ASN A N 1
ATOM 6028 C CA . ASN A 1 724 ? -32.999 2.761 40.631 1.00 85.25 724 ASN A CA 1
ATOM 6029 C C . ASN A 1 724 ? -34.297 1.984 40.408 1.00 85.25 724 ASN A C 1
ATOM 6031 O O . ASN A 1 724 ? -34.250 0.810 40.042 1.00 85.25 724 ASN A O 1
ATOM 6035 N N . ASN A 1 725 ? -35.453 2.646 40.509 1.00 81.88 725 ASN A N 1
ATOM 6036 C CA . ASN A 1 725 ? -36.732 2.046 40.125 1.00 81.88 725 ASN A CA 1
ATOM 6037 C C . ASN A 1 725 ? -36.737 1.638 38.644 1.00 81.88 725 ASN A C 1
ATOM 6039 O O . ASN A 1 725 ? -37.170 0.531 38.308 1.00 81.88 725 ASN A O 1
ATOM 6043 N N . HIS A 1 726 ? -36.211 2.492 37.759 1.00 85.94 726 HIS A N 1
ATOM 6044 C CA . HIS A 1 726 ? -36.063 2.162 36.342 1.00 85.94 726 HIS A CA 1
ATOM 6045 C C . HIS A 1 726 ? -35.145 0.948 36.125 1.00 85.94 726 HIS A C 1
ATOM 6047 O O . HIS A 1 726 ? -35.502 0.034 35.379 1.00 85.94 726 HIS A O 1
ATOM 6053 N N . ASN A 1 727 ? -34.004 0.893 36.815 1.00 88.81 727 ASN A N 1
ATOM 6054 C CA . ASN A 1 727 ? -33.042 -0.205 36.729 1.00 88.81 727 ASN A CA 1
ATOM 6055 C C . ASN A 1 727 ? -33.631 -1.534 37.222 1.00 88.81 727 ASN A C 1
ATOM 6057 O O . ASN A 1 727 ? -33.495 -2.551 36.541 1.00 88.81 727 ASN A O 1
ATOM 6061 N N . ILE A 1 728 ? -34.343 -1.534 38.355 1.00 88.62 728 ILE A N 1
ATOM 6062 C CA . ILE A 1 728 ? -35.047 -2.717 38.878 1.00 88.62 728 ILE A CA 1
ATOM 6063 C C . ILE A 1 728 ? -36.063 -3.221 37.849 1.00 88.62 728 ILE A C 1
ATOM 6065 O O . ILE A 1 728 ? -36.099 -4.414 37.545 1.00 88.62 728 ILE A O 1
ATOM 6069 N N . GLN A 1 729 ? -36.856 -2.321 37.260 1.00 87.06 729 GLN A N 1
ATOM 6070 C CA . GLN A 1 729 ? -37.815 -2.693 36.220 1.00 87.06 729 GLN A CA 1
ATOM 6071 C C . GLN A 1 729 ? -37.128 -3.227 34.955 1.00 87.06 729 GLN A C 1
ATOM 6073 O O . GLN A 1 729 ? -37.602 -4.201 34.371 1.00 87.06 729 GLN A O 1
ATOM 6078 N N . ALA A 1 730 ? -36.017 -2.627 34.519 1.00 88.06 730 ALA A N 1
ATOM 6079 C CA . ALA A 1 730 ? -35.257 -3.080 33.353 1.00 88.06 730 ALA A CA 1
ATOM 6080 C C . ALA A 1 730 ? -34.678 -4.493 33.554 1.00 88.06 730 ALA A C 1
ATOM 6082 O O . ALA A 1 730 ? -34.772 -5.345 32.664 1.00 88.06 730 ALA A O 1
ATOM 6083 N N . ILE A 1 731 ? -34.152 -4.767 34.749 1.00 87.19 731 ILE A N 1
ATOM 6084 C CA . ILE A 1 731 ? -33.679 -6.095 35.150 1.00 87.19 731 ILE A CA 1
ATOM 6085 C C . ILE A 1 731 ? -34.854 -7.078 35.206 1.00 87.19 731 ILE A C 1
ATOM 6087 O O . ILE A 1 731 ? -34.766 -8.157 34.630 1.00 87.19 731 ILE A O 1
ATOM 6091 N N . CYS A 1 732 ? -35.990 -6.692 35.790 1.00 86.75 732 CYS A N 1
ATOM 6092 C CA . CYS A 1 732 ? -37.192 -7.527 35.841 1.00 86.75 732 CYS A CA 1
ATOM 6093 C C . CYS A 1 732 ? -37.718 -7.910 34.449 1.00 86.75 732 CYS A C 1
ATOM 6095 O O . CYS A 1 732 ? -38.116 -9.050 34.230 1.00 86.75 732 CYS A O 1
ATOM 6097 N N . ARG A 1 733 ? -37.694 -6.985 33.479 1.00 87.06 733 ARG A N 1
ATOM 6098 C CA . ARG A 1 733 ? -38.048 -7.296 32.079 1.00 87.06 733 ARG A CA 1
ATOM 6099 C C . ARG A 1 733 ? -37.105 -8.331 31.470 1.00 87.06 733 ARG A C 1
ATOM 6101 O O . ARG A 1 733 ? -37.512 -9.084 30.591 1.00 87.06 733 ARG A O 1
ATOM 6108 N N . SER A 1 734 ? -35.858 -8.353 31.936 1.00 85.56 734 SER A N 1
ATOM 6109 C CA . SER A 1 734 ? -34.830 -9.280 31.472 1.00 85.56 734 SER A CA 1
ATOM 6110 C C . SER A 1 734 ? -34.882 -10.649 32.166 1.00 85.56 734 SER A C 1
ATOM 6112 O O . SER A 1 734 ? -34.395 -11.637 31.614 1.00 85.56 734 SER A O 1
ATOM 6114 N N . PHE A 1 735 ? -35.500 -10.721 33.344 1.00 85.88 735 PHE A N 1
ATOM 6115 C CA . PHE A 1 735 ? -35.710 -11.940 34.126 1.00 85.88 735 PHE A CA 1
ATOM 6116 C C . PHE A 1 735 ? -37.187 -12.025 34.539 1.00 85.88 735 PHE A C 1
ATOM 6118 O O . PHE A 1 735 ? -37.538 -11.665 35.668 1.00 85.88 735 PHE A O 1
ATOM 6125 N N . PRO A 1 736 ? -38.080 -12.444 33.618 1.00 82.62 736 PRO A N 1
ATOM 6126 C CA . PRO A 1 736 ? -39.526 -12.418 33.836 1.00 82.62 736 PRO A CA 1
ATOM 6127 C C . PRO A 1 736 ? -39.976 -13.240 35.048 1.00 82.62 736 PRO A C 1
ATOM 6129 O O . PRO A 1 736 ? -41.025 -12.949 35.619 1.00 82.62 736 PRO A O 1
ATOM 6132 N N . GLU A 1 737 ? -39.177 -14.230 35.465 1.00 85.69 737 GLU A N 1
ATOM 6133 C CA . GLU A 1 737 ? -39.410 -15.035 36.667 1.00 85.69 737 GLU A CA 1
ATOM 6134 C C . GLU A 1 737 ? -39.496 -14.211 37.966 1.00 85.69 737 GLU A C 1
ATOM 6136 O O . GLU A 1 737 ? -40.016 -14.695 38.968 1.00 85.69 737 GLU A O 1
ATOM 6141 N N . TRP A 1 738 ? -39.008 -12.968 37.967 1.00 90.00 738 TRP A N 1
ATOM 6142 C CA . TRP A 1 738 ? -38.997 -12.099 39.145 1.00 90.00 738 TRP A CA 1
ATOM 6143 C C . TRP A 1 738 ? -40.153 -11.112 39.219 1.00 90.00 738 TRP A C 1
ATOM 6145 O O . TRP A 1 738 ? -40.210 -10.344 40.177 1.00 90.00 738 TRP A O 1
ATOM 6155 N N . LYS A 1 739 ? -41.076 -11.120 38.252 1.00 88.38 739 LYS A N 1
ATOM 6156 C CA . LYS A 1 739 ? -42.146 -10.119 38.158 1.00 88.38 739 LYS A CA 1
ATOM 6157 C C . LYS A 1 739 ? -42.916 -9.934 39.468 1.00 88.38 739 LYS A C 1
ATOM 6159 O O . LYS A 1 739 ? -42.947 -8.829 40.002 1.00 88.38 739 LYS A O 1
ATOM 6164 N N . ASP A 1 740 ? -43.436 -11.020 40.031 1.00 88.38 740 ASP A N 1
ATOM 6165 C CA . ASP A 1 740 ? -44.250 -10.961 41.251 1.00 88.38 740 ASP A CA 1
ATOM 6166 C C . ASP A 1 740 ? -43.428 -10.510 42.478 1.00 88.38 740 ASP A C 1
ATOM 6168 O O . ASP A 1 740 ? -43.913 -9.773 43.343 1.00 88.38 740 ASP A O 1
ATOM 6172 N N . LYS A 1 741 ? -42.144 -10.896 42.537 1.00 90.50 741 LYS A N 1
ATOM 6173 C CA . LYS A 1 741 ? -41.214 -10.493 43.607 1.00 90.50 741 LYS A CA 1
ATOM 6174 C C . LYS A 1 741 ? -40.860 -9.008 43.519 1.00 90.50 741 LYS A C 1
ATOM 6176 O O . LYS A 1 741 ? -40.818 -8.319 44.537 1.00 90.50 741 LYS A O 1
ATOM 6181 N N . VAL A 1 742 ? -40.651 -8.497 42.306 1.00 89.81 742 VAL A N 1
ATOM 6182 C CA . VAL A 1 742 ? -40.384 -7.076 42.049 1.00 89.81 742 VAL A CA 1
ATOM 6183 C C . VAL A 1 742 ? -41.611 -6.229 42.361 1.00 89.81 742 VAL A C 1
ATOM 6185 O O . VAL A 1 742 ? -41.470 -5.210 43.031 1.00 89.81 742 VAL A O 1
ATOM 6188 N N . ASP A 1 743 ? -42.810 -6.661 41.969 1.00 88.25 743 ASP A N 1
ATOM 6189 C CA . ASP A 1 743 ? -44.055 -5.968 42.322 1.00 88.25 743 ASP A CA 1
ATOM 6190 C C . ASP A 1 743 ? -44.235 -5.897 43.852 1.00 88.25 743 ASP A C 1
ATOM 6192 O O . ASP A 1 743 ? -44.625 -4.862 44.403 1.00 88.25 743 ASP A O 1
ATOM 6196 N N . THR A 1 744 ? -43.867 -6.967 44.564 1.00 91.94 744 THR A N 1
ATOM 6197 C CA . THR A 1 744 ? -43.853 -7.000 46.035 1.00 91.94 744 THR A CA 1
ATOM 6198 C C . THR A 1 744 ? -42.838 -6.012 46.620 1.00 91.94 744 THR A C 1
ATOM 6200 O O . THR A 1 744 ? -43.197 -5.211 47.486 1.00 91.94 744 THR A O 1
ATOM 6203 N N . LEU A 1 745 ? -41.599 -5.999 46.117 1.00 92.38 745 LEU A N 1
ATOM 6204 C CA . LEU A 1 745 ? -40.566 -5.040 46.521 1.00 92.38 745 LEU A CA 1
ATOM 6205 C C . LEU A 1 745 ? -41.014 -3.589 46.279 1.00 92.38 745 LEU A C 1
ATOM 6207 O O . LEU A 1 745 ? -40.910 -2.763 47.181 1.00 92.38 745 LEU A O 1
ATOM 6211 N N . LEU A 1 746 ? -41.563 -3.273 45.103 1.00 89.94 746 LEU A N 1
ATOM 6212 C CA . LEU A 1 746 ? -42.045 -1.927 44.773 1.00 89.94 746 LEU A CA 1
ATOM 6213 C C . LEU A 1 746 ? -43.165 -1.473 45.722 1.00 89.94 746 LEU A C 1
ATOM 6215 O O . LEU A 1 746 ? -43.197 -0.314 46.138 1.00 89.94 746 LEU A O 1
ATOM 6219 N N . ASN A 1 747 ? -44.051 -2.386 46.134 1.00 90.25 747 ASN A N 1
ATOM 6220 C CA . ASN A 1 747 ? -45.062 -2.098 47.152 1.00 90.25 747 ASN A CA 1
ATOM 6221 C C . ASN A 1 747 ? -44.441 -1.800 48.527 1.00 90.25 747 ASN A C 1
ATOM 6223 O O . ASN A 1 747 ? -44.908 -0.893 49.222 1.00 90.25 747 ASN A O 1
ATOM 6227 N N . VAL A 1 748 ? -43.390 -2.525 48.924 1.00 91.50 748 VAL A N 1
ATOM 6228 C CA . VAL A 1 748 ? -42.632 -2.244 50.156 1.00 91.50 748 VAL A CA 1
ATOM 6229 C C . VAL A 1 748 ? -41.946 -0.880 50.078 1.00 91.50 748 VAL A C 1
ATOM 6231 O O . VAL A 1 748 ? -42.087 -0.087 51.007 1.00 91.50 748 VAL A O 1
ATOM 6234 N N . LEU A 1 749 ? -41.302 -0.552 48.955 1.00 91.25 749 LEU A N 1
ATOM 6235 C CA . LEU A 1 749 ? -40.661 0.750 48.741 1.00 91.25 749 LEU A CA 1
ATOM 6236 C C . LEU A 1 749 ? -41.671 1.905 48.776 1.00 91.25 749 LEU A C 1
ATOM 6238 O O . LEU A 1 749 ? -41.393 2.946 49.366 1.00 91.25 749 LEU A O 1
ATOM 6242 N N . LYS A 1 750 ? -42.883 1.714 48.241 1.00 89.81 750 LYS A N 1
ATOM 6243 C CA . LYS A 1 750 ? -43.964 2.708 48.339 1.00 89.81 750 LYS A CA 1
ATOM 6244 C C . LYS A 1 750 ? -44.411 2.940 49.786 1.00 89.81 750 LYS A C 1
ATOM 6246 O O . LYS A 1 750 ? -44.645 4.081 50.187 1.00 89.81 750 LYS A O 1
ATOM 6251 N N . LYS A 1 751 ? -44.520 1.873 50.589 1.00 89.94 751 LYS A N 1
ATOM 6252 C CA . LYS A 1 751 ? -44.801 1.990 52.032 1.00 89.94 751 LYS A CA 1
ATOM 6253 C C . LYS A 1 751 ? -43.671 2.722 52.753 1.00 89.94 751 LYS A C 1
ATOM 6255 O O . LYS A 1 751 ? -43.952 3.592 53.573 1.00 89.94 751 LYS A O 1
ATOM 6260 N N . PHE A 1 752 ? -42.420 2.410 52.418 1.00 91.50 752 PHE A N 1
ATOM 6261 C CA . PHE A 1 752 ? -41.240 3.084 52.954 1.00 91.50 752 PHE A CA 1
ATOM 6262 C C . PHE A 1 752 ? -41.245 4.583 52.634 1.00 91.50 752 PHE A C 1
ATOM 6264 O O . PHE A 1 752 ? -41.113 5.392 53.546 1.00 91.50 752 PHE A O 1
ATOM 6271 N N . GLN A 1 753 ? -41.493 4.975 51.382 1.00 89.94 753 GLN A N 1
ATOM 6272 C CA . GLN A 1 753 ? -41.592 6.386 50.996 1.00 89.94 753 GLN A CA 1
ATOM 6273 C C . GLN A 1 753 ? -42.663 7.127 51.809 1.00 89.94 753 GLN A C 1
ATOM 6275 O O . GLN A 1 753 ? -42.413 8.230 52.296 1.00 89.94 753 GLN A O 1
ATOM 6280 N N . ASN A 1 754 ? -43.835 6.511 52.016 1.00 89.31 754 ASN A N 1
ATOM 6281 C CA . ASN A 1 754 ? -44.874 7.104 52.860 1.00 89.31 754 ASN A CA 1
ATOM 6282 C C . ASN A 1 754 ? -44.420 7.228 54.323 1.00 89.31 754 ASN A C 1
ATOM 6284 O O . ASN A 1 754 ? -44.608 8.270 54.944 1.00 89.31 754 ASN A O 1
ATOM 6288 N N . PHE A 1 755 ? -43.779 6.192 54.867 1.00 91.00 755 PHE A N 1
ATOM 6289 C CA . PHE A 1 755 ? -43.236 6.215 56.224 1.00 91.00 755 PHE A CA 1
ATOM 6290 C C . PHE A 1 755 ? -42.225 7.349 56.416 1.00 91.00 755 PHE A C 1
ATOM 6292 O O . PHE A 1 755 ? -42.322 8.105 57.383 1.00 91.00 755 PHE A O 1
ATOM 6299 N N . VAL A 1 756 ? -41.289 7.514 55.477 1.00 89.88 756 VAL A N 1
ATOM 6300 C CA . VAL A 1 756 ? -40.281 8.573 55.551 1.00 89.88 756 VAL A CA 1
ATOM 6301 C C . VAL A 1 756 ? -40.905 9.961 55.397 1.00 89.88 756 VAL A C 1
ATOM 6303 O O . VAL A 1 756 ? -40.531 10.868 56.139 1.00 89.88 756 VAL A O 1
ATOM 6306 N N . LEU A 1 757 ? -41.902 10.129 54.521 1.00 90.31 757 LEU A N 1
ATOM 6307 C CA . LEU A 1 757 ? -42.656 11.380 54.402 1.00 90.31 757 LEU A CA 1
ATOM 6308 C C . LEU A 1 757 ? -43.329 11.758 55.730 1.00 90.31 757 LEU A C 1
ATOM 6310 O O . LEU A 1 757 ? -43.178 12.882 56.207 1.00 90.31 757 LEU A O 1
ATOM 6314 N N . LEU A 1 758 ? -44.050 10.817 56.347 1.00 90.44 758 LEU A N 1
ATOM 6315 C CA . LEU A 1 758 ? -44.705 11.043 57.638 1.00 90.44 758 LEU A CA 1
ATOM 6316 C C . LEU A 1 758 ? -43.686 11.359 58.736 1.00 90.44 758 LEU A C 1
ATOM 6318 O O . LEU A 1 758 ? -43.902 12.283 59.519 1.00 90.44 758 LEU A O 1
ATOM 6322 N N . LYS A 1 759 ? -42.554 10.646 58.757 1.00 89.81 759 LYS A N 1
ATOM 6323 C CA . LYS A 1 759 ? -41.439 10.894 59.677 1.00 89.81 759 LYS A CA 1
ATOM 6324 C C . LYS A 1 759 ? -40.889 12.308 59.528 1.00 89.81 759 LYS A C 1
ATOM 6326 O O . LYS A 1 759 ? -40.765 13.006 60.525 1.00 89.81 759 LYS A O 1
ATOM 6331 N N . GLN A 1 760 ? -40.594 12.751 58.305 1.00 89.81 760 GLN A N 1
ATOM 6332 C CA . GLN A 1 760 ? -40.072 14.096 58.037 1.00 89.81 760 GLN A CA 1
ATOM 6333 C C . GLN A 1 760 ? -41.041 15.186 58.507 1.00 89.81 760 GLN A C 1
ATOM 6335 O O . GLN A 1 760 ? -40.627 16.118 59.199 1.00 89.81 760 GLN A O 1
ATOM 6340 N N . LEU A 1 761 ? -42.331 15.042 58.185 1.00 91.19 761 LEU A N 1
ATOM 6341 C CA . LEU A 1 761 ? -43.375 15.958 58.646 1.00 91.19 761 LEU A CA 1
ATOM 6342 C C . LEU A 1 761 ? -43.434 16.003 60.178 1.00 91.19 761 LEU A C 1
ATOM 6344 O O . LEU A 1 761 ? -43.376 17.082 60.767 1.00 91.19 761 LEU A O 1
ATOM 6348 N N . TYR A 1 762 ? -43.470 14.836 60.824 1.00 90.75 762 TYR A N 1
ATOM 6349 C CA . TYR A 1 762 ? -43.463 14.723 62.280 1.00 90.75 762 TYR A CA 1
ATOM 6350 C C . TYR A 1 762 ? -42.225 15.377 62.906 1.00 90.75 762 TYR A C 1
ATOM 6352 O O . TYR A 1 762 ? -42.365 16.174 63.831 1.00 90.75 762 TYR A O 1
ATOM 6360 N N . THR A 1 763 ? -41.019 15.097 62.403 1.00 88.62 763 THR A N 1
ATOM 6361 C CA . THR A 1 763 ? -39.770 15.639 62.955 1.00 88.62 763 THR A CA 1
ATOM 6362 C C . THR A 1 763 ? -39.759 17.165 62.913 1.00 88.62 763 THR A C 1
ATOM 6364 O O . THR A 1 763 ? -39.424 17.802 63.913 1.00 88.62 763 THR A O 1
ATOM 6367 N N . VAL A 1 764 ? -40.170 17.770 61.793 1.00 89.31 764 VAL A N 1
ATOM 6368 C CA . VAL A 1 764 ? -40.224 19.234 61.671 1.00 89.31 764 VAL A CA 1
ATOM 6369 C C . VAL A 1 764 ? -41.275 19.820 62.612 1.00 89.31 764 VAL A C 1
ATOM 6371 O O . VAL A 1 764 ? -40.990 20.807 63.296 1.00 89.31 764 VAL A O 1
ATOM 6374 N N . VAL A 1 765 ? -42.464 19.215 62.684 1.00 89.06 765 VAL A N 1
ATOM 6375 C CA . VAL A 1 765 ? -43.543 19.694 63.556 1.00 89.06 765 VAL A CA 1
ATOM 6376 C C . VAL A 1 765 ? -43.152 19.578 65.028 1.00 89.06 765 VAL A C 1
ATOM 6378 O O . VAL A 1 765 ? -43.253 20.552 65.773 1.00 89.06 765 VAL A O 1
ATOM 6381 N N . SER A 1 766 ? -42.634 18.423 65.440 1.00 88.25 766 SER A N 1
ATOM 6382 C CA . SER A 1 766 ? -42.191 18.171 66.808 1.00 88.25 766 SER A CA 1
ATOM 6383 C C . SER A 1 766 ? -41.091 19.145 67.237 1.00 88.25 766 SER A C 1
ATOM 6385 O O . SER A 1 766 ? -41.166 19.710 68.324 1.00 88.25 766 SER A O 1
ATOM 6387 N N . ALA A 1 767 ? -40.097 19.396 66.379 1.00 87.50 767 ALA A N 1
ATOM 6388 C CA . ALA A 1 767 ? -38.980 20.281 66.707 1.00 87.50 767 ALA A CA 1
ATOM 6389 C C . ALA A 1 767 ? -39.374 21.767 66.804 1.00 87.50 767 ALA A C 1
ATOM 6391 O O . ALA A 1 767 ? -38.802 22.500 67.608 1.00 87.50 767 ALA A O 1
ATOM 6392 N N . ASN A 1 768 ? -40.325 22.230 65.984 1.00 86.31 768 ASN A N 1
ATOM 6393 C CA . ASN A 1 768 ? -40.670 23.656 65.905 1.00 86.31 768 ASN A CA 1
ATOM 6394 C C . ASN A 1 768 ? -41.852 24.063 66.789 1.00 86.31 768 ASN A C 1
ATOM 6396 O O . ASN A 1 768 ? -41.959 25.235 67.157 1.00 86.31 768 ASN A O 1
ATOM 6400 N N . TYR A 1 769 ? -42.751 23.128 67.097 1.00 87.25 769 TYR A N 1
ATOM 6401 C CA . TYR A 1 769 ? -44.061 23.455 67.661 1.00 87.25 769 TYR A CA 1
ATOM 6402 C C . TYR A 1 769 ? -44.392 22.722 68.957 1.00 87.25 769 TYR A C 1
ATOM 6404 O O . TYR A 1 769 ? -45.300 23.171 69.666 1.00 87.25 769 TYR A O 1
ATOM 6412 N N . MET A 1 770 ? -43.640 21.677 69.308 1.00 87.19 770 MET A N 1
ATOM 6413 C CA . MET A 1 770 ? -43.866 20.845 70.495 1.00 87.19 770 MET A CA 1
ATOM 6414 C C . MET A 1 770 ? -42.714 20.985 71.503 1.00 87.19 770 MET A C 1
ATOM 6416 O O . MET A 1 770 ? -41.669 21.562 71.209 1.00 87.19 770 MET A O 1
ATOM 6420 N N . THR A 1 771 ? -42.912 20.528 72.738 1.00 83.62 771 THR A N 1
ATOM 6421 C CA . 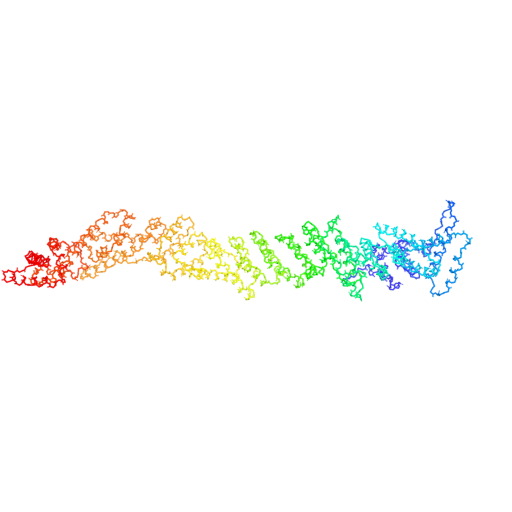THR A 1 771 ? -41.832 20.261 73.708 1.00 83.62 771 THR A CA 1
ATOM 6422 C C . THR A 1 771 ? -41.828 18.778 74.063 1.00 83.62 771 THR A C 1
ATOM 6424 O O . THR A 1 771 ? -42.812 18.077 73.847 1.00 83.62 771 THR A O 1
ATOM 6427 N N . ILE A 1 772 ? -40.730 18.295 74.655 1.00 80.19 772 ILE A N 1
ATOM 6428 C CA . ILE A 1 772 ? -40.581 16.886 75.064 1.00 80.19 772 ILE A CA 1
ATOM 6429 C C . ILE A 1 772 ? -41.748 16.432 75.961 1.00 80.19 772 ILE A C 1
ATOM 6431 O O . ILE A 1 772 ? -42.213 15.305 75.838 1.00 80.19 772 ILE A O 1
ATOM 6435 N N . ALA A 1 773 ? -42.268 17.325 76.812 1.00 81.62 773 ALA A N 1
ATOM 6436 C CA . ALA A 1 773 ? -43.388 17.039 77.710 1.00 81.62 773 ALA A CA 1
ATOM 6437 C C . ALA A 1 773 ? -44.732 16.792 76.994 1.00 81.62 773 ALA A C 1
ATOM 6439 O O . ALA A 1 773 ? -45.613 16.167 77.586 1.00 81.62 773 ALA A O 1
ATOM 6440 N N . ASP A 1 774 ? -44.887 17.259 75.749 1.00 81.69 774 ASP A N 1
ATOM 6441 C CA . ASP A 1 774 ? -46.096 17.032 74.945 1.00 81.69 774 ASP A CA 1
ATOM 6442 C C . ASP A 1 774 ? -46.075 15.671 74.230 1.00 81.69 774 ASP A C 1
ATOM 6444 O O . ASP A 1 774 ? -47.107 15.200 73.741 1.00 81.69 774 ASP A O 1
ATOM 6448 N N . LEU A 1 775 ? -44.895 15.056 74.115 1.00 85.81 775 LEU A N 1
ATOM 6449 C CA . LEU A 1 775 ? -44.716 13.773 73.447 1.00 85.81 775 LEU A CA 1
ATOM 6450 C C . LEU A 1 775 ? -45.004 12.647 74.438 1.00 85.81 775 LEU A C 1
ATOM 6452 O O . LEU A 1 775 ? -44.458 12.625 75.543 1.00 85.81 775 LEU A O 1
ATOM 6456 N N . SER A 1 776 ? -45.839 11.690 74.032 1.00 87.00 776 SER A N 1
ATOM 6457 C CA . SER A 1 776 ? -45.999 10.441 74.778 1.00 87.00 776 SER A CA 1
ATOM 6458 C C . SER A 1 776 ? -44.671 9.679 74.822 1.00 87.00 776 SER A C 1
ATOM 6460 O O . SER A 1 776 ? -43.830 9.841 73.937 1.00 87.00 776 SER A O 1
ATOM 6462 N N . GLU A 1 777 ? -44.493 8.816 75.822 1.00 85.75 777 GLU A N 1
ATOM 6463 C CA . GLU A 1 777 ? -43.311 7.945 75.938 1.00 85.75 777 GLU A CA 1
ATOM 6464 C C . GLU A 1 777 ? -43.047 7.190 74.626 1.00 85.75 777 GLU A C 1
ATOM 6466 O O . GLU A 1 777 ? -41.934 7.184 74.108 1.00 85.75 777 GLU A O 1
ATOM 6471 N N . ARG A 1 778 ? -44.114 6.700 73.986 1.00 88.69 778 ARG A N 1
ATOM 6472 C CA . ARG A 1 778 ? -44.035 6.005 72.701 1.00 88.69 778 ARG A CA 1
ATOM 6473 C C . ARG A 1 778 ? -43.591 6.894 71.528 1.00 88.69 778 ARG A C 1
ATOM 6475 O O . ARG A 1 778 ? -42.847 6.439 70.661 1.00 88.69 778 ARG A O 1
ATOM 6482 N N . LEU A 1 779 ? -43.993 8.169 71.497 1.00 87.19 779 LEU A N 1
ATOM 6483 C CA . LEU A 1 779 ? -43.520 9.142 70.500 1.00 87.19 779 LEU A CA 1
ATOM 6484 C C . LEU A 1 779 ? -42.066 9.566 70.749 1.00 87.19 779 LEU A C 1
ATOM 6486 O O . LEU A 1 779 ? -41.328 9.842 69.798 1.00 87.19 779 LEU A O 1
ATOM 6490 N N . GLN A 1 780 ? -41.629 9.594 72.010 1.00 86.88 780 GLN A N 1
ATOM 6491 C CA . GLN A 1 780 ? -40.224 9.808 72.360 1.00 86.88 780 GLN A CA 1
ATOM 6492 C C . GLN A 1 780 ? -39.365 8.622 71.899 1.00 86.88 780 GLN A C 1
ATOM 6494 O O . GLN A 1 780 ? -38.361 8.842 71.222 1.00 86.88 780 GLN A O 1
ATOM 6499 N N . GLU A 1 781 ? -39.807 7.382 72.142 1.00 87.75 781 GLU A N 1
ATOM 6500 C CA . GLU A 1 781 ? -39.173 6.164 71.612 1.00 87.75 781 GLU A CA 1
ATOM 6501 C C . GLU A 1 781 ? -39.095 6.183 70.081 1.00 87.75 781 GLU A C 1
ATOM 6503 O O . GLU A 1 781 ? -38.035 5.925 69.514 1.00 87.75 781 GLU A O 1
ATOM 6508 N N . PHE A 1 782 ? -40.188 6.544 69.399 1.00 88.75 782 PHE A N 1
ATOM 6509 C CA . PHE A 1 782 ? -40.198 6.692 67.941 1.00 88.75 782 PHE A CA 1
ATOM 6510 C C . PHE A 1 782 ? -39.182 7.738 67.461 1.00 88.75 782 PHE A C 1
ATOM 6512 O O . PHE A 1 782 ? -38.482 7.519 66.473 1.00 88.75 782 PHE A O 1
ATOM 6519 N N . SER A 1 783 ? -39.062 8.863 68.171 1.00 85.69 783 SER A N 1
ATOM 6520 C CA . SER A 1 783 ? -38.106 9.929 67.840 1.00 85.69 783 SER A CA 1
ATOM 6521 C C . SER A 1 783 ? -36.656 9.460 68.005 1.00 85.69 783 SER A C 1
ATOM 6523 O O . SER A 1 783 ? -35.809 9.750 67.156 1.00 85.69 783 SER A O 1
ATOM 6525 N N . GLN A 1 784 ? -36.378 8.692 69.061 1.00 85.75 784 GLN A N 1
ATOM 6526 C CA . GLN A 1 784 ? -35.064 8.104 69.312 1.00 85.75 784 GLN A CA 1
ATOM 6527 C C . GLN A 1 784 ? -34.714 7.040 68.264 1.00 85.75 784 GLN A C 1
ATOM 6529 O O . GLN A 1 784 ? -33.625 7.085 67.692 1.00 85.75 784 GLN A O 1
ATOM 6534 N N . PHE A 1 785 ? -35.654 6.147 67.942 1.00 88.44 785 PHE A N 1
ATOM 6535 C CA . PHE A 1 785 ? -35.526 5.168 66.860 1.00 88.44 785 PHE A CA 1
ATOM 6536 C C . PHE A 1 785 ? -35.192 5.843 65.524 1.00 88.44 785 PHE A C 1
ATOM 6538 O O . PHE A 1 785 ? -34.204 5.504 64.876 1.00 88.44 785 PHE A O 1
ATOM 6545 N N . CYS A 1 786 ? -35.954 6.875 65.155 1.00 84.25 786 CYS A N 1
ATOM 6546 C CA . CYS A 1 786 ? -35.790 7.636 63.915 1.00 84.25 786 CYS A CA 1
ATOM 6547 C C . CYS A 1 786 ? -34.408 8.273 63.721 1.00 84.25 786 CYS A C 1
ATOM 6549 O O . CYS A 1 786 ? -34.101 8.704 62.604 1.00 84.25 786 CYS A O 1
ATOM 6551 N N . SER A 1 787 ? -33.624 8.385 64.794 1.00 80.88 787 SER A N 1
ATOM 6552 C CA . SER A 1 787 ? -32.286 8.971 64.776 1.00 80.88 787 SER A CA 1
ATOM 6553 C C . SER A 1 787 ? -31.203 7.957 64.387 1.00 80.88 787 SER A C 1
ATOM 6555 O O . SER A 1 787 ? -30.157 8.387 63.922 1.00 80.88 787 SER A O 1
ATOM 6557 N N . ASN A 1 788 ? -31.453 6.643 64.527 1.00 81.56 788 ASN A N 1
ATOM 6558 C CA . ASN A 1 788 ? -30.464 5.567 64.327 1.00 81.56 788 ASN A CA 1
ATOM 6559 C C . ASN A 1 788 ? -31.032 4.335 63.579 1.00 81.56 788 ASN A C 1
ATOM 6561 O O . ASN A 1 788 ? -30.585 3.211 63.786 1.00 81.56 788 ASN A O 1
ATOM 6565 N N . TRP A 1 789 ? -32.038 4.520 62.726 1.00 87.50 789 TRP A N 1
ATOM 6566 C CA . TRP A 1 789 ? -32.825 3.426 62.135 1.00 87.50 789 TRP A CA 1
ATOM 6567 C C . TRP A 1 789 ? -32.184 2.697 60.938 1.00 87.50 789 TRP A C 1
ATOM 6569 O O . TRP A 1 789 ? -32.763 1.736 60.447 1.00 87.50 789 TRP A O 1
ATOM 6579 N N . ASP A 1 790 ? -31.020 3.127 60.438 1.00 82.00 790 ASP A N 1
ATOM 6580 C CA . ASP A 1 790 ? -30.537 2.759 59.093 1.00 82.00 790 ASP A CA 1
ATOM 6581 C C . ASP A 1 790 ? -30.356 1.244 58.902 1.00 82.00 790 ASP A C 1
ATOM 6583 O O . ASP A 1 790 ? -30.562 0.719 57.807 1.00 82.00 790 ASP A O 1
ATOM 6587 N N . LEU A 1 791 ? -29.989 0.532 59.969 1.00 83.44 791 LEU A N 1
ATOM 6588 C CA . LEU A 1 791 ? -29.761 -0.917 59.965 1.00 83.44 791 LEU A CA 1
ATOM 6589 C C . LEU A 1 791 ? -30.958 -1.732 60.472 1.00 83.44 791 LEU A C 1
ATOM 6591 O O . LEU A 1 791 ? -30.914 -2.963 60.442 1.00 83.44 791 LEU A O 1
ATOM 6595 N N . GLU A 1 792 ? -32.009 -1.062 60.934 1.00 86.69 792 GLU A N 1
ATOM 6596 C CA . GLU A 1 792 ? -33.206 -1.705 61.468 1.00 86.69 792 GLU A CA 1
ATOM 6597 C C . GLU A 1 792 ? -34.087 -2.243 60.339 1.00 86.69 792 GLU A C 1
ATOM 6599 O O . GLU A 1 792 ? -34.081 -1.713 59.224 1.00 86.69 792 GLU A O 1
ATOM 6604 N N . SER A 1 793 ? -34.866 -3.293 60.617 1.00 89.44 793 SER A N 1
ATOM 6605 C CA . SER A 1 793 ? -35.834 -3.804 59.641 1.00 89.44 793 SER A CA 1
ATOM 6606 C C . SER A 1 793 ? -36.959 -2.790 59.434 1.00 89.44 793 SER A C 1
ATOM 6608 O O . SER A 1 793 ? -37.657 -2.404 60.376 1.00 89.44 793 SER A O 1
ATOM 6610 N N . PHE A 1 794 ? -37.183 -2.393 58.179 1.00 91.31 794 PHE A N 1
ATOM 6611 C CA . PHE A 1 794 ? -38.265 -1.483 57.821 1.00 91.31 794 PHE A CA 1
ATOM 6612 C C . PHE A 1 794 ? -39.640 -2.079 58.128 1.00 91.31 794 PHE A C 1
ATOM 6614 O O . PHE A 1 794 ? -40.494 -1.402 58.699 1.00 91.31 794 PHE A O 1
ATOM 6621 N N . LEU A 1 795 ? -39.871 -3.335 57.746 1.00 89.19 795 LEU A N 1
ATOM 6622 C CA . LEU A 1 795 ? -41.188 -3.959 57.878 1.00 89.19 795 LEU A CA 1
ATOM 6623 C C . LEU A 1 795 ? -41.537 -4.224 59.347 1.00 89.19 795 LEU A C 1
ATOM 6625 O O . LEU A 1 795 ? -42.673 -3.978 59.761 1.00 89.19 795 LEU A O 1
ATOM 6629 N N . GLU A 1 796 ? -40.548 -4.616 60.149 1.00 88.94 796 GLU A N 1
ATOM 6630 C CA . GLU A 1 796 ? -40.705 -4.780 61.593 1.00 88.94 796 GLU A CA 1
ATOM 6631 C C . GLU A 1 796 ? -40.966 -3.436 62.285 1.00 88.94 796 GLU A C 1
ATOM 6633 O O . GLU A 1 796 ? -41.944 -3.295 63.021 1.00 88.94 796 GLU A O 1
ATOM 6638 N N . ALA A 1 797 ? -40.169 -2.405 61.988 1.00 87.81 797 ALA A N 1
ATOM 6639 C CA . ALA A 1 797 ? -40.378 -1.068 62.536 1.00 87.81 797 ALA A CA 1
ATOM 6640 C C . ALA A 1 797 ? -41.726 -0.467 62.112 1.00 87.81 797 ALA A C 1
ATOM 6642 O O . ALA A 1 797 ? -42.421 0.150 62.923 1.00 87.81 797 ALA A O 1
ATOM 6643 N N . SER A 1 798 ? -42.138 -0.678 60.858 1.00 88.44 798 SER A N 1
ATOM 6644 C CA . SER A 1 798 ? -43.431 -0.214 60.357 1.00 88.44 798 SER A CA 1
ATOM 6645 C C . SER A 1 798 ? -44.594 -0.867 61.113 1.00 88.44 798 SER A C 1
ATOM 6647 O O . SER A 1 798 ? -45.590 -0.197 61.392 1.00 88.44 798 SER A O 1
ATOM 6649 N N . ARG A 1 799 ? -44.457 -2.134 61.525 1.00 90.31 799 ARG A N 1
ATOM 6650 C CA . ARG A 1 799 ? -45.427 -2.820 62.389 1.00 90.31 799 ARG A CA 1
ATOM 6651 C C . ARG A 1 799 ? -45.377 -2.299 63.828 1.00 90.31 799 ARG A C 1
ATOM 6653 O O . ARG A 1 799 ? -46.423 -1.983 64.393 1.00 90.31 799 ARG A O 1
ATOM 6660 N N . ASN A 1 800 ? -44.180 -2.153 64.393 1.00 89.88 800 ASN A N 1
ATOM 6661 C CA . ASN A 1 800 ? -43.966 -1.712 65.776 1.00 89.88 800 ASN A CA 1
ATOM 6662 C C . ASN A 1 800 ? -44.478 -0.290 66.041 1.00 89.88 800 ASN A C 1
ATOM 6664 O O . ASN A 1 800 ? -44.924 -0.002 67.155 1.00 89.88 800 ASN A O 1
ATOM 6668 N N . TYR A 1 801 ? -44.441 0.569 65.020 1.00 90.31 801 TYR A N 1
ATOM 6669 C CA . TYR A 1 801 ? -44.909 1.955 65.082 1.00 90.31 801 TYR A CA 1
ATOM 6670 C C . TYR A 1 801 ? -46.160 2.213 64.229 1.00 90.31 801 TYR A C 1
ATOM 6672 O O . TYR A 1 801 ? -46.349 3.304 63.680 1.00 90.31 801 TYR A O 1
ATOM 6680 N N . HIS A 1 802 ? -46.997 1.190 64.026 1.00 89.19 802 HIS A N 1
ATOM 6681 C CA . HIS A 1 802 ? -48.172 1.290 63.157 1.00 89.19 802 HIS A CA 1
ATOM 6682 C C . HIS A 1 802 ? -49.210 2.300 63.675 1.00 89.19 802 HIS A C 1
ATOM 6684 O O . HIS A 1 802 ? -49.830 3.022 62.892 1.00 89.19 802 HIS A O 1
ATOM 6690 N N . ASN A 1 803 ? -49.387 2.385 64.995 1.00 87.81 803 ASN A N 1
ATOM 6691 C CA . ASN A 1 803 ? -50.343 3.307 65.608 1.00 87.81 803 ASN A CA 1
ATOM 6692 C C . ASN A 1 803 ? -49.909 4.764 65.422 1.00 87.81 803 ASN A C 1
ATOM 6694 O O . ASN A 1 803 ? -50.721 5.605 65.041 1.00 87.81 803 ASN A O 1
ATOM 6698 N N . GLU A 1 804 ? -48.622 5.044 65.616 1.00 90.56 804 GLU A N 1
ATOM 6699 C CA . GLU A 1 804 ? -48.010 6.356 65.423 1.00 90.56 804 GLU A CA 1
ATOM 6700 C C . GLU A 1 804 ? -48.128 6.773 63.956 1.00 90.56 804 GLU A C 1
ATOM 6702 O O . GLU A 1 804 ? -48.609 7.866 63.664 1.00 90.56 804 GLU A O 1
ATOM 6707 N N . GLN A 1 805 ? -47.809 5.869 63.023 1.00 88.94 805 GLN A N 1
ATOM 6708 C CA . GLN A 1 805 ? -48.005 6.095 61.588 1.00 88.94 805 GLN A CA 1
ATOM 6709 C C . GLN A 1 805 ? -49.456 6.423 61.242 1.00 88.94 805 GLN A C 1
ATOM 6711 O O . GLN A 1 805 ? -49.693 7.367 60.496 1.00 88.94 805 GLN A O 1
ATOM 6716 N N . ASN A 1 806 ? -50.433 5.690 61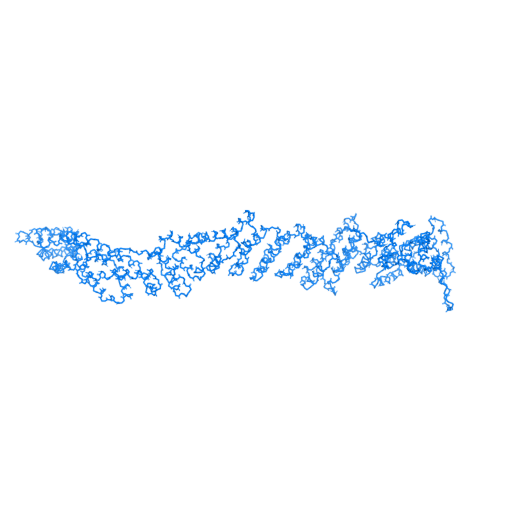.780 1.00 88.69 806 ASN A N 1
ATOM 6717 C CA . ASN A 1 806 ? -51.847 5.967 61.527 1.00 88.69 806 ASN A CA 1
ATOM 6718 C C . ASN A 1 806 ? -52.270 7.338 62.069 1.00 88.69 806 ASN A C 1
ATOM 6720 O O . ASN A 1 806 ? -53.051 8.043 61.426 1.00 88.69 806 ASN A O 1
ATOM 6724 N N . THR A 1 807 ? -51.753 7.735 63.233 1.00 87.94 807 THR A N 1
ATOM 6725 C CA . THR A 1 807 ? -51.974 9.072 63.797 1.00 87.94 807 THR A CA 1
ATOM 6726 C C . THR A 1 807 ? -51.368 10.147 62.898 1.00 87.94 807 THR A C 1
ATOM 6728 O O . THR A 1 807 ? -52.063 11.083 62.507 1.00 87.94 807 THR A O 1
ATOM 6731 N N . PHE A 1 808 ? -50.112 9.985 62.482 1.00 91.06 808 PHE A N 1
ATOM 6732 C CA . PHE A 1 808 ? -49.440 10.898 61.557 1.00 91.06 808 PHE A CA 1
ATOM 6733 C C . PHE A 1 808 ? -50.141 10.969 60.200 1.00 91.06 808 PHE A C 1
ATOM 6735 O O . PHE A 1 808 ? -50.303 12.051 59.649 1.00 91.06 808 PHE A O 1
ATOM 6742 N N . GLN A 1 809 ? -50.629 9.845 59.682 1.00 90.12 809 GLN A N 1
ATOM 6743 C CA . GLN A 1 809 ? -51.366 9.786 58.426 1.00 90.12 809 GLN A CA 1
ATOM 6744 C C . GLN A 1 809 ? -52.683 10.573 58.506 1.00 90.12 809 GLN A C 1
ATOM 6746 O O . GLN A 1 809 ? -53.004 11.317 57.582 1.00 90.12 809 GLN A O 1
ATOM 6751 N N . LYS A 1 810 ? -53.430 10.468 59.616 1.00 89.75 810 LYS A N 1
ATOM 6752 C CA . LYS A 1 810 ? -54.647 11.273 59.850 1.00 89.75 810 LYS A CA 1
ATOM 6753 C C . LYS A 1 810 ? -54.344 12.766 59.958 1.00 89.75 810 LYS A C 1
ATOM 6755 O O . LYS A 1 810 ? -55.152 13.587 59.538 1.00 89.75 810 LYS A O 1
ATOM 6760 N N . LEU A 1 811 ? -53.185 13.107 60.516 1.00 89.81 811 LEU A N 1
ATOM 6761 C CA . LEU A 1 811 ? -52.738 14.482 60.731 1.00 89.81 811 LEU A CA 1
ATOM 6762 C C . LEU A 1 811 ? -51.879 15.026 59.581 1.00 89.81 811 LEU A C 1
ATOM 6764 O O . LEU A 1 811 ? -51.353 16.131 59.693 1.00 89.81 811 LEU A O 1
ATOM 6768 N N . GLN A 1 812 ? -51.723 14.280 58.484 1.00 90.75 812 GLN A N 1
ATOM 6769 C CA . GLN A 1 812 ? -50.735 14.576 57.448 1.00 90.75 812 GLN A CA 1
ATOM 6770 C C . GLN A 1 812 ? -50.903 15.979 56.855 1.00 90.75 812 GLN A C 1
ATOM 6772 O O . GLN A 1 812 ? -49.924 16.713 56.762 1.00 90.75 812 GLN A O 1
ATOM 6777 N N . GLU A 1 813 ? -52.124 16.369 56.482 1.00 89.12 813 GLU A N 1
ATOM 6778 C CA . GLU A 1 813 ? -52.394 17.690 55.892 1.00 89.12 813 GLU A CA 1
ATOM 6779 C C . GLU A 1 813 ? -52.131 18.830 56.884 1.00 89.12 813 GLU A C 1
ATOM 6781 O O . GLU A 1 813 ? -51.510 19.831 56.529 1.00 89.12 813 GLU A O 1
ATOM 6786 N N . ALA A 1 814 ? -52.505 18.647 58.153 1.00 88.19 814 ALA A N 1
ATOM 6787 C CA . ALA A 1 814 ? -52.211 19.620 59.201 1.00 88.19 814 ALA A CA 1
ATOM 6788 C C . ALA A 1 814 ? -50.701 19.753 59.440 1.00 88.19 814 ALA A C 1
ATOM 6790 O O . ALA A 1 814 ? -50.185 20.861 59.576 1.00 88.19 814 ALA A O 1
ATOM 6791 N N . MET A 1 815 ? -49.967 18.636 59.444 1.00 91.12 815 MET A N 1
ATOM 6792 C CA . MET A 1 815 ? -48.513 18.665 59.571 1.00 91.12 815 MET A CA 1
ATOM 6793 C C . MET A 1 815 ? -47.846 19.321 58.362 1.00 91.12 815 MET A C 1
ATOM 6795 O O . MET A 1 815 ? -46.952 20.130 58.570 1.00 91.12 815 MET A O 1
ATOM 6799 N N . LYS A 1 816 ? -48.285 19.042 57.125 1.00 91.25 816 LYS A N 1
ATOM 6800 C CA . LYS A 1 816 ? -47.783 19.731 55.920 1.00 91.25 816 LYS A CA 1
ATOM 6801 C C . LYS A 1 816 ? -47.934 21.244 56.049 1.00 91.25 816 LYS A C 1
ATOM 6803 O O . LYS A 1 816 ? -46.949 21.961 55.925 1.00 91.25 816 LYS A O 1
ATOM 6808 N N . TYR A 1 817 ? -49.128 21.707 56.414 1.00 88.19 817 TYR A N 1
ATOM 6809 C CA . TYR A 1 817 ? -49.380 23.130 56.623 1.00 88.19 817 TYR A CA 1
ATOM 6810 C C . TYR A 1 817 ? -48.473 23.729 57.709 1.00 88.19 817 TYR A C 1
ATOM 6812 O O . TYR A 1 817 ? -47.904 24.802 57.532 1.00 88.19 817 TYR A O 1
ATOM 6820 N N . LEU A 1 818 ? -48.282 23.033 58.834 1.00 89.06 818 LEU A N 1
ATOM 6821 C CA . LEU A 1 818 ? -47.363 23.490 59.881 1.00 89.06 818 LEU A CA 1
ATOM 6822 C C . LEU A 1 818 ? -45.907 23.541 59.413 1.00 89.06 818 LEU A C 1
ATOM 6824 O O . LEU A 1 818 ? -45.181 24.459 59.789 1.00 89.06 818 LEU A O 1
ATOM 6828 N N . VAL A 1 819 ? -45.473 22.583 58.595 1.00 89.94 819 VAL A N 1
ATOM 6829 C CA . VAL A 1 819 ? -44.143 22.609 57.979 1.00 89.94 819 VAL A CA 1
ATOM 6830 C C . VAL A 1 819 ? -43.990 23.828 57.069 1.00 89.94 819 VAL A C 1
ATOM 6832 O O . VAL A 1 819 ? -42.965 24.504 57.160 1.00 89.94 819 VAL A O 1
ATOM 6835 N N . ASP A 1 820 ? -45.002 24.166 56.272 1.00 88.56 820 ASP A N 1
ATOM 6836 C CA . ASP A 1 820 ? -44.986 25.352 55.404 1.00 88.56 820 ASP A CA 1
ATOM 6837 C C . ASP A 1 820 ? -44.971 26.660 56.216 1.00 88.56 820 ASP A C 1
ATOM 6839 O O . ASP A 1 820 ? -44.318 27.638 55.850 1.00 88.56 820 ASP A O 1
ATOM 6843 N N . MET A 1 821 ? -45.627 26.666 57.379 1.00 87.69 821 MET A N 1
ATOM 6844 C CA . MET A 1 821 ? -45.710 27.826 58.270 1.00 87.69 821 MET A CA 1
ATOM 6845 C C . MET A 1 821 ? -44.538 27.950 59.252 1.00 87.69 821 MET A C 1
ATOM 6847 O O . MET A 1 821 ? -44.518 28.889 60.061 1.00 87.69 821 MET A O 1
ATOM 6851 N N . LYS A 1 822 ? -43.538 27.057 59.179 1.00 86.56 822 LYS A N 1
ATOM 6852 C CA . LYS A 1 822 ? -42.379 27.031 60.091 1.00 86.56 822 LYS A CA 1
ATOM 6853 C C . LYS A 1 822 ? -41.619 28.352 60.132 1.00 86.56 822 LYS A C 1
ATOM 6855 O O . LYS A 1 822 ? -41.103 28.717 61.184 1.00 86.56 822 LYS A O 1
ATOM 6860 N N . ASP A 1 823 ? -41.579 29.101 59.037 1.00 88.00 823 ASP A N 1
ATOM 6861 C CA . ASP A 1 823 ? -40.814 30.349 58.949 1.00 88.00 823 ASP A CA 1
ATOM 6862 C C . ASP A 1 823 ? -41.675 31.599 59.219 1.00 88.00 823 ASP A C 1
ATOM 6864 O O . ASP A 1 823 ? -41.162 32.713 59.321 1.00 88.00 823 ASP A O 1
ATOM 6868 N N . SER A 1 824 ? -42.988 31.437 59.425 1.00 90.00 824 SER A N 1
ATOM 6869 C CA . SER A 1 824 ? -43.888 32.552 59.724 1.00 90.00 824 SER A CA 1
ATOM 6870 C C . SER A 1 824 ? -43.780 32.991 61.187 1.00 90.00 824 SER A C 1
ATOM 6872 O O . SER A 1 824 ? -44.275 32.341 62.113 1.00 90.00 824 SER A O 1
ATOM 6874 N N . CYS A 1 825 ? -43.182 34.165 61.405 1.00 84.12 825 CYS A N 1
ATOM 6875 C CA . CYS A 1 825 ? -43.080 34.788 62.727 1.00 84.12 825 CYS A CA 1
ATOM 6876 C C . CYS A 1 825 ? -44.451 35.063 63.368 1.00 84.12 825 CYS A C 1
ATOM 6878 O O . CYS A 1 825 ? -44.592 34.956 64.587 1.00 84.12 825 CYS A O 1
ATOM 6880 N N . ILE A 1 826 ? -45.459 35.424 62.563 1.00 85.88 826 ILE A N 1
ATOM 6881 C CA . ILE A 1 826 ? -46.824 35.697 63.042 1.00 85.88 826 ILE A CA 1
ATOM 6882 C C . ILE A 1 826 ? -47.470 34.392 63.509 1.00 85.88 826 ILE A C 1
ATOM 6884 O O . ILE A 1 826 ? -47.984 34.325 64.626 1.00 85.88 826 ILE A O 1
ATOM 6888 N N . PHE A 1 827 ? -47.360 33.339 62.695 1.00 88.69 827 PHE A N 1
ATOM 6889 C CA . PHE A 1 827 ? -47.886 32.020 63.027 1.00 88.69 827 PHE A CA 1
ATOM 6890 C C . PHE A 1 827 ? -47.245 31.462 64.301 1.00 88.69 827 PHE A C 1
ATOM 6892 O O . PHE A 1 827 ? -47.954 31.055 65.218 1.00 88.69 827 PHE A O 1
ATOM 6899 N N . LYS A 1 828 ? -45.910 31.520 64.415 1.00 86.12 828 LYS A N 1
ATOM 6900 C CA . LYS A 1 828 ? -45.178 31.081 65.615 1.00 86.12 828 LYS A CA 1
ATOM 6901 C C . LYS A 1 828 ? -45.618 31.824 66.879 1.00 86.12 828 LYS A C 1
ATOM 6903 O O . LYS A 1 828 ? -45.803 31.190 67.915 1.00 86.12 828 LYS A O 1
ATOM 6908 N N . LYS A 1 829 ? -45.827 33.147 66.812 1.00 86.19 829 LYS A N 1
ATOM 6909 C CA . LYS A 1 829 ? -46.313 33.937 67.960 1.00 86.19 829 LYS A CA 1
ATOM 6910 C C . LYS A 1 829 ? -47.705 33.497 68.406 1.00 86.19 829 LYS A C 1
ATOM 6912 O O . LYS A 1 829 ? -47.913 33.295 69.600 1.00 86.19 829 LYS A O 1
ATOM 6917 N N . LEU A 1 830 ? -48.626 33.320 67.458 1.00 86.25 830 LEU A N 1
ATOM 6918 C CA . LEU A 1 830 ? -49.978 32.839 67.749 1.00 86.25 830 LEU A CA 1
ATOM 6919 C C . LEU A 1 830 ? -49.951 31.421 68.320 1.00 86.25 830 LEU A C 1
ATOM 6921 O O . LEU A 1 830 ? -50.605 31.163 69.326 1.00 86.25 830 LEU A O 1
ATOM 6925 N N . TRP A 1 831 ? -49.145 30.533 67.737 1.00 88.62 831 TRP A N 1
ATOM 6926 C CA . TRP A 1 831 ? -48.962 29.174 68.234 1.00 88.62 831 TRP A CA 1
ATOM 6927 C C . TRP A 1 831 ? -48.474 29.157 69.685 1.00 88.62 831 TRP A C 1
ATOM 6929 O O . TRP A 1 831 ? -49.097 28.520 70.527 1.00 88.62 831 TRP A O 1
ATOM 6939 N N . ILE A 1 832 ? -47.414 29.906 70.013 1.00 86.06 832 ILE A N 1
ATOM 6940 C CA . ILE A 1 832 ? -46.868 29.987 71.380 1.00 86.06 832 ILE A CA 1
ATOM 6941 C C . ILE A 1 832 ? -47.892 30.574 72.362 1.00 86.06 832 ILE A C 1
ATOM 6943 O O . ILE A 1 832 ? -48.008 30.077 73.483 1.00 86.06 832 ILE A O 1
ATOM 6947 N N . GLN A 1 833 ? -48.633 31.612 71.957 1.00 86.06 833 GLN A N 1
ATOM 6948 C CA . GLN A 1 833 ? -49.663 32.225 72.797 1.00 86.06 833 GLN A CA 1
ATOM 6949 C C . GLN A 1 833 ? -50.764 31.217 73.146 1.00 86.06 833 GLN A C 1
ATOM 6951 O O . GLN A 1 833 ? -50.992 30.949 74.324 1.00 86.06 833 GLN A O 1
ATOM 6956 N N . TYR A 1 834 ? -51.403 30.623 72.134 1.00 84.62 834 TYR A N 1
ATOM 6957 C CA . TYR A 1 834 ? -52.493 29.666 72.343 1.00 84.62 834 TYR A CA 1
ATOM 6958 C C . TYR A 1 834 ? -52.032 28.410 73.072 1.00 84.62 834 TYR A C 1
ATOM 6960 O O . TYR A 1 834 ? -52.773 27.835 73.868 1.00 84.62 834 TYR A O 1
ATOM 6968 N N . ARG A 1 835 ? -50.782 28.007 72.849 1.00 84.19 835 ARG A N 1
ATOM 6969 C CA . ARG A 1 835 ? -50.171 26.904 73.576 1.00 84.19 835 ARG A CA 1
ATOM 6970 C C . ARG A 1 835 ? -50.025 27.208 75.067 1.00 84.19 835 ARG A C 1
ATOM 6972 O O . ARG A 1 835 ? -50.327 26.336 75.871 1.00 84.19 835 ARG A O 1
ATOM 6979 N N . ARG A 1 836 ? -49.627 28.427 75.455 1.00 82.19 836 ARG A N 1
ATOM 6980 C CA . ARG A 1 836 ? -49.572 28.836 76.871 1.00 82.19 836 ARG A CA 1
ATOM 6981 C C . ARG A 1 836 ? -50.962 28.823 77.508 1.00 82.19 836 ARG A C 1
ATOM 6983 O O . ARG A 1 836 ? -51.133 28.200 78.548 1.00 82.19 836 ARG A O 1
ATOM 6990 N N . GLU A 1 837 ? -51.935 29.442 76.841 1.00 82.00 837 GLU A N 1
ATOM 6991 C CA . GLU A 1 837 ? -53.324 29.528 77.314 1.00 82.00 837 GLU A CA 1
ATOM 6992 C C . GLU A 1 837 ? -53.948 28.135 77.520 1.00 82.00 837 GLU A C 1
ATOM 6994 O O . GLU A 1 837 ? -54.627 27.896 78.515 1.00 82.00 837 GLU A O 1
ATOM 6999 N N . MET A 1 838 ? -53.691 27.187 76.612 1.00 77.56 838 MET A N 1
ATOM 7000 C CA . MET A 1 838 ? -54.223 25.825 76.734 1.00 77.56 838 MET A CA 1
ATOM 7001 C C . MET A 1 838 ? -53.473 24.955 77.747 1.00 77.56 838 MET A C 1
ATOM 7003 O O . MET A 1 838 ? -54.105 24.120 78.396 1.00 77.56 838 MET A O 1
ATOM 7007 N N . ASN A 1 839 ? -52.160 25.138 77.913 1.00 76.38 839 ASN A N 1
ATOM 7008 C CA . ASN A 1 839 ? -51.375 24.358 78.875 1.00 76.38 839 ASN A CA 1
ATOM 7009 C C . ASN A 1 839 ? -51.750 24.679 80.335 1.00 76.38 839 ASN A C 1
ATOM 7011 O O . ASN A 1 839 ? -51.601 23.831 81.209 1.00 76.38 839 ASN A O 1
ATOM 7015 N N . GLU A 1 840 ? -52.268 25.884 80.599 1.00 76.31 840 GLU A N 1
ATOM 7016 C CA . GLU A 1 840 ? -52.835 26.270 81.902 1.00 76.31 840 GLU A CA 1
ATOM 7017 C C . GLU A 1 840 ? -54.168 25.559 82.204 1.00 76.31 840 GLU A C 1
ATOM 7019 O O . GLU A 1 840 ? -54.532 25.396 83.367 1.00 76.31 840 GLU A O 1
ATOM 7024 N N . GLN A 1 841 ? -54.892 25.113 81.170 1.00 71.50 841 GLN A N 1
ATOM 7025 C CA 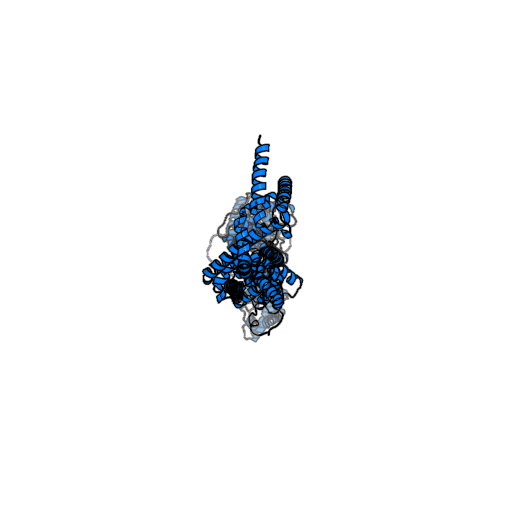. GLN A 1 841 ? -56.226 24.515 81.296 1.00 71.50 841 GLN A CA 1
ATOM 7026 C C . GLN A 1 841 ? -56.201 22.984 81.272 1.00 71.50 841 GLN A C 1
ATOM 7028 O O . GLN A 1 841 ? -56.988 22.339 81.963 1.00 71.50 841 GLN A O 1
ATOM 7033 N N . THR A 1 842 ? -55.324 22.386 80.464 1.00 74.12 842 THR A N 1
ATOM 7034 C CA . THR A 1 842 ? -55.250 20.933 80.268 1.00 74.12 842 THR A CA 1
ATOM 7035 C C . THR A 1 842 ? -53.844 20.502 79.869 1.00 74.12 842 THR A C 1
ATOM 7037 O O . THR A 1 842 ? -53.160 21.224 79.148 1.00 74.12 842 THR A O 1
ATOM 7040 N N . LYS A 1 843 ? -53.435 19.291 80.273 1.00 78.75 843 LYS A N 1
ATOM 7041 C CA . LYS A 1 843 ? -52.166 18.699 79.830 1.00 78.75 843 LYS A CA 1
ATOM 7042 C C . LYS A 1 843 ? -52.174 18.546 78.306 1.00 78.75 843 LYS A C 1
ATOM 7044 O O . LYS A 1 843 ? -53.006 17.815 77.769 1.00 78.75 843 LYS A O 1
ATOM 7049 N N . LEU A 1 844 ? -51.250 19.227 77.635 1.00 81.50 844 LEU A N 1
ATOM 7050 C CA . LEU A 1 844 ? -51.090 19.143 76.189 1.00 81.50 844 LEU A CA 1
ATOM 7051 C C . LEU A 1 844 ? -50.408 17.832 75.787 1.00 81.50 844 LEU A C 1
ATOM 7053 O O . LEU A 1 844 ? -49.435 17.398 76.400 1.00 81.50 844 LEU A O 1
ATOM 7057 N N . THR A 1 845 ? -50.938 17.213 74.740 1.00 84.94 845 THR A N 1
ATOM 7058 C CA . THR A 1 845 ? -50.333 16.093 74.011 1.00 84.94 845 THR A CA 1
ATOM 7059 C C . THR A 1 845 ? -50.113 16.500 72.561 1.00 84.94 845 THR A C 1
ATOM 7061 O O . THR A 1 845 ? -50.679 17.498 72.095 1.00 84.94 845 THR A O 1
ATOM 7064 N N . PHE A 1 846 ? -49.332 15.716 71.821 1.00 85.31 846 PHE A N 1
ATOM 7065 C CA . PHE A 1 846 ? -49.150 15.909 70.385 1.00 85.31 846 PHE A CA 1
ATOM 7066 C C . PHE A 1 846 ? -50.496 15.997 69.643 1.00 85.31 846 PHE A C 1
ATOM 7068 O O . PHE A 1 846 ? -50.750 16.965 68.929 1.00 85.31 846 PHE A O 1
ATOM 7075 N N . GLU A 1 847 ? -51.410 15.051 69.868 1.00 83.00 847 GLU A N 1
ATOM 7076 C CA . GLU A 1 847 ? -52.707 14.999 69.186 1.00 83.00 847 GLU A CA 1
ATOM 7077 C C . GLU A 1 847 ? -53.621 16.152 69.597 1.00 83.00 847 GLU A C 1
ATOM 7079 O O . GLU A 1 847 ? -54.246 16.776 68.745 1.00 83.00 847 GLU A O 1
ATOM 7084 N N . THR A 1 848 ? -53.683 16.483 70.890 1.00 82.44 848 THR A N 1
ATOM 7085 C CA . THR A 1 848 ? -54.522 17.600 71.356 1.00 82.44 848 THR A CA 1
ATOM 7086 C C . THR A 1 848 ? -53.995 18.948 70.875 1.00 82.44 848 THR A C 1
ATOM 7088 O O . THR A 1 848 ? -54.789 19.841 70.586 1.00 82.44 848 THR A O 1
ATOM 7091 N N . SER A 1 849 ? -52.680 19.087 70.705 1.00 83.38 849 SER A N 1
ATOM 7092 C CA . SER A 1 849 ? -52.069 20.268 70.088 1.00 83.38 849 SER A CA 1
ATOM 7093 C C . SER A 1 849 ? -52.408 20.356 68.595 1.00 83.38 849 SER A C 1
ATOM 7095 O O . SER A 1 849 ? -52.819 21.412 68.111 1.00 83.38 849 SER A O 1
ATOM 7097 N N . MET A 1 850 ? -52.322 19.235 67.877 1.00 84.38 850 MET A N 1
ATOM 7098 C CA . MET A 1 850 ? -52.671 19.145 66.455 1.00 84.38 850 MET A CA 1
ATOM 7099 C C . MET A 1 850 ? -54.174 19.277 66.170 1.00 84.38 850 MET A C 1
ATOM 7101 O O . MET A 1 850 ? -54.543 19.670 65.071 1.00 84.38 850 MET A O 1
ATOM 7105 N N . ASP A 1 851 ? -55.046 18.986 67.135 1.00 80.56 851 ASP A N 1
ATOM 7106 C CA . ASP A 1 851 ? -56.499 19.111 66.978 1.00 80.56 851 ASP A CA 1
ATOM 7107 C C . ASP A 1 851 ? -57.032 20.459 67.487 1.00 80.56 851 ASP A C 1
ATOM 7109 O O . ASP A 1 851 ? -57.825 21.124 66.824 1.00 80.56 851 ASP A O 1
ATOM 7113 N N . LYS A 1 852 ? -56.583 20.933 68.652 1.00 80.50 852 LYS A N 1
ATOM 7114 C CA . LYS A 1 852 ? -57.161 22.132 69.283 1.00 80.50 852 LYS A CA 1
ATOM 7115 C C . LYS A 1 852 ? -56.384 23.404 68.977 1.00 80.50 852 LYS A C 1
ATOM 7117 O O . LYS A 1 852 ? -57.001 24.409 68.616 1.00 80.50 852 LYS A O 1
ATOM 7122 N N . ILE A 1 853 ? -55.055 23.369 69.110 1.00 81.88 853 ILE A N 1
ATOM 7123 C CA . ILE A 1 853 ? -54.200 24.548 68.899 1.00 81.88 853 ILE A CA 1
ATOM 7124 C C . ILE A 1 853 ? -54.122 24.854 67.406 1.00 81.88 853 ILE A C 1
ATOM 7126 O O . ILE A 1 853 ? -54.406 25.981 67.009 1.00 81.88 853 ILE A O 1
ATOM 7130 N N . TYR A 1 854 ? -53.840 23.850 66.572 1.00 85.06 854 TYR A N 1
ATOM 7131 C CA . TYR A 1 854 ? -53.828 23.998 65.114 1.00 85.06 854 TYR A CA 1
ATOM 7132 C C . TYR A 1 854 ? -55.121 24.619 64.577 1.00 85.06 854 TYR A C 1
ATOM 7134 O O . TYR A 1 854 ? -55.064 25.650 63.909 1.00 85.06 854 TYR A O 1
ATOM 7142 N N . ASN A 1 855 ? -56.288 24.070 64.927 1.00 82.44 855 ASN A N 1
ATOM 7143 C CA . ASN A 1 855 ? -57.566 24.576 64.422 1.00 82.44 855 ASN A CA 1
ATOM 7144 C C . ASN A 1 855 ? -57.876 26.003 64.914 1.00 82.44 855 ASN A C 1
ATOM 7146 O O . ASN A 1 855 ? -58.450 26.795 64.166 1.00 82.44 855 ASN A O 1
ATOM 7150 N N . HIS A 1 856 ? -57.486 26.369 66.142 1.00 80.69 856 HIS A N 1
ATOM 7151 C CA . HIS A 1 856 ? -57.648 27.742 66.644 1.00 80.69 856 HIS A CA 1
ATOM 7152 C C . HIS A 1 856 ? -56.708 28.735 65.961 1.00 80.69 856 HIS A C 1
ATOM 7154 O O . HIS A 1 856 ? -57.136 29.821 65.564 1.00 80.69 856 HIS A O 1
ATOM 7160 N N . VAL A 1 857 ? -55.434 28.369 65.813 1.00 82.50 857 VAL A N 1
ATOM 7161 C CA . VAL A 1 857 ? -54.425 29.222 65.181 1.00 82.50 857 VAL A CA 1
ATOM 7162 C C . VAL A 1 857 ? -54.748 29.406 63.699 1.00 82.50 857 VAL A C 1
ATOM 7164 O O . VAL A 1 857 ? -54.689 30.536 63.223 1.00 82.50 857 VAL A O 1
ATOM 7167 N N . CYS A 1 858 ? -55.178 28.356 62.991 1.00 80.00 858 CYS A N 1
ATOM 7168 C CA . CYS A 1 858 ? -55.582 28.449 61.585 1.00 80.00 858 CYS A CA 1
ATOM 7169 C C . CYS A 1 858 ? -56.811 29.351 61.395 1.00 80.00 858 CYS A C 1
ATOM 7171 O O . CYS A 1 858 ? -56.738 30.294 60.613 1.00 80.00 858 CYS A O 1
ATOM 7173 N N . LYS A 1 859 ? -57.883 29.178 62.187 1.00 80.25 859 LYS A N 1
ATOM 7174 C CA . LYS A 1 859 ? -59.064 30.070 62.139 1.00 80.25 859 LYS A CA 1
ATOM 7175 C C . LYS A 1 859 ? -58.713 31.537 62.386 1.00 80.25 859 LYS A C 1
ATOM 7177 O O . LYS A 1 859 ? -59.304 32.438 61.794 1.00 80.25 859 LYS A O 1
ATOM 7182 N N . LYS A 1 860 ? -57.755 31.803 63.278 1.00 77.75 860 LYS A N 1
ATOM 7183 C CA . LYS A 1 860 ? -57.314 33.173 63.561 1.00 77.75 860 LYS A CA 1
ATOM 7184 C C . LYS A 1 860 ? -56.403 33.723 62.468 1.00 77.75 860 LYS A C 1
ATOM 7186 O O . LYS A 1 860 ? -56.505 34.904 62.158 1.00 77.75 860 LYS A O 1
ATOM 7191 N N . MET A 1 861 ? -55.560 32.888 61.866 1.00 77.06 861 MET A N 1
ATOM 7192 C CA . MET A 1 861 ? -54.746 33.256 60.705 1.00 77.06 861 MET A CA 1
ATOM 7193 C C . MET A 1 861 ? -55.613 33.620 59.499 1.00 77.06 861 MET A C 1
ATOM 7195 O O . MET A 1 861 ? -55.383 34.670 58.909 1.00 77.06 861 MET A O 1
ATOM 7199 N N . GLU A 1 862 ? -56.672 32.858 59.215 1.00 72.75 862 GLU A N 1
ATOM 7200 C CA . GLU A 1 862 ? -57.664 33.207 58.186 1.00 72.75 862 GLU A CA 1
ATOM 7201 C C . GLU A 1 862 ? -58.320 34.570 58.474 1.00 72.75 862 GLU A C 1
ATOM 7203 O O . GLU A 1 862 ? -58.520 35.379 57.567 1.00 72.75 862 GLU A O 1
ATOM 7208 N N . GLY A 1 863 ? -58.585 34.882 59.749 1.00 66.12 863 GLY A N 1
ATOM 7209 C CA . GLY A 1 863 ? -59.076 36.195 60.190 1.00 66.12 863 GLY A CA 1
ATOM 7210 C C . GLY A 1 863 ? -58.065 37.343 60.029 1.00 66.12 863 GLY A C 1
ATOM 7211 O O . GLY A 1 863 ? -58.451 38.473 59.739 1.00 66.12 863 GLY A O 1
ATOM 7212 N N . VAL A 1 864 ? -56.766 37.069 60.182 1.00 62.28 864 VAL A N 1
ATOM 7213 C CA . VAL A 1 864 ? -55.678 38.051 59.998 1.00 62.28 864 VAL A CA 1
ATOM 7214 C C . VAL A 1 864 ? -55.395 38.296 58.510 1.00 62.28 864 VAL A C 1
ATOM 7216 O O . VAL A 1 864 ? -55.165 39.435 58.108 1.00 62.28 864 VAL A O 1
ATOM 7219 N N . GLU A 1 865 ? -55.473 37.265 57.667 1.00 58.56 865 GLU A N 1
ATOM 7220 C CA . GLU A 1 865 ? -55.291 37.386 56.213 1.00 58.56 865 GLU A CA 1
ATOM 7221 C C . GLU A 1 865 ? -56.480 38.064 55.519 1.00 58.56 865 GLU A C 1
ATOM 7223 O O . GLU A 1 865 ? -56.294 38.862 54.599 1.00 58.56 865 GLU A O 1
ATOM 7228 N N . THR A 1 866 ? -57.705 37.815 55.990 1.00 56.09 866 THR A N 1
ATOM 7229 C CA . THR A 1 866 ? -58.913 38.509 55.507 1.00 56.09 866 THR A CA 1
ATOM 7230 C C . THR A 1 866 ? -59.018 39.949 56.018 1.00 56.09 866 THR A C 1
ATOM 7232 O O . THR A 1 866 ? -59.609 40.789 55.338 1.00 56.09 866 THR A O 1
ATOM 7235 N N . GLY A 1 867 ? -58.393 40.267 57.157 1.00 51.66 867 GLY A N 1
ATOM 7236 C CA . GLY A 1 867 ? -58.273 41.628 57.686 1.00 51.66 867 GLY A CA 1
ATOM 7237 C C . GLY A 1 867 ? -57.274 42.520 56.937 1.00 51.66 867 GLY A C 1
ATOM 7238 O O . GLY A 1 867 ? -57.461 43.728 56.928 1.00 51.66 867 GLY A O 1
ATOM 7239 N N . ASN A 1 868 ? -56.267 41.942 56.270 1.00 46.78 868 ASN A N 1
ATOM 7240 C CA . ASN A 1 868 ? -55.273 42.669 55.461 1.00 46.78 868 ASN A CA 1
ATOM 7241 C C . ASN A 1 868 ? -55.665 42.833 53.974 1.00 46.78 868 ASN A C 1
ATOM 7243 O O . ASN A 1 868 ? -54.920 43.443 53.208 1.00 46.78 868 ASN A O 1
ATOM 7247 N N . ARG A 1 869 ? -56.803 42.268 53.537 1.00 42.41 869 ARG A N 1
ATOM 7248 C CA . ARG A 1 869 ? -57.382 42.457 52.186 1.00 42.41 869 ARG A CA 1
ATOM 7249 C C . ARG A 1 869 ? -58.584 43.418 52.156 1.00 42.41 869 ARG A C 1
ATOM 7251 O O . ARG A 1 869 ? -59.235 43.536 51.119 1.00 42.41 869 ARG A O 1
ATOM 7258 N N . LYS A 1 870 ? -58.869 44.098 53.265 1.00 34.69 870 LYS A N 1
ATOM 7259 C CA . LYS A 1 870 ? -59.683 45.320 53.326 1.00 34.69 870 LYS A CA 1
ATOM 7260 C C . LYS A 1 870 ? -58.770 46.478 53.684 1.00 34.69 870 LYS A C 1
ATOM 7262 O O . LYS A 1 870 ? -59.059 47.588 53.193 1.00 34.69 870 LYS A O 1
#

Radius of gyration: 59.96 Å; Cα contacts (8 Å, |Δi|>4): 742; chains: 1; bounding box: 121×82×175 Å

Solvent-accessible surface area (backbone atoms only — not comparable to full-atom values): 49632 Å² total; per-residue (Å²): 133,86,76,55,71,33,57,50,51,45,52,57,65,40,61,85,41,61,76,88,51,36,60,57,52,45,46,46,39,39,75,71,64,62,29,58,36,64,70,52,57,59,67,60,50,70,68,56,52,52,48,52,36,63,77,67,63,55,51,66,81,49,48,56,54,51,50,52,58,46,28,59,55,20,52,79,67,79,37,85,62,78,67,73,69,70,77,70,62,92,79,76,86,82,81,83,92,83,82,89,89,76,92,78,66,66,70,55,60,54,49,53,55,51,49,53,58,50,58,77,72,52,99,64,92,75,65,65,65,62,57,62,67,73,67,67,71,79,89,84,67,68,74,65,62,64,54,48,53,53,50,55,51,45,47,71,60,26,60,50,72,69,40,39,53,48,45,53,53,54,45,66,73,44,58,90,80,64,85,86,59,60,70,60,54,51,52,50,48,51,51,50,53,54,53,36,74,79,56,70,46,69,30,51,52,50,32,52,50,52,51,40,67,73,38,54,91,77,45,85,71,63,50,46,66,57,43,33,48,53,46,48,48,47,65,76,43,83,87,61,67,57,72,64,49,27,69,66,49,37,56,29,55,49,44,52,54,73,52,69,88,59,55,26,57,50,52,59,41,34,45,43,38,48,42,72,34,59,60,83,92,40,55,73,62,50,58,58,54,57,72,51,67,54,63,71,81,52,75,92,56,88,64,45,55,64,54,52,49,51,44,31,52,43,33,53,43,41,35,64,79,66,68,46,84,62,85,70,55,57,66,31,53,48,27,38,35,42,51,71,66,68,44,66,67,60,45,47,56,42,50,53,51,55,72,68,39,68,89,77,60,40,30,70,56,53,39,44,37,59,66,42,87,77,12,42,39,65,62,44,48,51,71,69,39,67,75,44,55,69,61,52,46,54,49,51,53,52,36,49,75,56,48,27,48,75,40,64,70,44,22,54,51,55,47,48,49,70,64,31,66,75,49,45,58,58,32,67,74,38,68,67,42,39,47,48,47,55,51,50,48,67,74,34,35,73,61,49,47,58,41,68,67,51,48,50,56,56,49,45,53,51,62,72,75,48,81,65,62,77,36,70,69,43,37,49,50,53,47,42,43,53,69,66,63,53,68,70,93,41,72,73,51,42,52,49,39,52,52,51,48,51,54,44,51,39,53,26,62,63,38,79,90,22,42,58,58,52,40,50,57,71,73,63,85,68,61,76,89,52,39,63,60,53,46,54,51,52,51,48,51,52,51,35,46,77,68,50,70,52,34,98,55,95,65,58,62,47,47,51,53,39,59,50,63,62,37,68,44,56,59,65,48,49,69,70,57,48,50,54,48,53,58,51,52,50,76,38,24,80,69,44,34,76,31,68,90,59,53,48,74,67,41,51,51,50,41,50,60,41,71,72,49,91,72,68,47,58,71,59,49,39,57,55,43,53,46,27,49,80,75,82,83,84,75,76,69,86,66,76,88,78,77,80,94,80,93,57,65,70,70,52,51,55,52,50,54,56,51,49,47,56,51,50,55,53,47,53,44,43,54,89,45,45,70,52,36,72,76,39,22,95,74,30,65,57,40,31,52,51,51,49,50,47,50,53,56,51,49,53,53,48,48,26,55,75,69,43,53,40,26,35,50,52,47,48,65,48,58,74,37,74,66,44,52,51,42,54,51,55,50,30,71,74,39,65,93,40,45,72,58,50,56,50,49,52,53,51,36,53,52,47,53,50,51,52,52,47,49,53,40,47,54,52,40,46,71,74,76,50,55,77,83,27,45,50,72,68,54,49,50,50,55,57,45,72,73,69,42,52,78,38,33,42,56,50,50,52,60,78,43,40,68,61,49,53,52,43,60,75,40,39,68,63,35,50,52,48,54,72,43,66,80,37,68,67,56,51,53,47,46,55,50,52,48,52,62,44,53,77,76,42,90,57,34,58,66,55,39,63,57,53,45,45,54,52,44,50,58,48,47,56,53,53,59,58,59,73,76,108

pLDDT: mean 80.58, std 15.71, range [24.36, 96.0]

Sequence (870 aa):
MAEDPGKQEIRSFLKILRPMYVGRILDWLYDYYECDDMESVVVISREQWSRIFKEVGLLEGQQVKLLNALNELRIKKDLKPLNIGDFREEGAEKPDSNSSVLSSSHNWMGNIRFYYFHFKNNRKKENVAVLKENIAIPSGVNDNTSRIVRICHLVESIYDEESFQFARQAIREMIKELPNSTKQLQSLFQEIVHQFKDKANIKSIYQITFVSEQLGEQRQYLSPLELFYLVKYVTTAPMVNIEIIKREFLRDVKRNLCGVKVEGFHQFMLIPSFNLLADKNTVQINDTLLRHFDFKNIKKVSQMASRCMDIVETDVKIRRILNISPILFAEVHLMQILHSQNDSILSKEILELLLSNKEFMTAEIWVRLWTTQDSKCADVICKLYQCHFEKWSQLVDRLQNIGALKIEQVCKKLLRIFNEKNFQDIVLQSNQDFISFVSFVLKYDTVVWQNWESVLQTLNFYIENTNMIYHIDTLMAIFNVLWRRCPFDFNPIETQVITASQRLLRRLVIEEKSLALWLQLFTYQIQEEKKHTLKSFLSQSLCEWINNKMVGKNIDSPQQLVNLMSYLEFWCLPGEYQITFLTEIEKQKEALFLSSKKWNEKSLEVLKKCLEKTFIDWKLLNRILEVIVDIPVQMNLNVIDEIEENKEEMCKKENKSKLLIYHLEYCFLCVPWLPLIQCQSNKVRRLKQLQDLMKITFNVLFEMVENESIAFCVCEFLGYCDDNNHNIQAICRSFPEWKDKVDTLLNVLKKFQNFVLLKQLYTVVSANYMTIADLSERLQEFSQFCSNWDLESFLEASRNYHNEQNTFQKLQEAMKYLVDMKDSCIFKKLWIQYRREMNEQTKLTFETSMDKIYNHVCKKMEGVETGNRK

Nearest PDB structures (foldseek):
  8qcb-assembly1_B  TM=1.537E-01  e=4.335E-02  Saccharomyces cerevisiae
  3zik-assembly1_A  TM=2.094E-01  e=5.664E-01  Eremothecium gossypii
  6epf-assembly1_P  TM=3.020E-01  e=3.142E+00  Rattus norvegicus

Secondary structure (DSSP, 8-state):
-PPPHHHHHHHHHGGGS-HHHHHHHHHIIIIIS---SHHHHHH--HHHHHHHHHHHT--HHHHHHHHHHHHHHHHTTTPPPPPGGGGS--S-PPPP------TTSHHHHHHHHHHHHHHHH---GGGHHHHHHHSPPPTTS-HHHHHHHHHHHHHHT--SHHHHHHHHHHHHHHTTS----HHHHHHHHHHHHHHHHH---HHHHHHHHHHHHHHGGGSPPPPHHHHHHHHHHHHH-TTS-HHHHHHHHHHHHHHHHHSS---HHHHHHHHHHHHHH--GGGHHHHHHHHTT---TTPPP-TTHHHHHHHHHHHHHHHHHHTT---SS-HHHHHHHHHHHHT-HHHHHHHHHHHHH-TTT--HHHHHHHHHSTT--HHHHHHHHHTT-HHHHHHHHHHHHHTTGGGSHHHHHHHHHHHTSHHHHHHHTT-HHHHHHHHHHHHHSIIIII-SHHHHHHHHHHHHHH-GGGGSHHHHHHHHIIIIIIS--SSHHHHHHHHHHHHHHHHHHHHSGGGHHHHHHGGG----HHHHHHHHHHHHHHHHHHHTTSSSSS---HHHHHHHHHTSHHHHT--HHHHHHHHHHHHHTHHHHSS-TTT--HHHHHHHHHHHT-TT--HHHHHHHHHHH--------GGGTTS---SS-HHHHHHHHHHHHHHHHHHHHHTGGGHHHHHHHTTT-HHHHHHHHHHHHHHHHHHHHHHTT--BHHHHHHHHS-HHHHHHHHHHHHH-GGGHHHHHHHHHHHHHHHHHHHHHHHHHHHHHHH--GGGS-HHHHHHHHHTTS-TTSBHHHHHHHTHHHHHHHHHTHHHHHHHHHGGG-HHHHHHHHHHHHHHHTTS---HHHIIIIIHHHHHHHHHHHHHHTT-

Foldseek 3Di:
DDDQPQLVQQLVLLVLADPLQSVLLSCCVCVVQVPSHLVSVLPDDPVSLLVSCVVSVPDLVRSVSSLVSSQVVCVVVVHDRDDSVVSVPPPDDDDDDDDDDDPDPVVVVVVVVVVLVVVVPDDDPPCLVVVVVVVDDDPDDDLQVVVLVVLLVLLVQQDAPSSLVVSVVVCVSCVVPDDDPQVVLQVSLVVLLVVCLVPNDRSSLSSNLSSLVVCPPVHDADFLSSLLSNLLVCLVPVRDDLVSVLVRNVVSLQCCQVPPLDALVSLLSCQLSCQSNDDPVPVVSNVVSVVSRDLADHDDDPPSLVVLVSSQQSSLSCCPVVVTDGPDHSQLSVLVNCVNVVDLVSLVSNVVVLLPDPPRNALVNVLCCQQPPRRNSLVSCCVNCQLVLVVVVSVLVSNVVRPNLVDVSNLVSVLVSLQDPVSVVSCQPDLVSLLSVLVSCLVCVCRNVVDVVSVLVSVLCCLQPHPSCLDLSSVVSSVCCLAAPFDPPDVVSVVSSLVSVLSNLLVLLQDLSNLLSLLVQLVDDHDPVCVVVSNVSSLVSLLCQLVCNSHPDPDQNLQSVLSNLQHLSSQVHPVVSLVSNLVSVLVVLVSLAQACVRDDLVSLVSNLVSLVDPRHDLVSVLSSVCSHYDDDPPPPVVVPPDDDDDDCPVVVLVVPLVVLLVLLVVLLSCLSVLVVLLPPLVSHVRSVVSVVSNVVSVVVVLVCLVVLNNALQNLCSQQVDPSSLVSLVSVCVSVVVCVVSSVSSVVLSVVSVLVVLLVVLCVLCCVQQHDPQQEDPVRVVVVVCVVPRGSGRPRVVCVVCVVVSVLSVVLVVLSVVCSVCSPPPLLSVQSVVVVVVVVVPDRHHPNCSSPPSSVVSVVVVVVVVVVVVD